Protein AF-A0AAD4Q9E5-F1 (afdb_monomer_lite)

Structure (mmCIF, N/CA/C/O backbone):
data_AF-A0AAD4Q9E5-F1
#
_entry.id   AF-A0AAD4Q9E5-F1
#
loop_
_atom_site.group_PDB
_atom_site.id
_atom_site.type_symbol
_atom_site.label_atom_id
_atom_site.label_alt_id
_atom_site.label_comp_id
_atom_site.label_asym_id
_atom_site.label_entity_id
_atom_site.label_seq_id
_atom_site.pdbx_PDB_ins_code
_atom_site.Cartn_x
_atom_site.Cartn_y
_atom_site.Cartn_z
_atom_site.occupancy
_atom_site.B_iso_or_equiv
_atom_site.auth_seq_id
_atom_site.auth_comp_id
_atom_site.auth_asym_id
_atom_site.auth_atom_id
_atom_site.pdbx_PDB_model_num
ATOM 1 N N . MET A 1 1 ? -11.889 -31.065 25.125 1.00 34.81 1 MET A N 1
ATOM 2 C CA . MET A 1 1 ? -12.933 -30.161 24.592 1.00 34.81 1 MET A CA 1
ATOM 3 C C . MET A 1 1 ? -14.306 -30.369 25.232 1.00 34.81 1 MET A C 1
ATOM 5 O O . MET A 1 1 ? -14.474 -29.741 26.264 1.00 34.81 1 MET A O 1
ATOM 9 N N . ARG A 1 2 ? -15.232 -31.228 24.738 1.00 28.88 2 ARG A N 1
ATOM 10 C CA . ARG A 1 2 ? -16.652 -31.301 25.209 1.00 28.88 2 ARG A CA 1
ATOM 11 C C . ARG A 1 2 ? -16.859 -31.029 26.708 1.00 28.88 2 ARG A C 1
ATOM 13 O O . ARG A 1 2 ? -17.520 -30.055 27.038 1.00 28.88 2 ARG A O 1
ATOM 20 N N . TYR A 1 3 ? -16.243 -31.822 27.588 1.00 33.19 3 TYR A N 1
ATOM 21 C CA . TYR A 1 3 ? -16.373 -31.670 29.046 1.00 33.19 3 TYR A CA 1
ATOM 22 C C . TYR A 1 3 ? -15.957 -30.295 29.598 1.00 33.19 3 TYR A C 1
ATOM 24 O O . TYR A 1 3 ? -16.627 -29.790 30.489 1.00 33.19 3 TYR A O 1
ATOM 32 N N . TYR A 1 4 ? -14.904 -29.663 29.074 1.00 39.38 4 TYR A N 1
ATOM 33 C CA . TYR A 1 4 ? -14.420 -28.370 29.579 1.00 39.38 4 TYR A CA 1
ATOM 34 C C . TYR A 1 4 ? -15.296 -27.203 29.122 1.00 39.38 4 TYR A C 1
ATOM 36 O O . TYR A 1 4 ? -15.596 -26.331 29.927 1.00 39.38 4 TYR A O 1
ATOM 44 N N . LEU A 1 5 ? -15.777 -27.215 27.873 1.00 39.16 5 LEU A N 1
ATOM 45 C CA . LEU A 1 5 ? -16.707 -26.190 27.380 1.00 39.16 5 LEU A CA 1
ATOM 46 C C . LEU A 1 5 ? -18.101 -26.337 28.013 1.00 39.16 5 LEU A C 1
ATOM 48 O O . LEU A 1 5 ? -18.690 -25.335 28.409 1.00 39.16 5 LEU A O 1
ATOM 52 N N . PHE A 1 6 ? -18.586 -27.569 28.227 1.00 37.06 6 PHE A N 1
ATOM 53 C CA . PHE A 1 6 ? -19.790 -27.798 29.037 1.00 37.06 6 PHE A CA 1
ATOM 54 C C . PHE A 1 6 ? -19.591 -27.370 30.495 1.00 37.06 6 PHE A C 1
ATOM 56 O O . PHE A 1 6 ? -20.513 -26.804 31.073 1.00 37.06 6 PHE A O 1
ATOM 63 N N . SER A 1 7 ? -18.409 -27.590 31.084 1.00 38.56 7 SER A N 1
ATOM 64 C CA . SER A 1 7 ? -18.092 -27.121 32.439 1.00 38.56 7 SER A CA 1
ATOM 65 C C . SER A 1 7 ? -18.051 -25.595 32.506 1.00 38.56 7 SER A C 1
ATOM 67 O O . SER A 1 7 ? -18.596 -25.034 33.446 1.00 38.56 7 SER A O 1
ATOM 69 N N . LEU A 1 8 ? -17.480 -24.916 31.504 1.00 42.03 8 LEU A N 1
ATOM 70 C CA . LEU A 1 8 ? -17.472 -23.454 31.414 1.00 42.03 8 LEU A CA 1
ATOM 71 C C . LEU A 1 8 ? -18.904 -22.899 31.370 1.00 42.03 8 LEU A C 1
ATOM 73 O O . LEU A 1 8 ? -19.254 -22.052 32.185 1.00 42.03 8 LEU A O 1
ATOM 77 N N . PHE A 1 9 ? -19.748 -23.426 30.476 1.00 42.97 9 PHE A N 1
ATOM 78 C CA . PHE A 1 9 ? -21.157 -23.029 30.374 1.00 42.97 9 PHE A CA 1
ATOM 79 C C . PHE A 1 9 ? -21.950 -23.359 31.647 1.00 42.97 9 PHE A C 1
ATOM 81 O O . PHE A 1 9 ? -22.696 -22.518 32.135 1.00 42.97 9 PHE A O 1
ATOM 88 N N . SER A 1 10 ? -21.764 -24.550 32.222 1.00 38.97 10 SER A N 1
ATOM 89 C CA . SER A 1 10 ? -22.454 -24.970 33.452 1.00 38.97 10 SER A CA 1
ATOM 90 C C . SER A 1 10 ? -22.037 -24.151 34.675 1.00 38.97 10 SER A C 1
ATOM 92 O O . SER A 1 10 ? -22.869 -23.907 35.542 1.00 38.97 10 SER A O 1
ATOM 94 N N . VAL A 1 11 ? -20.779 -23.702 34.750 1.00 44.00 11 VAL A N 1
ATOM 95 C CA . VAL A 1 11 ? -20.282 -22.854 35.845 1.00 44.00 11 VAL A CA 1
ATOM 96 C C . VAL A 1 11 ? -20.689 -21.394 35.647 1.00 44.00 11 VAL A C 1
ATOM 98 O O . VAL A 1 11 ? -21.151 -20.787 36.605 1.00 44.00 11 VAL A O 1
ATOM 101 N N . LEU A 1 12 ? -20.623 -20.839 34.430 1.00 42.62 12 LEU A N 1
ATOM 102 C CA . LEU A 1 12 ? -21.149 -19.494 34.146 1.00 42.62 12 LEU A CA 1
ATOM 103 C C . LEU A 1 12 ? -22.655 -19.413 34.430 1.00 42.62 12 LEU A C 1
ATOM 105 O O . LEU A 1 12 ? -23.090 -18.529 35.163 1.00 42.62 12 LEU A O 1
ATOM 109 N N . ILE A 1 13 ? -23.445 -20.372 33.934 1.00 41.72 13 ILE A N 1
ATOM 110 C CA . ILE A 1 13 ? -24.880 -20.447 34.238 1.00 41.72 13 ILE A CA 1
ATOM 111 C C . ILE A 1 13 ? -25.096 -20.689 35.738 1.00 41.72 13 ILE A C 1
ATOM 113 O O . ILE A 1 13 ? -25.902 -19.991 36.339 1.00 41.72 13 ILE A O 1
ATOM 117 N N . GLY A 1 14 ? -24.352 -21.600 36.373 1.00 38.06 14 GLY A N 1
ATOM 118 C CA . GLY A 1 14 ? -24.481 -21.904 37.804 1.00 38.06 14 GLY A CA 1
ATOM 119 C C . GLY A 1 14 ? -24.118 -20.749 38.748 1.00 38.06 14 GLY A C 1
ATOM 120 O O . GLY A 1 14 ? -24.691 -20.653 39.831 1.00 38.06 14 GLY A O 1
ATOM 121 N N . LEU A 1 15 ? -23.214 -19.852 38.337 1.00 40.66 15 LEU A N 1
ATOM 122 C CA . LEU A 1 15 ? -22.886 -18.615 39.057 1.00 40.66 15 LEU A CA 1
ATOM 123 C C . LEU A 1 15 ? -23.957 -17.529 38.864 1.00 40.66 15 LEU A C 1
ATOM 125 O O . LEU A 1 15 ? -24.220 -16.766 39.792 1.00 40.66 15 LEU A O 1
ATOM 129 N N . ILE A 1 16 ? -24.606 -17.484 37.696 1.00 39.22 16 ILE A N 1
ATOM 130 C CA . ILE A 1 16 ? -25.719 -16.566 37.403 1.00 39.22 16 ILE A CA 1
ATOM 131 C C . ILE A 1 16 ? -27.017 -17.033 38.091 1.00 39.22 16 ILE A C 1
ATOM 133 O O . ILE A 1 16 ? -27.741 -16.226 38.674 1.00 39.22 16 ILE A O 1
ATOM 137 N N . THR A 1 17 ? -27.318 -18.335 38.078 1.00 34.91 17 THR A N 1
ATOM 138 C CA . THR A 1 17 ? -28.524 -18.927 38.681 1.00 34.91 17 THR A CA 1
ATOM 139 C C . THR A 1 17 ? -28.207 -19.585 40.024 1.00 34.91 17 THR A C 1
ATOM 141 O O . THR A 1 17 ? -28.130 -20.812 40.130 1.00 34.91 17 THR A O 1
ATOM 144 N N . GLY A 1 18 ? -28.040 -18.764 41.064 1.00 34.47 18 GLY A N 1
ATOM 145 C CA . GLY A 1 18 ? -27.681 -19.213 42.413 1.00 34.47 18 GLY A CA 1
ATOM 146 C C . GLY A 1 18 ? -28.665 -20.220 43.024 1.00 34.47 18 GLY A C 1
ATOM 147 O O . GLY A 1 18 ? -29.641 -19.841 43.668 1.00 34.47 18 GLY A O 1
ATOM 148 N N . SER A 1 19 ? -28.380 -21.516 42.871 1.00 29.44 19 SER A N 1
ATOM 149 C CA . SER A 1 19 ? -29.095 -22.611 43.534 1.00 29.44 19 SER A CA 1
ATOM 150 C C . SER A 1 19 ? -28.146 -23.771 43.861 1.00 29.44 19 SER A C 1
ATOM 152 O O . SER A 1 19 ? -27.372 -24.230 43.026 1.00 29.44 19 SER A O 1
ATOM 154 N N . LEU A 1 20 ? -28.180 -24.231 45.114 1.00 37.22 20 LEU A N 1
ATOM 155 C CA . LEU A 1 20 ? -27.313 -25.300 45.617 1.00 37.22 20 LEU A CA 1
ATOM 156 C C . LEU A 1 20 ? -27.860 -26.678 45.209 1.00 37.22 20 LEU A C 1
ATOM 158 O O . LEU A 1 20 ? -28.851 -27.142 45.771 1.00 37.22 20 LEU A O 1
ATOM 162 N N . GLY A 1 21 ? -27.188 -27.347 44.268 1.00 29.75 21 GLY A N 1
ATOM 163 C CA . GLY A 1 21 ? -27.515 -28.704 43.819 1.00 29.75 21 GLY A CA 1
ATOM 164 C C . GLY A 1 21 ? -26.317 -29.652 43.910 1.00 29.75 21 GLY A C 1
ATOM 165 O O . GLY A 1 21 ? -25.466 -29.664 43.026 1.00 29.75 21 GLY A O 1
ATOM 166 N N . ASN A 1 22 ? -26.252 -30.473 44.963 1.00 35.31 22 ASN A N 1
ATOM 167 C CA . ASN A 1 22 ? -25.176 -31.455 45.140 1.00 35.31 22 ASN A CA 1
ATOM 168 C C . ASN A 1 22 ? -25.289 -32.614 44.132 1.00 35.31 22 ASN A C 1
ATOM 170 O O . ASN A 1 22 ? -26.131 -33.496 44.297 1.00 35.31 22 ASN A O 1
ATOM 174 N N . LEU A 1 23 ? -24.383 -32.664 43.153 1.00 29.73 23 LEU A N 1
ATOM 175 C CA . LEU A 1 23 ? -24.162 -33.819 42.278 1.00 29.73 23 LEU A CA 1
ATOM 176 C C . LEU A 1 23 ? -22.659 -34.101 42.163 1.00 29.73 23 LEU A C 1
ATOM 178 O O . LEU A 1 23 ? -21.908 -33.342 41.557 1.00 29.73 23 LEU A O 1
ATOM 182 N N . THR A 1 24 ? -22.207 -35.202 42.763 1.00 33.88 24 THR A N 1
ATOM 183 C CA . THR A 1 24 ? -20.787 -35.578 42.814 1.00 33.88 24 THR A CA 1
ATOM 184 C C . THR A 1 24 ? -20.339 -36.269 41.528 1.00 33.88 24 THR A C 1
ATOM 186 O O . THR A 1 24 ? -20.428 -37.492 41.402 1.00 33.88 24 THR A O 1
ATOM 189 N N . THR A 1 25 ? -19.827 -35.493 40.578 1.00 29.66 25 THR A N 1
ATOM 190 C CA . THR A 1 25 ? -19.024 -35.994 39.451 1.00 29.66 25 THR A CA 1
ATOM 191 C C . THR A 1 25 ? -17.561 -36.220 39.867 1.00 29.66 25 THR A C 1
ATOM 193 O O . THR A 1 25 ? -17.085 -35.547 40.783 1.00 29.66 25 THR A O 1
ATOM 196 N N . PRO A 1 26 ? -16.822 -37.146 39.221 1.00 32.12 26 PRO A N 1
ATOM 197 C CA . PRO A 1 26 ? -15.411 -37.387 39.532 1.00 32.12 26 PRO A CA 1
ATOM 198 C C . PRO A 1 26 ? -14.548 -36.145 39.272 1.00 32.12 26 PRO A C 1
ATOM 200 O O . PRO A 1 26 ? -14.878 -35.320 38.420 1.00 32.12 26 PRO A O 1
ATOM 203 N N . ALA A 1 27 ? -13.441 -36.027 40.010 1.00 35.38 27 ALA A N 1
ATOM 204 C CA . ALA A 1 27 ? -12.598 -34.835 40.020 1.00 35.38 27 ALA A CA 1
ATOM 205 C C . ALA A 1 27 ? -12.072 -34.465 38.620 1.00 35.38 27 ALA A C 1
ATOM 207 O O . ALA A 1 27 ? -11.271 -35.189 38.026 1.00 35.38 27 ALA A O 1
ATOM 208 N N . ALA A 1 28 ? -12.497 -33.302 38.124 1.00 38.78 28 ALA A N 1
ATOM 209 C CA . ALA A 1 28 ? -11.806 -32.603 37.048 1.00 38.78 28 ALA A CA 1
ATOM 210 C C . ALA A 1 28 ? -10.423 -32.124 37.544 1.00 38.78 28 ALA A C 1
ATOM 212 O O . ALA A 1 28 ? -10.265 -31.903 38.750 1.00 38.78 28 ALA A O 1
ATOM 213 N N . PRO A 1 29 ? -9.425 -31.933 36.658 1.00 36.84 29 PRO A N 1
ATOM 214 C CA . PRO A 1 29 ? -8.186 -31.261 37.045 1.00 36.84 29 PRO A CA 1
ATOM 215 C C . PRO A 1 29 ? -8.486 -29.857 37.589 1.00 36.84 29 PRO A C 1
ATOM 217 O O . PRO A 1 29 ? -9.476 -29.226 37.208 1.00 36.84 29 PRO A O 1
ATOM 220 N N . GLY A 1 30 ? -7.662 -29.412 38.537 1.00 39.16 30 GLY A N 1
ATOM 221 C CA . GLY A 1 30 ? -7.991 -28.306 39.430 1.00 39.16 30 GLY A CA 1
ATOM 222 C C . GLY A 1 30 ? -8.219 -26.973 38.718 1.00 39.16 30 GLY A C 1
ATOM 223 O O . GLY A 1 30 ? -7.335 -26.460 38.047 1.00 39.16 30 GLY A O 1
ATOM 224 N N . TRP A 1 31 ? -9.375 -26.356 38.968 1.00 49.66 31 TRP A N 1
ATOM 225 C CA . TRP A 1 31 ? -9.656 -24.957 38.607 1.00 49.66 31 TRP A CA 1
ATOM 226 C C . TRP A 1 31 ? -9.035 -23.953 39.609 1.00 49.66 31 TRP A C 1
ATOM 228 O O . TRP A 1 31 ? -9.401 -22.783 39.613 1.00 49.66 31 TRP A O 1
ATOM 238 N N . GLY A 1 32 ? -8.144 -24.418 40.495 1.00 51.06 32 GLY A N 1
ATOM 239 C CA . GLY A 1 32 ? -7.513 -23.607 41.544 1.00 51.06 32 GLY A CA 1
ATOM 240 C C . GLY A 1 32 ? -6.278 -22.827 41.084 1.00 51.06 32 GLY A C 1
ATOM 241 O O . GLY A 1 32 ? -5.960 -21.806 41.687 1.00 51.06 32 GLY A O 1
ATOM 242 N N . ASP A 1 33 ? -5.622 -23.270 40.009 1.00 66.19 33 ASP A N 1
ATOM 243 C CA . ASP A 1 33 ? -4.455 -22.594 39.437 1.00 66.19 33 ASP A CA 1
ATOM 244 C C . ASP A 1 33 ? -4.924 -21.420 38.562 1.00 66.19 33 ASP A C 1
ATOM 246 O O . ASP A 1 33 ? -5.122 -21.534 37.349 1.00 66.19 33 ASP A O 1
ATOM 250 N N . ILE A 1 34 ? -5.193 -20.290 39.221 1.00 76.81 34 ILE A N 1
ATOM 251 C CA . ILE A 1 34 ? -5.587 -19.019 38.605 1.00 76.81 34 ILE A CA 1
ATOM 252 C C . ILE A 1 34 ? -4.329 -18.188 38.343 1.00 76.81 34 ILE A C 1
ATOM 254 O O . ILE A 1 34 ? -3.620 -17.807 39.274 1.00 76.81 34 ILE A O 1
ATOM 258 N N . HIS A 1 35 ? -4.082 -17.867 37.074 1.00 81.25 35 HIS A N 1
ATOM 259 C CA . HIS A 1 35 ? -2.931 -17.083 36.630 1.00 81.25 35 HIS A CA 1
ATOM 260 C C . HIS A 1 35 ? -3.365 -15.748 36.019 1.00 81.25 35 HIS A C 1
ATOM 262 O O . HIS A 1 35 ? -4.366 -15.662 35.302 1.00 81.25 35 HIS A O 1
ATOM 268 N N . THR A 1 36 ? -2.595 -14.694 36.292 1.00 85.75 36 THR A N 1
ATOM 269 C CA . THR A 1 36 ? -2.795 -13.349 35.739 1.00 85.75 36 THR A CA 1
ATOM 270 C C . THR A 1 36 ? -2.730 -13.377 34.213 1.00 85.75 36 THR A C 1
ATOM 272 O O . THR A 1 36 ? -1.717 -13.765 33.639 1.00 85.75 36 THR A O 1
ATOM 275 N N . LYS A 1 37 ? -3.813 -12.955 33.557 1.00 79.81 37 LYS A N 1
ATOM 276 C CA . LYS A 1 37 ? -3.973 -12.921 32.097 1.00 79.81 37 LYS A CA 1
ATOM 277 C C . LYS A 1 37 ? -3.460 -11.607 31.507 1.00 79.81 37 LYS A C 1
ATOM 279 O O . LYS A 1 37 ? -2.809 -11.619 30.469 1.00 79.81 37 LYS A O 1
ATOM 284 N N . HIS A 1 38 ? -3.699 -10.492 32.197 1.00 80.88 38 HIS A N 1
ATOM 285 C CA . HIS A 1 38 ? -3.074 -9.199 31.918 1.00 80.88 38 HIS A CA 1
ATOM 286 C C . HIS A 1 38 ? -2.931 -8.394 33.214 1.00 80.88 38 HIS A C 1
ATOM 288 O O . HIS A 1 38 ? -3.798 -8.481 34.085 1.00 80.88 38 HIS A O 1
ATOM 294 N N . ALA A 1 39 ? -1.866 -7.597 33.341 1.00 81.56 39 ALA A N 1
ATOM 295 C CA . ALA A 1 39 ? -1.684 -6.665 34.453 1.00 81.56 39 ALA A CA 1
ATOM 296 C C . ALA A 1 39 ? -0.807 -5.465 34.073 1.00 81.56 39 ALA A C 1
ATOM 298 O O . ALA A 1 39 ? 0.308 -5.638 33.581 1.00 81.56 39 ALA A O 1
ATOM 299 N N . TRP A 1 40 ? -1.272 -4.259 34.392 1.00 69.69 40 TRP A N 1
ATOM 300 C CA . TRP A 1 40 ? -0.431 -3.067 34.455 1.00 69.69 40 TRP A CA 1
ATOM 301 C C . TRP A 1 40 ? 0.367 -3.041 35.764 1.00 69.69 40 TRP A C 1
ATOM 303 O O . TRP A 1 40 ? -0.138 -3.409 36.824 1.00 69.69 40 TRP A O 1
ATOM 313 N N . LYS A 1 41 ? 1.619 -2.572 35.702 1.00 71.12 41 LYS A N 1
ATOM 314 C CA . LYS A 1 41 ? 2.504 -2.442 36.880 1.00 71.12 41 LYS A CA 1
ATOM 315 C C . LYS A 1 41 ? 2.188 -1.214 37.745 1.00 71.12 41 LYS A C 1
ATOM 317 O O . LYS A 1 41 ? 2.564 -1.176 38.911 1.00 71.12 41 LYS A O 1
ATOM 322 N N . ALA A 1 42 ? 1.529 -0.218 37.162 1.00 73.19 42 ALA A N 1
ATOM 323 C CA . ALA A 1 42 ? 1.086 1.022 37.787 1.00 73.19 42 ALA A CA 1
ATOM 324 C C . ALA A 1 42 ? -0.168 1.529 37.053 1.00 73.19 42 ALA A C 1
ATOM 326 O O . ALA A 1 42 ? -0.511 1.011 35.991 1.00 73.19 42 ALA A O 1
ATOM 327 N N . VAL A 1 43 ? -0.834 2.551 37.591 1.00 75.31 43 VAL A N 1
ATOM 328 C CA . VAL A 1 43 ? -1.844 3.301 36.827 1.00 75.31 43 VAL A CA 1
ATOM 329 C C . VAL A 1 43 ? -1.130 4.023 35.666 1.00 75.31 43 VAL A C 1
ATOM 331 O O . VAL A 1 43 ? -0.078 4.620 35.918 1.00 75.31 43 VAL A O 1
ATOM 334 N N . PRO A 1 44 ? -1.626 3.964 34.413 1.00 68.50 44 PRO A N 1
ATOM 335 C CA . PRO A 1 44 ? -1.019 4.694 33.299 1.00 68.50 44 PRO A CA 1
ATOM 336 C C . PRO A 1 44 ? -0.998 6.214 33.526 1.00 68.50 44 PRO A C 1
ATOM 338 O O . PRO A 1 44 ? -1.789 6.752 34.300 1.00 68.50 44 PRO A O 1
ATOM 341 N N . MET A 1 45 ? -0.099 6.924 32.837 1.00 62.16 45 MET A N 1
ATOM 342 C CA . MET A 1 45 ? -0.037 8.389 32.923 1.00 62.16 45 MET A CA 1
ATOM 343 C C . MET A 1 45 ? -1.372 9.034 32.514 1.00 62.16 45 MET A C 1
ATOM 345 O O . MET A 1 45 ? -2.108 8.479 31.700 1.00 62.16 45 MET A O 1
ATOM 349 N N . LYS A 1 46 ? -1.658 10.216 33.079 1.00 72.00 46 LYS A N 1
ATOM 350 C CA . LYS A 1 46 ? -2.921 10.972 32.933 1.00 72.00 46 LYS A CA 1
ATOM 351 C C . LYS A 1 46 ? -4.178 10.302 33.517 1.00 72.00 46 LYS A C 1
ATOM 353 O O . LYS A 1 46 ? -5.266 10.849 33.363 1.00 72.00 46 LYS A O 1
ATOM 358 N N . TRP A 1 47 ? -4.046 9.195 34.253 1.00 76.88 47 TRP A N 1
ATOM 359 C CA . TRP A 1 47 ? -5.150 8.573 34.991 1.00 76.88 47 TRP A CA 1
ATOM 360 C C . TRP A 1 47 ? -4.954 8.636 36.510 1.00 76.88 47 TRP A C 1
ATOM 362 O O . TRP A 1 47 ? -3.891 8.297 37.028 1.00 76.88 47 TRP A O 1
ATOM 372 N N . GLU A 1 48 ? -6.014 8.998 37.230 1.00 86.12 48 GLU A N 1
ATOM 373 C CA . GLU A 1 48 ? -6.104 8.924 38.692 1.00 86.12 48 GLU A CA 1
ATOM 374 C C . GLU A 1 48 ? -7.145 7.872 39.110 1.00 86.12 48 GLU A C 1
ATOM 376 O O . GLU A 1 48 ? -8.153 7.680 38.433 1.00 86.12 48 GLU A O 1
ATOM 381 N N . ASN A 1 49 ? -6.907 7.157 40.213 1.00 89.00 49 ASN A N 1
ATOM 382 C CA . ASN A 1 49 ? -7.833 6.148 40.734 1.00 89.00 49 ASN A CA 1
ATOM 383 C C . ASN A 1 49 ? -8.765 6.775 41.784 1.00 89.00 49 ASN A C 1
ATOM 385 O O . ASN A 1 49 ? -8.313 7.106 42.880 1.00 89.00 49 ASN A O 1
ATOM 389 N N . LEU A 1 50 ? -10.058 6.891 41.472 1.00 89.50 50 LEU A N 1
ATOM 390 C CA . LEU A 1 50 ? -11.083 7.420 42.380 1.00 89.50 50 LEU A CA 1
ATOM 391 C C . LEU A 1 50 ? -11.577 6.390 43.412 1.00 89.50 50 LEU A C 1
ATOM 393 O O . LEU A 1 50 ? -12.293 6.752 44.346 1.00 89.50 50 LEU A O 1
ATOM 397 N N . GLY A 1 51 ? -11.208 5.115 43.261 1.00 88.62 51 GLY A N 1
ATOM 398 C CA . GLY A 1 51 ? -11.641 4.018 44.124 1.00 88.62 51 GLY A CA 1
ATOM 399 C C . GLY A 1 51 ? -12.840 3.229 43.573 1.00 88.62 51 GLY A C 1
ATOM 400 O O . GLY A 1 51 ? -13.127 3.274 42.374 1.00 88.62 51 GLY A O 1
ATOM 401 N N . PRO A 1 52 ? -13.531 2.444 44.420 1.00 89.75 52 PRO A N 1
ATOM 402 C CA . PRO A 1 52 ? -14.516 1.471 43.961 1.00 89.75 52 PRO A CA 1
ATOM 403 C C . PRO A 1 52 ? -15.806 2.136 43.447 1.00 89.75 52 PRO A C 1
ATOM 405 O O . PRO A 1 52 ? -16.228 3.164 43.984 1.00 89.75 52 PRO A O 1
ATOM 408 N N . PRO A 1 53 ? -16.478 1.541 42.443 1.00 90.56 53 PRO A N 1
ATOM 409 C CA . PRO A 1 53 ? -17.740 2.059 41.924 1.00 90.56 53 PRO A CA 1
ATOM 410 C C . PRO A 1 53 ? -18.895 1.941 42.939 1.00 90.56 53 PRO A C 1
ATOM 412 O O . PRO A 1 53 ? -18.828 1.137 43.875 1.00 90.56 53 PRO A O 1
ATOM 415 N N . PRO A 1 54 ? -19.992 2.700 42.745 1.00 91.31 54 PRO A N 1
ATOM 416 C CA . PRO A 1 54 ? -21.202 2.582 43.553 1.00 91.31 54 PRO A CA 1
ATOM 417 C C . PRO A 1 54 ? -21.743 1.147 43.661 1.00 91.31 54 PRO A C 1
ATOM 419 O O . PRO A 1 54 ? -21.719 0.356 42.718 1.00 91.31 54 PRO A O 1
ATOM 422 N N . VAL A 1 55 ? -22.295 0.811 44.829 1.00 85.44 55 VAL A N 1
ATOM 423 C CA . VAL A 1 55 ? -22.907 -0.506 45.060 1.00 85.44 55 VAL A CA 1
ATOM 424 C C . VAL A 1 55 ? -24.095 -0.695 44.114 1.00 85.44 55 VAL A C 1
ATOM 426 O O . VAL A 1 55 ? -25.037 0.093 44.129 1.00 85.44 55 VAL A O 1
ATOM 429 N N . GLY A 1 56 ? -24.055 -1.763 43.315 1.00 82.44 56 GLY A N 1
ATOM 430 C CA . GLY A 1 56 ? -25.063 -2.057 42.293 1.00 82.44 56 GLY A CA 1
ATOM 431 C C . GLY A 1 56 ? -24.683 -1.628 40.872 1.00 82.44 56 GLY A C 1
ATOM 432 O O . GLY A 1 56 ? -25.451 -1.906 39.956 1.00 82.44 56 GLY A O 1
ATOM 433 N N . THR A 1 57 ? -23.512 -1.014 40.653 1.00 89.00 57 THR A N 1
ATOM 434 C CA . THR A 1 57 ? -22.971 -0.811 39.299 1.00 89.00 57 THR A CA 1
ATOM 435 C C . THR A 1 57 ? -22.819 -2.148 38.561 1.00 89.00 57 THR A C 1
ATOM 437 O O . THR A 1 57 ? -22.403 -3.158 39.140 1.00 89.00 57 THR A O 1
ATOM 440 N N . THR A 1 58 ? -23.144 -2.137 37.269 1.00 87.94 58 THR A N 1
ATOM 441 C CA . THR A 1 58 ? -23.033 -3.270 36.340 1.00 87.94 58 THR A CA 1
ATOM 442 C C . THR A 1 58 ? -22.046 -2.971 35.210 1.00 87.94 58 THR A C 1
ATOM 444 O O . THR A 1 58 ? -21.758 -1.810 34.924 1.00 87.94 58 THR A O 1
ATOM 447 N N . ILE A 1 59 ? -21.544 -4.018 34.558 1.00 84.75 59 ILE A N 1
ATOM 448 C CA . ILE A 1 59 ? -20.585 -3.967 33.452 1.00 84.75 59 ILE A CA 1
ATOM 449 C C . ILE A 1 59 ? -20.956 -4.997 32.371 1.00 84.75 59 ILE A C 1
ATOM 451 O O . ILE A 1 59 ? -21.379 -6.111 32.685 1.00 84.75 59 ILE A O 1
ATOM 455 N N . ASP A 1 60 ? -20.782 -4.625 31.103 1.00 82.38 60 ASP A N 1
ATOM 456 C CA . ASP A 1 60 ? -21.053 -5.484 29.945 1.00 82.38 60 ASP A CA 1
ATOM 457 C C . ASP A 1 60 ? -19.742 -6.090 29.427 1.00 82.38 60 ASP A C 1
ATOM 459 O O . ASP A 1 60 ? -18.956 -5.418 28.761 1.00 82.38 60 ASP A O 1
ATOM 463 N N . LEU A 1 61 ? -19.487 -7.366 29.726 1.00 79.56 61 LEU A N 1
ATOM 464 C CA . LEU A 1 61 ? -18.252 -8.050 29.336 1.00 79.56 61 LEU A CA 1
ATOM 465 C C . LEU A 1 61 ? -18.411 -8.805 28.010 1.00 79.56 61 LEU A C 1
ATOM 467 O O . LEU A 1 61 ? -19.313 -9.625 27.836 1.00 79.56 61 LEU A O 1
ATOM 471 N N . ARG A 1 62 ? -17.465 -8.595 27.094 1.00 78.56 62 ARG A N 1
ATOM 472 C CA . ARG A 1 62 ? -17.298 -9.344 25.843 1.00 78.56 62 ARG A CA 1
ATOM 473 C C . ARG A 1 62 ? -16.049 -10.225 25.962 1.00 78.56 62 ARG A C 1
ATOM 475 O O . ARG A 1 62 ? -14.949 -9.712 26.160 1.00 78.56 62 ARG A O 1
ATOM 482 N N . ILE A 1 63 ? -16.210 -11.542 25.852 1.00 77.94 63 ILE A N 1
ATOM 483 C CA . ILE A 1 63 ? -15.135 -12.543 25.943 1.00 77.94 63 ILE A CA 1
ATOM 484 C C . ILE A 1 63 ? -14.803 -13.022 24.529 1.00 77.94 63 ILE A C 1
ATOM 486 O O . ILE A 1 63 ? -15.627 -13.687 23.901 1.00 77.94 63 ILE A O 1
ATOM 490 N N . ALA A 1 64 ? -13.602 -12.717 24.040 1.00 70.69 64 ALA A N 1
ATOM 491 C CA . ALA A 1 64 ? -13.106 -13.219 22.763 1.00 70.69 64 ALA A CA 1
ATOM 492 C C . ALA A 1 64 ? -12.537 -14.627 22.932 1.00 70.69 64 ALA A C 1
ATOM 494 O O . ALA A 1 64 ? -11.644 -14.847 23.759 1.00 70.69 64 ALA A O 1
ATOM 495 N N . LEU A 1 65 ? -12.990 -15.575 22.117 1.00 70.94 65 LEU A N 1
ATOM 496 C CA . LEU A 1 65 ? -12.392 -16.904 22.058 1.00 70.94 65 LEU A CA 1
ATOM 497 C C . LEU A 1 65 ? -11.161 -16.886 21.140 1.00 70.94 65 LEU A C 1
ATOM 499 O O . LEU A 1 65 ? -11.119 -16.187 20.125 1.00 70.94 65 LEU A O 1
ATOM 503 N N . LYS A 1 66 ? -10.128 -17.656 21.492 1.00 63.31 66 LYS A N 1
ATOM 504 C CA . LYS A 1 66 ? -8.997 -17.911 20.592 1.00 63.31 66 LYS A CA 1
ATOM 505 C C . LYS A 1 66 ? -9.482 -18.797 19.451 1.00 63.31 66 LYS A C 1
ATOM 507 O O . LYS A 1 66 ? -9.791 -19.965 19.678 1.00 63.31 66 LYS A O 1
ATOM 512 N N . SER A 1 67 ? -9.471 -18.268 18.224 1.00 57.53 67 SER A N 1
ATOM 513 C CA . SER A 1 67 ? -9.540 -19.124 17.036 1.00 57.53 67 SER A CA 1
ATOM 514 C C . SER A 1 67 ? -8.423 -20.163 17.121 1.00 57.53 67 SER A C 1
ATOM 516 O O . SER A 1 67 ? -7.251 -19.818 17.291 1.00 57.53 67 SER A O 1
ATOM 518 N N . HIS A 1 68 ? -8.800 -21.436 17.015 1.00 53.28 68 HIS A N 1
ATOM 519 C CA . HIS A 1 68 ? -7.874 -22.564 17.070 1.00 53.28 68 HIS A CA 1
ATOM 520 C C . HIS A 1 68 ? -7.025 -22.719 15.799 1.00 53.28 68 HIS A C 1
ATOM 522 O O . HIS A 1 68 ? -6.153 -23.582 15.765 1.00 53.28 68 HIS A O 1
ATOM 528 N N . ASN A 1 69 ? -7.268 -21.898 14.773 1.00 58.03 69 ASN A N 1
ATOM 529 C CA . ASN A 1 69 ? -6.535 -21.911 13.515 1.00 58.03 69 ASN A CA 1
ATOM 530 C C . ASN A 1 69 ? -6.446 -20.482 12.947 1.00 58.03 69 ASN A C 1
ATOM 532 O O . ASN A 1 69 ? -7.190 -20.109 12.040 1.00 58.03 69 ASN A O 1
ATOM 536 N N . LYS A 1 70 ? -5.578 -19.649 13.542 1.00 57.50 70 LYS A N 1
ATOM 537 C CA . LYS A 1 70 ? -5.289 -18.298 13.020 1.00 57.50 70 LYS A CA 1
ATOM 538 C C . LYS A 1 70 ? -4.653 -18.376 11.634 1.00 57.50 70 LYS A C 1
ATOM 540 O O . LYS A 1 70 ? -5.008 -17.595 10.758 1.00 57.50 70 LYS A O 1
ATOM 545 N N . ASP A 1 71 ? -3.773 -19.352 11.461 1.00 64.25 71 ASP A N 1
ATOM 546 C CA . ASP A 1 71 ? -2.960 -19.563 10.271 1.00 64.25 71 ASP A CA 1
ATOM 547 C C . ASP A 1 71 ? -3.857 -19.745 9.038 1.00 64.25 71 ASP A C 1
ATOM 549 O O . ASP A 1 71 ? -3.751 -18.963 8.104 1.00 64.25 71 ASP A O 1
ATOM 553 N N . ALA A 1 72 ? -4.869 -20.622 9.083 1.00 67.81 72 ALA A N 1
ATOM 554 C CA . ALA A 1 72 ? -5.797 -20.805 7.959 1.00 67.81 72 ALA A CA 1
ATOM 555 C C . ALA A 1 72 ? -6.653 -19.567 7.615 1.00 67.81 72 ALA A C 1
ATOM 557 O O . ALA A 1 72 ? -7.107 -19.439 6.476 1.00 67.81 72 ALA A O 1
ATOM 558 N N . LEU A 1 73 ? -6.891 -18.654 8.566 1.00 73.88 73 LEU A N 1
ATOM 559 C CA . LEU A 1 73 ? -7.586 -17.386 8.303 1.00 73.88 73 LEU A CA 1
ATOM 560 C C . LEU A 1 73 ? -6.654 -16.409 7.567 1.00 73.88 73 LEU A C 1
ATOM 562 O O . LEU A 1 73 ? -7.074 -15.760 6.608 1.00 73.88 73 LEU A O 1
ATOM 566 N N . ILE A 1 74 ? -5.382 -16.359 7.971 1.00 75.62 74 ILE A N 1
ATOM 567 C CA . ILE A 1 74 ? -4.328 -15.555 7.335 1.00 75.62 74 ILE A CA 1
ATOM 568 C C . ILE A 1 74 ? -3.990 -16.116 5.945 1.00 75.62 74 ILE A C 1
ATOM 570 O O . ILE A 1 74 ? -3.982 -15.363 4.975 1.00 75.62 74 ILE A O 1
ATOM 574 N N . ASP A 1 75 ? -3.834 -17.434 5.813 1.00 77.94 75 ASP A N 1
ATOM 575 C CA . ASP A 1 75 ? -3.673 -18.132 4.536 1.00 77.94 75 ASP A CA 1
ATOM 576 C C . ASP A 1 75 ? -4.838 -17.820 3.597 1.00 77.94 75 ASP A C 1
ATOM 578 O O . ASP A 1 75 ? -4.631 -17.509 2.426 1.00 77.94 75 ASP A O 1
ATOM 582 N N . ALA A 1 76 ? -6.085 -17.901 4.076 1.00 83.94 76 ALA A N 1
ATOM 583 C CA . ALA A 1 76 ? -7.250 -17.567 3.265 1.00 83.94 76 ALA A CA 1
ATOM 584 C C . ALA A 1 76 ? -7.200 -16.107 2.786 1.00 83.94 76 ALA A C 1
ATOM 586 O O . ALA A 1 76 ? -7.448 -15.861 1.605 1.00 83.94 76 ALA A O 1
ATOM 587 N N . LEU A 1 77 ? -6.814 -15.169 3.660 1.00 85.00 77 LEU A N 1
ATOM 588 C CA . LEU A 1 77 ? -6.665 -13.752 3.330 1.00 85.00 77 LEU A CA 1
ATOM 589 C C . LEU A 1 77 ? -5.577 -13.544 2.265 1.00 85.00 77 LEU A C 1
ATOM 591 O O . LEU A 1 77 ? -5.836 -12.944 1.225 1.00 85.00 77 LEU A O 1
ATOM 595 N N . TYR A 1 78 ? -4.389 -14.115 2.457 1.00 82.81 78 TYR A N 1
ATOM 596 C CA . TYR A 1 78 ? -3.284 -14.042 1.495 1.00 82.81 78 TYR A CA 1
ATOM 597 C C . TYR A 1 78 ? -3.682 -14.630 0.139 1.00 82.81 78 TYR A C 1
ATOM 599 O O . TYR A 1 78 ? -3.417 -14.038 -0.908 1.00 82.81 78 TYR A O 1
ATOM 607 N N . ASN A 1 79 ? -4.392 -15.758 0.154 1.00 85.75 79 ASN A N 1
ATOM 608 C CA . ASN A 1 79 ? -4.853 -16.438 -1.046 1.00 85.75 79 ASN A CA 1
ATOM 609 C C . ASN A 1 79 ? -5.897 -15.636 -1.849 1.00 85.75 79 ASN A C 1
ATOM 611 O O . ASN A 1 79 ? -5.948 -15.814 -3.068 1.00 85.75 79 ASN A O 1
ATOM 615 N N . VAL A 1 80 ? -6.713 -14.776 -1.223 1.00 90.69 80 VAL A N 1
ATOM 616 C CA . VAL A 1 80 ? -7.661 -13.898 -1.947 1.00 90.69 80 VAL A CA 1
ATOM 617 C C . VAL A 1 80 ? -7.086 -12.517 -2.281 1.00 90.69 80 VAL A C 1
ATOM 619 O O . VAL A 1 80 ? -7.553 -11.888 -3.231 1.00 90.69 80 VAL A O 1
ATOM 622 N N . SER A 1 81 ? -6.051 -12.061 -1.570 1.00 87.50 81 SER A N 1
ATOM 623 C CA . SER A 1 81 ? -5.440 -10.733 -1.754 1.00 87.50 81 SER A CA 1
ATOM 624 C C . SER A 1 81 ? -4.217 -10.706 -2.676 1.00 87.50 81 SER A C 1
ATOM 626 O O . SER A 1 81 ? -3.958 -9.679 -3.298 1.00 87.50 81 SER A O 1
ATOM 628 N N . ASN A 1 82 ? -3.465 -11.803 -2.800 1.00 84.31 82 ASN A N 1
ATOM 629 C CA . ASN A 1 82 ? -2.262 -11.877 -3.638 1.00 84.31 82 ASN A CA 1
ATOM 630 C C . ASN A 1 82 ? -2.614 -11.987 -5.140 1.00 84.31 82 ASN A C 1
ATOM 632 O O . ASN A 1 82 ? -3.130 -13.030 -5.546 1.00 84.31 82 ASN A O 1
ATOM 636 N N . PRO A 1 83 ? -2.277 -10.998 -6.000 1.00 82.38 83 PRO A N 1
ATOM 637 C CA . PRO A 1 83 ? -2.598 -11.036 -7.434 1.00 82.38 83 PRO A CA 1
ATOM 638 C C . PRO A 1 83 ? -1.958 -12.190 -8.218 1.00 82.38 83 PRO A C 1
ATOM 640 O O . PRO A 1 83 ? -2.415 -12.509 -9.313 1.00 82.38 83 PRO A O 1
ATOM 643 N N . GLY A 1 84 ? -0.896 -12.804 -7.685 1.00 77.62 84 GLY A N 1
ATOM 644 C CA . GLY A 1 84 ? -0.236 -13.972 -8.271 1.00 77.62 84 GLY A CA 1
ATOM 645 C C . GLY A 1 84 ? -0.860 -15.318 -7.884 1.00 77.62 84 GLY A C 1
ATOM 646 O O . GLY A 1 84 ? -0.391 -16.349 -8.362 1.00 77.62 84 GLY A O 1
ATOM 647 N N . HIS A 1 85 ? -1.880 -15.340 -7.019 1.00 81.88 85 HIS A N 1
ATOM 648 C CA . HIS A 1 85 ? -2.504 -16.571 -6.535 1.00 81.88 85 HIS A CA 1
ATOM 649 C C . HIS A 1 85 ? -3.850 -16.862 -7.245 1.00 81.88 85 HIS A C 1
ATOM 651 O O . HIS A 1 85 ? -4.660 -15.948 -7.398 1.00 81.88 85 HIS A O 1
ATOM 657 N N . PRO A 1 86 ? -4.172 -18.119 -7.633 1.00 81.62 86 PRO A N 1
ATOM 658 C CA . PRO A 1 86 ? -5.396 -18.434 -8.388 1.00 81.62 86 PRO A CA 1
ATOM 659 C C . PRO A 1 86 ? -6.736 -18.100 -7.713 1.00 81.62 86 PRO A C 1
ATOM 661 O O . PRO A 1 86 ? -7.753 -18.058 -8.398 1.00 81.62 86 PRO A O 1
ATOM 664 N N . LYS A 1 87 ? -6.764 -17.867 -6.392 1.00 84.75 87 LYS A N 1
ATOM 665 C CA . LYS A 1 87 ? -7.963 -17.397 -5.666 1.00 84.75 87 LYS A CA 1
ATOM 666 C C . LYS A 1 87 ? -8.053 -15.864 -5.556 1.00 84.75 87 LYS A C 1
ATOM 668 O O . LYS A 1 87 ? -8.939 -15.377 -4.860 1.00 84.75 87 LYS A O 1
ATOM 673 N N . TYR A 1 88 ? -7.187 -15.094 -6.221 1.00 90.00 88 TYR A N 1
ATOM 674 C CA . TYR A 1 88 ? -7.217 -13.629 -6.165 1.00 90.00 88 TYR A CA 1
ATOM 675 C C . TYR A 1 88 ? -8.610 -13.064 -6.482 1.00 90.00 88 TYR A C 1
ATOM 677 O O . TYR A 1 88 ? -9.222 -13.408 -7.495 1.00 90.00 88 TYR A O 1
ATOM 685 N N . GLY A 1 89 ? -9.130 -12.204 -5.605 1.00 90.00 89 GLY A N 1
ATOM 686 C CA . GLY A 1 89 ? -10.469 -11.630 -5.726 1.00 90.00 89 GLY A CA 1
ATOM 687 C C . GLY A 1 89 ? -11.629 -12.610 -5.496 1.00 90.00 89 GLY A C 1
ATOM 688 O O . GLY A 1 89 ? -12.783 -12.213 -5.636 1.00 90.00 89 GLY A O 1
ATOM 689 N N . SER A 1 90 ? -11.363 -13.872 -5.137 1.00 92.88 90 SER A N 1
ATOM 690 C CA . SER A 1 90 ? -12.384 -14.868 -4.763 1.00 92.88 90 SER A CA 1
ATOM 691 C C . SER A 1 90 ? -12.803 -14.691 -3.300 1.00 92.88 90 SER A C 1
ATOM 693 O O . SER A 1 90 ? -12.686 -15.608 -2.487 1.00 92.88 90 SER A O 1
ATOM 695 N N . HIS A 1 91 ? -13.227 -13.470 -2.973 1.00 93.75 91 HIS A N 1
ATOM 696 C CA . HIS A 1 91 ? -13.588 -13.026 -1.628 1.00 93.75 91 HIS A CA 1
ATOM 697 C C . HIS A 1 91 ? -14.765 -13.831 -1.055 1.00 93.75 91 HIS A C 1
ATOM 699 O O . HIS A 1 91 ? -15.629 -14.313 -1.790 1.00 93.75 91 HIS A O 1
ATOM 705 N N . LEU A 1 92 ? -14.790 -13.991 0.266 1.00 90.75 92 LEU A N 1
ATOM 706 C CA . LEU A 1 92 ? -15.746 -14.835 0.982 1.00 90.75 92 LEU A CA 1
ATOM 707 C C . LEU A 1 92 ? -17.003 -14.040 1.372 1.00 90.75 92 LEU A C 1
ATOM 709 O O . LEU A 1 92 ? -16.923 -12.884 1.772 1.00 90.75 92 LEU A O 1
ATOM 713 N N . SER A 1 93 ? -18.170 -14.680 1.352 1.00 90.19 93 SER A N 1
ATOM 714 C CA . SER A 1 93 ? -19.362 -14.170 2.052 1.00 90.19 93 SER A CA 1
ATOM 715 C C . SER A 1 93 ? -19.202 -14.256 3.580 1.00 90.19 93 SER A C 1
ATOM 717 O O . SER A 1 93 ? -18.383 -15.037 4.075 1.00 90.19 93 SER A O 1
ATOM 719 N N . ARG A 1 94 ? -20.019 -13.504 4.341 1.00 88.06 94 ARG A N 1
ATOM 720 C CA . ARG A 1 94 ? -20.083 -13.570 5.820 1.00 88.06 94 ARG A CA 1
ATOM 721 C C . ARG A 1 94 ? -20.111 -15.022 6.311 1.00 88.06 94 ARG A C 1
ATOM 723 O O . ARG A 1 94 ? -19.244 -15.442 7.074 1.00 88.06 94 ARG A O 1
ATOM 730 N N . ASP A 1 95 ? -21.057 -15.798 5.796 1.00 82.69 95 ASP A N 1
ATOM 731 C CA . ASP A 1 95 ? -21.308 -17.173 6.225 1.00 82.69 95 ASP A CA 1
ATOM 732 C C . ASP A 1 95 ? -20.149 -18.116 5.853 1.00 82.69 95 ASP A C 1
ATOM 734 O O . ASP A 1 95 ? -19.858 -19.054 6.595 1.00 82.69 95 ASP A O 1
ATOM 738 N N . GLN A 1 96 ? -19.425 -17.854 4.756 1.00 82.38 96 GLN A N 1
ATOM 739 C CA . GLN A 1 96 ? -18.195 -18.583 4.418 1.00 82.38 96 GLN A CA 1
ATOM 740 C C . GLN A 1 96 ? -17.038 -18.250 5.369 1.00 82.38 96 GLN A C 1
ATOM 742 O O . GLN A 1 96 ? -16.294 -19.160 5.728 1.00 82.38 96 GLN A O 1
ATOM 747 N N . VAL A 1 97 ? -16.899 -16.995 5.816 1.00 81.19 97 VAL A N 1
ATOM 748 C CA . VAL A 1 97 ? -15.907 -16.618 6.841 1.00 81.19 97 VAL A CA 1
ATOM 749 C C . VAL A 1 97 ? -16.232 -17.299 8.174 1.00 81.19 97 VAL A C 1
ATOM 751 O O . VAL A 1 97 ? -15.352 -17.918 8.766 1.00 81.19 97 VAL A O 1
ATOM 754 N N . SER A 1 98 ? -17.496 -17.290 8.611 1.00 73.69 98 SER A N 1
ATOM 755 C CA . SER A 1 98 ? -17.925 -18.037 9.805 1.00 73.69 98 SER A CA 1
ATOM 756 C C . SER A 1 98 ? -17.700 -19.548 9.657 1.00 73.69 98 SER A C 1
ATOM 758 O O . SER A 1 98 ? -17.244 -20.202 10.593 1.00 73.69 98 SER A O 1
ATOM 760 N N . THR A 1 99 ? -17.966 -20.111 8.473 1.00 67.44 99 THR A N 1
ATOM 761 C CA . THR A 1 99 ? -17.764 -21.542 8.182 1.00 67.44 99 THR A CA 1
ATOM 762 C C . THR A 1 99 ? -16.284 -21.934 8.201 1.00 67.44 99 THR A C 1
ATOM 764 O O . THR A 1 99 ? -15.957 -23.009 8.702 1.00 67.44 99 THR A O 1
ATOM 767 N N . LEU A 1 100 ? -15.381 -21.075 7.711 1.00 65.38 100 LEU A N 1
ATOM 768 C CA . LEU A 1 100 ? -13.929 -21.297 7.749 1.00 65.38 100 LEU A CA 1
ATOM 769 C C . LEU A 1 100 ? -13.420 -21.487 9.187 1.00 65.38 100 LEU A C 1
ATOM 771 O O . LEU A 1 100 ? -12.567 -22.340 9.431 1.00 65.38 100 LEU A O 1
ATOM 775 N N . GLU A 1 101 ? -13.979 -20.740 10.141 1.00 59.81 101 GLU A N 1
ATOM 776 C CA . GLU A 1 101 ? -13.690 -20.911 11.567 1.00 59.81 101 GLU A CA 1
ATOM 777 C C . GLU A 1 101 ? -14.366 -22.189 12.114 1.00 59.81 101 GLU A C 1
ATOM 779 O O . GLU A 1 101 ? -13.685 -23.089 12.615 1.00 59.81 101 GLU A O 1
ATOM 784 N N . LEU A 1 102 ? -15.688 -22.324 11.933 1.00 52.22 102 LEU A N 1
ATOM 785 C CA . LEU A 1 102 ? -16.528 -23.414 12.465 1.00 52.22 102 LEU A CA 1
ATOM 786 C C . LEU A 1 102 ? -16.120 -24.831 12.033 1.00 52.22 102 LEU A C 1
ATOM 788 O O . LEU A 1 102 ? -16.239 -25.771 12.822 1.00 52.22 102 LEU A O 1
ATOM 792 N N . VAL A 1 103 ? -15.647 -25.014 10.797 1.00 41.84 103 VAL A N 1
ATOM 793 C CA . VAL A 1 103 ? -15.237 -26.334 10.272 1.00 41.84 103 VAL A CA 1
ATOM 794 C C . VAL A 1 103 ? -14.028 -26.900 11.030 1.00 41.84 103 VAL A C 1
ATOM 796 O O . VAL A 1 103 ? -13.858 -28.119 11.086 1.00 41.84 103 VAL A O 1
ATOM 799 N N . HIS A 1 104 ? -13.239 -26.042 11.684 1.00 45.44 104 HIS A N 1
ATOM 800 C CA . HIS A 1 104 ? -12.115 -26.447 12.529 1.00 45.44 104 HIS A CA 1
ATOM 801 C C . HIS A 1 104 ? -12.375 -26.249 14.037 1.00 45.44 104 HIS A C 1
ATOM 803 O O . HIS A 1 104 ? -11.779 -26.964 14.845 1.00 45.44 104 HIS A O 1
ATOM 809 N N . SER A 1 105 ? -13.312 -25.382 14.444 1.00 44.50 105 SER A N 1
ATOM 810 C CA . SER A 1 105 ? -13.795 -25.253 15.830 1.00 44.50 105 SER A CA 1
ATOM 811 C C . SER A 1 105 ? -15.102 -26.025 16.088 1.00 44.50 105 SER A C 1
ATOM 813 O O . SER A 1 105 ? -16.132 -25.447 16.432 1.00 44.50 105 SER A O 1
ATOM 815 N N . TRP A 1 106 ? -15.073 -27.365 16.004 1.00 33.97 106 TRP A N 1
ATOM 816 C CA . TRP A 1 106 ? -16.248 -28.206 16.310 1.00 33.97 106 TRP A CA 1
ATOM 817 C C . TRP A 1 106 ? -16.633 -28.183 17.803 1.00 33.97 106 TRP A C 1
ATOM 819 O O . TRP A 1 106 ? -16.337 -29.138 18.527 1.00 33.97 106 TRP A O 1
ATOM 829 N N . LEU A 1 107 ? -17.279 -27.098 18.265 1.00 35.00 107 LEU A N 1
ATOM 830 C CA . LEU A 1 107 ? -18.106 -27.008 19.482 1.00 35.00 107 LEU A CA 1
ATOM 831 C C . LEU A 1 107 ? -18.809 -25.645 19.722 1.00 35.00 107 LEU A C 1
ATOM 833 O O . LEU A 1 107 ? -19.016 -25.273 20.877 1.00 35.00 107 LEU A O 1
ATOM 837 N N . GLU A 1 108 ? -19.256 -24.918 18.694 1.00 38.47 108 GLU A N 1
ATOM 838 C CA . GLU A 1 108 ? -20.238 -23.840 18.923 1.00 38.47 108 GLU A CA 1
ATOM 839 C C . GLU A 1 108 ? -21.662 -24.421 19.037 1.00 38.47 108 GLU A C 1
ATOM 841 O O . GLU A 1 108 ? -22.163 -25.090 18.133 1.00 38.47 108 GLU A O 1
ATOM 846 N N . TYR A 1 109 ? -22.323 -24.185 20.175 1.00 34.66 109 TYR A N 1
ATOM 847 C CA . TYR A 1 109 ? -23.739 -24.494 20.384 1.00 34.66 109 TYR A CA 1
ATOM 848 C C . TYR A 1 109 ? -24.397 -23.327 21.131 1.00 34.66 109 TYR A C 1
ATOM 850 O O . TYR A 1 109 ? -24.050 -23.059 22.276 1.00 34.66 109 TYR A O 1
ATOM 858 N N . GLN A 1 110 ? -25.366 -22.671 20.481 1.00 34.66 110 GLN A N 1
ATOM 859 C CA . GLN A 1 110 ? -26.149 -21.534 21.005 1.00 34.66 110 GLN A CA 1
ATOM 860 C C . GLN A 1 110 ? -25.372 -20.217 21.229 1.00 34.66 110 GLN A C 1
ATOM 862 O O . GLN A 1 110 ? -25.587 -19.519 22.217 1.00 34.66 110 GLN A O 1
ATOM 867 N N . GLY A 1 111 ? -24.520 -19.838 20.275 1.00 38.69 111 GLY A N 1
ATOM 868 C CA . GLY A 1 111 ? -23.982 -18.480 20.143 1.00 38.69 111 GLY A CA 1
ATOM 869 C C . GLY A 1 111 ? -23.596 -18.210 18.690 1.00 38.69 111 GLY A C 1
ATOM 870 O O . GLY A 1 111 ? -23.076 -19.105 18.032 1.00 38.69 111 GLY A O 1
ATOM 871 N N . SER A 1 112 ? -23.891 -17.019 18.166 1.00 37.62 112 SER A N 1
ATOM 872 C CA . SER A 1 112 ? -23.516 -16.629 16.803 1.00 37.62 112 SER A CA 1
ATOM 873 C C . SER A 1 112 ? -22.104 -16.032 16.791 1.00 37.62 112 SER A C 1
ATOM 875 O O . SER A 1 112 ? -21.939 -14.820 16.939 1.00 37.62 112 SER A O 1
ATOM 877 N N . GLY A 1 113 ? -21.101 -16.896 16.616 1.00 51.97 113 GLY A N 1
ATOM 878 C CA . GLY A 1 113 ? -19.702 -16.530 16.402 1.00 51.97 113 GLY A CA 1
ATOM 879 C C . GLY A 1 113 ? -18.805 -16.546 17.646 1.00 51.97 113 GLY A C 1
ATOM 880 O O . GLY A 1 113 ? -19.257 -16.639 18.786 1.00 51.97 113 GLY A O 1
ATOM 881 N N . ASN A 1 114 ? -17.504 -16.383 17.380 1.00 63.94 114 ASN A N 1
ATOM 882 C CA . ASN A 1 114 ? -16.344 -16.558 18.274 1.00 63.94 114 ASN A CA 1
ATOM 883 C C . ASN A 1 114 ? -16.253 -15.637 19.529 1.00 63.94 114 ASN A C 1
ATOM 885 O O . ASN A 1 114 ? -15.162 -15.436 20.071 1.00 63.94 114 ASN A O 1
ATOM 889 N N . TRP A 1 115 ? -17.351 -15.034 19.992 1.00 66.81 115 TRP A N 1
ATOM 890 C CA . TRP A 1 115 ? -17.387 -14.127 21.146 1.00 66.81 115 TRP A CA 1
ATOM 891 C C . TRP A 1 115 ? -18.621 -14.357 22.028 1.00 66.81 115 TRP A C 1
ATOM 893 O O . TRP A 1 115 ? -19.750 -14.388 21.543 1.00 66.81 115 TRP A O 1
ATOM 903 N N . LEU A 1 116 ? -18.420 -14.418 23.347 1.00 71.31 116 LEU A N 1
ATOM 904 C CA . LEU A 1 116 ? -19.504 -14.494 24.334 1.00 71.31 116 LEU A CA 1
ATOM 905 C C . LEU A 1 116 ? -19.781 -13.100 24.918 1.00 71.31 116 LEU A C 1
ATOM 907 O O . LEU A 1 116 ? -18.845 -12.379 25.262 1.00 71.31 116 LEU A O 1
ATOM 911 N N . LYS A 1 117 ? -21.058 -12.724 25.052 1.00 74.44 117 LYS A N 1
ATOM 912 C CA . LYS A 1 117 ? -21.502 -11.433 25.611 1.00 74.44 117 LYS A CA 1
ATOM 913 C C . LYS A 1 117 ? -22.209 -11.673 26.953 1.00 74.44 117 LYS A C 1
ATOM 915 O O . LYS A 1 117 ? -23.163 -12.446 27.006 1.00 74.44 117 LYS A O 1
ATOM 920 N N . LEU A 1 118 ? -21.749 -11.020 28.019 1.00 76.38 118 LEU A N 1
ATOM 921 C CA . LEU A 1 118 ? -22.341 -11.024 29.361 1.00 76.38 118 LEU A CA 1
ATOM 922 C C . LEU A 1 118 ? -22.815 -9.599 29.673 1.00 76.38 118 LEU A C 1
ATOM 924 O O . LEU A 1 118 ? -21.996 -8.728 29.945 1.00 76.38 118 LEU A O 1
ATOM 928 N N . ILE A 1 119 ? -24.123 -9.363 29.587 1.00 79.38 119 ILE A N 1
ATOM 929 C CA . ILE A 1 119 ? -24.736 -8.028 29.695 1.00 79.38 119 ILE A CA 1
ATOM 930 C C . ILE A 1 119 ? -25.311 -7.835 31.104 1.00 79.38 119 ILE A C 1
ATOM 932 O O . ILE A 1 119 ? -25.941 -8.746 31.644 1.00 79.38 119 ILE A O 1
ATOM 936 N N . GLY A 1 120 ? -25.116 -6.653 31.691 1.00 80.38 120 GLY A N 1
ATOM 937 C CA . GLY A 1 120 ? -25.659 -6.274 32.996 1.00 80.38 120 GLY A CA 1
ATOM 938 C C . GLY A 1 120 ? -25.023 -6.994 34.189 1.00 80.38 120 GLY A C 1
ATOM 939 O O . GLY A 1 120 ? -25.671 -7.123 35.228 1.00 80.38 120 GLY A O 1
ATOM 940 N N . LEU A 1 121 ? -23.783 -7.483 34.071 1.00 85.19 121 LEU A N 1
ATOM 941 C CA . LEU A 1 121 ? -23.120 -8.237 35.139 1.00 85.19 121 LEU A CA 1
ATOM 942 C C . LEU A 1 121 ? -22.766 -7.298 36.312 1.00 85.19 121 LEU A C 1
ATOM 944 O O . LEU A 1 121 ? -22.065 -6.313 36.088 1.00 85.19 121 LEU A O 1
ATOM 948 N N . PRO A 1 122 ? -23.191 -7.557 37.564 1.00 90.00 122 PRO A N 1
ATOM 949 C CA . PRO A 1 122 ? -22.776 -6.752 38.714 1.00 90.00 122 PRO A CA 1
ATOM 950 C C . PRO A 1 122 ? -21.254 -6.756 38.881 1.00 90.00 122 PRO A C 1
ATOM 952 O O . PRO A 1 122 ? -20.628 -7.813 38.791 1.00 90.00 122 PRO A O 1
ATOM 955 N N . VAL A 1 123 ? -20.647 -5.604 39.181 1.00 90.31 123 VAL A N 1
ATOM 956 C CA . VAL A 1 123 ? -19.175 -5.486 39.248 1.00 90.31 123 VAL A CA 1
ATOM 957 C C . VAL A 1 123 ? -18.549 -6.462 40.250 1.00 90.31 123 VAL A C 1
ATOM 959 O O . VAL A 1 123 ? -17.560 -7.108 39.927 1.00 90.31 123 VAL A O 1
ATOM 962 N N . SER A 1 124 ? -19.185 -6.695 41.400 1.00 86.12 124 SER A N 1
ATOM 963 C CA . SER A 1 124 ? -18.715 -7.682 42.386 1.00 86.12 124 SER A CA 1
ATOM 964 C C . SER A 1 124 ? -18.743 -9.137 41.891 1.00 86.12 124 SER A C 1
ATOM 966 O O . SER A 1 124 ? -18.017 -9.979 42.421 1.00 86.12 124 SER A O 1
ATOM 968 N N . GLN A 1 125 ? -19.553 -9.454 40.873 1.00 84.00 125 GLN A N 1
ATOM 969 C CA . GLN A 1 125 ? -19.497 -10.739 40.171 1.00 84.00 125 GLN A CA 1
ATOM 970 C C . GLN A 1 125 ? -18.403 -10.743 39.095 1.00 84.00 125 GLN A C 1
ATOM 972 O O . GLN A 1 125 ? -17.759 -11.771 38.910 1.00 84.00 125 GLN A O 1
ATOM 977 N N . ALA A 1 126 ? -18.144 -9.611 38.430 1.00 85.44 126 ALA A N 1
ATOM 978 C CA . ALA A 1 126 ? -17.028 -9.464 37.493 1.00 85.44 126 ALA A CA 1
ATOM 979 C C . ALA A 1 126 ? -15.661 -9.597 38.195 1.00 85.44 126 ALA A C 1
ATOM 981 O O . ALA A 1 126 ? -14.810 -10.347 37.719 1.00 85.44 126 ALA A O 1
ATOM 982 N N . ASP A 1 127 ? -15.481 -8.956 39.356 1.00 88.31 127 ASP A N 1
ATOM 983 C CA . ASP A 1 127 ? -14.298 -9.096 40.219 1.00 88.31 127 ASP A CA 1
ATOM 984 C C . ASP A 1 127 ? -14.045 -10.569 40.576 1.00 88.31 127 ASP A C 1
ATOM 986 O O . ASP A 1 127 ? -12.952 -11.094 40.360 1.00 88.31 127 ASP A O 1
ATOM 990 N N . GLY A 1 128 ? -15.081 -11.264 41.064 1.00 82.00 128 GLY A N 1
ATOM 991 C CA . GLY A 1 128 ? -14.999 -12.674 41.456 1.00 82.00 128 GLY A CA 1
ATOM 992 C C . GLY A 1 128 ? -14.786 -13.643 40.287 1.00 82.00 128 GLY A C 1
ATOM 993 O O . GLY A 1 128 ? -14.075 -14.634 40.443 1.00 82.00 128 GLY A O 1
ATOM 994 N N . LEU A 1 129 ? -15.364 -13.361 39.114 1.00 81.38 129 LEU A N 1
ATOM 995 C CA . LEU A 1 129 ? -15.209 -14.168 37.898 1.00 81.38 129 LEU A CA 1
ATOM 996 C C . LEU A 1 129 ? -13.802 -14.050 37.292 1.00 81.38 129 LEU A C 1
ATOM 998 O O . LEU A 1 129 ? -13.307 -15.011 36.705 1.00 81.38 129 LEU A O 1
ATOM 1002 N N . LEU A 1 130 ? -13.180 -12.874 37.413 1.00 86.75 130 LEU A N 1
ATOM 1003 C CA . LEU A 1 130 ? -11.931 -12.520 36.734 1.00 86.75 130 LEU A CA 1
ATOM 1004 C C . LEU A 1 130 ? -10.729 -12.357 37.679 1.00 86.75 130 LEU A C 1
ATOM 1006 O O . LEU A 1 130 ? -9.679 -11.890 37.241 1.00 86.75 130 LEU A O 1
ATOM 1010 N N . GLY A 1 131 ? -10.868 -12.673 38.972 1.00 84.75 131 GLY A N 1
ATOM 1011 C CA . GLY A 1 131 ? -9.824 -12.423 39.978 1.00 84.75 131 GLY A CA 1
ATOM 1012 C C . GLY A 1 131 ? -9.341 -10.965 39.984 1.00 84.75 131 GLY A C 1
ATOM 1013 O O . GLY A 1 131 ? -8.150 -10.710 40.158 1.00 84.75 131 GLY A O 1
ATOM 1014 N N . ALA A 1 132 ? -10.252 -10.038 39.691 1.00 90.00 132 ALA A N 1
ATOM 1015 C CA . ALA A 1 132 ? -9.968 -8.652 39.347 1.00 90.00 132 ALA A CA 1
ATOM 1016 C C . ALA A 1 132 ? -10.334 -7.692 40.490 1.00 90.00 132 ALA A C 1
ATOM 1018 O O . ALA A 1 132 ? -10.840 -8.094 41.538 1.00 90.00 132 ALA A O 1
ATOM 1019 N N . SER A 1 133 ? -10.051 -6.408 40.277 1.00 91.62 133 SER A N 1
ATOM 1020 C CA . SER A 1 133 ? -10.538 -5.323 41.129 1.00 91.62 133 SER A CA 1
ATOM 1021 C C . SER A 1 133 ? -10.894 -4.130 40.251 1.00 91.62 133 SER A C 1
ATOM 1023 O O . SER A 1 133 ? -10.019 -3.356 39.846 1.00 91.62 133 SER A O 1
ATOM 1025 N N . PHE A 1 134 ? -12.163 -4.022 39.873 1.00 93.12 134 PHE A N 1
ATOM 1026 C CA . PHE A 1 134 ? -12.681 -2.923 39.071 1.00 93.12 134 PHE A CA 1
ATOM 1027 C C . PHE A 1 134 ? -12.833 -1.658 39.921 1.00 93.12 134 PHE A C 1
ATOM 1029 O O . PHE A 1 134 ? -13.439 -1.665 40.991 1.00 93.12 134 PHE A O 1
ATOM 1036 N N . GLN A 1 135 ? -12.273 -0.557 39.431 1.00 92.56 135 GLN A N 1
ATOM 1037 C CA . GLN A 1 135 ? -12.269 0.753 40.076 1.00 92.56 135 GLN A CA 1
ATOM 1038 C C . GLN A 1 135 ? -12.697 1.822 39.061 1.00 92.56 135 GLN A C 1
ATOM 1040 O O . GLN A 1 135 ? -12.661 1.602 37.844 1.00 92.56 135 GLN A O 1
ATOM 1045 N N . LEU A 1 136 ? -13.106 2.982 39.564 1.00 89.81 136 LEU A N 1
ATOM 1046 C CA . LEU A 1 136 ? -13.328 4.175 38.760 1.00 89.81 136 LEU A CA 1
ATOM 1047 C C . LEU A 1 136 ? -12.001 4.913 38.563 1.00 89.81 136 LEU A C 1
ATOM 1049 O O . LEU A 1 136 ? -11.328 5.265 39.531 1.00 89.81 136 LEU A O 1
ATOM 1053 N N . TYR A 1 137 ? -11.650 5.173 37.310 1.00 86.56 137 TYR A N 1
ATOM 1054 C CA . TYR A 1 137 ? -10.475 5.947 36.925 1.00 86.56 137 TYR A CA 1
ATOM 1055 C C . TYR A 1 137 ? -10.909 7.264 36.287 1.00 86.56 137 TYR A C 1
ATOM 1057 O O . TYR A 1 137 ? -11.772 7.257 35.413 1.00 86.56 137 TYR A O 1
ATOM 1065 N N . LEU A 1 138 ? -10.310 8.372 36.720 1.00 83.88 138 LEU A N 1
ATOM 1066 C CA . LEU A 1 138 ? -10.508 9.720 36.186 1.00 83.88 138 LEU A CA 1
ATOM 1067 C C . LEU A 1 138 ? -9.388 10.052 35.200 1.00 83.88 138 LEU A C 1
ATOM 1069 O O . LEU A 1 138 ? -8.213 9.937 35.556 1.00 83.88 138 LEU A O 1
ATOM 1073 N N . HIS A 1 139 ? -9.734 10.488 33.992 1.00 76.81 139 HIS A N 1
ATOM 1074 C CA . HIS A 1 139 ? -8.757 11.014 33.044 1.00 76.81 139 HIS A CA 1
ATOM 1075 C C . HIS A 1 139 ? -8.509 12.494 33.348 1.00 76.81 139 HIS A C 1
ATOM 1077 O O . HIS A 1 139 ? -9.427 13.309 33.264 1.00 76.81 139 HIS A O 1
ATOM 1083 N N . ILE A 1 140 ? -7.277 12.844 33.714 1.00 74.12 140 ILE A N 1
ATOM 1084 C CA . ILE A 1 140 ? -6.933 14.165 34.266 1.00 74.12 140 ILE A CA 1
ATOM 1085 C C . ILE A 1 140 ? -7.197 15.285 33.247 1.00 74.12 140 ILE A C 1
ATOM 1087 O O . ILE A 1 140 ? -7.719 16.334 33.616 1.00 74.12 140 ILE A O 1
ATOM 1091 N N . ASP A 1 141 ? -6.905 15.048 31.965 1.00 65.00 141 ASP A N 1
ATOM 1092 C CA . ASP A 1 141 ? -7.038 16.059 30.910 1.00 65.00 141 ASP A CA 1
ATOM 1093 C C . ASP A 1 141 ? -8.497 16.323 30.494 1.00 65.00 141 ASP A C 1
ATOM 1095 O O . ASP A 1 141 ? -8.826 17.441 30.106 1.00 65.00 141 ASP A O 1
ATOM 1099 N N . THR A 1 142 ? -9.375 15.310 30.541 1.00 68.31 142 THR A N 1
ATOM 1100 C CA . THR A 1 142 ? -10.762 15.422 30.032 1.00 68.31 142 THR A CA 1
ATOM 1101 C C . THR A 1 142 ? -11.834 15.392 31.122 1.00 68.31 142 THR A C 1
ATOM 1103 O O . THR A 1 142 ? -12.995 15.664 30.837 1.00 68.31 142 THR A O 1
ATOM 1106 N N . SER A 1 143 ? -11.468 15.097 32.375 1.00 75.75 143 SER A N 1
ATOM 1107 C CA . SER A 1 143 ? -12.379 14.901 33.522 1.00 75.75 143 SER A CA 1
ATOM 1108 C C . SER A 1 143 ? -13.409 13.765 33.370 1.00 75.75 143 SER A C 1
ATOM 1110 O O . SER A 1 143 ? -14.278 13.590 34.226 1.00 75.75 143 SER A O 1
ATOM 1112 N N . ASP A 1 144 ? -13.301 12.953 32.319 1.00 73.31 144 ASP A N 1
ATOM 1113 C CA . ASP A 1 144 ? -14.121 11.760 32.105 1.00 73.31 144 ASP A CA 1
ATOM 1114 C C . ASP A 1 144 ? -13.745 10.643 33.093 1.00 73.31 144 ASP A C 1
ATOM 1116 O O . ASP A 1 144 ? -12.571 10.440 33.411 1.00 73.31 144 ASP A O 1
ATOM 1120 N N . THR A 1 145 ? -14.734 9.865 33.542 1.00 81.00 145 THR A N 1
ATOM 1121 C CA . THR A 1 145 ? -14.529 8.737 34.468 1.00 81.00 145 THR A CA 1
ATOM 1122 C C . THR A 1 145 ? -14.917 7.409 33.819 1.00 81.00 145 THR A C 1
ATOM 1124 O O . THR A 1 145 ? -16.030 7.277 33.312 1.00 81.00 145 THR A O 1
ATOM 1127 N N . ILE A 1 146 ? -14.042 6.398 33.882 1.00 85.00 146 ILE A N 1
ATOM 1128 C CA . ILE A 1 146 ? -14.296 5.051 33.339 1.00 85.00 146 ILE A CA 1
ATOM 1129 C C . ILE A 1 146 ? -14.169 3.954 34.394 1.00 85.00 146 ILE A C 1
ATOM 1131 O O . ILE A 1 146 ? -13.376 4.044 35.327 1.00 85.00 146 ILE A O 1
ATOM 1135 N N . LEU A 1 147 ? -14.929 2.875 34.205 1.00 88.12 147 LEU A N 1
ATOM 1136 C CA . LEU A 1 147 ? -14.844 1.655 35.004 1.00 88.12 147 LEU A CA 1
ATOM 1137 C C . LEU A 1 147 ? -13.902 0.653 34.322 1.00 88.12 147 LEU A C 1
ATOM 1139 O O . LEU A 1 147 ? -14.217 0.148 33.240 1.00 88.12 147 LEU A O 1
ATOM 1143 N N . ARG A 1 148 ? -12.749 0.376 34.940 1.00 90.62 148 ARG A N 1
ATOM 1144 C CA . ARG A 1 148 ? -11.697 -0.534 34.438 1.00 90.62 148 ARG A CA 1
ATOM 1145 C C . ARG A 1 148 ? -10.980 -1.214 35.615 1.00 90.62 148 ARG A C 1
ATOM 1147 O O . ARG A 1 148 ? -11.285 -0.940 36.771 1.00 90.62 148 ARG A O 1
ATOM 1154 N N . THR A 1 149 ? -10.033 -2.106 35.346 1.00 90.38 149 THR A N 1
ATOM 1155 C CA . THR A 1 149 ? -9.157 -2.719 36.361 1.00 90.38 149 THR A CA 1
ATOM 1156 C C . THR A 1 149 ? -7.698 -2.686 35.902 1.00 90.38 149 THR A C 1
ATOM 1158 O O . THR A 1 149 ? -7.437 -2.684 34.702 1.00 90.38 149 THR A O 1
ATOM 1161 N N . LEU A 1 150 ? -6.723 -2.673 36.820 1.00 87.38 150 LEU A N 1
ATOM 1162 C CA . LEU A 1 150 ? -5.307 -2.778 36.429 1.00 87.38 150 LEU A CA 1
ATOM 1163 C C . LEU A 1 150 ? -4.913 -4.201 36.026 1.00 87.38 150 LEU A C 1
ATOM 1165 O O . LEU A 1 150 ? -3.995 -4.359 35.222 1.00 87.38 150 LEU A O 1
ATOM 1169 N N . SER A 1 151 ? -5.589 -5.228 36.546 1.00 88.81 151 SER A N 1
ATOM 1170 C CA . SER A 1 151 ? -5.260 -6.626 36.273 1.00 88.81 151 SER A CA 1
ATOM 1171 C C . SER A 1 151 ? -6.478 -7.540 36.294 1.00 88.81 151 SER A C 1
ATOM 1173 O O . SER A 1 151 ? -7.408 -7.351 37.074 1.00 88.81 151 SER A O 1
ATOM 1175 N N . TYR A 1 152 ? -6.437 -8.579 35.461 1.00 90.06 152 TYR A N 1
ATOM 1176 C CA . TYR A 1 152 ? -7.371 -9.698 35.538 1.00 90.06 152 TYR A CA 1
ATOM 1177 C C . TYR A 1 152 ? -6.646 -11.031 35.356 1.00 90.06 152 TYR A C 1
ATOM 1179 O O . TYR A 1 152 ? -5.581 -11.116 34.736 1.00 90.06 152 TYR A O 1
ATOM 1187 N N . ALA A 1 153 ? -7.229 -12.079 35.920 1.00 85.44 153 ALA A N 1
ATOM 1188 C CA . ALA A 1 153 ? -6.709 -13.431 35.961 1.00 85.44 153 ALA A CA 1
ATOM 1189 C C . ALA A 1 153 ? -7.756 -14.433 35.461 1.00 85.44 153 ALA A C 1
ATOM 1191 O O . ALA A 1 153 ? -8.956 -14.168 35.449 1.00 85.44 153 ALA A O 1
ATOM 1192 N N . LEU A 1 154 ? -7.286 -15.599 35.030 1.00 81.62 154 LEU A N 1
ATOM 1193 C CA . LEU A 1 154 ? -8.119 -16.714 34.589 1.00 81.62 154 LEU A CA 1
ATOM 1194 C C . LEU A 1 154 ? -7.505 -18.032 35.091 1.00 81.62 154 LEU A C 1
ATOM 1196 O O . LEU A 1 154 ? -6.278 -18.115 35.195 1.00 81.62 154 LEU A O 1
ATOM 1200 N N . PRO A 1 155 ? -8.311 -19.078 35.357 1.00 79.38 155 PRO A N 1
ATOM 1201 C CA . PRO A 1 155 ? -7.808 -20.443 35.504 1.00 79.38 155 PRO A CA 1
ATOM 1202 C C . PRO A 1 155 ? -6.924 -20.825 34.309 1.00 79.38 155 PRO A C 1
ATOM 1204 O O . PRO A 1 155 ? -7.312 -20.561 33.169 1.00 79.38 155 PRO A O 1
ATOM 1207 N N . GLU A 1 156 ? -5.776 -21.462 34.548 1.00 74.00 156 GLU A N 1
ATOM 1208 C CA . GLU A 1 156 ? -4.730 -21.728 33.539 1.00 74.00 156 GLU A CA 1
ATOM 1209 C C . GLU A 1 156 ? -5.283 -22.338 32.241 1.00 74.00 156 GLU A C 1
ATOM 1211 O O . GLU A 1 156 ? -5.007 -21.872 31.137 1.00 74.00 156 GLU A O 1
ATOM 1216 N N . VAL A 1 157 ? -6.185 -23.317 32.373 1.00 67.69 157 VAL A N 1
ATOM 1217 C CA . VAL A 1 157 ? -6.868 -23.984 31.251 1.00 67.69 157 VAL A CA 1
ATOM 1218 C C . VAL A 1 157 ? -7.577 -23.016 30.287 1.00 67.69 157 VAL A C 1
ATOM 1220 O O . VAL A 1 157 ? -7.724 -23.326 29.105 1.00 67.69 157 VAL A O 1
ATOM 1223 N N . LEU A 1 158 ? -7.997 -21.833 30.745 1.00 72.00 158 LEU A N 1
ATOM 1224 C CA . LEU A 1 158 ? -8.662 -20.825 29.916 1.00 72.00 158 LEU A CA 1
ATOM 1225 C C . LEU A 1 158 ? -7.688 -19.895 29.185 1.00 72.00 158 LEU A C 1
ATOM 1227 O O . LEU A 1 158 ? -8.083 -19.320 28.173 1.00 72.00 158 LEU A O 1
ATOM 1231 N N . HIS A 1 159 ? -6.418 -19.787 29.589 1.00 72.62 159 HIS A N 1
ATOM 1232 C CA . HIS A 1 159 ? -5.416 -18.993 28.853 1.00 72.62 159 HIS A CA 1
ATOM 1233 C C . HIS A 1 159 ? -5.171 -19.539 27.442 1.00 72.62 159 HIS A C 1
ATOM 1235 O O . HIS A 1 159 ? -4.860 -18.778 26.523 1.00 72.62 159 HIS A O 1
ATOM 1241 N N . ALA A 1 160 ? -5.377 -20.842 27.236 1.00 67.44 160 ALA A N 1
ATOM 1242 C CA . ALA A 1 160 ? -5.333 -21.492 25.927 1.00 67.44 160 ALA A CA 1
ATOM 1243 C C . ALA A 1 160 ? -6.574 -21.224 25.046 1.00 67.44 160 ALA A C 1
ATOM 1245 O O . ALA A 1 160 ? -6.496 -21.399 23.831 1.00 67.44 160 ALA A O 1
ATOM 1246 N N . HIS A 1 161 ? -7.698 -20.783 25.627 1.00 67.12 161 HIS A N 1
ATOM 1247 C CA . HIS A 1 161 ? -9.001 -20.689 24.948 1.00 67.12 161 HIS A CA 1
ATOM 1248 C C . HIS A 1 161 ? -9.593 -19.273 24.882 1.00 67.12 161 HIS A C 1
ATOM 1250 O O . HIS A 1 161 ? -10.373 -18.991 23.976 1.00 67.12 161 HIS A O 1
ATOM 1256 N N . VAL A 1 162 ? -9.220 -18.369 25.788 1.00 71.56 162 VAL A N 1
ATOM 1257 C CA . VAL A 1 162 ? -9.645 -16.962 25.794 1.00 71.56 162 VAL A CA 1
ATOM 1258 C C . VAL A 1 162 ? -8.541 -16.101 25.186 1.00 71.56 162 VAL A C 1
ATOM 1260 O O . VAL A 1 162 ? -7.378 -16.174 25.596 1.00 71.56 162 VAL A O 1
ATOM 1263 N N . GLN A 1 163 ? -8.893 -15.282 24.194 1.00 74.12 163 GLN A N 1
ATOM 1264 C CA . GLN A 1 163 ? -7.982 -14.287 23.636 1.00 74.12 163 GLN A CA 1
ATOM 1265 C C . GLN A 1 163 ? -7.965 -13.079 24.569 1.00 74.12 163 GLN A C 1
ATOM 1267 O O . GLN A 1 163 ? -6.965 -12.882 25.246 1.00 74.12 163 GLN A O 1
ATOM 1272 N N . THR A 1 164 ? -9.080 -12.354 24.684 1.00 80.69 164 THR A N 1
ATOM 1273 C CA . THR A 1 164 ? -9.242 -11.194 25.576 1.00 80.69 164 THR A CA 1
ATOM 1274 C C . THR A 1 164 ? -10.601 -11.199 26.268 1.00 80.69 164 THR A C 1
ATOM 1276 O O . THR A 1 164 ? -11.524 -11.890 25.833 1.00 80.69 164 THR A O 1
ATOM 1279 N N . ILE A 1 165 ? -10.745 -10.380 27.309 1.00 83.94 165 ILE A N 1
ATOM 1280 C CA . ILE A 1 165 ? -12.037 -9.992 27.880 1.00 83.94 165 ILE A CA 1
ATOM 1281 C C . ILE A 1 165 ? -12.069 -8.466 27.940 1.00 83.94 165 ILE A C 1
ATOM 1283 O O . ILE A 1 165 ? -11.123 -7.859 28.438 1.00 83.94 165 ILE A O 1
ATOM 1287 N N . THR A 1 166 ? -13.117 -7.838 27.409 1.00 82.50 166 THR A N 1
ATOM 1288 C CA . THR A 1 166 ? -13.220 -6.374 27.310 1.00 82.50 166 THR A CA 1
ATOM 1289 C C . THR A 1 166 ? -14.625 -5.881 27.680 1.00 82.50 166 THR A C 1
ATOM 1291 O O . THR A 1 166 ? -15.597 -6.525 27.276 1.00 82.50 166 THR A O 1
ATOM 1294 N N . PRO A 1 167 ? -14.770 -4.762 28.411 1.00 84.25 167 PRO A N 1
ATOM 1295 C CA . PRO A 1 167 ? -13.705 -3.944 28.989 1.00 84.25 167 PRO A CA 1
ATOM 1296 C C . PRO A 1 167 ? -13.116 -4.550 30.274 1.00 84.25 167 PRO A C 1
ATOM 1298 O O . PRO A 1 167 ? -13.835 -4.998 31.162 1.00 84.25 167 PRO A O 1
ATOM 1301 N N . THR A 1 168 ? -11.784 -4.550 30.380 1.00 88.12 168 THR A N 1
ATOM 1302 C CA . THR A 1 168 ? -11.041 -4.958 31.591 1.00 88.12 168 THR A CA 1
ATOM 1303 C C . THR A 1 168 ? -9.895 -3.985 31.868 1.00 88.12 168 THR A C 1
ATOM 1305 O O . THR A 1 168 ? -10.080 -3.008 32.589 1.00 88.12 168 THR A O 1
ATOM 1308 N N . THR A 1 169 ? -8.730 -4.217 31.260 1.00 84.38 169 THR A N 1
ATOM 1309 C CA . THR A 1 169 ? -7.474 -3.488 31.485 1.00 84.38 169 THR A CA 1
ATOM 1310 C C . THR A 1 169 ? -7.162 -2.454 30.411 1.00 84.38 169 THR A C 1
ATOM 1312 O O . THR A 1 169 ? -6.056 -1.929 30.382 1.00 84.38 169 THR A O 1
ATOM 1315 N N . TYR A 1 170 ? -8.087 -2.155 29.500 1.00 76.62 170 TYR A N 1
ATOM 1316 C CA . TYR A 1 170 ? -7.893 -1.053 28.562 1.00 76.62 170 TYR A CA 1
ATOM 1317 C C . TYR A 1 170 ? -8.070 0.284 29.297 1.00 76.62 170 TYR A C 1
ATOM 1319 O O . TYR A 1 170 ? -9.157 0.573 29.788 1.00 76.62 170 TYR A O 1
ATOM 1327 N N . LEU A 1 171 ? -7.004 1.083 29.364 1.00 71.62 171 LEU A N 1
ATOM 1328 C CA . LEU A 1 171 ? -6.958 2.419 29.980 1.00 71.62 171 LEU A CA 1
ATOM 1329 C C . LEU A 1 171 ? -6.407 3.451 28.972 1.00 71.62 171 LEU A C 1
ATOM 1331 O O . LEU A 1 171 ? -5.654 4.360 29.317 1.00 71.62 171 LEU A O 1
ATOM 1335 N N . GLY A 1 172 ? -6.754 3.291 27.692 1.00 62.50 172 GLY A N 1
ATOM 1336 C CA . GLY A 1 172 ? -6.638 4.368 26.708 1.00 62.50 172 GLY A CA 1
ATOM 1337 C C . GLY A 1 172 ? -7.723 5.433 26.920 1.00 62.50 172 GLY A C 1
ATOM 1338 O O . GLY A 1 172 ? -8.675 5.194 27.668 1.00 62.50 172 GLY A O 1
ATOM 1339 N N . PRO A 1 173 ? -7.571 6.618 26.309 1.00 55.44 173 PRO A N 1
ATOM 1340 C CA . PRO A 1 173 ? -8.368 7.792 26.646 1.00 55.44 173 PRO A CA 1
ATOM 1341 C C . PRO A 1 173 ? -9.873 7.586 26.356 1.00 55.44 173 PRO A C 1
ATOM 1343 O O . PRO A 1 173 ? -10.239 6.915 25.387 1.00 55.44 173 PRO A O 1
ATOM 1346 N N . PRO A 1 174 ? -10.759 8.146 27.202 1.00 49.72 174 PRO A N 1
ATOM 1347 C CA . PRO A 1 174 ? -12.199 7.856 27.199 1.00 49.72 174 PRO A CA 1
ATOM 1348 C C . PRO A 1 174 ? -12.953 8.528 26.048 1.00 49.72 174 PRO A C 1
ATOM 1350 O O . PRO A 1 174 ? -14.030 8.092 25.665 1.00 49.72 174 PRO A O 1
ATOM 1353 N N . ARG A 1 175 ? -12.349 9.545 25.445 1.00 52.44 175 ARG A N 1
ATOM 1354 C CA . ARG A 1 175 ? -12.606 9.967 24.073 1.00 52.44 175 ARG A CA 1
ATOM 1355 C C . ARG A 1 175 ? -11.296 9.779 23.322 1.00 52.44 175 ARG A C 1
ATOM 1357 O O . ARG A 1 175 ? -10.230 10.010 23.894 1.00 52.44 175 ARG A O 1
ATOM 1364 N N . THR A 1 176 ? -11.355 9.381 22.056 1.00 44.44 176 THR A N 1
ATOM 1365 C CA . THR A 1 176 ? -10.203 9.535 21.158 1.00 44.44 176 THR A CA 1
ATOM 1366 C C . THR A 1 176 ? -9.737 10.984 21.261 1.00 44.44 176 THR A C 1
ATOM 1368 O O . THR A 1 176 ? -10.593 11.873 21.150 1.00 44.44 176 THR A O 1
ATOM 1371 N N . PRO A 1 177 ? -8.432 11.268 21.426 1.00 41.44 177 PRO A N 1
ATOM 1372 C CA . PRO A 1 177 ? -7.933 12.580 21.064 1.00 41.44 177 PRO A CA 1
ATOM 1373 C C . PRO A 1 177 ? -8.381 12.790 19.620 1.00 41.44 177 PRO A C 1
ATOM 1375 O O . PRO A 1 177 ? -8.093 11.947 18.766 1.00 41.44 177 PRO A O 1
ATOM 1378 N N . ARG A 1 178 ? -9.124 13.864 19.331 1.00 45.03 178 ARG A N 1
ATOM 1379 C CA . ARG A 1 178 ? -9.163 14.306 17.940 1.00 45.03 178 ARG A CA 1
ATOM 1380 C C . ARG A 1 178 ? -7.705 14.608 17.614 1.00 45.03 178 ARG A C 1
ATOM 1382 O O . ARG A 1 178 ? -7.111 15.470 18.262 1.00 45.03 178 ARG A O 1
ATOM 1389 N N . ARG A 1 179 ? -7.142 13.893 16.640 1.00 48.69 179 ARG A N 1
ATOM 1390 C CA . ARG A 1 179 ? -5.984 14.369 15.885 1.00 48.69 179 ARG A CA 1
ATOM 1391 C C . ARG A 1 179 ? -6.487 15.562 15.089 1.00 48.69 179 ARG A C 1
ATOM 1393 O O . ARG A 1 179 ? -6.802 15.423 13.920 1.00 48.69 179 ARG A O 1
ATOM 1400 N N . THR A 1 180 ? -6.741 16.675 15.782 1.00 43.25 180 THR A N 1
ATOM 1401 C CA . THR A 1 180 ? -7.314 17.879 15.186 1.00 43.25 180 THR A CA 1
ATOM 1402 C C . THR A 1 180 ? -6.345 18.305 14.101 1.00 43.25 180 THR A C 1
ATOM 1404 O O . THR A 1 180 ? -5.220 18.682 14.454 1.00 43.25 180 THR A O 1
ATOM 1407 N N . PRO A 1 181 ? -6.734 18.221 12.820 1.00 52.03 181 PRO A N 1
ATOM 1408 C CA . PRO A 1 181 ? -5.847 18.627 11.752 1.00 52.03 181 PRO A CA 1
ATOM 1409 C C . PRO A 1 181 ? -5.519 20.105 11.964 1.00 52.03 181 PRO A C 1
ATOM 1411 O O . PRO A 1 181 ? -6.346 20.853 12.495 1.00 52.03 181 PRO A O 1
ATOM 1414 N N . ARG A 1 182 ? -4.291 20.521 11.661 1.00 61.22 182 ARG A N 1
ATOM 1415 C CA . ARG A 1 182 ? -3.797 21.844 12.060 1.00 61.22 182 ARG A CA 1
ATOM 1416 C C . ARG A 1 182 ? -4.590 22.896 11.294 1.00 61.22 182 ARG A C 1
ATOM 1418 O O . ARG A 1 182 ? -4.540 22.932 10.072 1.00 61.22 182 ARG A O 1
ATOM 1425 N N . THR A 1 183 ? -5.386 23.673 12.024 1.00 52.44 183 THR A N 1
ATOM 1426 C CA . THR A 1 183 ? -6.355 24.613 11.456 1.00 52.44 183 THR A CA 1
ATOM 1427 C C . THR A 1 183 ? -5.718 25.983 11.270 1.00 52.44 183 THR A C 1
ATOM 1429 O O . THR A 1 183 ? -5.352 26.612 12.269 1.00 52.44 183 THR A O 1
ATOM 1432 N N . HIS A 1 184 ? -5.667 26.481 10.038 1.00 59.47 184 HIS A N 1
ATOM 1433 C CA . HIS A 1 184 ? -5.176 27.830 9.737 1.00 59.47 184 HIS A CA 1
ATOM 1434 C C . HIS A 1 184 ? -6.366 28.768 9.469 1.00 59.47 184 HIS A C 1
ATOM 1436 O O . HIS A 1 184 ? -7.110 28.529 8.516 1.00 59.47 184 HIS A O 1
ATOM 1442 N N . PRO A 1 185 ? -6.607 29.804 10.304 1.00 46.56 185 PRO A N 1
ATOM 1443 C CA . PRO A 1 185 ? -7.732 30.734 10.122 1.00 46.56 185 PRO A CA 1
ATOM 1444 C C . PRO A 1 185 ? -7.498 31.826 9.065 1.00 46.56 185 PRO A C 1
ATOM 1446 O O . PRO A 1 185 ? -8.392 32.636 8.816 1.00 46.56 185 PRO A O 1
ATOM 1449 N N . ASP A 1 186 ? -6.294 31.906 8.502 1.00 39.66 186 ASP A N 1
ATOM 1450 C CA . ASP A 1 186 ? -5.893 32.957 7.571 1.00 39.66 186 ASP A CA 1
ATOM 1451 C C . ASP A 1 186 ? -6.302 32.609 6.126 1.00 39.66 186 ASP A C 1
ATOM 1453 O O . ASP A 1 186 ? -6.100 31.487 5.669 1.00 39.66 186 ASP A O 1
ATOM 1457 N N . GLY A 1 187 ? -6.870 33.577 5.388 1.00 39.28 187 GLY A N 1
ATOM 1458 C CA . GLY A 1 187 ? -6.991 33.481 3.921 1.00 39.28 187 GLY A CA 1
ATOM 1459 C C . GLY A 1 187 ? -8.231 34.103 3.264 1.00 39.28 187 GLY A C 1
ATOM 1460 O O . GLY A 1 187 ? -8.100 34.735 2.216 1.00 39.28 187 GLY A O 1
ATOM 1461 N N . VAL A 1 188 ? -9.435 33.982 3.846 1.00 35.62 188 VAL A N 1
ATOM 1462 C CA . VAL A 1 188 ? -10.717 34.198 3.120 1.00 35.62 188 VAL A CA 1
ATOM 1463 C C . VAL A 1 188 ? -11.032 35.678 2.802 1.00 35.62 188 VAL A C 1
ATOM 1465 O O . VAL A 1 188 ? -11.921 36.303 3.379 1.00 35.62 188 VAL A O 1
ATOM 1468 N N . THR A 1 189 ? -10.318 36.260 1.832 1.00 33.59 189 THR A N 1
ATOM 1469 C CA . THR A 1 189 ? -10.604 37.585 1.235 1.00 33.59 189 THR A CA 1
ATOM 1470 C C . THR A 1 189 ? -10.485 37.635 -0.300 1.00 33.59 189 THR A C 1
ATOM 1472 O O . THR A 1 189 ? -10.563 38.712 -0.894 1.00 33.59 189 THR A O 1
ATOM 1475 N N . ALA A 1 190 ? -10.413 36.479 -0.969 1.00 32.47 190 ALA A N 1
ATOM 1476 C CA . ALA A 1 190 ? -10.558 36.320 -2.419 1.00 32.47 190 ALA A CA 1
ATOM 1477 C C . ALA A 1 190 ? -11.290 34.989 -2.724 1.00 32.47 190 ALA A C 1
ATOM 1479 O O . ALA A 1 190 ? -11.095 34.029 -1.998 1.00 32.47 190 ALA A O 1
ATOM 1480 N N . ALA A 1 191 ? -12.158 34.859 -3.735 1.00 30.98 191 ALA A N 1
ATOM 1481 C CA . ALA A 1 191 ? -12.776 35.894 -4.569 1.00 30.98 191 ALA A CA 1
ATOM 1482 C C . ALA A 1 191 ? -14.218 35.507 -4.960 1.00 30.98 191 ALA A C 1
ATOM 1484 O O . ALA A 1 191 ? -14.443 34.582 -5.732 1.00 30.98 191 ALA A O 1
ATOM 1485 N N . ARG A 1 192 ? -15.219 36.278 -4.508 1.00 30.48 192 ARG A N 1
ATOM 1486 C CA . ARG A 1 192 ? -16.643 36.043 -4.824 1.00 30.48 192 ARG A CA 1
ATOM 1487 C C . ARG A 1 192 ? -17.011 36.490 -6.252 1.00 30.48 192 ARG A C 1
ATOM 1489 O O . ARG A 1 192 ? -17.771 37.444 -6.433 1.00 30.48 192 ARG A O 1
ATOM 1496 N N . ALA A 1 193 ? -16.466 35.819 -7.265 1.00 28.22 193 ALA A N 1
ATOM 1497 C CA . ALA A 1 193 ? -16.628 36.146 -8.682 1.00 28.22 193 ALA A CA 1
ATOM 1498 C C . ALA A 1 193 ? -17.119 34.931 -9.492 1.00 28.22 193 ALA A C 1
ATOM 1500 O O . ALA A 1 193 ? -16.378 33.984 -9.723 1.00 28.22 193 ALA A O 1
ATOM 1501 N N . LYS A 1 194 ? -18.376 34.974 -9.959 1.00 27.86 194 LYS A N 1
ATOM 1502 C CA . LYS A 1 194 ? -18.971 33.892 -10.764 1.00 27.86 194 LYS A CA 1
ATOM 1503 C C . LYS A 1 194 ? -18.207 33.668 -12.084 1.00 27.86 194 LYS A C 1
ATOM 1505 O O . LYS A 1 194 ? -18.040 34.638 -12.828 1.00 27.86 194 LYS A O 1
ATOM 1510 N N . PRO A 1 195 ? -17.862 32.421 -12.454 1.00 31.70 195 PRO A N 1
ATOM 1511 C CA . PRO A 1 195 ? -17.262 32.125 -13.752 1.00 31.70 195 PRO A CA 1
ATOM 1512 C C . PRO A 1 195 ? -18.315 32.082 -14.876 1.00 31.70 195 PRO A C 1
ATOM 1514 O O . PRO A 1 195 ? -18.897 31.041 -15.177 1.00 31.70 195 PRO A O 1
ATOM 1517 N N . GLU A 1 196 ? -18.533 33.203 -15.571 1.00 29.28 196 GLU A N 1
ATOM 1518 C CA . GLU A 1 196 ? -19.162 33.180 -16.903 1.00 29.28 196 GLU A CA 1
ATOM 1519 C C . GLU A 1 196 ? -18.145 32.767 -17.983 1.00 29.28 196 GLU A C 1
ATOM 1521 O O . GLU A 1 196 ? -17.590 33.601 -18.695 1.00 29.28 196 GLU A O 1
ATOM 1526 N N . SER A 1 197 ? -17.900 31.465 -18.143 1.00 27.38 197 SER A N 1
ATOM 1527 C CA . SER A 1 197 ? -17.482 30.871 -19.429 1.00 27.38 197 SER A CA 1
ATOM 1528 C C . SER A 1 197 ? -17.575 29.342 -19.399 1.00 27.38 197 SER A C 1
ATOM 1530 O O . SER A 1 197 ? -17.673 28.728 -18.341 1.00 27.38 197 SER A O 1
ATOM 1532 N N . LYS A 1 198 ? -17.610 28.720 -20.584 1.00 36.03 198 LYS A N 1
ATOM 1533 C CA . LYS A 1 198 ? -17.620 27.260 -20.758 1.00 36.03 198 LYS A CA 1
ATOM 1534 C C . LYS A 1 198 ? -16.330 26.802 -21.437 1.00 36.03 198 LYS A C 1
ATOM 1536 O O . LYS A 1 198 ? -15.768 27.548 -22.232 1.00 36.03 198 LYS A O 1
ATOM 1541 N N . GLU A 1 199 ? -15.996 25.537 -21.185 1.00 24.95 199 GLU A N 1
ATOM 1542 C CA . GLU A 1 199 ? -14.819 24.771 -21.633 1.00 24.95 199 GLU A CA 1
ATOM 1543 C C . GLU A 1 199 ? -13.530 24.948 -20.795 1.00 24.95 199 GLU A C 1
ATOM 1545 O O . GLU A 1 199 ? -13.160 26.065 -20.431 1.00 24.95 199 GLU A O 1
ATOM 1550 N N . PRO A 1 200 ? -12.828 23.838 -20.470 1.00 29.80 200 PRO A N 1
ATOM 1551 C CA . PRO A 1 200 ? -11.647 23.860 -19.614 1.00 29.80 200 PRO A CA 1
ATOM 1552 C C . PRO A 1 200 ? -10.416 24.333 -20.393 1.00 29.80 200 PRO A C 1
ATOM 1554 O O . PRO A 1 200 ? -9.829 23.599 -21.194 1.00 29.80 200 PRO A O 1
ATOM 1557 N N . THR A 1 201 ? -9.986 25.565 -20.130 1.00 24.62 201 THR A N 1
ATOM 1558 C CA . THR A 1 201 ? -8.703 26.060 -20.643 1.00 24.62 201 THR A CA 1
ATOM 1559 C C . THR A 1 201 ? -7.566 25.311 -19.944 1.00 24.62 201 THR A C 1
ATOM 1561 O O . THR A 1 201 ? -7.577 25.165 -18.725 1.00 24.62 201 THR A O 1
ATOM 1564 N N . ARG A 1 202 ? -6.568 24.832 -20.702 1.00 26.42 202 ARG A N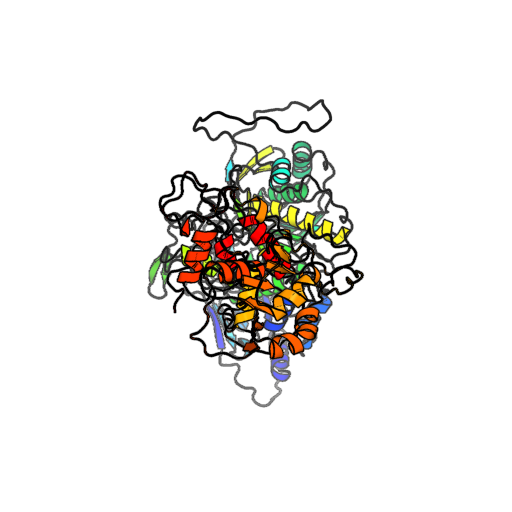 1
ATOM 1565 C CA . ARG A 1 202 ? -5.352 24.238 -20.120 1.00 26.42 202 ARG A CA 1
ATOM 1566 C C . ARG A 1 202 ? -4.706 25.227 -19.148 1.00 26.42 202 ARG A C 1
ATOM 1568 O O . ARG A 1 202 ? -4.429 26.355 -19.550 1.00 26.42 202 ARG A O 1
ATOM 1575 N N . VAL A 1 203 ? -4.381 24.781 -17.935 1.00 29.23 203 VAL A N 1
ATOM 1576 C CA . VAL A 1 203 ? -3.547 25.551 -17.002 1.00 29.23 203 VAL A CA 1
ATOM 1577 C C . VAL A 1 203 ? -2.158 25.708 -17.626 1.00 29.23 203 VAL A C 1
ATOM 1579 O O . VAL A 1 203 ? -1.380 24.760 -17.704 1.00 29.23 203 VAL A O 1
ATOM 1582 N N . SER A 1 204 ? -1.878 26.897 -18.161 1.00 27.64 204 SER A N 1
ATOM 1583 C CA . SER A 1 204 ? -0.635 27.217 -18.867 1.00 27.64 204 SER A CA 1
ATOM 1584 C C . SER A 1 204 ? -0.011 28.498 -18.317 1.00 27.64 204 SER A C 1
ATOM 1586 O O . SER A 1 204 ? 0.093 29.509 -19.012 1.00 27.64 204 SER A O 1
ATOM 1588 N N . SER A 1 205 ? 0.403 28.442 -17.054 1.00 28.14 205 SER A N 1
ATOM 1589 C CA . SER A 1 205 ? 1.108 29.517 -16.353 1.00 28.14 205 SER A CA 1
ATOM 1590 C C . SER A 1 205 ? 2.272 28.942 -15.550 1.00 28.14 205 SER A C 1
ATOM 1592 O O . SER A 1 205 ? 2.187 28.772 -14.340 1.00 28.14 205 SER A O 1
ATOM 1594 N N . ILE A 1 206 ? 3.378 28.652 -16.241 1.00 33.12 206 ILE A N 1
ATOM 1595 C CA . ILE A 1 206 ? 4.669 28.394 -15.592 1.00 33.12 206 ILE A CA 1
ATOM 1596 C C . ILE A 1 206 ? 5.079 29.692 -14.877 1.00 33.12 206 ILE A C 1
ATOM 1598 O O . ILE A 1 206 ? 5.500 30.645 -15.539 1.00 33.12 206 ILE A O 1
ATOM 1602 N N . ARG A 1 207 ? 4.943 29.754 -13.546 1.00 27.52 207 ARG A N 1
ATOM 1603 C CA . ARG A 1 207 ? 5.548 30.823 -12.737 1.00 27.52 207 ARG A CA 1
ATOM 1604 C C . ARG A 1 207 ? 7.061 30.602 -12.734 1.00 27.52 207 ARG A C 1
ATOM 1606 O O . ARG A 1 207 ? 7.546 29.565 -12.303 1.00 27.52 207 ARG A O 1
ATOM 1613 N N . ASN A 1 208 ? 7.797 31.562 -13.288 1.00 28.83 208 ASN A N 1
ATOM 1614 C CA . ASN A 1 208 ? 9.243 31.478 -13.477 1.00 28.83 208 ASN A CA 1
ATOM 1615 C C . ASN A 1 208 ? 9.906 32.688 -12.805 1.00 28.83 208 ASN A C 1
ATOM 1617 O O . ASN A 1 208 ? 10.264 33.666 -13.464 1.00 28.83 208 ASN A O 1
ATOM 1621 N N . SER A 1 209 ? 9.988 32.645 -11.476 1.00 28.55 209 SER A N 1
ATOM 1622 C CA . SER A 1 209 ? 10.544 33.702 -10.626 1.00 28.55 209 SER A CA 1
ATOM 1623 C C . SER A 1 209 ? 11.036 33.102 -9.313 1.00 28.55 209 SER A C 1
ATOM 1625 O O . SER A 1 209 ? 10.246 32.500 -8.595 1.00 28.55 209 SER A O 1
ATOM 1627 N N . GLY A 1 210 ? 12.324 33.266 -9.007 1.00 28.95 210 GLY A N 1
ATOM 1628 C CA . GLY A 1 210 ? 12.876 32.900 -7.703 1.00 28.95 210 GLY A CA 1
ATOM 1629 C C . GLY A 1 210 ? 12.691 34.035 -6.699 1.00 28.95 210 GLY A C 1
ATOM 1630 O O . GLY A 1 210 ? 13.264 35.111 -6.883 1.00 28.95 210 GLY A O 1
ATOM 1631 N N . SER A 1 211 ? 11.910 33.770 -5.660 1.00 26.77 211 SER A N 1
ATOM 1632 C CA . SER A 1 211 ? 11.734 34.573 -4.448 1.00 26.77 211 SER A CA 1
ATOM 1633 C C . SER A 1 211 ? 11.351 33.607 -3.330 1.00 26.77 211 SER A C 1
ATOM 1635 O O . SER A 1 211 ? 10.483 32.768 -3.550 1.00 26.77 211 SER A O 1
ATOM 1637 N N . ASP A 1 212 ? 12.017 33.697 -2.180 1.00 31.11 212 ASP A N 1
ATOM 1638 C CA . ASP A 1 212 ? 11.857 32.765 -1.054 1.00 31.11 212 ASP A CA 1
ATOM 1639 C C . ASP A 1 212 ? 10.611 33.105 -0.201 1.00 31.11 212 ASP A C 1
ATOM 1641 O O . ASP A 1 212 ? 10.712 33.318 1.006 1.00 31.11 212 ASP A O 1
ATOM 1645 N N . ASP A 1 213 ? 9.451 33.203 -0.856 1.00 32.72 213 ASP A N 1
ATOM 1646 C CA . ASP A 1 213 ? 8.129 33.371 -0.248 1.00 32.72 213 ASP A CA 1
ATOM 1647 C C . ASP A 1 213 ? 7.281 32.130 -0.598 1.00 32.72 213 ASP A C 1
ATOM 1649 O O . ASP A 1 213 ? 7.037 31.860 -1.779 1.00 32.72 213 ASP A O 1
ATOM 1653 N N . ASP A 1 214 ? 6.847 31.373 0.415 1.00 37.12 214 ASP A N 1
ATOM 1654 C CA . ASP A 1 214 ? 5.969 30.201 0.270 1.00 37.12 214 ASP A CA 1
ATOM 1655 C C . ASP A 1 214 ? 4.520 30.651 -0.049 1.00 37.12 214 ASP A C 1
ATOM 1657 O O . ASP A 1 214 ? 3.664 30.725 0.827 1.00 37.12 214 ASP A O 1
ATOM 1661 N N . ASP A 1 215 ? 4.267 31.021 -1.311 1.00 40.31 215 ASP A N 1
ATOM 1662 C CA . ASP A 1 215 ? 2.941 31.385 -1.851 1.00 40.31 215 ASP A CA 1
ATOM 1663 C C . ASP A 1 215 ? 2.047 30.120 -1.946 1.00 40.31 215 ASP A C 1
ATOM 1665 O O . ASP A 1 215 ? 2.326 29.225 -2.748 1.00 40.31 215 ASP A O 1
ATOM 1669 N N . ASP A 1 216 ? 0.973 30.048 -1.152 1.00 47.72 216 ASP A N 1
ATOM 1670 C CA . ASP A 1 216 ? 0.068 28.888 -1.071 1.00 47.72 216 ASP A CA 1
ATOM 1671 C C . ASP A 1 216 ? -0.687 28.571 -2.384 1.00 47.72 216 ASP A C 1
ATOM 1673 O O . ASP A 1 216 ? -1.387 29.420 -2.941 1.00 47.72 216 ASP A O 1
ATOM 1677 N N . ASP A 1 217 ? -0.618 27.308 -2.829 1.00 54.34 217 ASP A N 1
ATOM 1678 C CA . ASP A 1 217 ? -1.521 26.705 -3.826 1.00 54.34 217 ASP A CA 1
ATOM 1679 C C . ASP A 1 217 ? -2.543 25.800 -3.085 1.00 54.34 217 ASP A C 1
ATOM 1681 O O . ASP A 1 217 ? -2.186 24.711 -2.627 1.00 54.34 217 ASP A O 1
ATOM 1685 N N . ASP A 1 218 ? -3.811 26.229 -2.965 1.00 64.44 218 ASP A N 1
ATOM 1686 C CA . ASP A 1 218 ? -4.878 25.507 -2.234 1.00 64.44 218 ASP A CA 1
ATOM 1687 C C . ASP A 1 218 ? -5.028 24.034 -2.686 1.00 64.44 218 ASP A C 1
ATOM 1689 O O . ASP A 1 218 ? -5.340 23.741 -3.852 1.00 64.44 218 ASP A O 1
ATOM 1693 N N . VAL A 1 219 ? -4.929 23.081 -1.748 1.00 75.50 219 VAL A N 1
ATOM 1694 C CA . VAL A 1 219 ? -4.988 21.630 -2.026 1.00 75.50 219 VAL A CA 1
ATOM 1695 C C . VAL A 1 219 ? -6.442 21.156 -2.171 1.00 75.50 219 VAL A C 1
ATOM 1697 O O . VAL A 1 219 ? -6.963 20.328 -1.429 1.00 75.50 219 VAL A O 1
ATOM 1700 N N . SER A 1 220 ? -7.138 21.700 -3.168 1.00 84.62 220 SER A N 1
ATOM 1701 C CA . SER A 1 220 ? -8.532 21.364 -3.474 1.00 84.62 220 SER A CA 1
ATOM 1702 C C . SER A 1 220 ? -8.702 19.927 -4.007 1.00 84.62 220 SER A C 1
ATOM 1704 O O . SER A 1 220 ? -7.800 19.378 -4.650 1.00 84.62 220 SER A O 1
ATOM 1706 N N . PRO A 1 221 ? -9.895 19.314 -3.887 1.00 87.88 221 PRO A N 1
ATOM 1707 C CA . PRO A 1 221 ? -10.196 18.035 -4.534 1.00 87.88 221 PRO A CA 1
ATOM 1708 C C . PRO A 1 221 ? -9.978 18.016 -6.053 1.00 87.88 221 PRO A C 1
ATOM 1710 O O . PRO A 1 221 ? -9.619 16.981 -6.612 1.00 87.88 221 PRO A O 1
ATOM 1713 N N . SER A 1 222 ? -10.185 19.137 -6.748 1.00 84.81 222 SER A N 1
ATOM 1714 C CA . SER A 1 222 ? -9.924 19.216 -8.192 1.00 84.81 222 SER A CA 1
ATOM 1715 C C . SER A 1 222 ? -8.421 19.169 -8.503 1.00 84.81 222 SER A C 1
ATOM 1717 O O . SER A 1 222 ? -8.015 18.472 -9.436 1.00 84.81 222 SER A O 1
ATOM 1719 N N . TYR A 1 223 ? -7.591 19.798 -7.666 1.00 86.38 223 TYR A N 1
ATOM 1720 C CA . TYR A 1 223 ? -6.134 19.652 -7.692 1.00 86.38 223 TYR A CA 1
ATOM 1721 C C . TYR A 1 223 ? -5.692 18.214 -7.344 1.00 86.38 223 TYR A C 1
ATOM 1723 O O . TYR A 1 223 ? -4.953 17.602 -8.116 1.00 86.38 223 TYR A O 1
ATOM 1731 N N . MET A 1 224 ? -6.235 17.606 -6.281 1.00 88.50 224 MET A N 1
ATOM 1732 C CA . MET A 1 224 ? -5.974 16.204 -5.903 1.00 88.50 224 MET A CA 1
ATOM 1733 C C . MET A 1 224 ? -6.286 15.218 -7.045 1.00 88.50 224 MET A C 1
ATOM 1735 O O . MET A 1 224 ? -5.526 14.279 -7.301 1.00 88.50 224 MET A O 1
ATOM 1739 N N . ARG A 1 225 ? -7.389 15.427 -7.780 1.00 87.12 225 ARG A N 1
ATOM 1740 C CA . ARG A 1 225 ? -7.751 14.602 -8.951 1.00 87.12 225 ARG A CA 1
ATOM 1741 C C . ARG A 1 225 ? -6.839 14.815 -10.155 1.00 87.12 225 ARG A C 1
ATOM 1743 O O . ARG A 1 225 ? -6.741 13.911 -10.991 1.00 87.12 225 ARG A O 1
ATOM 1750 N N . TRP A 1 226 ? -6.217 15.984 -10.286 1.00 86.19 226 TRP A N 1
ATOM 1751 C CA . TRP A 1 226 ? -5.199 16.244 -11.302 1.00 86.19 226 TRP A CA 1
ATOM 1752 C C . TRP A 1 226 ? -3.886 15.544 -10.936 1.00 86.19 226 TRP A C 1
ATOM 1754 O O . TRP A 1 226 ? -3.423 14.710 -11.716 1.00 86.19 226 TRP A O 1
ATOM 1764 N N . LEU A 1 227 ? -3.364 15.799 -9.732 1.00 85.06 227 LEU A N 1
ATOM 1765 C CA . LEU A 1 227 ? -2.111 15.245 -9.209 1.00 85.06 227 LEU A CA 1
ATOM 1766 C C . LEU A 1 227 ? -2.110 13.707 -9.265 1.00 85.06 227 LEU A C 1
ATOM 1768 O O . LEU A 1 227 ? -1.226 13.092 -9.863 1.00 85.06 227 LEU A O 1
ATOM 1772 N N . TYR A 1 228 ? -3.176 13.079 -8.763 1.00 89.19 228 TYR A N 1
ATOM 1773 C CA . TYR A 1 228 ? -3.339 11.621 -8.766 1.00 89.19 228 TYR A CA 1
ATOM 1774 C C . TYR A 1 228 ? -4.087 11.074 -9.995 1.00 89.19 228 TYR A C 1
ATOM 1776 O O . TYR A 1 228 ? -4.579 9.947 -9.985 1.00 89.19 228 TYR A O 1
ATOM 1784 N N . ASN A 1 229 ? -4.141 11.847 -11.088 1.00 87.25 229 ASN A N 1
ATOM 1785 C CA . ASN A 1 229 ? -4.569 11.414 -12.427 1.00 87.25 229 ASN A CA 1
ATOM 1786 C C . ASN A 1 229 ? -5.992 10.802 -12.533 1.00 87.25 229 ASN A C 1
ATOM 1788 O O . ASN A 1 229 ? -6.302 10.087 -13.490 1.00 87.25 229 ASN A O 1
ATOM 1792 N N . THR A 1 230 ? -6.905 11.113 -11.605 1.00 86.38 230 THR A N 1
ATOM 1793 C CA . THR A 1 230 ? -8.290 10.594 -11.590 1.00 86.38 230 THR A CA 1
ATOM 1794 C C . THR A 1 230 ? -9.325 11.494 -12.279 1.00 86.38 230 THR A C 1
ATOM 1796 O O . THR A 1 230 ? -10.477 11.079 -12.438 1.00 86.38 230 THR A O 1
ATOM 1799 N N . MET A 1 231 ? -8.958 12.692 -12.760 1.00 82.00 231 MET A N 1
ATOM 1800 C CA . MET A 1 231 ? -9.876 13.553 -13.540 1.00 82.00 231 MET A CA 1
ATOM 1801 C C . MET A 1 231 ? -10.465 12.857 -14.779 1.00 82.00 231 MET A C 1
ATOM 1803 O O . MET A 1 231 ? -11.611 13.105 -15.142 1.00 82.00 231 MET A O 1
ATOM 1807 N N . GLY A 1 232 ? -9.700 11.971 -15.427 1.00 78.75 232 GLY A N 1
ATOM 1808 C CA . GLY A 1 232 ? -10.099 11.300 -16.671 1.00 78.75 232 GLY A CA 1
ATOM 1809 C C . GLY A 1 232 ? -11.141 10.182 -16.522 1.00 78.75 232 GLY A C 1
ATOM 1810 O O . GLY A 1 232 ? -11.508 9.568 -17.527 1.00 78.75 232 GLY A O 1
ATOM 1811 N N . TYR A 1 233 ? -11.605 9.884 -15.304 1.00 87.12 233 TYR A N 1
ATOM 1812 C CA . TYR A 1 233 ? -12.590 8.837 -15.043 1.00 87.12 233 TYR A CA 1
ATOM 1813 C C . TYR A 1 233 ? -13.818 9.361 -14.293 1.00 87.12 233 TYR A C 1
ATOM 1815 O O . TYR A 1 233 ? -13.714 10.201 -13.403 1.00 87.12 233 TYR A O 1
ATOM 1823 N N . VAL A 1 234 ? -14.976 8.805 -14.654 1.00 88.38 234 VAL A N 1
ATOM 1824 C CA . VAL A 1 234 ? -16.259 8.972 -13.962 1.00 88.38 234 VAL A CA 1
ATOM 1825 C C . VAL A 1 234 ? -16.774 7.563 -13.626 1.00 88.38 234 VAL A C 1
ATOM 1827 O O . VAL A 1 234 ? -16.826 6.745 -14.557 1.00 88.38 234 VAL A O 1
ATOM 1830 N N . PRO A 1 235 ? -17.118 7.274 -12.354 1.00 93.19 235 PRO A N 1
ATOM 1831 C CA . PRO A 1 235 ? -17.698 6.009 -11.889 1.00 93.19 235 PRO A CA 1
ATOM 1832 C C . PRO A 1 235 ? -18.919 5.505 -12.677 1.00 93.19 235 PRO A C 1
ATOM 1834 O O . PRO A 1 235 ? -19.680 6.280 -13.259 1.00 93.19 235 PRO A O 1
ATOM 1837 N N . LYS A 1 236 ? -19.078 4.175 -12.739 1.00 93.88 236 LYS A N 1
ATOM 1838 C CA . LYS A 1 236 ? -20.037 3.442 -13.602 1.00 93.88 236 LYS A CA 1
ATOM 1839 C C . LYS A 1 236 ? -20.665 2.212 -12.941 1.00 93.88 236 LYS A C 1
ATOM 1841 O O . LYS A 1 236 ? -21.467 1.525 -13.573 1.00 93.88 236 LYS A O 1
ATOM 1846 N N . ALA A 1 237 ? -20.269 1.910 -11.714 1.00 94.56 237 ALA A N 1
ATOM 1847 C CA . ALA A 1 237 ? -20.721 0.808 -10.879 1.00 94.56 237 ALA A CA 1
ATOM 1848 C C . ALA A 1 237 ? -21.195 1.302 -9.495 1.00 94.56 237 ALA A C 1
ATOM 1850 O O . ALA A 1 237 ? -21.214 0.533 -8.536 1.00 94.56 237 ALA A O 1
ATOM 1851 N N . ALA A 1 238 ? -21.629 2.565 -9.405 1.00 90.12 238 ALA A N 1
ATOM 1852 C CA . ALA A 1 238 ? -22.300 3.171 -8.248 1.00 90.12 238 ALA A CA 1
ATOM 1853 C C . ALA A 1 238 ? -23.559 2.404 -7.773 1.00 90.12 238 ALA A C 1
ATOM 1855 O O . ALA A 1 238 ? -24.051 2.635 -6.676 1.00 90.12 238 ALA A O 1
ATOM 1856 N N . ASP A 1 239 ? -24.065 1.461 -8.576 1.00 91.12 239 ASP A N 1
ATOM 1857 C CA . ASP A 1 239 ? -25.120 0.511 -8.209 1.00 91.12 239 ASP A CA 1
ATOM 1858 C C . ASP A 1 239 ? -24.644 -0.632 -7.286 1.00 91.12 239 ASP A C 1
ATOM 1860 O O . ASP A 1 239 ? -25.468 -1.357 -6.731 1.00 91.12 239 ASP A O 1
ATOM 1864 N N . ARG A 1 240 ? -23.323 -0.833 -7.165 1.00 91.81 240 ARG A N 1
ATOM 1865 C CA . ARG A 1 240 ? -22.670 -1.977 -6.492 1.00 91.81 240 ARG A CA 1
ATOM 1866 C C . ARG A 1 240 ? -21.408 -1.619 -5.696 1.00 91.81 240 ARG A C 1
ATOM 1868 O O . ARG A 1 240 ? -20.896 -2.475 -4.980 1.00 91.81 240 ARG A O 1
ATOM 1875 N N . ASN A 1 241 ? -20.874 -0.413 -5.864 1.00 96.19 241 ASN A N 1
ATOM 1876 C CA . ASN A 1 241 ? -19.671 0.086 -5.205 1.00 96.19 241 ASN A CA 1
ATOM 1877 C C . ASN A 1 241 ? -20.070 1.115 -4.143 1.00 96.19 241 ASN A C 1
ATOM 1879 O O . ASN A 1 241 ? -20.738 2.088 -4.474 1.00 96.19 241 ASN A O 1
ATOM 1883 N N . VAL A 1 242 ? -19.656 0.916 -2.895 1.00 97.12 242 VAL A N 1
ATOM 1884 C CA . VAL A 1 242 ? -19.936 1.804 -1.759 1.00 97.12 242 VAL A CA 1
ATOM 1885 C C . VAL A 1 242 ? -18.635 2.082 -1.011 1.00 97.12 242 VAL A C 1
ATOM 1887 O O . VAL A 1 242 ? -17.846 1.166 -0.752 1.00 97.12 242 VAL A O 1
ATOM 1890 N N . LEU A 1 243 ? -18.432 3.345 -0.637 1.00 97.69 243 LEU A N 1
ATOM 1891 C CA . LEU A 1 243 ? -17.322 3.807 0.193 1.00 97.69 243 LEU A CA 1
ATOM 1892 C C . LEU A 1 243 ? -17.853 4.161 1.594 1.00 97.69 243 LEU A C 1
ATOM 1894 O O . LEU A 1 243 ? -18.777 4.955 1.756 1.00 97.69 243 LEU A O 1
ATOM 1898 N N . GLY A 1 244 ? -17.301 3.517 2.620 1.00 96.50 244 GLY A N 1
ATOM 1899 C CA . GLY A 1 244 ? -17.645 3.769 4.016 1.00 96.50 244 GLY A CA 1
ATOM 1900 C C . GLY A 1 244 ? -16.627 4.674 4.704 1.00 96.50 244 GLY A C 1
ATOM 1901 O O . GLY A 1 244 ? -15.425 4.438 4.609 1.00 96.50 244 GLY A O 1
ATOM 1902 N N . ILE A 1 245 ? -17.108 5.678 5.428 1.00 94.06 245 ILE A N 1
ATOM 1903 C CA . ILE A 1 245 ? -16.316 6.598 6.252 1.00 94.06 245 ILE A CA 1
ATOM 1904 C C . ILE A 1 245 ? -16.697 6.334 7.713 1.00 94.06 245 ILE A C 1
ATOM 1906 O O . ILE A 1 245 ? -17.879 6.151 7.996 1.00 94.06 245 ILE A O 1
ATOM 1910 N N . VAL A 1 246 ? -15.743 6.294 8.645 1.00 88.81 246 VAL A N 1
ATOM 1911 C CA . VAL A 1 246 ? -16.023 6.019 10.068 1.00 88.81 246 VAL A CA 1
ATOM 1912 C C . VAL A 1 246 ? -15.584 7.189 10.944 1.00 88.81 246 VAL A C 1
ATOM 1914 O O . VAL A 1 246 ? -14.405 7.537 10.974 1.00 88.81 246 VAL A O 1
ATOM 1917 N N . GLY A 1 247 ? -16.537 7.767 11.676 1.00 82.75 247 GLY A N 1
ATOM 1918 C CA . GLY A 1 247 ? -16.308 8.759 12.722 1.00 82.75 247 GLY A CA 1
ATOM 1919 C C . GLY A 1 247 ? -16.369 8.127 14.105 1.00 82.75 247 GLY A C 1
ATOM 1920 O O . GLY A 1 247 ? -17.319 7.407 14.413 1.00 82.75 247 GLY A O 1
ATOM 1921 N N . PHE A 1 248 ? -15.388 8.413 14.957 1.00 77.94 248 PHE A N 1
ATOM 1922 C CA . PHE A 1 248 ? -15.407 8.026 16.372 1.00 77.94 248 PHE A CA 1
ATOM 1923 C C . PHE A 1 248 ? -15.681 9.242 17.268 1.00 77.94 248 PHE A C 1
ATOM 1925 O O . PHE A 1 248 ? -15.967 10.325 16.769 1.00 77.94 248 PHE A O 1
ATOM 1932 N N . ASN A 1 249 ? -15.708 9.056 18.595 1.00 68.50 249 ASN A N 1
ATOM 1933 C CA . ASN A 1 249 ? -16.303 9.999 19.566 1.00 68.50 249 ASN A CA 1
ATOM 1934 C C . ASN A 1 249 ? -17.805 10.283 19.339 1.00 68.50 249 ASN A C 1
ATOM 1936 O O . ASN A 1 249 ? -18.393 11.094 20.051 1.00 68.50 249 ASN A O 1
ATOM 1940 N N . GLY A 1 250 ? -18.437 9.589 18.388 1.00 60.50 250 GLY A N 1
ATOM 1941 C CA . GLY A 1 250 ? -19.758 9.910 17.864 1.00 60.50 250 GLY A CA 1
ATOM 1942 C C . GLY A 1 250 ? -19.784 11.175 16.999 1.00 60.50 250 GLY A C 1
ATOM 1943 O O . GLY A 1 250 ? -20.856 11.758 16.874 1.00 60.50 250 GLY A O 1
ATOM 1944 N N . ASP A 1 251 ? -18.639 11.594 16.443 1.00 69.31 251 ASP A N 1
ATOM 1945 C CA . ASP A 1 251 ? -18.537 12.730 15.521 1.00 69.31 251 ASP A CA 1
ATOM 1946 C C . ASP A 1 251 ? -19.448 12.529 14.289 1.00 69.31 251 ASP A C 1
ATOM 1948 O O . ASP A 1 251 ? -19.493 11.444 13.702 1.00 69.31 251 ASP A O 1
ATOM 1952 N N . TYR A 1 252 ? -20.150 13.590 13.888 1.00 72.50 252 TYR A N 1
ATOM 1953 C CA . TYR A 1 252 ? -21.156 13.598 12.820 1.00 72.50 252 TYR A CA 1
ATOM 1954 C C . TYR A 1 252 ? -20.911 14.750 11.820 1.00 72.50 252 TYR A C 1
ATOM 1956 O O . TYR A 1 252 ? -20.776 15.892 12.268 1.00 72.50 252 TYR A O 1
ATOM 1964 N N . PRO A 1 253 ? -20.914 14.502 10.491 1.00 84.25 253 PRO A N 1
ATOM 1965 C CA . PRO A 1 253 ? -20.686 15.538 9.483 1.00 84.25 253 PRO A CA 1
ATOM 1966 C C . PRO A 1 253 ? -21.974 16.239 9.031 1.00 84.25 253 PRO A C 1
ATOM 1968 O O . PRO A 1 253 ? -23.030 15.621 8.885 1.00 84.25 253 PRO A O 1
ATOM 1971 N N . SER A 1 254 ? -21.871 17.531 8.730 1.00 87.19 254 SER A N 1
ATOM 1972 C CA . SER A 1 254 ? -22.972 18.357 8.220 1.00 87.19 254 SER A CA 1
ATOM 1973 C C . SER A 1 254 ? -23.255 18.057 6.736 1.00 87.19 254 SER A C 1
ATOM 1975 O O . SER A 1 254 ? -22.350 18.179 5.906 1.00 87.19 254 SER A O 1
ATOM 1977 N N . PRO A 1 255 ? -24.498 17.696 6.351 1.00 90.12 255 PRO A N 1
ATOM 1978 C CA . PRO A 1 255 ? -24.881 17.600 4.943 1.00 90.12 255 PRO A CA 1
ATOM 1979 C C . PRO A 1 255 ? -24.807 18.949 4.216 1.00 90.12 255 PRO A C 1
ATOM 1981 O O . PRO A 1 255 ? -24.474 18.979 3.038 1.00 90.12 255 PRO A O 1
ATOM 1984 N N . GLN A 1 256 ? -25.074 20.053 4.922 1.00 90.38 256 GLN A N 1
ATOM 1985 C CA . GLN A 1 256 ? -25.007 21.415 4.382 1.00 90.38 256 GLN A CA 1
ATOM 1986 C C . GLN A 1 256 ? -23.561 21.833 4.082 1.00 90.38 256 GLN A C 1
ATOM 1988 O O . GLN A 1 256 ? -23.304 22.479 3.071 1.00 90.38 256 GLN A O 1
ATOM 1993 N N . ASP A 1 257 ? -22.604 21.417 4.917 1.00 92.06 257 ASP A N 1
ATOM 1994 C CA . ASP A 1 257 ? -21.184 21.694 4.677 1.00 92.06 257 ASP A CA 1
ATOM 1995 C C . ASP A 1 257 ? -20.683 20.900 3.462 1.00 92.06 257 ASP A C 1
ATOM 1997 O O . ASP A 1 257 ? -19.832 21.385 2.725 1.00 92.06 257 ASP A O 1
ATOM 2001 N N . LEU A 1 258 ? -21.207 19.687 3.222 1.00 93.94 258 LEU A N 1
ATOM 2002 C CA . LEU A 1 258 ? -20.900 18.934 2.002 1.00 93.94 258 LEU A CA 1
ATOM 2003 C C . LEU A 1 258 ? -21.516 19.581 0.753 1.00 93.94 258 LEU A C 1
ATOM 2005 O O . LEU A 1 258 ? -20.838 19.650 -0.265 1.00 93.94 258 LEU A O 1
ATOM 2009 N N . GLU A 1 259 ? -22.762 20.057 0.828 1.00 93.88 259 GLU A N 1
ATOM 2010 C CA . GLU A 1 259 ? -23.444 20.777 -0.260 1.00 93.88 259 GLU A CA 1
ATOM 2011 C C . GLU A 1 259 ? -22.605 21.993 -0.700 1.00 93.88 259 GLU A C 1
ATOM 2013 O O . GLU A 1 259 ? -22.169 22.057 -1.849 1.00 93.88 259 GLU A O 1
ATOM 2018 N N . LEU A 1 260 ? -22.234 22.868 0.244 1.00 93.19 260 LEU A N 1
ATOM 2019 C CA . LEU A 1 260 ? -21.367 24.035 0.006 1.00 93.19 260 LEU A CA 1
ATOM 2020 C C . LEU A 1 260 ? -19.963 23.664 -0.507 1.00 93.19 260 LEU A C 1
ATOM 2022 O O . LEU A 1 260 ? -19.424 24.320 -1.398 1.00 93.19 260 LEU A O 1
ATOM 2026 N N . PHE A 1 261 ? -19.358 22.605 0.038 1.00 93.50 261 PHE A N 1
ATOM 2027 C CA . PHE A 1 261 ? -18.043 22.126 -0.393 1.00 93.50 261 PHE A CA 1
ATOM 2028 C C . PHE A 1 261 ? -18.054 21.600 -1.836 1.00 93.50 261 PHE A C 1
ATOM 2030 O O . PHE A 1 261 ? -17.096 21.807 -2.585 1.00 93.50 261 PHE A O 1
ATOM 2037 N N . MET A 1 262 ? -19.127 20.916 -2.238 1.00 93.88 262 MET A N 1
ATOM 2038 C CA . MET A 1 262 ? -19.279 20.399 -3.596 1.00 93.88 262 MET A CA 1
ATOM 2039 C C . MET A 1 262 ? -19.651 21.513 -4.584 1.00 93.88 262 MET A C 1
ATOM 2041 O O . MET A 1 262 ? -19.102 21.507 -5.684 1.00 93.88 262 MET A O 1
ATOM 2045 N N . GLU A 1 263 ? -20.472 22.501 -4.194 1.00 91.25 263 GLU A N 1
ATOM 2046 C CA . GLU A 1 263 ? -20.723 23.715 -4.997 1.00 91.25 263 GLU A CA 1
ATOM 2047 C C . GLU A 1 263 ? -19.420 24.445 -5.373 1.00 91.25 263 GLU A C 1
ATOM 2049 O O . GLU A 1 263 ? -19.264 24.849 -6.524 1.00 91.25 263 GLU A O 1
ATOM 2054 N N . GLU A 1 264 ? -18.464 24.589 -4.447 1.00 87.50 264 GLU A N 1
ATOM 2055 C CA . GLU A 1 264 ? -17.188 25.263 -4.736 1.00 87.50 264 GLU A CA 1
ATOM 2056 C C . GLU A 1 264 ? -16.205 24.342 -5.484 1.00 87.50 264 GLU A C 1
ATOM 2058 O O . GLU A 1 264 ? -15.745 24.652 -6.585 1.00 87.50 264 GLU A O 1
ATOM 2063 N N . PHE A 1 265 ? -15.878 23.175 -4.918 1.00 87.94 265 PHE A N 1
ATOM 2064 C CA . PHE A 1 265 ? -14.735 22.386 -5.391 1.00 87.94 265 PHE A CA 1
ATOM 2065 C C . PHE A 1 265 ? -15.069 21.327 -6.449 1.00 87.94 265 PHE A C 1
ATOM 2067 O O . PHE A 1 265 ? -14.144 20.826 -7.106 1.00 87.94 265 PHE A O 1
ATOM 2074 N N . ARG A 1 266 ? -16.348 20.948 -6.611 1.00 88.06 266 ARG A N 1
ATOM 2075 C CA . ARG A 1 266 ? -16.819 19.847 -7.478 1.00 88.06 266 ARG A CA 1
ATOM 2076 C C . ARG A 1 266 ? -18.229 20.084 -8.043 1.00 88.06 266 ARG A C 1
ATOM 2078 O O . ARG A 1 266 ? -19.121 19.251 -7.900 1.00 88.06 266 ARG A O 1
ATOM 2085 N N . THR A 1 267 ? -18.375 21.174 -8.795 1.00 83.75 267 THR A N 1
ATOM 2086 C CA . THR A 1 267 ? -19.588 21.559 -9.556 1.00 83.75 267 THR A CA 1
ATOM 2087 C C . THR A 1 267 ? -20.153 20.490 -10.513 1.00 83.75 267 THR A C 1
ATOM 2089 O O . THR A 1 267 ? -21.281 20.610 -10.984 1.00 83.75 267 THR A O 1
ATOM 2092 N N . ASP A 1 268 ? -19.416 19.417 -10.822 1.00 86.25 268 ASP A N 1
ATOM 2093 C CA . ASP A 1 268 ? -19.933 18.247 -11.548 1.00 86.25 268 ASP A CA 1
ATOM 2094 C C . ASP A 1 268 ? -20.643 17.214 -10.645 1.00 86.25 268 ASP A C 1
ATOM 2096 O O . ASP A 1 268 ? -21.036 16.159 -11.142 1.00 86.25 268 ASP A O 1
ATOM 2100 N N . GLY A 1 269 ? -20.808 17.511 -9.350 1.00 86.19 269 GLY A N 1
ATOM 2101 C CA . GLY A 1 269 ? -21.447 16.658 -8.346 1.00 86.19 269 GLY A CA 1
ATOM 2102 C C . GLY A 1 269 ? -22.094 17.414 -7.181 1.00 86.19 269 GLY A C 1
ATOM 2103 O O . GLY A 1 269 ? -22.023 16.957 -6.043 1.00 86.19 269 GLY A O 1
ATOM 2104 N N . GLU A 1 270 ? -22.739 18.549 -7.465 1.00 87.56 270 GLU A N 1
ATOM 2105 C CA . GLU A 1 270 ? -23.531 19.351 -6.507 1.00 87.56 270 GLU A CA 1
ATOM 2106 C C . GLU A 1 270 ? -24.643 18.533 -5.805 1.00 87.56 270 GLU A C 1
ATOM 2108 O O . GLU A 1 270 ? -25.059 18.867 -4.701 1.00 87.56 270 GLU A O 1
ATOM 2113 N N . ASP A 1 271 ? -25.108 17.429 -6.407 1.00 89.06 271 ASP A N 1
ATOM 2114 C CA . ASP A 1 271 ? -26.130 16.524 -5.853 1.00 89.06 271 ASP A CA 1
ATOM 2115 C C . ASP A 1 271 ? -25.568 15.396 -4.956 1.00 89.06 271 ASP A C 1
ATOM 2117 O O . ASP A 1 271 ? -26.283 14.446 -4.609 1.00 89.06 271 ASP A O 1
ATOM 2121 N N . ALA A 1 272 ? -24.290 15.473 -4.570 1.00 92.62 272 ALA A N 1
ATOM 2122 C CA . ALA A 1 272 ? -23.644 14.472 -3.728 1.00 92.62 272 ALA A CA 1
ATOM 2123 C C . ALA A 1 272 ? -24.286 14.366 -2.336 1.00 92.62 272 ALA A C 1
ATOM 2125 O O . ALA A 1 272 ? -24.452 15.339 -1.606 1.00 92.62 272 ALA A O 1
ATOM 2126 N N . THR A 1 273 ? -24.597 13.134 -1.932 1.00 93.50 273 THR A N 1
ATOM 2127 C CA . THR A 1 273 ? -25.227 12.821 -0.643 1.00 93.50 273 THR A CA 1
ATOM 2128 C C . THR A 1 273 ? -24.609 11.573 -0.014 1.00 93.50 273 THR A C 1
ATOM 2130 O O . THR A 1 273 ? -23.962 10.764 -0.683 1.00 93.50 273 THR A O 1
ATOM 2133 N N . PHE A 1 274 ? -24.810 11.404 1.293 1.00 93.94 274 PHE A N 1
ATOM 2134 C CA . PHE A 1 274 ? -24.343 10.249 2.057 1.00 93.94 274 PHE A CA 1
ATOM 2135 C C . PHE A 1 274 ? -25.433 9.722 2.993 1.00 93.94 274 PHE A C 1
ATOM 2137 O O . PHE A 1 274 ? -26.296 10.462 3.463 1.00 93.94 274 PHE A O 1
ATOM 2144 N N . THR A 1 275 ? -25.381 8.425 3.285 1.00 92.94 275 THR A N 1
ATOM 2145 C CA . THR A 1 275 ? -26.215 7.793 4.319 1.00 92.94 275 THR A CA 1
ATOM 2146 C C . THR A 1 275 ? -25.476 7.821 5.651 1.00 92.94 275 THR A C 1
ATOM 2148 O O . THR A 1 275 ? -24.297 7.484 5.680 1.00 92.94 275 THR A O 1
ATOM 2151 N N . VAL A 1 276 ? -26.143 8.157 6.761 1.00 88.19 276 VAL A N 1
ATOM 2152 C CA . VAL A 1 276 ? -25.550 8.035 8.107 1.00 88.19 276 VAL A CA 1
ATOM 2153 C C . VAL A 1 276 ? -26.120 6.829 8.847 1.00 88.19 276 VAL A C 1
ATOM 2155 O O . VAL A 1 276 ? -27.335 6.647 8.917 1.00 88.19 276 VAL A O 1
ATOM 2158 N N . LEU A 1 277 ? -25.238 6.038 9.454 1.00 87.38 277 LEU A N 1
ATOM 2159 C CA . LEU A 1 277 ? -25.565 4.951 10.371 1.00 87.38 277 LEU A CA 1
ATOM 2160 C C . LEU A 1 277 ? -24.951 5.257 11.743 1.00 87.38 277 LEU A C 1
ATOM 2162 O O . LEU A 1 277 ? -23.732 5.340 11.886 1.00 87.38 277 LEU A O 1
ATOM 2166 N N . GLN A 1 278 ? -25.799 5.450 12.756 1.00 79.94 278 GLN A N 1
ATOM 2167 C CA . GLN A 1 278 ? -25.369 5.745 14.126 1.00 79.94 278 GLN A CA 1
ATOM 2168 C C . GLN A 1 278 ? -25.195 4.456 14.940 1.00 79.94 278 GLN A C 1
ATOM 2170 O O . GLN A 1 278 ? -26.114 3.643 15.046 1.00 79.94 278 GLN A O 1
ATOM 2175 N N . ILE A 1 279 ? -24.022 4.294 15.550 1.00 71.25 279 ILE A N 1
ATOM 2176 C CA . ILE A 1 279 ? -23.621 3.155 16.382 1.00 71.25 279 ILE A CA 1
ATOM 2177 C C . ILE A 1 279 ? -23.250 3.734 17.753 1.00 71.25 279 ILE A C 1
ATOM 2179 O O . ILE A 1 279 ? -22.085 3.981 18.053 1.00 71.25 279 ILE A O 1
ATOM 2183 N N . ASN A 1 280 ? -24.286 3.998 18.557 1.00 63.50 280 ASN A N 1
ATOM 2184 C CA . ASN A 1 280 ? -24.294 4.955 19.676 1.00 63.50 280 ASN A CA 1
ATOM 2185 C C . ASN A 1 280 ? -24.115 6.409 19.177 1.00 63.50 280 ASN A C 1
ATOM 2187 O O . ASN A 1 280 ? -23.173 6.716 18.454 1.00 63.50 280 ASN A O 1
ATOM 2191 N N . ALA A 1 281 ? -25.037 7.307 19.534 1.00 52.94 281 ALA A N 1
ATOM 2192 C CA . ALA A 1 281 ? -25.058 8.682 19.017 1.00 52.94 281 ALA A CA 1
ATOM 2193 C C . ALA A 1 281 ? -24.010 9.609 19.676 1.00 52.94 281 ALA A C 1
ATOM 2195 O O . ALA A 1 281 ? -23.539 9.329 20.780 1.00 52.94 281 ALA A O 1
ATOM 2196 N N . GLY A 1 282 ? -23.696 10.727 19.008 1.00 55.31 282 GLY A N 1
ATOM 2197 C CA . GLY A 1 282 ? -22.787 11.778 19.482 1.00 55.31 282 GLY A CA 1
ATOM 2198 C C . GLY A 1 282 ? -23.067 13.154 18.859 1.00 55.31 282 GLY A C 1
ATOM 2199 O O . GLY A 1 282 ? -24.226 13.492 18.615 1.00 55.31 282 GLY A O 1
ATOM 2200 N N . GLU A 1 283 ? -22.016 13.953 18.663 1.00 54.78 283 GLU A N 1
ATOM 2201 C CA . GLU A 1 283 ? -22.055 15.402 18.386 1.00 54.78 283 GLU A CA 1
ATOM 2202 C C . GLU A 1 283 ? -21.298 15.767 17.082 1.00 54.78 283 GLU A C 1
ATOM 2204 O O . GLU A 1 283 ? -20.783 14.901 16.385 1.00 54.78 283 GLU A O 1
ATOM 2209 N N . PHE A 1 284 ? -21.250 17.045 16.696 1.00 54.16 284 PHE A N 1
ATOM 2210 C CA . PHE A 1 284 ? -20.631 17.496 15.435 1.00 54.16 284 PHE A CA 1
ATOM 2211 C C . PHE A 1 284 ? -19.086 17.530 15.482 1.00 54.16 284 PHE A C 1
ATOM 2213 O O . PHE A 1 284 ? -18.493 17.789 16.537 1.00 54.16 284 PHE A O 1
ATOM 2220 N N . GLY A 1 285 ? -18.404 17.318 14.343 1.00 68.06 285 GLY A N 1
ATOM 2221 C CA . GLY A 1 285 ? -16.936 17.360 14.300 1.00 68.06 285 GLY A CA 1
ATOM 2222 C C . GLY A 1 285 ? -16.269 17.615 12.944 1.00 68.06 285 GLY A C 1
ATOM 2223 O O . GLY A 1 285 ? -16.476 16.867 11.994 1.00 68.06 285 GLY A O 1
ATOM 2224 N N . ILE A 1 286 ? -15.347 18.589 12.931 1.00 70.06 286 ILE A N 1
ATOM 2225 C CA . ILE A 1 286 ? -14.423 18.957 11.832 1.00 70.06 286 ILE A CA 1
ATOM 2226 C C . ILE A 1 286 ? -13.864 17.732 11.089 1.00 70.06 286 ILE A C 1
ATOM 2228 O O . ILE A 1 286 ? -13.927 17.651 9.866 1.00 70.06 286 ILE A O 1
ATOM 2232 N N . GLU A 1 287 ? -13.358 16.757 11.847 1.00 76.38 287 GLU A N 1
ATOM 2233 C CA . GLU A 1 287 ? -12.708 15.546 11.335 1.00 76.38 287 GLU A CA 1
ATOM 2234 C C . GLU A 1 287 ? -13.639 14.690 10.459 1.00 76.38 287 GLU A C 1
ATOM 2236 O O . GLU A 1 287 ? -13.225 14.109 9.452 1.00 76.38 287 GLU A O 1
ATOM 2241 N N . SER A 1 288 ? -14.929 14.665 10.806 1.00 84.12 288 SER A N 1
ATOM 2242 C CA . SER A 1 288 ? -15.953 13.988 10.015 1.00 84.12 288 SER A CA 1
ATOM 2243 C C . SER A 1 288 ? -16.325 14.769 8.751 1.00 84.12 288 SER A C 1
ATOM 2245 O O . SER A 1 288 ? -16.514 14.137 7.710 1.00 84.12 288 SER A O 1
ATOM 2247 N N . SER A 1 289 ? -16.362 16.110 8.807 1.00 87.62 289 SER A N 1
ATOM 2248 C CA . SER A 1 289 ? -16.582 16.971 7.633 1.00 87.62 289 SER A CA 1
ATOM 2249 C C . SER A 1 289 ? -15.450 16.811 6.614 1.00 87.62 289 SER A C 1
ATOM 2251 O O . SER A 1 289 ? -15.728 16.444 5.475 1.00 87.62 289 SER A O 1
ATOM 2253 N N . LEU A 1 290 ? -14.182 16.938 7.031 1.00 89.25 290 LEU A N 1
ATOM 2254 C CA . LEU A 1 290 ? -12.998 16.655 6.200 1.00 89.25 290 LEU A CA 1
ATOM 2255 C C . LEU A 1 290 ? -13.092 15.275 5.533 1.00 89.25 290 LEU A C 1
ATOM 2257 O O . LEU A 1 290 ? -12.964 15.144 4.312 1.00 89.25 290 LEU A O 1
ATOM 2261 N N . SER A 1 291 ? -13.356 14.246 6.344 1.00 91.00 291 SER A N 1
ATOM 2262 C CA . SER A 1 291 ? -13.400 12.860 5.883 1.00 91.00 291 SER A CA 1
ATOM 2263 C C . SER A 1 291 ? -14.501 12.616 4.852 1.00 91.00 291 SER A C 1
ATOM 2265 O O . SER A 1 291 ? -14.242 11.950 3.849 1.00 91.00 291 SER A O 1
ATOM 2267 N N . ILE A 1 292 ? -15.718 13.145 5.053 1.00 93.62 292 ILE A N 1
ATOM 2268 C CA . ILE A 1 292 ? -16.807 12.965 4.081 1.00 93.62 292 ILE A CA 1
ATOM 2269 C C . ILE A 1 292 ? -16.610 13.830 2.834 1.00 93.62 292 ILE A C 1
ATOM 2271 O O . ILE A 1 292 ? -16.935 13.373 1.741 1.00 93.62 292 ILE A O 1
ATOM 2275 N N . GLN A 1 293 ? -16.052 15.034 2.963 1.00 94.88 293 GLN A N 1
ATOM 2276 C CA . GLN A 1 293 ? -15.853 15.975 1.860 1.00 94.88 293 GLN A CA 1
ATOM 2277 C C . GLN A 1 293 ? -14.835 15.444 0.842 1.00 94.88 293 GLN A C 1
ATOM 2279 O O . GLN A 1 293 ? -15.183 15.260 -0.328 1.00 94.88 293 GLN A O 1
ATOM 2284 N N . TYR A 1 294 ? -13.628 15.063 1.277 1.00 95.00 294 TYR A N 1
ATOM 2285 C CA . TYR A 1 294 ? -12.617 14.506 0.365 1.00 95.00 294 TYR A CA 1
ATOM 2286 C C . TYR A 1 294 ? -13.007 13.121 -0.166 1.00 95.00 294 TYR A C 1
ATOM 2288 O O . TYR A 1 294 ? -12.818 12.856 -1.354 1.00 95.00 294 TYR A O 1
ATOM 2296 N N . ALA A 1 295 ? -13.627 12.261 0.652 1.00 95.62 295 ALA A N 1
ATOM 2297 C CA . ALA A 1 295 ? -14.122 10.962 0.189 1.00 95.62 295 ALA A CA 1
ATOM 2298 C C . ALA A 1 295 ? -15.224 11.106 -0.879 1.00 95.62 295 ALA A C 1
ATOM 2300 O O . ALA A 1 295 ? -15.188 10.413 -1.895 1.00 95.62 295 ALA A O 1
ATOM 2301 N N . SER A 1 296 ? -16.190 12.011 -0.676 1.00 95.50 296 SER A N 1
ATOM 2302 C CA . SER A 1 296 ? -17.284 12.260 -1.629 1.00 95.50 296 SER A CA 1
ATOM 2303 C C . SER A 1 296 ? -16.761 12.869 -2.915 1.00 95.50 296 SER A C 1
ATOM 2305 O O . SER A 1 296 ? -17.033 12.333 -3.986 1.00 95.50 296 SER A O 1
ATOM 2307 N N . ALA A 1 297 ? -15.939 13.917 -2.829 1.00 95.06 297 ALA A N 1
ATOM 2308 C CA . ALA A 1 297 ? -15.345 14.520 -4.009 1.00 95.06 297 ALA A CA 1
ATOM 2309 C C . ALA A 1 297 ? -14.512 13.499 -4.797 1.00 95.06 297 ALA A C 1
ATOM 2311 O O . ALA A 1 297 ? -14.797 13.255 -5.969 1.00 95.06 297 ALA A O 1
ATOM 2312 N N . MET A 1 298 ? -13.525 12.841 -4.186 1.00 95.19 298 MET A N 1
ATOM 2313 C CA . MET A 1 298 ? -12.629 11.937 -4.919 1.00 95.19 298 MET A CA 1
ATOM 2314 C C . MET A 1 298 ? -13.344 10.717 -5.527 1.00 95.19 298 MET A C 1
ATOM 2316 O O . MET A 1 298 ? -12.867 10.197 -6.537 1.00 95.19 298 MET A O 1
ATOM 2320 N N . ALA A 1 299 ? -14.483 10.283 -4.967 1.00 95.19 299 ALA A N 1
ATOM 2321 C CA . ALA A 1 299 ? -15.219 9.098 -5.419 1.00 95.19 299 ALA A CA 1
ATOM 2322 C C . ALA A 1 299 ? -16.523 9.364 -6.203 1.00 95.19 299 ALA A C 1
ATOM 2324 O O . ALA A 1 299 ? -17.099 8.401 -6.714 1.00 95.19 299 ALA A O 1
ATOM 2325 N N . TYR A 1 300 ? -17.022 10.603 -6.300 1.00 94.75 300 TYR A N 1
ATOM 2326 C CA . TYR A 1 300 ? -18.333 10.922 -6.896 1.00 94.75 300 TYR A CA 1
ATOM 2327 C C . TYR A 1 300 ? -18.517 10.350 -8.324 1.00 94.75 300 TYR A C 1
ATOM 2329 O O . TYR A 1 300 ? -17.606 10.507 -9.147 1.00 94.75 300 TYR A O 1
ATOM 2337 N N . PRO A 1 301 ? -19.681 9.751 -8.677 1.00 94.81 301 PRO A N 1
ATOM 2338 C CA . PRO A 1 301 ? -20.900 9.562 -7.870 1.00 94.81 301 PRO A CA 1
ATOM 2339 C C . PRO A 1 301 ? -20.980 8.204 -7.132 1.00 94.81 301 PRO A C 1
ATOM 2341 O O . PRO A 1 301 ? -22.040 7.583 -7.084 1.00 94.81 301 PRO A O 1
ATOM 2344 N N . THR A 1 302 ? -19.879 7.690 -6.572 1.00 96.00 302 THR A N 1
ATOM 2345 C CA . THR A 1 302 ? -19.933 6.506 -5.686 1.00 96.00 302 THR A CA 1
ATOM 2346 C C . THR A 1 302 ? -20.723 6.839 -4.407 1.00 96.00 302 THR A C 1
ATOM 2348 O O . THR A 1 302 ? -20.376 7.818 -3.747 1.00 96.00 302 THR A O 1
ATOM 2351 N N . PRO A 1 303 ? -21.743 6.050 -4.014 1.00 96.06 303 PRO A N 1
ATOM 2352 C CA . PRO A 1 303 ? -22.474 6.268 -2.769 1.00 96.06 303 PRO A CA 1
ATOM 2353 C C . PRO A 1 303 ? -21.595 6.135 -1.522 1.00 96.06 303 PRO A C 1
ATOM 2355 O O . PRO A 1 303 ? -20.862 5.153 -1.360 1.00 96.06 303 PRO A O 1
ATOM 2358 N N . ASN A 1 304 ? -21.750 7.092 -0.605 1.00 95.88 304 ASN A N 1
ATOM 2359 C CA . ASN A 1 304 ? -21.023 7.132 0.658 1.00 95.88 304 ASN A CA 1
ATOM 2360 C C . ASN A 1 304 ? -21.906 6.759 1.857 1.00 95.88 304 ASN A C 1
ATOM 2362 O O . ASN A 1 304 ? -23.061 7.180 1.965 1.00 95.88 304 ASN A O 1
ATOM 2366 N N . THR A 1 305 ? -21.343 5.986 2.788 1.00 95.12 305 THR A N 1
ATOM 2367 C CA . THR A 1 305 ? -21.973 5.638 4.073 1.00 95.12 305 THR A CA 1
ATOM 2368 C C . THR A 1 305 ? -21.090 6.093 5.228 1.00 95.12 305 THR A C 1
ATOM 2370 O O . THR A 1 305 ? -19.977 5.601 5.388 1.00 95.12 305 THR A O 1
ATOM 2373 N N . PHE A 1 306 ? -21.583 7.014 6.050 1.00 92.75 306 PHE A N 1
ATOM 2374 C CA . PHE A 1 306 ? -20.898 7.481 7.248 1.00 92.75 306 PHE A CA 1
ATOM 2375 C C . PHE A 1 306 ? -21.352 6.686 8.481 1.00 92.75 306 PHE A C 1
ATOM 2377 O O . PHE A 1 306 ? -22.530 6.694 8.842 1.00 92.75 306 PHE A O 1
ATOM 2384 N N . TYR A 1 307 ? -20.418 6.021 9.152 1.00 90.25 307 TYR A N 1
ATOM 2385 C CA . TYR A 1 307 ? -20.631 5.309 10.408 1.00 90.25 307 TYR A CA 1
ATOM 2386 C C . TYR A 1 307 ? -20.220 6.215 11.573 1.00 90.25 307 TYR A C 1
ATOM 2388 O O . TYR A 1 307 ? -19.032 6.403 11.816 1.00 90.25 307 TYR A O 1
ATOM 2396 N N . SER A 1 308 ? -21.191 6.772 12.294 1.00 86.88 308 SER A N 1
ATOM 2397 C CA . SER A 1 308 ? -20.957 7.613 13.477 1.00 86.88 308 SER A CA 1
ATOM 2398 C C . SER A 1 308 ? -20.956 6.734 14.727 1.00 86.88 308 SER A C 1
ATOM 2400 O O . SER A 1 308 ? -22.003 6.196 15.086 1.00 86.88 308 SER A O 1
ATOM 2402 N N . VAL A 1 309 ? -19.806 6.575 15.388 1.00 81.75 309 VAL A N 1
ATOM 2403 C CA . VAL A 1 309 ? -19.586 5.581 16.453 1.00 81.75 309 VAL A CA 1
ATOM 2404 C C . VAL A 1 309 ? -19.272 6.251 17.795 1.00 81.75 309 VAL A C 1
ATOM 2406 O O . VAL A 1 309 ? -18.168 6.753 18.018 1.00 81.75 309 VAL A O 1
ATOM 2409 N N . GLY A 1 310 ? -20.249 6.256 18.703 1.00 75.06 310 GLY A N 1
ATOM 2410 C CA . GLY A 1 310 ? -20.157 6.875 20.029 1.00 75.06 310 GLY A CA 1
ATOM 2411 C C . GLY A 1 310 ? -19.689 5.938 21.152 1.00 75.06 310 GLY A C 1
ATOM 2412 O O . GLY A 1 310 ? -19.823 4.712 21.081 1.00 75.06 310 GLY A O 1
ATOM 2413 N N . GLY A 1 311 ? -19.200 6.548 22.236 1.00 69.06 311 GLY A N 1
ATOM 2414 C CA . GLY A 1 311 ? -18.670 5.876 23.429 1.00 69.06 311 GLY A CA 1
ATOM 2415 C C . GLY A 1 311 ? -17.138 5.881 23.506 1.00 69.06 311 GLY A C 1
ATOM 2416 O O . GLY A 1 311 ? -16.466 6.452 22.648 1.00 69.06 311 GLY A O 1
ATOM 2417 N N . ASN A 1 312 ? -16.592 5.243 24.547 1.00 66.88 312 ASN A N 1
ATOM 2418 C CA . ASN A 1 312 ? -15.143 5.116 24.747 1.00 66.88 312 ASN A CA 1
ATOM 2419 C C . ASN A 1 312 ? -14.485 4.391 23.573 1.00 66.88 312 ASN A C 1
ATOM 2421 O O . ASN A 1 312 ? -15.063 3.433 23.068 1.00 66.88 312 ASN A O 1
ATOM 2425 N N . TRP A 1 313 ? -13.266 4.781 23.186 1.00 67.19 313 TRP A N 1
ATOM 2426 C CA . TRP A 1 313 ? -12.603 4.248 21.988 1.00 67.19 313 TRP A CA 1
ATOM 2427 C C . TRP A 1 313 ? -12.590 2.712 21.898 1.00 67.19 313 TRP A C 1
ATOM 2429 O O . TRP A 1 313 ? -12.872 2.148 20.841 1.00 67.19 313 TRP A O 1
ATOM 2439 N N . ASP A 1 314 ? -12.269 2.019 22.992 1.00 64.25 314 ASP A N 1
ATOM 2440 C CA . ASP A 1 314 ? -12.169 0.558 23.018 1.00 64.25 314 ASP A CA 1
ATOM 2441 C C . ASP A 1 314 ? -13.525 -0.143 22.889 1.00 64.25 314 ASP A C 1
ATOM 2443 O O . ASP A 1 314 ? -13.675 -1.128 22.163 1.00 64.25 314 ASP A O 1
ATOM 2447 N N . ASP A 1 315 ? -14.538 0.391 23.565 1.00 70.00 315 ASP A N 1
ATOM 2448 C CA . ASP A 1 315 ? -15.910 -0.083 23.444 1.00 70.00 315 ASP A CA 1
ATOM 2449 C C . ASP A 1 315 ? -16.515 0.280 22.072 1.00 70.00 315 ASP A C 1
ATOM 2451 O O . ASP A 1 315 ? -17.243 -0.534 21.498 1.00 70.00 315 ASP A O 1
ATOM 2455 N N . ALA A 1 316 ? -16.177 1.443 21.510 1.00 76.56 316 ALA A N 1
ATOM 2456 C CA . ALA A 1 316 ? -16.644 1.951 20.221 1.00 76.56 316 ALA A CA 1
ATOM 2457 C C . ALA A 1 316 ? -16.054 1.161 19.042 1.00 76.56 316 ALA A C 1
ATOM 2459 O O . ALA A 1 316 ? -16.808 0.594 18.250 1.00 76.56 316 ALA A O 1
ATOM 2460 N N . LEU A 1 317 ? -14.724 1.043 18.952 1.00 79.00 317 LEU A N 1
ATOM 2461 C CA . LEU A 1 317 ? -14.046 0.328 17.866 1.00 79.00 317 LEU A CA 1
ATOM 2462 C C . LEU A 1 317 ? -14.432 -1.154 17.832 1.00 79.00 317 LEU A C 1
ATOM 2464 O O . LEU A 1 317 ? -14.729 -1.674 16.757 1.00 79.00 317 LEU A O 1
ATOM 2468 N N . MET A 1 318 ? -14.491 -1.835 18.984 1.00 78.69 318 MET A N 1
ATOM 2469 C CA . MET A 1 318 ? -14.979 -3.219 19.025 1.00 78.69 318 MET A CA 1
ATOM 2470 C C . MET A 1 318 ? -16.452 -3.317 18.624 1.00 78.69 318 MET A C 1
ATOM 2472 O O . MET A 1 318 ? -16.814 -4.247 17.907 1.00 78.69 318 MET A O 1
ATOM 2476 N N . SER A 1 319 ? -17.310 -2.382 19.046 1.00 79.81 319 SER A N 1
ATOM 2477 C CA . SER A 1 319 ? -18.736 -2.418 18.688 1.00 79.81 319 SER A CA 1
ATOM 2478 C C . SER A 1 319 ? -18.965 -2.168 17.194 1.00 79.81 319 SER A C 1
ATOM 2480 O O . SER A 1 319 ? -19.766 -2.881 16.591 1.00 79.81 319 SER A O 1
ATOM 2482 N N . TRP A 1 320 ? -18.222 -1.245 16.575 1.00 85.94 320 TRP A N 1
ATOM 2483 C CA . TRP A 1 320 ? -18.234 -1.035 15.125 1.00 85.94 320 TRP A CA 1
ATOM 2484 C C . TRP A 1 320 ? -17.678 -2.245 14.364 1.00 85.94 320 TRP A C 1
ATOM 2486 O O . TRP A 1 320 ? -18.353 -2.756 13.474 1.00 85.94 320 TRP A O 1
ATOM 2496 N N . LEU A 1 321 ? -16.510 -2.777 14.747 1.00 86.19 321 LEU A N 1
ATOM 2497 C CA . LEU A 1 321 ? -15.939 -3.970 14.109 1.00 86.19 321 LEU A CA 1
ATOM 2498 C C . LEU A 1 321 ? -16.886 -5.175 14.187 1.00 86.19 321 LEU A C 1
ATOM 2500 O O . LEU A 1 321 ? -17.043 -5.889 13.199 1.00 86.19 321 LEU A O 1
ATOM 2504 N N . HIS A 1 322 ? -17.545 -5.382 15.332 1.00 82.81 322 HIS A N 1
ATOM 2505 C CA . HIS A 1 322 ? -18.581 -6.404 15.486 1.00 82.81 322 HIS A CA 1
ATOM 2506 C C . HIS A 1 322 ? -19.779 -6.158 14.570 1.00 82.81 322 HIS A C 1
ATOM 2508 O O . HIS A 1 322 ? -20.160 -7.056 13.824 1.00 82.81 322 HIS A O 1
ATOM 2514 N N . TYR A 1 323 ? -20.333 -4.944 14.583 1.00 88.06 323 TYR A N 1
ATOM 2515 C CA . TYR A 1 323 ? -21.433 -4.567 13.702 1.00 88.06 323 TYR A CA 1
ATOM 2516 C C . TYR A 1 323 ? -21.093 -4.856 12.230 1.00 88.06 323 TYR A C 1
ATOM 2518 O O . TYR A 1 323 ? -21.879 -5.510 11.545 1.00 88.06 323 TYR A O 1
ATOM 2526 N N . MET A 1 324 ? -19.903 -4.461 11.764 1.00 90.56 324 MET A N 1
ATOM 2527 C CA . MET A 1 324 ? -19.472 -4.639 10.374 1.00 90.56 324 MET A CA 1
ATOM 2528 C C . MET A 1 324 ? -19.268 -6.107 9.976 1.00 90.56 324 MET A C 1
ATOM 2530 O O . MET A 1 324 ? -19.632 -6.477 8.861 1.00 90.56 324 MET A O 1
ATOM 2534 N N . VAL A 1 325 ? -18.716 -6.970 10.845 1.00 87.06 325 VAL A N 1
ATOM 2535 C CA . VAL A 1 325 ? -18.587 -8.403 10.501 1.00 87.06 325 VAL A CA 1
ATOM 2536 C C . VAL A 1 325 ? -19.935 -9.128 10.498 1.00 87.06 325 VAL A C 1
ATOM 2538 O O . VAL A 1 325 ? -20.089 -10.069 9.721 1.00 87.06 325 VAL A O 1
ATOM 2541 N N . ASP A 1 326 ? -20.903 -8.674 11.300 1.00 85.38 326 ASP A N 1
ATOM 2542 C CA . ASP A 1 326 ? -22.242 -9.269 11.399 1.00 85.38 326 ASP A CA 1
ATOM 2543 C C . ASP A 1 326 ? -23.154 -8.891 10.200 1.00 85.38 326 ASP A C 1
ATOM 2545 O O . ASP A 1 326 ? -24.054 -9.663 9.847 1.00 85.38 326 ASP A O 1
ATOM 2549 N N . GLN A 1 327 ? -22.917 -7.750 9.526 1.00 88.62 327 GLN A N 1
ATOM 2550 C CA . GLN A 1 327 ? -23.710 -7.328 8.353 1.00 88.62 327 GLN A CA 1
ATOM 2551 C C . GLN A 1 327 ? -23.582 -8.309 7.177 1.00 88.62 327 GLN A C 1
ATOM 2553 O O . GLN A 1 327 ? -22.535 -8.926 6.981 1.00 88.62 327 GLN A O 1
ATOM 2558 N N . GLU A 1 328 ? -24.628 -8.432 6.355 1.00 88.50 328 GLU A N 1
ATOM 2559 C CA . GLU A 1 328 ? -24.625 -9.271 5.144 1.00 88.50 328 GLU A CA 1
ATOM 2560 C C . GLU A 1 328 ? -23.920 -8.582 3.965 1.00 88.50 328 GLU A C 1
ATOM 2562 O O . GLU A 1 328 ? -22.993 -9.148 3.381 1.00 88.50 328 GLU A O 1
ATOM 2567 N N . ASP A 1 329 ? -24.267 -7.319 3.723 1.00 90.00 329 ASP A N 1
ATOM 2568 C CA . ASP A 1 329 ? -23.578 -6.411 2.807 1.00 90.00 329 ASP A CA 1
ATOM 2569 C C . ASP A 1 329 ? -22.585 -5.518 3.568 1.00 90.00 329 ASP A C 1
ATOM 2571 O O . ASP A 1 329 ? -22.824 -5.134 4.713 1.00 90.00 329 ASP A O 1
ATOM 2575 N N . VAL A 1 330 ? -21.461 -5.178 2.933 1.00 94.19 330 VAL A N 1
ATOM 2576 C CA . VAL A 1 330 ? -20.435 -4.264 3.469 1.00 94.19 330 VAL A CA 1
ATOM 2577 C C . VAL A 1 330 ? -19.874 -3.379 2.347 1.00 94.19 330 VAL A C 1
ATOM 2579 O O . VAL A 1 330 ? -19.823 -3.840 1.203 1.00 94.19 330 VAL A O 1
ATOM 2582 N N . PRO A 1 331 ? -19.429 -2.139 2.637 1.00 96.19 331 PRO A N 1
ATOM 2583 C CA . PRO A 1 331 ? -18.740 -1.291 1.665 1.00 96.19 331 PRO A CA 1
ATOM 2584 C C . PRO A 1 331 ? -17.467 -1.948 1.130 1.00 96.19 331 PRO A C 1
ATOM 2586 O O . PRO A 1 331 ? -16.762 -2.647 1.856 1.00 96.19 331 PRO A O 1
ATOM 2589 N N . GLN A 1 332 ? -17.147 -1.699 -0.136 1.00 96.94 332 GLN A N 1
ATOM 2590 C CA . GLN A 1 332 ? -15.978 -2.274 -0.810 1.00 96.94 332 GLN A CA 1
ATOM 2591 C C . GLN A 1 332 ? -14.688 -1.537 -0.426 1.00 96.94 332 GLN A C 1
ATOM 2593 O O . GLN A 1 332 ? -13.607 -2.126 -0.452 1.00 96.94 332 GLN A O 1
ATOM 2598 N N . THR A 1 333 ? -14.813 -0.278 -0.005 1.00 97.88 333 THR A N 1
ATOM 2599 C CA . THR A 1 333 ? -13.739 0.519 0.592 1.00 97.88 333 THR A CA 1
ATOM 2600 C C . THR A 1 333 ? -14.216 1.086 1.931 1.00 97.88 333 THR A C 1
ATOM 2602 O O . THR A 1 333 ? -15.347 1.557 2.029 1.00 97.88 333 THR A O 1
ATOM 2605 N N . LEU A 1 334 ? -13.364 1.068 2.956 1.00 95.50 334 LEU A N 1
ATOM 2606 C CA . LEU A 1 334 ? -13.572 1.706 4.258 1.00 95.50 334 LEU A CA 1
ATOM 2607 C C . LEU A 1 334 ? -12.408 2.654 4.564 1.00 95.50 334 LEU A C 1
ATOM 2609 O O . LEU A 1 334 ? -11.258 2.311 4.294 1.00 95.50 334 LEU A O 1
ATOM 2613 N N . THR A 1 335 ? -12.694 3.804 5.170 1.00 93.00 335 THR A N 1
ATOM 2614 C CA . THR A 1 335 ? -11.686 4.766 5.636 1.00 93.00 335 THR A CA 1
ATOM 2615 C C . THR A 1 335 ? -11.999 5.295 7.034 1.00 93.00 335 THR A C 1
ATOM 2617 O O . THR A 1 335 ? -13.162 5.495 7.397 1.00 93.00 335 THR A O 1
ATOM 2620 N N . THR A 1 336 ? -10.951 5.507 7.825 1.00 86.06 336 THR A N 1
ATOM 2621 C CA . THR A 1 336 ? -10.997 6.135 9.149 1.00 86.06 336 THR A CA 1
ATOM 2622 C C . THR A 1 336 ? -9.697 6.886 9.403 1.00 86.06 336 THR A C 1
ATOM 2624 O O . THR A 1 336 ? -8.609 6.401 9.093 1.00 86.06 336 THR A O 1
ATOM 2627 N N . THR A 1 337 ? -9.814 8.066 9.998 1.00 77.31 337 THR A N 1
ATOM 2628 C CA . THR A 1 337 ? -8.691 8.953 10.325 1.00 77.31 337 THR A CA 1
ATOM 2629 C C . THR A 1 337 ? -8.391 9.001 11.831 1.00 77.31 337 THR A C 1
ATOM 2631 O O . THR A 1 337 ? -7.362 9.520 12.261 1.00 77.31 337 THR A O 1
ATOM 2634 N N . TYR A 1 338 ? -9.267 8.410 12.651 1.00 69.31 338 TYR A N 1
ATOM 2635 C CA . TYR A 1 338 ? -9.174 8.442 14.108 1.00 69.31 338 TYR A CA 1
ATOM 2636 C C . TYR A 1 338 ? -8.136 7.454 14.627 1.00 69.31 338 TYR A C 1
ATOM 2638 O O . TYR A 1 338 ? -8.269 6.239 14.444 1.00 69.31 338 TYR A O 1
ATOM 2646 N N . GLY A 1 339 ? -7.146 7.969 15.351 1.00 62.94 339 GLY A N 1
ATOM 2647 C CA . GLY A 1 339 ? -6.095 7.166 15.951 1.00 62.94 339 GLY A CA 1
ATOM 2648 C C . GLY A 1 339 ? -5.678 7.617 17.344 1.00 62.94 339 GLY A C 1
ATOM 2649 O O . GLY A 1 339 ? -5.950 8.719 17.805 1.00 62.94 339 GLY A O 1
ATOM 2650 N N . ILE A 1 340 ? -4.977 6.704 17.992 1.00 57.94 340 ILE A N 1
ATOM 2651 C CA . ILE A 1 340 ? -4.364 6.734 19.325 1.00 57.94 340 ILE A CA 1
ATOM 2652 C C . ILE A 1 340 ? -3.022 6.009 19.100 1.00 57.94 340 ILE A C 1
ATOM 2654 O O . ILE A 1 340 ? -3.177 4.973 18.517 1.00 57.94 340 ILE A O 1
ATOM 2658 N N . ASP A 1 341 ? -1.824 6.498 19.509 1.00 53.75 341 ASP A N 1
ATOM 2659 C CA . ASP A 1 341 ? -0.300 6.438 19.225 1.00 53.75 341 ASP A CA 1
ATOM 2660 C C . ASP A 1 341 ? 0.984 5.502 19.792 1.00 53.75 341 ASP A C 1
ATOM 2662 O O . ASP A 1 341 ? 1.916 6.182 20.161 1.00 53.75 341 ASP A O 1
ATOM 2666 N N . GLU A 1 342 ? 1.440 4.211 20.104 1.00 56.56 342 GLU A N 1
ATOM 2667 C CA . GLU A 1 342 ? 1.375 2.665 20.043 1.00 56.56 342 GLU A CA 1
ATOM 2668 C C . GLU A 1 342 ? 0.728 1.759 21.152 1.00 56.56 342 GLU A C 1
ATOM 2670 O O . GLU A 1 342 ? 0.201 0.717 20.805 1.00 56.56 342 GLU A O 1
ATOM 2675 N N . VAL A 1 343 ? 0.724 2.020 22.460 1.00 56.31 343 VAL A N 1
ATOM 2676 C CA . VAL A 1 343 ? 0.601 0.975 23.513 1.00 56.31 343 VAL A CA 1
ATOM 2677 C C . VAL A 1 343 ? -0.567 0.901 24.518 1.00 56.31 343 VAL A C 1
ATOM 2679 O O . VAL A 1 343 ? -0.682 -0.103 25.205 1.00 56.31 343 VAL A O 1
ATOM 2682 N N . LYS A 1 344 ? -1.360 1.949 24.769 1.00 59.09 344 LYS A N 1
ATOM 2683 C CA . LYS A 1 344 ? -2.395 2.011 25.836 1.00 59.09 344 LYS A CA 1
ATOM 2684 C C . LYS A 1 344 ? -3.547 1.027 25.513 1.00 59.09 344 LYS A C 1
ATOM 2686 O O . LYS A 1 344 ? -4.432 0.793 26.333 1.00 59.09 344 LYS A O 1
ATOM 2691 N N . VAL A 1 345 ? -3.500 0.436 24.314 1.00 66.50 345 VAL A N 1
ATOM 2692 C CA . VAL A 1 345 ? -4.187 -0.771 23.846 1.00 66.50 345 VAL A CA 1
ATOM 2693 C C . VAL A 1 345 ? -3.450 -2.024 24.372 1.00 66.50 345 VAL A C 1
ATOM 2695 O O . VAL A 1 345 ? -2.260 -2.134 24.143 1.00 66.50 345 VAL A O 1
ATOM 2698 N N . PRO A 1 346 ? -4.100 -3.008 25.029 1.00 71.12 346 PRO A N 1
ATOM 2699 C CA . PRO A 1 346 ? -3.441 -4.264 25.441 1.00 71.12 346 PRO A CA 1
ATOM 2700 C C . PRO A 1 346 ? -3.246 -5.311 24.313 1.00 71.12 346 PRO A C 1
ATOM 2702 O O . PRO A 1 346 ? -4.068 -5.367 23.392 1.00 71.12 346 PRO A O 1
ATOM 2705 N N . PRO A 1 347 ? -2.270 -6.250 24.408 1.00 69.00 347 PRO A N 1
ATOM 2706 C CA . PRO A 1 347 ? -1.920 -7.177 23.313 1.00 69.00 347 PRO A CA 1
ATOM 2707 C C . PRO A 1 347 ? -3.053 -8.100 22.866 1.00 69.00 347 PRO A C 1
ATOM 2709 O O . PRO A 1 347 ? -3.248 -8.370 21.681 1.00 69.00 347 PRO A O 1
ATOM 2712 N N . ASP A 1 348 ? -3.824 -8.586 23.832 1.00 69.62 348 ASP A N 1
ATOM 2713 C CA . ASP A 1 348 ? -4.946 -9.477 23.574 1.00 69.62 348 ASP A CA 1
ATOM 2714 C C . ASP A 1 348 ? -6.132 -8.745 22.925 1.00 69.62 348 ASP A C 1
ATOM 2716 O O . ASP A 1 348 ? -6.858 -9.338 22.123 1.00 69.62 348 ASP A O 1
ATOM 2720 N N . TYR A 1 349 ? -6.316 -7.453 23.220 1.00 75.94 349 TYR A N 1
ATOM 2721 C CA . TYR A 1 349 ? -7.300 -6.602 22.549 1.00 75.94 349 TYR A CA 1
ATOM 2722 C C . TYR A 1 349 ? -6.854 -6.310 21.108 1.00 75.94 349 TYR A C 1
ATOM 2724 O O . TYR A 1 349 ? -7.625 -6.537 20.175 1.00 75.94 349 TYR A O 1
ATOM 2732 N N . ALA A 1 350 ? -5.594 -5.899 20.922 1.00 73.56 350 ALA A N 1
ATOM 2733 C CA . ALA A 1 350 ? -4.969 -5.651 19.624 1.00 73.56 350 ALA A CA 1
ATOM 2734 C C . ALA A 1 350 ? -5.166 -6.823 18.650 1.00 73.56 350 ALA A C 1
ATOM 2736 O O . ALA A 1 350 ? -5.764 -6.669 17.582 1.00 73.56 350 ALA A O 1
ATOM 2737 N N . ALA A 1 351 ? -4.753 -8.027 19.057 1.00 73.75 351 ALA A N 1
ATOM 2738 C CA . ALA A 1 351 ? -4.904 -9.243 18.260 1.00 73.75 351 ALA A CA 1
ATOM 2739 C C . ALA A 1 351 ? -6.376 -9.593 17.955 1.00 73.75 351 ALA A C 1
ATOM 2741 O O . ALA A 1 351 ? -6.663 -10.188 16.915 1.00 73.75 351 ALA A O 1
ATOM 2742 N N . SER A 1 352 ? -7.308 -9.218 18.837 1.00 75.88 352 SER A N 1
ATOM 2743 C CA . SER A 1 352 ? -8.746 -9.444 18.644 1.00 75.88 352 SER A CA 1
ATOM 2744 C C . SER A 1 352 ? -9.340 -8.494 17.598 1.00 75.88 352 SER A C 1
ATOM 2746 O O . SER A 1 352 ? -10.044 -8.953 16.701 1.00 75.88 352 SER A O 1
ATOM 2748 N N . ALA A 1 353 ? -9.003 -7.200 17.645 1.00 79.12 353 ALA A N 1
ATOM 2749 C CA . ALA A 1 353 ? -9.427 -6.223 16.637 1.00 79.12 353 ALA A CA 1
ATOM 2750 C C . ALA A 1 353 ? -8.833 -6.545 15.254 1.00 79.12 353 ALA A C 1
ATOM 2752 O O . ALA A 1 353 ? -9.548 -6.542 14.254 1.00 79.12 353 ALA A O 1
ATOM 2753 N N . CYS A 1 354 ? -7.556 -6.940 15.201 1.00 78.69 354 CYS A N 1
ATOM 2754 C CA . CYS A 1 354 ? -6.912 -7.382 13.961 1.00 78.69 354 CYS A CA 1
ATOM 2755 C C . CYS A 1 354 ? -7.603 -8.610 13.348 1.00 78.69 354 CYS A C 1
ATOM 2757 O O . CYS A 1 354 ? -7.739 -8.685 12.132 1.00 78.69 354 CYS A O 1
ATOM 2759 N N . SER A 1 355 ? -8.097 -9.550 14.163 1.00 77.62 355 SER A N 1
ATOM 2760 C CA . SER A 1 355 ? -8.897 -10.682 13.672 1.00 77.62 355 SER A CA 1
ATOM 2761 C C . SER A 1 355 ? -10.192 -10.220 12.985 1.00 77.62 355 SER A C 1
ATOM 2763 O O . SER A 1 355 ? -10.551 -10.727 11.925 1.00 77.62 355 SER A O 1
ATOM 2765 N N . LEU A 1 356 ? -10.874 -9.210 13.537 1.00 82.81 356 LEU A N 1
ATOM 2766 C CA . LEU A 1 356 ? -12.089 -8.648 12.935 1.00 82.81 356 LEU A CA 1
ATOM 2767 C C . LEU A 1 356 ? -11.783 -7.906 11.620 1.00 82.81 356 LEU A C 1
ATOM 2769 O O . LEU A 1 356 ? -12.480 -8.132 10.632 1.00 82.81 356 LEU A O 1
ATOM 2773 N N . PHE A 1 357 ? -10.698 -7.126 11.555 1.00 87.25 357 PHE A N 1
ATOM 2774 C CA . PHE A 1 357 ? -10.228 -6.539 10.292 1.00 87.25 357 PHE A CA 1
ATOM 2775 C C . PHE A 1 357 ? -9.876 -7.608 9.244 1.00 87.25 357 PHE A C 1
ATOM 2777 O O . PHE A 1 357 ? -10.274 -7.470 8.093 1.00 87.25 357 PHE A O 1
ATOM 2784 N N . ALA A 1 358 ? -9.230 -8.716 9.628 1.00 83.75 358 ALA A N 1
ATOM 2785 C CA . ALA A 1 358 ? -8.950 -9.829 8.714 1.00 83.75 358 ALA A CA 1
ATOM 2786 C C . ALA A 1 358 ? -10.234 -10.442 8.126 1.00 83.75 358 ALA A C 1
ATOM 2788 O O . ALA A 1 358 ? -10.285 -10.752 6.936 1.00 83.75 358 ALA A O 1
ATOM 2789 N N . ARG A 1 359 ? -11.291 -10.581 8.941 1.00 85.88 359 ARG A N 1
ATOM 2790 C CA . ARG A 1 359 ? -12.613 -11.064 8.501 1.00 85.88 359 ARG A CA 1
ATOM 2791 C C . ARG A 1 359 ? -13.300 -10.100 7.530 1.00 85.88 359 ARG A C 1
ATOM 2793 O O . ARG A 1 359 ? -13.950 -10.572 6.604 1.00 85.88 359 ARG A O 1
ATOM 2800 N N . LEU A 1 360 ? -13.153 -8.784 7.704 1.00 90.31 360 LEU A N 1
ATOM 2801 C CA . LEU A 1 360 ? -13.636 -7.789 6.734 1.00 90.31 360 LEU A CA 1
ATOM 2802 C C . LEU A 1 360 ? -12.829 -7.855 5.430 1.00 90.31 360 LEU A C 1
ATOM 2804 O O . LEU A 1 360 ? -13.403 -7.956 4.348 1.00 90.31 360 LEU A O 1
ATOM 2808 N N . SER A 1 361 ? -11.503 -7.909 5.527 1.00 90.19 361 SER A N 1
ATOM 2809 C CA . SER A 1 361 ? -10.598 -8.029 4.381 1.00 90.19 361 SER A CA 1
ATOM 2810 C C . SER A 1 361 ? -10.841 -9.299 3.551 1.00 90.19 361 SER A C 1
ATOM 2812 O O . SER A 1 361 ? -10.844 -9.239 2.322 1.00 90.19 361 SER A O 1
ATOM 2814 N N . LEU A 1 362 ? -11.142 -10.431 4.203 1.00 90.94 362 LEU A N 1
ATOM 2815 C CA . LEU A 1 362 ? -11.568 -11.689 3.565 1.00 90.94 362 LEU A CA 1
ATOM 2816 C C . LEU A 1 362 ? -12.855 -11.558 2.738 1.00 90.94 362 LEU A C 1
ATOM 2818 O O . LEU A 1 362 ? -13.053 -12.330 1.800 1.00 90.94 362 LEU A O 1
ATOM 2822 N N . ARG A 1 363 ? -13.720 -10.593 3.072 1.00 94.31 363 ARG A N 1
ATOM 2823 C CA . ARG A 1 363 ? -14.961 -10.275 2.347 1.00 94.31 363 ARG A CA 1
ATOM 2824 C C . ARG A 1 363 ? -14.751 -9.290 1.193 1.00 94.31 363 ARG A C 1
ATOM 2826 O O . ARG A 1 363 ? -15.718 -8.855 0.576 1.00 94.31 363 ARG A O 1
ATOM 2833 N N . GLY A 1 364 ? -13.500 -8.956 0.871 1.00 94.19 364 GLY A N 1
ATOM 2834 C CA . GLY A 1 364 ? -13.160 -8.071 -0.243 1.00 94.19 364 GLY A CA 1
ATOM 2835 C C . GLY A 1 364 ? -13.189 -6.586 0.097 1.00 94.19 364 GLY A C 1
ATOM 2836 O O . GLY A 1 364 ? -13.185 -5.766 -0.818 1.00 94.19 364 GLY A O 1
ATOM 2837 N N . VAL A 1 365 ? -13.180 -6.237 1.384 1.00 95.88 365 VAL A N 1
ATOM 2838 C CA . VAL A 1 365 ? -13.132 -4.848 1.847 1.00 95.88 365 VAL A CA 1
ATOM 2839 C C . VAL A 1 365 ? -11.691 -4.326 1.833 1.00 95.88 365 VAL A C 1
ATOM 2841 O O . VAL A 1 365 ? -10.791 -4.943 2.403 1.00 95.88 365 VAL A O 1
ATOM 2844 N N . SER A 1 366 ? -11.464 -3.176 1.203 1.00 96.44 366 SER A N 1
ATOM 2845 C CA . SER A 1 366 ? -10.223 -2.403 1.318 1.00 96.44 366 SER A CA 1
ATOM 2846 C C . SER A 1 366 ? -10.322 -1.459 2.520 1.00 96.44 366 SER A C 1
ATOM 2848 O O . SER A 1 366 ? -11.123 -0.532 2.478 1.00 96.44 366 SER A O 1
ATOM 2850 N N . VAL A 1 367 ? -9.544 -1.673 3.588 1.00 93.44 367 VAL A N 1
ATOM 2851 C CA . VAL A 1 367 ? -9.585 -0.829 4.802 1.00 93.44 367 VAL A CA 1
ATOM 2852 C C . VAL A 1 367 ? -8.364 0.090 4.861 1.00 93.44 367 VAL A C 1
ATOM 2854 O O . VAL A 1 367 ? -7.233 -0.393 4.964 1.00 93.44 367 VAL A O 1
ATOM 2857 N N . LEU A 1 368 ? -8.608 1.400 4.812 1.00 93.19 368 LEU A N 1
ATOM 2858 C CA . LEU A 1 368 ? -7.596 2.452 4.862 1.00 93.19 368 LEU A CA 1
ATOM 2859 C C . LEU A 1 368 ? -7.605 3.183 6.209 1.00 93.19 368 LEU A C 1
ATOM 2861 O O . LEU A 1 368 ? -8.660 3.371 6.818 1.00 93.19 368 LEU A O 1
ATOM 2865 N N . TYR A 1 369 ? -6.416 3.586 6.652 1.00 88.25 369 TYR A N 1
ATOM 2866 C CA . TYR A 1 369 ? -6.176 4.183 7.963 1.00 88.25 369 TYR A CA 1
ATOM 2867 C C . TYR A 1 369 ? -5.135 5.308 7.868 1.00 88.25 369 TYR A C 1
ATOM 2869 O O . TYR A 1 369 ? -4.134 5.132 7.175 1.00 88.25 369 TYR A O 1
ATOM 2877 N N . SER A 1 370 ? -5.324 6.424 8.573 1.00 86.75 370 SER A N 1
ATOM 2878 C CA . SER A 1 370 ? -4.289 7.463 8.715 1.00 86.75 370 SER A CA 1
ATOM 2879 C C . SER A 1 370 ? -3.070 6.955 9.492 1.00 86.75 370 SER A C 1
ATOM 2881 O O . SER A 1 370 ? -3.190 6.104 10.379 1.00 86.75 370 SER A O 1
ATOM 2883 N N . SER A 1 371 ? -1.878 7.460 9.165 1.00 85.88 371 SER A N 1
ATOM 2884 C CA . SER A 1 371 ? -0.648 7.096 9.877 1.00 85.88 371 SER A CA 1
ATOM 2885 C C . SER A 1 371 ? -0.392 7.940 11.132 1.00 85.88 371 SER A C 1
ATOM 2887 O O . SER A 1 371 ? 0.211 7.429 12.077 1.00 85.88 371 SER A O 1
ATOM 2889 N N . GLY A 1 372 ? -0.876 9.188 11.168 1.00 80.62 372 GLY A N 1
ATOM 2890 C CA . GLY A 1 372 ? -0.664 10.163 12.243 1.00 80.62 372 GLY A CA 1
ATOM 2891 C C . GLY A 1 372 ? 0.197 11.360 11.820 1.00 80.62 372 GLY A C 1
ATOM 2892 O O . GLY A 1 372 ? 0.747 11.396 10.722 1.00 80.62 372 GLY A O 1
ATOM 2893 N N . ASP A 1 373 ? 0.294 12.347 12.710 1.00 83.62 373 ASP A N 1
ATOM 2894 C CA . ASP A 1 373 ? 0.647 13.742 12.382 1.00 83.62 373 ASP A CA 1
ATOM 2895 C C . ASP A 1 373 ? 1.757 14.311 13.302 1.00 83.62 373 ASP A C 1
ATOM 2897 O O . ASP A 1 373 ? 1.967 15.527 13.386 1.00 83.62 373 ASP A O 1
ATOM 2901 N N . ASP A 1 374 ? 2.455 13.408 14.004 1.00 81.75 374 ASP A N 1
ATOM 2902 C CA . ASP A 1 374 ? 3.466 13.685 15.040 1.00 81.75 374 ASP A CA 1
ATOM 2903 C C . ASP A 1 374 ? 4.858 13.140 14.662 1.00 81.75 374 ASP A C 1
ATOM 2905 O O . ASP A 1 374 ? 5.730 12.965 15.517 1.00 81.75 374 ASP A O 1
ATOM 2909 N N . GLY A 1 375 ? 5.048 12.785 13.388 1.00 87.06 375 GLY A N 1
ATOM 2910 C CA . GLY A 1 375 ? 6.251 12.130 12.886 1.00 87.06 375 GLY A CA 1
ATOM 2911 C C . GLY A 1 375 ? 6.599 10.848 13.654 1.00 87.06 375 GLY A C 1
ATOM 2912 O O . GLY A 1 375 ? 5.713 10.031 13.924 1.00 87.06 375 GLY A O 1
ATOM 2913 N N . VAL A 1 376 ? 7.871 10.663 14.027 1.00 86.88 376 VAL A N 1
ATOM 2914 C CA . VAL A 1 376 ? 8.315 9.534 14.879 1.00 86.88 376 VAL A CA 1
ATOM 2915 C C . VAL A 1 376 ? 7.902 9.640 16.360 1.00 86.88 376 VAL A C 1
ATOM 2917 O O . VAL A 1 376 ? 8.241 8.747 17.141 1.00 86.88 376 VAL A O 1
ATOM 2920 N N . GLY A 1 377 ? 7.207 10.709 16.773 1.00 77.94 377 GLY A N 1
ATOM 2921 C CA . GLY A 1 377 ? 6.653 10.860 18.121 1.00 77.94 377 GLY A CA 1
ATOM 2922 C C . GLY A 1 377 ? 6.732 12.273 18.706 1.00 77.94 377 GLY A C 1
ATOM 2923 O O . GLY A 1 377 ? 7.726 12.982 18.543 1.00 77.94 377 GLY A O 1
ATOM 2924 N N . GLU A 1 378 ? 5.710 12.653 19.477 1.00 71.31 378 GLU A N 1
ATOM 2925 C CA . GLU A 1 378 ? 5.676 13.922 20.213 1.00 71.31 378 GLU A CA 1
ATOM 2926 C C . GLU A 1 378 ? 6.647 13.925 21.419 1.00 71.31 378 GLU A C 1
ATOM 2928 O O . GLU A 1 378 ? 6.743 12.960 22.183 1.00 71.31 378 GLU A O 1
ATOM 2933 N N . GLY A 1 379 ? 7.326 15.054 21.649 1.00 70.19 379 GLY A N 1
ATOM 2934 C CA . GLY A 1 379 ? 8.039 15.331 22.901 1.00 70.19 379 GLY A CA 1
ATOM 2935 C C . GLY A 1 379 ? 9.416 14.667 23.030 1.00 70.19 379 GLY A C 1
ATOM 2936 O O . GLY A 1 379 ? 10.233 14.722 22.112 1.00 70.19 379 GLY A O 1
ATOM 2937 N N . ASP A 1 380 ? 9.716 14.116 24.214 1.00 70.38 380 ASP A N 1
ATOM 2938 C CA . ASP A 1 380 ? 11.011 13.485 24.536 1.00 70.38 380 ASP A CA 1
ATOM 2939 C C . ASP A 1 380 ? 11.050 11.963 24.323 1.00 70.38 380 ASP A C 1
ATOM 2941 O O . ASP A 1 380 ? 12.125 11.362 24.378 1.00 70.38 380 ASP A O 1
ATOM 2945 N N . CYS A 1 381 ? 9.888 11.355 24.068 1.00 76.19 381 CYS A N 1
ATOM 2946 C CA . CYS A 1 381 ? 9.692 9.923 23.854 1.00 76.19 381 CYS A CA 1
ATOM 2947 C C . CYS A 1 381 ? 10.403 9.013 24.883 1.00 76.19 381 CYS A C 1
ATOM 2949 O O . CYS A 1 381 ? 10.897 7.932 24.546 1.00 76.19 381 CYS A O 1
ATOM 2951 N N . LEU A 1 382 ? 10.481 9.441 26.153 1.00 75.19 382 LEU A N 1
ATOM 2952 C CA . LEU A 1 382 ? 11.170 8.690 27.204 1.00 75.19 382 LEU A CA 1
ATOM 2953 C C . LEU A 1 382 ? 10.322 7.551 27.790 1.00 75.19 382 LEU A C 1
ATOM 2955 O O . LEU A 1 382 ? 9.378 7.761 28.556 1.00 75.19 382 LEU A O 1
ATOM 2959 N N . VAL A 1 383 ? 10.748 6.317 27.528 1.00 68.56 383 VAL A N 1
ATOM 2960 C CA . VAL A 1 383 ? 10.111 5.072 27.974 1.00 68.56 383 VAL A CA 1
ATOM 2961 C C . VAL A 1 383 ? 10.828 4.485 29.189 1.00 68.56 383 VAL A C 1
ATOM 2963 O O . VAL A 1 383 ? 12.056 4.396 29.231 1.00 68.56 383 VAL A O 1
ATOM 2966 N N . GLY A 1 384 ? 10.057 4.070 30.197 1.00 60.91 384 GLY A N 1
ATOM 2967 C CA . GLY A 1 384 ? 10.570 3.412 31.402 1.00 60.91 384 GLY A CA 1
ATOM 2968 C C . GLY A 1 384 ? 10.790 1.907 31.212 1.00 60.91 384 GLY A C 1
ATOM 2969 O O . GLY A 1 384 ? 9.876 1.200 30.789 1.00 60.91 384 GLY A O 1
ATOM 2970 N N . ASP A 1 385 ? 11.972 1.400 31.567 1.00 59.97 385 ASP A N 1
ATOM 2971 C CA . ASP A 1 385 ? 12.244 -0.040 31.642 1.00 59.97 385 ASP A CA 1
ATOM 2972 C C . ASP A 1 385 ? 11.676 -0.672 32.936 1.00 59.97 385 ASP A C 1
ATOM 2974 O O . ASP A 1 385 ? 11.144 -0.003 33.825 1.00 59.97 385 ASP A O 1
ATOM 2978 N N . SER A 1 386 ? 11.806 -1.995 33.082 1.00 48.41 386 SER A N 1
ATOM 2979 C CA . SER A 1 386 ? 11.392 -2.715 34.299 1.00 48.41 386 SER A CA 1
ATOM 2980 C C . SER A 1 386 ? 12.223 -2.414 35.556 1.00 48.41 386 SER A C 1
ATOM 2982 O O . SER A 1 386 ? 11.895 -2.933 36.622 1.00 48.41 386 SER A O 1
ATOM 2984 N N . SER A 1 387 ? 13.285 -1.623 35.429 1.00 57.16 387 SER A N 1
ATOM 2985 C CA . SER A 1 387 ? 14.260 -1.276 36.467 1.00 57.16 387 SER A CA 1
ATOM 2986 C C . SER A 1 387 ? 14.112 0.178 36.947 1.00 57.16 387 SER A C 1
ATOM 2988 O O . SER A 1 387 ? 14.728 0.553 37.942 1.00 57.16 387 SER A O 1
ATOM 2990 N N . GLY A 1 388 ? 13.307 0.995 36.255 1.00 57.12 388 GLY A N 1
ATOM 2991 C CA . GLY A 1 388 ? 13.137 2.431 36.496 1.00 57.12 388 GLY A CA 1
ATOM 2992 C C . GLY A 1 388 ? 14.058 3.342 35.669 1.00 57.12 388 GLY A C 1
ATOM 2993 O O . GLY A 1 388 ? 14.017 4.559 35.845 1.00 57.12 388 GLY A O 1
ATOM 2994 N N . ASN A 1 389 ? 14.869 2.793 34.761 1.00 67.31 389 ASN A N 1
ATOM 2995 C CA . ASN A 1 389 ? 15.654 3.575 33.805 1.00 67.31 389 ASN A CA 1
ATOM 2996 C C . ASN A 1 389 ? 14.735 4.146 32.719 1.00 67.31 389 ASN A C 1
ATOM 2998 O O . ASN A 1 389 ? 13.815 3.464 32.270 1.00 67.31 389 ASN A O 1
ATOM 3002 N N . ARG A 1 390 ? 15.017 5.362 32.237 1.00 72.88 390 ARG A N 1
ATOM 3003 C CA . ARG A 1 390 ? 14.360 5.919 31.045 1.00 72.88 390 ARG A CA 1
ATOM 3004 C C . ARG A 1 390 ? 15.297 5.866 29.841 1.00 72.88 390 ARG A C 1
ATOM 3006 O O . ARG A 1 390 ? 16.471 6.200 29.975 1.00 72.88 390 ARG A O 1
ATOM 3013 N N . HIS A 1 391 ? 14.765 5.472 28.691 1.00 73.88 391 HIS A N 1
ATOM 3014 C CA . HIS A 1 391 ? 15.448 5.453 27.396 1.00 73.88 391 HIS A CA 1
ATOM 3015 C C . HIS A 1 391 ? 14.555 6.110 26.341 1.00 73.88 391 HIS A C 1
ATOM 3017 O O . HIS A 1 391 ? 13.337 6.105 26.494 1.00 73.88 391 HIS A O 1
ATOM 3023 N N . VAL A 1 392 ? 15.146 6.688 25.294 1.00 80.88 392 VAL A N 1
ATOM 3024 C CA . VAL A 1 392 ? 14.371 7.163 24.140 1.00 80.88 392 VAL A CA 1
ATOM 3025 C C . VAL A 1 392 ? 13.943 5.943 23.331 1.00 80.88 392 VAL A C 1
ATOM 3027 O O . VAL A 1 392 ? 14.774 5.092 23.011 1.00 80.88 392 VAL A O 1
ATOM 3030 N N . GLN A 1 393 ? 12.659 5.865 23.005 1.00 82.69 393 GLN A N 1
ATOM 3031 C CA . GLN A 1 393 ? 12.114 4.920 22.038 1.00 82.69 393 GLN A CA 1
ATOM 3032 C C . GLN A 1 393 ? 11.231 5.728 21.092 1.00 82.69 393 GLN A C 1
ATOM 3034 O O . GLN A 1 393 ? 10.358 6.450 21.563 1.00 82.69 393 GLN A O 1
ATOM 3039 N N . PHE A 1 394 ? 11.444 5.623 19.782 1.00 85.44 394 PHE A N 1
ATOM 3040 C CA . PHE A 1 394 ? 10.512 6.186 18.813 1.00 85.44 394 PHE A CA 1
ATOM 3041 C C . PHE A 1 394 ? 9.114 5.643 19.081 1.00 85.44 394 PHE A C 1
ATOM 3043 O O . PHE A 1 394 ? 8.930 4.479 19.450 1.00 85.44 394 PHE A O 1
ATOM 3050 N N . ILE A 1 395 ? 8.139 6.522 18.909 1.00 70.00 395 ILE A N 1
ATOM 3051 C CA . ILE A 1 395 ? 6.735 6.262 19.146 1.00 70.00 395 ILE A CA 1
ATOM 3052 C C . ILE A 1 395 ? 6.113 5.995 17.772 1.00 70.00 395 ILE A C 1
ATOM 3054 O O . ILE A 1 395 ? 5.640 6.925 17.119 1.00 70.00 395 ILE A O 1
ATOM 3058 N N . PRO A 1 396 ? 6.107 4.735 17.285 1.00 57.41 396 PRO A N 1
ATOM 3059 C CA . PRO A 1 396 ? 5.213 4.404 16.195 1.00 57.41 396 PRO A CA 1
ATOM 3060 C C . PRO A 1 396 ? 3.793 4.684 16.690 1.00 57.41 396 PRO A C 1
ATOM 3062 O O . PRO A 1 396 ? 3.423 4.284 17.793 1.00 57.41 396 PRO A O 1
ATOM 3065 N N . VAL A 1 397 ? 2.982 5.376 15.905 1.00 50.59 397 VAL A N 1
ATOM 3066 C CA . VAL A 1 397 ? 1.584 5.638 16.252 1.00 50.59 397 VAL A CA 1
ATOM 3067 C C . VAL A 1 397 ? 0.861 4.283 16.215 1.00 50.59 397 VAL A C 1
ATOM 3069 O O . VAL A 1 397 ? 0.838 3.639 15.171 1.00 50.59 397 VAL A O 1
ATOM 3072 N N . PHE A 1 398 ? 0.426 3.699 17.347 1.00 46.81 398 PHE A N 1
ATOM 3073 C CA . PHE A 1 398 ? -0.973 3.736 17.844 1.00 46.81 398 PHE A CA 1
ATOM 3074 C C . PHE A 1 398 ? -1.384 3.166 19.340 1.00 46.81 398 PHE A C 1
ATOM 3076 O O . PHE A 1 398 ? -1.722 1.982 19.235 1.00 46.81 398 PHE A O 1
ATOM 3083 N N . PRO A 1 399 ? -1.481 3.673 20.682 1.00 29.17 399 PRO A N 1
ATOM 3084 C CA . PRO A 1 399 ? -1.031 4.777 21.708 1.00 29.17 399 PRO A CA 1
ATOM 3085 C C . PRO A 1 399 ? 0.089 4.679 22.828 1.00 29.17 399 PRO A C 1
ATOM 3087 O O . PRO A 1 399 ? -0.150 4.096 23.864 1.00 29.17 399 PRO A O 1
ATOM 3090 N N . ALA A 1 400 ? 1.280 5.308 22.797 1.00 28.92 400 ALA A N 1
ATOM 3091 C CA . ALA A 1 400 ? 2.518 4.947 23.558 1.00 28.92 400 ALA A CA 1
ATOM 3092 C C . ALA A 1 400 ? 2.682 5.424 25.040 1.00 28.92 400 ALA A C 1
ATOM 3094 O O . ALA A 1 400 ? 1.940 6.313 25.458 1.00 28.92 400 ALA A O 1
ATOM 3095 N N . PRO A 1 401 ? 3.639 4.891 25.869 1.00 30.25 401 PRO A N 1
ATOM 3096 C CA . PRO A 1 401 ? 4.633 3.802 25.658 1.00 30.25 401 PRO A CA 1
ATOM 3097 C C . PRO A 1 401 ? 4.543 2.563 26.617 1.00 30.25 401 PRO A C 1
ATOM 3099 O O . PRO A 1 401 ? 4.033 2.677 27.730 1.00 30.25 401 PRO A O 1
ATOM 3102 N N . SER A 1 402 ? 5.070 1.385 26.201 1.00 24.86 402 SER A N 1
ATOM 3103 C CA . SER A 1 402 ? 4.912 -0.022 26.723 1.00 24.86 402 SER A CA 1
ATOM 3104 C C . SER A 1 402 ? 3.774 -0.989 26.219 1.00 24.86 402 SER A C 1
ATOM 3106 O O . SER A 1 402 ? 2.975 -1.459 27.016 1.00 24.86 402 SER A O 1
ATOM 3108 N N . HIS A 1 403 ? 3.789 -1.387 24.923 1.00 28.44 403 HIS A N 1
ATOM 3109 C CA . HIS A 1 403 ? 3.074 -2.518 24.239 1.00 28.44 403 HIS A CA 1
ATOM 3110 C C . HIS A 1 403 ? 1.505 -2.704 24.341 1.00 28.44 403 HIS A C 1
ATOM 3112 O O . HIS A 1 403 ? 1.038 -2.944 25.453 1.00 28.44 403 HIS A O 1
ATOM 3118 N N . PRO A 1 404 ? 0.699 -2.902 23.245 1.00 31.11 404 PRO A N 1
ATOM 3119 C CA . PRO A 1 404 ? 0.899 -2.632 21.805 1.00 31.11 404 PRO A CA 1
ATOM 3120 C C . PRO A 1 404 ? -0.326 -2.187 20.926 1.00 31.11 404 PRO A C 1
ATOM 3122 O O . PRO A 1 404 ? -1.488 -2.293 21.305 1.00 31.11 404 PRO A O 1
ATOM 3125 N N . THR A 1 405 ? -0.050 -1.850 19.658 1.00 32.47 405 THR A N 1
ATOM 3126 C CA . THR A 1 405 ? -0.949 -1.234 18.650 1.00 32.47 405 THR A CA 1
ATOM 3127 C C . THR A 1 405 ? -2.153 -2.038 18.148 1.00 32.47 405 THR A C 1
ATOM 3129 O O . THR A 1 405 ? -2.223 -3.253 18.275 1.00 32.47 405 THR A O 1
ATOM 3132 N N . ILE A 1 406 ? -3.054 -1.366 17.411 1.00 36.88 406 ILE A N 1
ATOM 3133 C CA . ILE A 1 406 ? -3.951 -1.993 16.409 1.00 36.88 406 ILE A CA 1
ATOM 3134 C C . ILE A 1 406 ? -3.418 -1.766 14.976 1.00 36.88 406 ILE A C 1
ATOM 3136 O O . ILE A 1 406 ? -4.181 -1.624 14.025 1.00 36.88 406 ILE A O 1
ATOM 3140 N N . MET A 1 407 ? -2.092 -1.763 14.798 1.00 49.25 407 MET A N 1
ATOM 3141 C CA . MET A 1 407 ? -1.414 -1.718 13.493 1.00 49.25 407 MET A CA 1
ATOM 3142 C C . MET A 1 407 ? -1.456 -3.097 12.827 1.00 49.25 407 MET A C 1
ATOM 3144 O O . MET A 1 407 ? -0.437 -3.684 12.462 1.00 49.25 407 MET A O 1
ATOM 3148 N N . GLY A 1 408 ? -2.668 -3.641 12.702 1.00 54.31 408 GLY A N 1
ATOM 3149 C CA . GLY A 1 408 ? -2.896 -4.956 12.133 1.00 54.31 408 GLY A CA 1
ATOM 3150 C C . GLY A 1 408 ? -2.314 -5.032 10.720 1.00 54.31 408 GLY A C 1
ATOM 3151 O O . GLY A 1 408 ? -2.593 -4.146 9.909 1.00 54.31 408 GLY A O 1
ATOM 3152 N N . PRO A 1 409 ? -1.567 -6.094 10.371 1.00 58.38 409 PRO A N 1
ATOM 3153 C CA . PRO A 1 409 ? -0.975 -6.252 9.039 1.00 58.38 409 PRO A CA 1
ATOM 3154 C C . PRO A 1 409 ? -2.012 -6.471 7.917 1.00 58.38 409 PRO A C 1
ATOM 3156 O O . PRO A 1 409 ? -1.639 -6.819 6.807 1.00 58.38 409 PRO A O 1
ATOM 3159 N N . TRP A 1 410 ? -3.306 -6.269 8.195 1.00 77.38 410 TRP A N 1
ATOM 3160 C CA . TRP A 1 410 ? -4.445 -6.394 7.275 1.00 77.38 410 TRP A CA 1
ATOM 3161 C C . TRP A 1 410 ? -5.077 -5.031 6.928 1.00 77.38 410 TRP A C 1
ATOM 3163 O O . TRP A 1 410 ? -6.177 -4.989 6.376 1.00 77.38 410 TRP A O 1
ATOM 3173 N N . LEU A 1 411 ? -4.398 -3.935 7.288 1.00 86.00 411 LEU A N 1
ATOM 3174 C CA . LEU A 1 411 ? -4.781 -2.541 7.053 1.00 86.00 411 LEU A CA 1
ATOM 3175 C C . LEU A 1 411 ? -3.810 -1.869 6.077 1.00 86.00 411 LEU A C 1
ATOM 3177 O O . LEU A 1 411 ? -2.606 -2.136 6.122 1.00 86.00 411 LEU A O 1
ATOM 3181 N N . THR A 1 412 ? -4.315 -0.952 5.255 1.00 92.00 412 THR A N 1
ATOM 3182 C CA . THR A 1 412 ? -3.495 -0.072 4.414 1.00 92.00 412 THR A CA 1
ATOM 3183 C C . THR A 1 412 ? -3.353 1.287 5.093 1.00 92.00 412 THR A C 1
ATOM 3185 O O . THR A 1 412 ? -4.331 2.015 5.242 1.00 92.00 412 THR A O 1
ATOM 3188 N N . VAL A 1 413 ? -2.144 1.618 5.531 1.00 91.38 413 VAL A N 1
ATOM 3189 C CA . VAL A 1 413 ? -1.851 2.837 6.294 1.00 91.38 413 VAL A CA 1
ATOM 3190 C C . VAL A 1 413 ? -1.344 3.927 5.352 1.00 91.38 413 VAL A C 1
ATOM 3192 O O . VAL A 1 413 ? -0.426 3.681 4.567 1.00 91.38 413 VAL A O 1
ATOM 3195 N N . VAL A 1 414 ? -1.946 5.113 5.434 1.00 93.88 414 VAL A N 1
ATOM 3196 C CA . VAL A 1 414 ? -1.722 6.257 4.544 1.00 93.88 414 VAL A CA 1
ATOM 3197 C C . VAL A 1 414 ? -1.000 7.378 5.298 1.00 93.88 414 VAL A C 1
ATOM 3199 O O . VAL A 1 414 ? -1.524 7.904 6.280 1.00 93.88 414 VAL A O 1
ATOM 3202 N N . GLY A 1 415 ? 0.203 7.719 4.838 1.00 92.94 415 GLY A N 1
ATOM 3203 C CA . GLY A 1 415 ? 0.989 8.864 5.302 1.00 92.94 415 GLY A CA 1
ATOM 3204 C C . GLY A 1 415 ? 0.736 10.142 4.503 1.00 92.94 415 GLY A C 1
ATOM 3205 O O . GLY A 1 415 ? -0.128 10.191 3.626 1.00 92.94 415 GLY A O 1
ATOM 3206 N N . GLY A 1 416 ? 1.514 11.178 4.808 1.00 91.88 416 GLY A N 1
ATOM 3207 C CA . GLY A 1 416 ? 1.411 12.506 4.207 1.00 91.88 416 GLY A CA 1
ATOM 3208 C C . GLY A 1 416 ? 2.548 12.865 3.245 1.00 91.88 416 GLY A C 1
ATOM 3209 O O . GLY A 1 416 ? 3.720 12.596 3.520 1.00 91.88 416 GLY A O 1
ATOM 3210 N N . THR A 1 417 ? 2.204 13.565 2.167 1.00 93.06 417 THR A N 1
ATOM 3211 C CA . THR A 1 417 ? 3.118 14.358 1.329 1.00 93.06 417 THR A CA 1
ATOM 3212 C C . THR A 1 417 ? 2.775 15.853 1.406 1.00 93.06 417 THR A C 1
ATOM 3214 O O . THR A 1 417 ? 1.734 16.247 1.938 1.00 93.06 417 THR A O 1
ATOM 3217 N N . THR A 1 418 ? 3.691 16.695 0.936 1.00 88.81 418 THR A N 1
ATOM 3218 C CA . THR A 1 418 ? 3.517 18.142 0.718 1.00 88.81 418 THR A CA 1
ATOM 3219 C C . THR A 1 418 ? 4.338 18.565 -0.509 1.00 88.81 418 THR A C 1
ATOM 3221 O O . THR A 1 418 ? 5.122 17.754 -1.007 1.00 88.81 418 THR A O 1
ATOM 3224 N N . SER A 1 419 ? 4.190 19.794 -1.016 1.00 81.44 419 SER A N 1
ATOM 3225 C CA . SER A 1 419 ? 4.735 20.243 -2.318 1.00 81.44 419 SER A CA 1
ATOM 3226 C C . SER A 1 419 ? 4.241 19.395 -3.510 1.00 81.44 419 SER A C 1
ATOM 3228 O O . SER A 1 419 ? 3.551 18.394 -3.332 1.00 81.44 419 SER A O 1
ATOM 3230 N N . TYR A 1 420 ? 4.563 19.786 -4.748 1.00 71.94 420 TYR A N 1
ATOM 3231 C CA . TYR A 1 420 ? 4.067 19.111 -5.963 1.00 71.94 420 TYR A CA 1
ATOM 3232 C C . TYR A 1 420 ? 5.051 18.983 -7.128 1.00 71.94 420 TYR A C 1
ATOM 3234 O O . TYR A 1 420 ? 4.793 18.238 -8.075 1.00 71.94 420 TYR A O 1
ATOM 3242 N N . ALA A 1 421 ? 6.183 19.686 -7.088 1.00 66.81 421 ALA A N 1
ATOM 3243 C CA . ALA A 1 421 ? 7.177 19.677 -8.160 1.00 66.81 421 ALA A CA 1
ATOM 3244 C C . ALA A 1 421 ? 8.621 19.714 -7.613 1.00 66.81 421 ALA A C 1
ATOM 3246 O O . ALA A 1 421 ? 9.360 20.657 -7.909 1.00 66.81 421 ALA A O 1
ATOM 3247 N N . PRO A 1 422 ? 9.060 18.699 -6.839 1.00 78.62 422 PRO A N 1
ATOM 3248 C CA . PRO A 1 422 ? 8.403 17.406 -6.589 1.00 78.62 422 PRO A CA 1
ATOM 3249 C C . PRO A 1 422 ? 7.448 17.409 -5.380 1.00 78.62 422 PRO A C 1
ATOM 3251 O O . PRO A 1 422 ? 7.531 18.296 -4.532 1.00 78.62 422 PRO A O 1
ATOM 3254 N N . GLU A 1 423 ? 6.585 16.390 -5.277 1.00 85.88 423 GLU A N 1
ATOM 3255 C CA . GLU A 1 423 ? 6.017 15.994 -3.978 1.00 85.88 423 GLU A CA 1
ATOM 3256 C C . GLU A 1 423 ? 7.158 15.536 -3.049 1.00 85.88 423 GLU A C 1
ATOM 3258 O O . GLU A 1 423 ? 8.061 14.807 -3.468 1.00 85.88 423 GLU A O 1
ATOM 3263 N N . ILE A 1 424 ? 7.115 15.945 -1.783 1.00 89.62 424 ILE A N 1
ATOM 3264 C CA . ILE A 1 424 ? 8.075 15.569 -0.739 1.00 89.62 424 ILE A CA 1
ATOM 3265 C C . ILE A 1 424 ? 7.345 14.965 0.463 1.00 89.62 424 ILE A C 1
ATOM 3267 O O . ILE A 1 424 ? 6.146 15.177 0.655 1.00 89.62 424 ILE A O 1
ATOM 3271 N N . ALA A 1 425 ? 8.060 14.207 1.288 1.00 92.44 425 ALA A N 1
ATOM 3272 C CA . ALA A 1 425 ? 7.486 13.595 2.475 1.00 92.44 425 ALA A CA 1
ATOM 3273 C C . ALA A 1 425 ? 7.119 14.666 3.515 1.00 92.44 425 ALA A C 1
ATOM 3275 O O . ALA A 1 425 ? 7.932 15.532 3.849 1.00 92.44 425 ALA A O 1
ATOM 3276 N N . ALA A 1 426 ? 5.890 14.609 4.029 1.00 90.50 426 ALA A N 1
ATOM 3277 C CA . ALA A 1 426 ? 5.397 15.574 5.002 1.00 90.50 426 ALA A CA 1
ATOM 3278 C C . ALA A 1 426 ? 6.078 15.380 6.365 1.00 90.50 426 ALA A C 1
ATOM 3280 O O . ALA A 1 426 ? 6.080 14.274 6.904 1.00 90.50 426 ALA A O 1
ATOM 3281 N N . SER A 1 427 ? 6.559 16.467 6.974 1.00 90.00 427 SER A N 1
ATOM 3282 C CA . SER A 1 427 ? 7.218 16.434 8.293 1.00 90.00 427 SER A CA 1
ATOM 3283 C C . SER A 1 427 ? 6.324 15.921 9.423 1.00 90.00 427 SER A C 1
ATOM 3285 O O . SER A 1 427 ? 6.817 15.365 10.401 1.00 90.00 427 SER A O 1
ATOM 3287 N N . ILE A 1 428 ? 5.006 16.059 9.264 1.00 84.88 428 ILE A N 1
ATOM 3288 C CA . ILE A 1 428 ? 4.002 15.507 10.176 1.00 84.88 428 ILE A CA 1
ATOM 3289 C C . ILE A 1 428 ? 3.800 13.994 10.006 1.00 84.88 428 ILE A C 1
ATOM 3291 O O . ILE A 1 428 ? 3.355 13.355 10.951 1.00 84.88 428 ILE A O 1
ATOM 3295 N N . SER A 1 429 ? 4.124 13.408 8.845 1.00 90.00 429 SER A N 1
ATOM 3296 C CA . SER A 1 429 ? 3.732 12.040 8.475 1.00 90.00 429 SER A CA 1
ATOM 3297 C C . SER A 1 429 ? 4.292 10.999 9.441 1.00 90.00 429 SER A C 1
ATOM 3299 O O . SER A 1 429 ? 5.465 10.617 9.371 1.00 90.00 429 SER A O 1
ATOM 3301 N N . SER A 1 430 ? 3.458 10.508 10.355 1.00 88.31 430 SER A N 1
ATOM 3302 C CA . SER A 1 430 ? 3.892 9.498 11.309 1.00 88.31 430 SER A CA 1
ATOM 3303 C C . SER A 1 430 ? 4.200 8.186 10.605 1.00 88.31 430 SER A C 1
ATOM 3305 O O . SER A 1 430 ? 3.445 7.707 9.760 1.00 88.31 430 SER A O 1
ATOM 3307 N N . GLY A 1 431 ? 5.318 7.584 10.987 1.00 89.25 431 GLY A N 1
ATOM 3308 C CA . GLY A 1 431 ? 5.856 6.394 10.351 1.00 89.25 431 GLY A CA 1
ATOM 3309 C C . GLY A 1 431 ? 6.943 5.760 11.212 1.00 89.25 431 GLY A C 1
ATOM 3310 O O . GLY A 1 431 ? 7.448 6.364 12.159 1.00 89.25 431 GLY A O 1
ATOM 3311 N N . GLY A 1 432 ? 7.259 4.502 10.932 1.00 90.31 432 GLY A N 1
ATOM 3312 C CA . GLY A 1 432 ? 8.231 3.732 11.700 1.00 90.31 432 GLY A CA 1
ATOM 3313 C C . GLY A 1 432 ? 7.973 2.238 11.616 1.00 90.31 432 GLY A C 1
ATOM 3314 O O . GLY A 1 432 ? 7.537 1.724 10.587 1.00 90.31 432 GLY A O 1
ATOM 3315 N N . PHE A 1 433 ? 8.227 1.537 12.720 1.00 89.25 433 PHE A N 1
ATOM 3316 C CA . PHE A 1 433 ? 8.095 0.084 12.828 1.00 89.25 433 PHE A CA 1
ATOM 3317 C C . PHE A 1 433 ? 7.350 -0.274 14.114 1.00 89.25 433 PHE A C 1
ATOM 3319 O O . PHE A 1 433 ? 7.740 0.178 15.190 1.00 89.25 433 PHE A O 1
ATOM 3326 N N . SER A 1 434 ? 6.295 -1.090 14.024 1.00 81.06 434 SER A N 1
ATOM 3327 C CA . SER A 1 434 ? 5.594 -1.576 15.222 1.00 81.06 434 SER A CA 1
ATOM 3328 C C . SER A 1 434 ? 6.498 -2.502 16.033 1.00 81.06 434 SER A C 1
ATOM 3330 O O . SER A 1 434 ? 7.060 -3.457 15.503 1.00 81.06 434 SER A O 1
ATOM 3332 N N . ASN A 1 435 ? 6.572 -2.301 17.345 1.00 72.62 435 ASN A N 1
ATOM 3333 C CA . ASN A 1 435 ? 7.373 -3.128 18.252 1.00 72.62 435 ASN A CA 1
ATOM 3334 C C . ASN A 1 435 ? 6.717 -4.499 18.562 1.00 72.62 435 ASN A C 1
ATOM 3336 O O . ASN A 1 435 ? 7.008 -5.105 19.592 1.00 72.62 435 ASN A O 1
ATOM 3340 N N . VAL A 1 436 ? 5.758 -4.943 17.734 1.00 69.12 436 VAL A N 1
ATOM 3341 C CA . VAL A 1 436 ? 4.686 -5.868 18.140 1.00 69.12 436 VAL A CA 1
ATOM 3342 C C . VAL A 1 436 ? 4.268 -6.799 17.008 1.00 69.12 436 VAL A C 1
ATOM 3344 O O . VAL A 1 436 ? 4.410 -8.019 17.114 1.00 69.12 436 VAL A O 1
ATOM 3347 N N . PHE A 1 437 ? 3.705 -6.240 15.935 1.00 74.19 437 PHE A N 1
ATOM 3348 C CA . PHE A 1 437 ? 3.348 -7.018 14.762 1.00 74.19 437 PHE A CA 1
ATOM 3349 C C . PHE A 1 437 ? 4.633 -7.281 14.001 1.00 74.19 437 PHE A C 1
ATOM 3351 O O . PHE A 1 437 ? 5.251 -6.350 13.487 1.00 74.19 437 PHE A O 1
ATOM 3358 N N . GLN A 1 438 ? 5.033 -8.551 13.952 1.00 80.12 438 GLN A N 1
ATOM 3359 C CA . GLN A 1 438 ? 6.144 -8.991 13.118 1.00 80.12 438 GLN A CA 1
ATOM 3360 C C . GLN A 1 438 ? 5.918 -8.541 11.673 1.00 80.12 438 GLN A C 1
ATOM 3362 O O . GLN A 1 438 ? 4.782 -8.519 11.188 1.00 80.12 438 GLN A O 1
ATOM 3367 N N . ARG A 1 439 ? 7.008 -8.183 10.997 1.00 84.44 439 ARG A N 1
ATOM 3368 C CA . ARG A 1 439 ? 7.005 -7.779 9.593 1.00 84.44 439 ARG A CA 1
ATOM 3369 C C . ARG A 1 439 ? 6.268 -8.817 8.725 1.00 84.44 439 ARG A C 1
ATOM 3371 O O . ARG A 1 439 ? 6.714 -9.963 8.665 1.00 84.44 439 ARG A O 1
ATOM 3378 N N . PRO A 1 440 ? 5.166 -8.447 8.048 1.00 82.25 440 PRO A N 1
ATOM 3379 C CA . PRO A 1 440 ? 4.420 -9.368 7.197 1.00 82.25 440 PRO A CA 1
ATOM 3380 C C . PRO A 1 440 ? 5.179 -9.660 5.897 1.00 82.25 440 PRO A C 1
ATOM 3382 O O . PRO A 1 440 ? 5.991 -8.855 5.439 1.00 82.25 440 PRO A O 1
ATOM 3385 N N . ASP A 1 441 ? 4.884 -10.793 5.258 1.00 80.12 441 ASP A N 1
ATOM 3386 C CA . ASP A 1 441 ? 5.704 -11.324 4.158 1.00 80.12 441 ASP A CA 1
ATOM 3387 C C . ASP A 1 441 ? 5.827 -10.390 2.951 1.00 80.12 441 ASP A C 1
ATOM 3389 O O . ASP A 1 441 ? 6.891 -10.299 2.337 1.00 80.12 441 ASP A O 1
ATOM 3393 N N . TYR A 1 442 ? 4.778 -9.616 2.661 1.00 80.75 442 TYR A N 1
ATOM 3394 C CA . TYR A 1 442 ? 4.796 -8.613 1.594 1.00 80.75 442 TYR A CA 1
ATOM 3395 C C . TYR A 1 442 ? 5.819 -7.478 1.840 1.00 80.75 442 TYR A C 1
ATOM 3397 O O . TYR A 1 442 ? 6.272 -6.847 0.887 1.00 80.75 442 TYR A O 1
ATOM 3405 N N . GLN A 1 443 ? 6.256 -7.259 3.088 1.00 84.44 443 GLN A N 1
ATOM 3406 C CA . GLN A 1 443 ? 7.293 -6.289 3.465 1.00 84.44 443 GLN A CA 1
ATOM 3407 C C . GLN A 1 443 ? 8.712 -6.870 3.567 1.00 84.44 443 GLN A C 1
ATOM 3409 O O . GLN A 1 443 ? 9.662 -6.087 3.634 1.00 84.44 443 GLN A O 1
ATOM 3414 N N . ASN A 1 444 ? 8.906 -8.196 3.516 1.00 83.06 444 ASN A N 1
ATOM 3415 C CA . ASN A 1 444 ? 10.222 -8.849 3.690 1.00 83.06 444 ASN A CA 1
ATOM 3416 C C . ASN A 1 444 ? 11.266 -8.507 2.601 1.00 83.06 444 ASN A C 1
ATOM 3418 O O . ASN A 1 444 ? 12.428 -8.897 2.699 1.00 83.06 444 ASN A O 1
ATOM 3422 N N . ILE A 1 445 ? 10.883 -7.744 1.575 1.00 80.06 445 ILE A N 1
ATOM 3423 C CA . ILE A 1 445 ? 11.780 -7.220 0.537 1.00 80.06 445 ILE A CA 1
ATOM 3424 C C . ILE A 1 445 ? 12.060 -5.721 0.737 1.00 80.06 445 ILE A C 1
ATOM 3426 O O . ILE A 1 445 ? 13.193 -5.271 0.539 1.00 80.06 445 ILE A O 1
ATOM 3430 N N . ALA A 1 446 ? 11.027 -4.968 1.118 1.00 85.94 446 ALA A N 1
ATOM 3431 C CA . ALA A 1 446 ? 11.028 -3.516 1.242 1.00 85.94 446 ALA A CA 1
ATOM 3432 C C . ALA A 1 446 ? 11.743 -3.051 2.521 1.00 85.94 446 ALA A C 1
ATOM 3434 O O . ALA A 1 446 ? 12.779 -2.393 2.449 1.00 85.94 446 ALA A O 1
ATOM 3435 N N . VAL A 1 447 ? 11.257 -3.484 3.688 1.00 87.81 447 VAL A N 1
ATOM 3436 C CA . VAL A 1 447 ? 11.787 -3.062 4.995 1.00 87.81 447 VAL A CA 1
ATOM 3437 C C . VAL A 1 447 ? 13.273 -3.428 5.167 1.00 87.81 447 VAL A C 1
ATOM 3439 O O . VAL A 1 447 ? 14.049 -2.535 5.498 1.00 87.81 447 VAL A O 1
ATOM 3442 N N . PRO A 1 448 ? 13.751 -4.658 4.866 1.00 87.44 448 PRO A N 1
ATOM 3443 C CA . PRO A 1 448 ? 15.179 -4.974 5.006 1.00 87.44 448 PRO A CA 1
ATOM 3444 C C . PRO A 1 448 ? 16.100 -4.220 4.035 1.00 87.44 448 PRO A C 1
ATOM 3446 O O . PRO A 1 448 ? 17.309 -4.190 4.249 1.00 87.44 448 PRO A O 1
ATOM 3449 N N . PHE A 1 449 ? 15.562 -3.623 2.965 1.00 84.19 449 PHE A N 1
ATOM 3450 C CA . PHE A 1 449 ? 16.331 -2.733 2.093 1.00 84.19 449 PHE A CA 1
ATOM 3451 C C . PHE A 1 449 ? 16.457 -1.330 2.699 1.00 84.19 449 PHE A C 1
ATOM 3453 O O . PHE A 1 449 ? 17.568 -0.811 2.767 1.00 84.19 449 PHE A O 1
ATOM 3460 N N . TYR A 1 450 ? 15.361 -0.775 3.225 1.00 89.94 450 TYR A N 1
ATOM 3461 C CA . TYR A 1 450 ? 15.392 0.483 3.973 1.00 89.94 450 TYR A CA 1
ATOM 3462 C C . TYR A 1 450 ? 16.358 0.417 5.166 1.00 89.94 450 TYR A C 1
ATOM 3464 O O . TYR A 1 450 ? 17.248 1.253 5.300 1.00 89.94 450 TYR A O 1
ATOM 3472 N N . LEU A 1 451 ? 16.254 -0.634 5.988 1.00 90.88 451 LEU A N 1
ATOM 3473 C CA . LEU A 1 451 ? 17.119 -0.837 7.158 1.00 90.88 451 LEU A CA 1
ATOM 3474 C C . LEU A 1 451 ? 18.608 -0.955 6.785 1.00 90.88 451 LEU A C 1
ATOM 3476 O O . LEU A 1 451 ? 19.470 -0.524 7.544 1.00 90.88 451 LEU A O 1
ATOM 3480 N N . HIS A 1 452 ? 18.925 -1.489 5.600 1.00 86.38 452 HIS A N 1
ATOM 3481 C CA . HIS A 1 452 ? 20.301 -1.541 5.101 1.00 86.38 452 HIS A CA 1
ATOM 3482 C C . HIS A 1 452 ? 20.861 -0.154 4.733 1.00 86.38 452 HIS A C 1
ATOM 3484 O O . HIS A 1 452 ? 22.067 0.055 4.855 1.00 86.38 452 HIS A O 1
ATOM 3490 N N . ILE A 1 453 ? 20.006 0.784 4.310 1.00 85.19 453 ILE A N 1
ATOM 3491 C CA . ILE A 1 453 ? 20.380 2.176 4.014 1.00 85.19 453 ILE A CA 1
ATOM 3492 C C . ILE A 1 453 ? 20.454 3.015 5.296 1.00 85.19 453 ILE A C 1
ATOM 3494 O O . ILE A 1 453 ? 21.392 3.793 5.453 1.00 85.19 453 ILE A O 1
ATOM 3498 N N . LEU A 1 454 ? 19.513 2.825 6.227 1.00 91.06 454 LEU A N 1
ATOM 3499 C CA . LEU A 1 454 ? 19.502 3.498 7.530 1.00 91.06 454 LEU A CA 1
ATOM 3500 C C . LEU A 1 454 ? 20.728 3.124 8.389 1.00 91.06 454 LEU A C 1
ATOM 3502 O O . LEU A 1 454 ? 21.284 3.968 9.095 1.00 91.06 454 LEU A O 1
ATOM 3506 N N . GLY A 1 455 ? 21.168 1.863 8.316 1.00 92.00 455 GLY A N 1
ATOM 3507 C CA . GLY A 1 455 ? 22.313 1.362 9.073 1.00 92.00 455 GLY A CA 1
ATOM 3508 C C . GLY A 1 455 ? 22.088 1.455 10.584 1.00 92.00 455 GLY A C 1
ATOM 3509 O O . GLY A 1 455 ? 21.020 1.114 11.082 1.00 92.00 455 GLY A O 1
ATOM 3510 N N . ASP A 1 456 ? 23.096 1.934 11.317 1.00 89.81 456 ASP A N 1
ATOM 3511 C CA . ASP A 1 456 ? 23.054 2.033 12.783 1.00 89.81 456 ASP A CA 1
ATOM 3512 C C . ASP A 1 456 ? 22.284 3.262 13.324 1.00 89.81 456 ASP A C 1
ATOM 3514 O O . ASP A 1 456 ? 22.273 3.500 14.538 1.00 89.81 456 ASP A O 1
ATOM 3518 N N . GLN A 1 457 ? 21.656 4.074 12.462 1.00 90.50 457 GLN A N 1
ATOM 3519 C CA . GLN A 1 457 ? 20.888 5.241 12.909 1.00 90.50 457 GLN A CA 1
ATOM 3520 C C . GLN A 1 457 ? 19.673 4.815 13.746 1.00 90.50 457 GLN A C 1
ATOM 3522 O O . GLN A 1 457 ? 18.953 3.877 13.407 1.00 90.50 457 GLN A O 1
ATOM 3527 N N . TYR A 1 458 ? 19.459 5.519 14.862 1.00 90.38 458 TYR A N 1
ATOM 3528 C CA . TYR A 1 458 ? 18.374 5.271 15.823 1.00 90.38 458 TYR A CA 1
ATOM 3529 C C . TYR A 1 458 ? 18.327 3.829 16.377 1.00 90.38 458 TYR A C 1
ATOM 3531 O O . TYR A 1 458 ? 17.282 3.358 16.830 1.00 90.38 458 TYR A O 1
ATOM 3539 N N . ASN A 1 459 ? 19.465 3.122 16.378 1.00 88.00 459 ASN A N 1
ATOM 3540 C CA . ASN A 1 459 ? 19.597 1.781 16.950 1.00 88.00 459 ASN A CA 1
ATOM 3541 C C . ASN A 1 459 ? 19.073 1.724 18.396 1.00 88.00 459 ASN A C 1
ATOM 3543 O O . ASN A 1 459 ? 19.533 2.454 19.27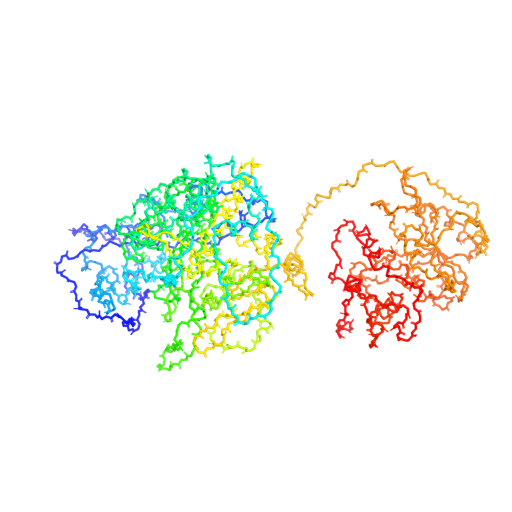4 1.00 88.00 459 ASN A O 1
ATOM 3547 N N . GLY A 1 460 ? 18.125 0.819 18.645 1.00 83.44 460 GLY A N 1
ATOM 3548 C CA . GLY A 1 460 ? 17.462 0.662 19.943 1.00 83.44 460 GLY A CA 1
ATOM 3549 C C . GLY A 1 460 ? 16.277 1.603 20.188 1.00 83.44 460 GLY A C 1
ATOM 3550 O O . GLY A 1 460 ? 15.583 1.412 21.182 1.00 83.44 460 GLY A O 1
ATOM 3551 N N . PHE A 1 461 ? 16.000 2.567 19.301 1.00 86.19 461 PHE A N 1
ATOM 3552 C CA . PHE A 1 461 ? 14.807 3.416 19.405 1.00 86.19 461 PHE A CA 1
ATOM 3553 C C . PHE A 1 461 ? 13.576 2.771 18.740 1.00 86.19 461 PHE A C 1
ATOM 3555 O O . PHE A 1 461 ? 12.459 3.137 19.083 1.00 86.19 461 PHE A O 1
ATOM 3562 N N . TYR A 1 462 ? 13.738 1.819 17.814 1.00 87.38 462 TYR A N 1
ATOM 3563 C CA . TYR A 1 462 ? 12.631 1.197 17.070 1.00 87.38 462 TYR A CA 1
ATOM 3564 C C . TYR A 1 462 ? 12.792 -0.328 16.919 1.00 87.38 462 TYR A C 1
ATOM 3566 O O . TYR A 1 462 ? 13.901 -0.867 16.938 1.00 87.38 462 TYR A O 1
ATOM 3574 N N . GLY A 1 463 ? 11.674 -1.037 16.737 1.00 84.88 463 GLY A N 1
ATOM 3575 C CA . GLY A 1 463 ? 11.647 -2.487 16.525 1.00 84.88 463 GLY A CA 1
ATOM 3576 C C . GLY A 1 463 ? 11.880 -2.885 15.064 1.00 84.88 463 GLY A C 1
ATOM 3577 O O . GLY A 1 463 ? 10.921 -3.062 14.321 1.00 84.88 463 GLY A O 1
ATOM 3578 N N . ALA A 1 464 ? 13.136 -3.083 14.654 1.00 87.62 464 ALA A N 1
ATOM 3579 C CA . ALA A 1 464 ? 13.518 -3.378 13.260 1.00 87.62 464 ALA A CA 1
ATOM 3580 C C . ALA A 1 464 ? 12.857 -4.630 12.623 1.00 87.62 464 ALA A C 1
ATOM 3582 O O . ALA A 1 464 ? 12.725 -4.712 11.401 1.00 87.62 464 ALA A O 1
ATOM 3583 N N . GLU A 1 465 ? 12.402 -5.599 13.426 1.00 85.38 465 GLU A N 1
ATOM 3584 C CA . GLU A 1 465 ? 11.666 -6.785 12.940 1.00 85.38 465 GLU A CA 1
ATOM 3585 C C . GLU A 1 465 ? 10.141 -6.582 12.829 1.00 85.38 465 GLU A C 1
ATOM 3587 O O . GLU A 1 465 ? 9.391 -7.521 12.545 1.00 85.38 465 GLU A O 1
ATOM 3592 N N . GLY A 1 466 ? 9.677 -5.354 13.051 1.00 83.06 466 GLY A N 1
ATOM 3593 C CA . GLY A 1 466 ? 8.278 -4.958 12.999 1.00 83.06 466 GLY A CA 1
ATOM 3594 C C . GLY A 1 466 ? 7.719 -4.724 11.596 1.00 83.06 466 GLY A C 1
ATOM 3595 O O . GLY A 1 466 ? 8.444 -4.490 10.626 1.00 83.06 466 GLY A O 1
ATOM 3596 N N . ARG A 1 467 ? 6.386 -4.707 11.511 1.00 87.94 467 ARG A N 1
ATOM 3597 C CA . ARG A 1 467 ? 5.620 -4.121 10.403 1.00 87.94 467 ARG A CA 1
ATOM 3598 C C . ARG A 1 467 ? 6.014 -2.651 10.263 1.00 87.94 467 ARG A C 1
ATOM 3600 O O . ARG A 1 467 ? 5.734 -1.854 11.159 1.00 87.94 467 ARG A O 1
ATOM 3607 N N . GLY A 1 468 ? 6.659 -2.317 9.148 1.00 90.62 468 GLY A N 1
ATOM 3608 C CA . GLY A 1 468 ? 6.984 -0.941 8.780 1.00 90.62 468 GLY A CA 1
ATOM 3609 C C . GLY A 1 468 ? 5.732 -0.212 8.296 1.00 90.62 468 GLY A C 1
ATOM 3610 O O . GLY A 1 468 ? 4.860 -0.844 7.700 1.00 90.62 468 GLY A O 1
ATOM 3611 N N . TYR A 1 469 ? 5.593 1.083 8.552 1.00 91.06 469 TYR A N 1
ATOM 3612 C CA . TYR A 1 469 ? 4.467 1.893 8.070 1.00 91.06 469 TYR A CA 1
ATOM 3613 C C . TYR A 1 469 ? 4.917 3.352 7.826 1.00 91.06 469 TYR A C 1
ATOM 3615 O O . TYR A 1 469 ? 5.901 3.765 8.445 1.00 91.06 469 TYR A O 1
ATOM 3623 N N . PRO A 1 470 ? 4.229 4.137 6.971 1.00 92.31 470 PRO A N 1
ATOM 3624 C CA . PRO A 1 470 ? 3.011 3.806 6.215 1.00 92.31 470 PRO A CA 1
ATOM 3625 C C . PRO A 1 470 ? 3.236 2.814 5.053 1.00 92.31 470 PRO A C 1
ATOM 3627 O O . PRO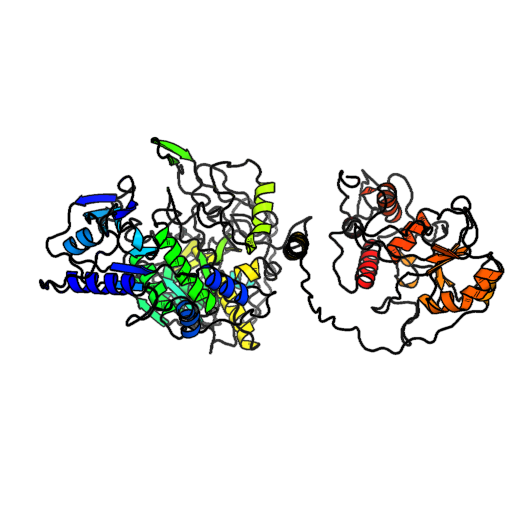 A 1 470 ? 4.352 2.367 4.781 1.00 92.31 470 PRO A O 1
ATOM 3630 N N . ASP A 1 471 ? 2.149 2.413 4.390 1.00 93.69 471 ASP A N 1
ATOM 3631 C CA . ASP A 1 471 ? 2.203 1.597 3.170 1.00 93.69 471 ASP A CA 1
ATOM 3632 C C . ASP A 1 471 ? 2.260 2.462 1.902 1.00 93.69 471 ASP A C 1
ATOM 3634 O O . ASP A 1 471 ? 2.868 2.039 0.927 1.00 93.69 471 ASP A O 1
ATOM 3638 N N . ILE A 1 472 ? 1.636 3.645 1.912 1.00 94.62 472 ILE A N 1
ATOM 3639 C CA . ILE A 1 472 ? 1.543 4.647 0.828 1.00 94.62 472 ILE A CA 1
ATOM 3640 C C . ILE A 1 472 ? 1.283 6.037 1.444 1.00 94.62 472 ILE A C 1
ATOM 3642 O O . ILE A 1 472 ? 0.951 6.111 2.626 1.00 94.62 472 ILE A O 1
ATOM 3646 N N . ALA A 1 473 ? 1.357 7.123 0.671 1.00 94.25 473 ALA A N 1
ATOM 3647 C CA . ALA A 1 473 ? 1.037 8.481 1.127 1.00 94.25 473 ALA A CA 1
ATOM 3648 C C . ALA A 1 473 ? 0.326 9.322 0.049 1.00 94.25 473 ALA A C 1
ATOM 3650 O O . ALA A 1 473 ? 0.275 8.927 -1.117 1.00 94.25 473 ALA A O 1
ATOM 3651 N N . ALA A 1 474 ? -0.239 10.460 0.461 1.00 94.06 474 ALA A N 1
ATOM 3652 C CA . ALA A 1 474 ? -0.804 11.504 -0.403 1.00 94.06 474 ALA A CA 1
ATOM 3653 C C . ALA A 1 474 ? -0.778 12.872 0.310 1.00 94.06 474 ALA A C 1
ATOM 3655 O O . ALA A 1 474 ? -0.469 12.927 1.502 1.00 94.06 474 ALA A O 1
ATOM 3656 N N . GLN A 1 475 ? -1.115 13.964 -0.389 1.00 92.62 475 GLN A N 1
ATOM 3657 C CA . GLN A 1 475 ? -1.034 15.328 0.154 1.00 92.62 475 GLN A CA 1
ATOM 3658 C C . GLN A 1 475 ? -1.783 15.481 1.488 1.00 92.62 475 GLN A C 1
ATOM 3660 O O . GLN A 1 475 ? -2.902 14.990 1.660 1.00 92.62 475 GLN A O 1
ATOM 3665 N N . ALA A 1 476 ? -1.136 16.167 2.429 1.00 90.12 476 ALA A N 1
ATOM 3666 C CA . ALA A 1 476 ? -1.556 16.281 3.824 1.00 90.12 476 ALA A CA 1
ATOM 3667 C C . ALA A 1 476 ? -1.433 17.709 4.391 1.00 90.12 476 ALA A C 1
ATOM 3669 O O . ALA A 1 476 ? -1.433 17.872 5.608 1.00 90.12 476 ALA A O 1
ATOM 3670 N N . PHE A 1 477 ? -1.316 18.726 3.537 1.00 87.19 477 PHE A N 1
ATOM 3671 C CA . PHE A 1 477 ? -1.225 20.143 3.909 1.00 87.19 477 PHE A CA 1
ATOM 3672 C C . PHE A 1 477 ? -2.240 20.975 3.123 1.00 87.19 477 PHE A C 1
ATOM 3674 O O . PHE A 1 477 ? -2.613 20.587 2.017 1.00 87.19 477 PHE A O 1
ATOM 3681 N N . HIS A 1 478 ? -2.668 22.100 3.700 1.00 84.38 478 HIS A N 1
ATOM 3682 C CA . HIS A 1 478 ? -3.50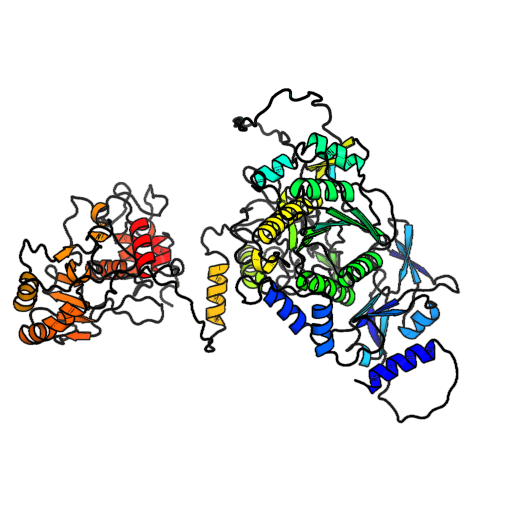5 23.136 3.072 1.00 84.38 478 HIS A CA 1
ATOM 3683 C C . HIS A 1 478 ? -4.750 22.591 2.349 1.00 84.38 478 HIS A C 1
ATOM 3685 O O . HIS A 1 478 ? -5.203 23.114 1.330 1.00 84.38 478 HIS A O 1
ATOM 3691 N N . CYS A 1 479 ? -5.344 21.535 2.910 1.00 87.00 479 CYS A N 1
ATOM 3692 C CA . CYS A 1 479 ? -6.580 20.956 2.412 1.00 87.00 479 CYS A CA 1
ATOM 3693 C C . CYS A 1 479 ? -7.757 21.847 2.814 1.00 87.00 479 CYS A C 1
ATOM 3695 O O . CYS A 1 479 ? -8.152 21.879 3.982 1.00 87.00 479 CYS A O 1
ATOM 3697 N N . GLY A 1 480 ? -8.314 22.580 1.849 1.00 88.12 480 GLY A N 1
ATOM 3698 C CA . GLY A 1 480 ? -9.498 23.413 2.064 1.00 88.12 480 GLY A CA 1
ATOM 3699 C C . GLY A 1 480 ? -10.716 22.551 2.379 1.00 88.12 480 GLY A C 1
ATOM 3700 O O . GLY A 1 480 ? -10.914 21.524 1.727 1.00 88.12 480 GLY A O 1
ATOM 3701 N N . ILE A 1 481 ? -11.512 22.948 3.373 1.00 88.31 481 ILE A N 1
ATOM 3702 C CA . ILE A 1 481 ? -12.785 22.321 3.768 1.00 88.31 481 ILE A CA 1
ATOM 3703 C C . ILE A 1 481 ? -13.841 23.369 4.139 1.00 88.31 481 ILE A C 1
ATOM 3705 O O . ILE A 1 481 ? -13.523 24.544 4.328 1.00 88.31 481 ILE A O 1
ATOM 3709 N N . VAL A 1 482 ? -15.090 22.919 4.300 1.00 88.69 482 VAL A N 1
ATOM 3710 C CA . VAL A 1 482 ? -16.183 23.705 4.900 1.00 88.69 482 VAL A CA 1
ATOM 3711 C C . VAL A 1 482 ? -16.570 23.108 6.257 1.00 88.69 482 VAL A C 1
ATOM 3713 O O . VAL A 1 482 ? -16.738 21.890 6.365 1.00 88.69 482 VAL A O 1
ATOM 3716 N N . VAL A 1 483 ? -16.737 23.952 7.280 1.00 84.31 483 VAL A N 1
ATOM 3717 C CA . VAL A 1 483 ? -17.216 23.582 8.627 1.00 84.31 483 VAL A CA 1
ATOM 3718 C C . VAL A 1 483 ? -18.185 24.648 9.133 1.00 84.31 483 VAL A C 1
ATOM 3720 O O . VAL A 1 483 ? -17.845 25.827 9.131 1.00 84.31 483 VAL A O 1
ATOM 3723 N N . ASP A 1 484 ? -19.380 24.247 9.579 1.00 84.94 484 ASP A N 1
ATOM 3724 C CA . ASP A 1 484 ? -20.428 25.159 10.078 1.00 84.94 484 ASP A CA 1
ATOM 3725 C C . ASP A 1 484 ? -20.775 26.289 9.070 1.00 84.94 484 ASP A C 1
ATOM 3727 O O . ASP A 1 484 ? -21.201 27.385 9.441 1.00 84.94 484 ASP A O 1
ATOM 3731 N N . GLY A 1 485 ? -20.599 26.013 7.771 1.00 84.88 485 GLY A N 1
ATOM 3732 C CA . GLY A 1 485 ? -20.774 26.959 6.662 1.00 84.88 485 GLY A CA 1
ATOM 3733 C C . GLY A 1 485 ? -19.597 27.902 6.360 1.00 84.88 485 GLY A C 1
ATOM 3734 O O . GLY A 1 485 ? -19.690 28.659 5.394 1.00 84.88 485 GLY A O 1
ATOM 3735 N N . GLU A 1 486 ? -18.501 27.863 7.124 1.00 84.69 486 GLU A N 1
ATOM 3736 C CA . GLU A 1 486 ? -17.290 28.670 6.894 1.00 84.69 486 GLU A CA 1
ATOM 3737 C C . GLU A 1 486 ? -16.181 27.848 6.210 1.00 84.69 486 GLU A C 1
ATOM 3739 O O . GLU A 1 486 ? -16.041 26.647 6.450 1.00 84.69 486 GLU A O 1
ATOM 3744 N N . PHE A 1 487 ? -15.373 28.496 5.363 1.00 84.44 487 PHE A N 1
ATOM 3745 C CA . PHE A 1 487 ? -14.231 27.871 4.679 1.00 84.44 487 PHE A CA 1
ATOM 3746 C C . PHE A 1 487 ? -12.952 27.982 5.520 1.00 84.44 487 PHE A C 1
ATOM 3748 O O . PHE A 1 487 ? -12.662 29.045 6.070 1.00 84.44 487 PHE A O 1
ATOM 3755 N N . MET A 1 488 ? -12.164 26.905 5.595 1.00 82.62 488 MET A N 1
ATOM 3756 C CA . MET A 1 488 ? -10.913 26.863 6.366 1.00 82.62 488 MET A CA 1
ATOM 3757 C C . MET A 1 488 ? -9.893 25.864 5.802 1.00 82.62 488 MET A C 1
ATOM 3759 O O . MET A 1 488 ? -10.271 24.890 5.149 1.00 82.62 488 MET A O 1
ATOM 3763 N N . HIS A 1 489 ? -8.609 26.077 6.109 1.00 83.31 489 HIS A N 1
ATOM 3764 C CA . HIS A 1 489 ? -7.509 25.190 5.716 1.00 83.31 489 HIS A CA 1
ATOM 3765 C C . HIS A 1 489 ? -7.055 24.260 6.843 1.00 83.31 489 HIS A C 1
ATOM 3767 O O . HIS A 1 489 ? -7.095 24.618 8.026 1.00 83.31 489 HIS A O 1
ATOM 3773 N N . ILE A 1 490 ? -6.635 23.053 6.450 1.00 81.38 490 ILE A N 1
ATOM 3774 C CA . ILE A 1 490 ? -6.300 21.949 7.349 1.00 81.38 490 ILE A CA 1
ATOM 3775 C C . ILE A 1 490 ? -5.055 21.174 6.888 1.00 81.38 490 ILE A C 1
ATOM 3777 O O . ILE A 1 490 ? -4.975 20.752 5.732 1.00 81.38 490 ILE A O 1
ATOM 3781 N N . ASP A 1 491 ? -4.151 20.890 7.834 1.00 82.75 491 ASP A N 1
ATOM 3782 C CA . ASP A 1 491 ? -3.040 19.941 7.652 1.00 82.75 491 ASP A CA 1
ATOM 3783 C C . ASP A 1 491 ? -3.253 18.658 8.465 1.00 82.75 491 ASP A C 1
ATOM 3785 O O . ASP A 1 491 ? -3.518 18.705 9.669 1.00 82.75 491 ASP A O 1
ATOM 3789 N N . GLY A 1 492 ? -3.060 17.500 7.843 1.00 82.62 492 GLY A N 1
ATOM 3790 C CA . GLY A 1 492 ? -3.095 16.200 8.504 1.00 82.62 492 GLY A CA 1
ATOM 3791 C C . GLY A 1 492 ? -3.126 15.030 7.524 1.00 82.62 492 GLY A C 1
ATOM 3792 O O . GLY A 1 492 ? -3.676 15.115 6.422 1.00 82.62 492 GLY A O 1
ATOM 3793 N N . THR A 1 493 ? -2.624 13.876 7.961 1.00 85.25 493 THR A N 1
ATOM 3794 C CA . THR A 1 493 ? -2.819 12.587 7.265 1.00 85.25 493 THR A CA 1
ATOM 3795 C C . THR A 1 493 ? -4.304 12.204 7.165 1.00 85.25 493 THR A C 1
ATOM 3797 O O . THR A 1 493 ? -4.703 11.422 6.294 1.00 85.25 493 THR A O 1
ATOM 3800 N N . SER A 1 494 ? -5.153 12.844 7.976 1.00 86.38 494 SER A N 1
ATOM 3801 C CA . SER A 1 494 ? -6.611 12.879 7.848 1.00 86.38 494 SER A CA 1
ATOM 3802 C C . SER A 1 494 ? -7.139 13.455 6.526 1.00 86.38 494 SER A C 1
ATOM 3804 O O . SER A 1 494 ? -8.267 13.139 6.166 1.00 86.38 494 SER A O 1
ATOM 3806 N N . CYS A 1 495 ? -6.362 14.238 5.766 1.00 88.75 495 CYS A N 1
ATOM 3807 C CA . CYS A 1 495 ? -6.715 14.643 4.396 1.00 88.75 495 CYS A CA 1
ATOM 3808 C C . CYS A 1 495 ? -6.260 13.604 3.351 1.00 88.75 495 CYS A C 1
ATOM 3810 O O . CYS A 1 495 ? -7.025 13.205 2.463 1.00 88.75 495 CYS A O 1
ATOM 3812 N N . ALA A 1 496 ? -5.036 13.089 3.500 1.00 92.56 496 ALA A N 1
ATOM 3813 C CA . ALA A 1 496 ? -4.459 12.075 2.618 1.00 92.56 496 ALA A CA 1
ATOM 3814 C C . ALA A 1 496 ? -5.300 10.782 2.581 1.00 92.56 496 ALA A C 1
ATOM 3816 O O . ALA A 1 496 ? -5.592 10.233 1.517 1.00 92.56 496 ALA A O 1
ATOM 3817 N N . THR A 1 497 ? -5.749 10.307 3.744 1.00 93.88 497 THR A N 1
ATOM 3818 C CA . THR A 1 497 ? -6.452 9.020 3.893 1.00 93.88 497 THR A CA 1
ATOM 3819 C C . THR A 1 497 ? -7.799 8.941 3.149 1.00 93.88 497 THR A C 1
ATOM 3821 O O . THR A 1 497 ? -7.966 8.013 2.351 1.00 93.88 497 THR A O 1
ATOM 3824 N N . PRO A 1 498 ? -8.775 9.862 3.329 1.00 95.06 498 PRO A N 1
ATOM 3825 C CA . PRO A 1 498 ? -10.022 9.857 2.556 1.00 95.06 498 PRO A CA 1
ATOM 3826 C C . PRO A 1 498 ? -9.782 10.122 1.064 1.00 95.06 498 PRO A C 1
ATOM 3828 O O . PRO A 1 498 ? -10.489 9.553 0.231 1.00 95.06 498 PRO A O 1
ATOM 3831 N N . THR A 1 499 ? -8.749 10.896 0.714 1.00 95.56 499 THR A N 1
ATOM 3832 C CA . THR A 1 499 ? -8.346 11.128 -0.681 1.00 95.56 499 THR A CA 1
ATOM 3833 C C . THR A 1 499 ? -7.939 9.822 -1.365 1.00 95.56 499 THR A C 1
ATOM 3835 O O . THR A 1 499 ? -8.503 9.454 -2.399 1.00 95.56 499 THR A O 1
ATOM 3838 N N . VAL A 1 500 ? -7.032 9.057 -0.749 1.00 96.94 500 VAL A N 1
ATOM 3839 C CA . VAL A 1 500 ? -6.618 7.733 -1.242 1.00 96.94 500 VAL A CA 1
ATOM 3840 C C . VAL A 1 500 ? -7.780 6.737 -1.204 1.00 96.94 500 VAL A C 1
ATOM 3842 O O . VAL A 1 500 ? -7.945 5.960 -2.144 1.00 96.94 500 VAL A O 1
ATOM 3845 N N . ALA A 1 501 ? -8.646 6.778 -0.188 1.00 97.69 501 ALA A N 1
ATOM 3846 C CA . ALA A 1 501 ? -9.833 5.923 -0.135 1.00 97.69 501 ALA A CA 1
ATOM 3847 C C . ALA A 1 501 ? -10.796 6.182 -1.308 1.00 97.69 501 ALA A C 1
ATOM 3849 O O . ALA A 1 501 ? -11.332 5.229 -1.877 1.00 97.69 501 ALA A O 1
ATOM 3850 N N . GLY A 1 502 ? -10.954 7.439 -1.735 1.00 97.00 502 GLY A N 1
ATOM 3851 C CA . GLY A 1 502 ? -11.697 7.787 -2.946 1.00 97.00 502 GLY A CA 1
ATOM 3852 C C . GLY A 1 502 ? -11.054 7.233 -4.223 1.00 97.00 502 GLY A C 1
ATOM 3853 O O . GLY A 1 502 ? -11.749 6.655 -5.058 1.00 97.00 502 GLY A O 1
ATOM 3854 N N . ILE A 1 503 ? -9.722 7.291 -4.341 1.00 96.81 503 ILE A N 1
ATOM 3855 C CA . ILE A 1 503 ? -8.976 6.670 -5.454 1.00 96.81 503 ILE A CA 1
ATOM 3856 C C . ILE A 1 503 ? -9.195 5.144 -5.476 1.00 96.81 503 ILE A C 1
ATOM 3858 O O . ILE A 1 503 ? -9.480 4.569 -6.529 1.00 96.81 503 ILE A O 1
ATOM 3862 N N . ILE A 1 504 ? -9.136 4.472 -4.322 1.00 97.56 504 ILE A N 1
ATOM 3863 C CA . ILE A 1 504 ? -9.406 3.028 -4.210 1.00 97.56 504 ILE A CA 1
ATOM 3864 C C . ILE A 1 504 ? -10.870 2.701 -4.541 1.00 97.56 504 ILE A C 1
ATOM 3866 O O . ILE A 1 504 ? -11.126 1.717 -5.237 1.00 97.56 504 ILE A O 1
ATOM 3870 N N . ALA A 1 505 ? -11.832 3.528 -4.123 1.00 97.50 505 ALA A N 1
ATOM 3871 C CA . ALA A 1 505 ? -13.235 3.385 -4.509 1.00 97.50 505 ALA A CA 1
ATOM 3872 C C . ALA A 1 505 ? -13.429 3.515 -6.032 1.00 97.50 505 ALA A C 1
ATOM 3874 O O . ALA A 1 505 ? -14.123 2.687 -6.619 1.00 97.50 505 ALA A O 1
ATOM 3875 N N . VAL A 1 506 ? -12.750 4.460 -6.690 1.00 96.19 506 VAL A N 1
ATOM 3876 C CA . VAL A 1 506 ? -12.730 4.614 -8.158 1.00 96.19 506 VAL A CA 1
ATOM 3877 C C . VAL A 1 506 ? -12.106 3.400 -8.864 1.00 96.19 506 VAL A C 1
ATOM 3879 O O . VAL A 1 506 ? -12.611 2.948 -9.895 1.00 96.19 506 VAL A O 1
ATOM 3882 N N . LEU A 1 507 ? -11.041 2.811 -8.312 1.00 95.94 507 LEU A N 1
ATOM 3883 C CA . LEU A 1 507 ? -10.442 1.585 -8.854 1.00 95.94 507 LEU A CA 1
ATOM 3884 C C . LEU A 1 507 ? -11.345 0.353 -8.660 1.00 95.94 507 LEU A C 1
ATOM 3886 O O . LEU A 1 507 ? -11.415 -0.503 -9.550 1.00 95.94 507 LEU A O 1
ATOM 3890 N N . ASN A 1 508 ? -12.056 0.266 -7.534 1.00 97.06 508 ASN A N 1
ATOM 3891 C CA . ASN A 1 508 ? -13.061 -0.766 -7.276 1.00 97.06 508 ASN A CA 1
ATOM 3892 C C . ASN A 1 508 ? -14.262 -0.628 -8.227 1.00 97.06 508 ASN A C 1
ATOM 3894 O O . ASN A 1 508 ? -14.653 -1.623 -8.841 1.00 97.06 508 ASN A O 1
ATOM 3898 N N . ASP A 1 509 ? -14.755 0.592 -8.462 1.00 97.31 509 ASP A N 1
ATOM 3899 C CA . ASP A 1 509 ? -15.780 0.896 -9.468 1.00 97.31 509 ASP A CA 1
ATOM 3900 C C . ASP A 1 509 ? -15.355 0.438 -10.871 1.00 97.31 509 ASP A C 1
ATOM 3902 O O . ASP A 1 509 ? -16.055 -0.354 -11.508 1.00 97.31 509 ASP A O 1
ATOM 3906 N N . TYR A 1 510 ? -14.160 0.835 -11.325 1.00 95.69 510 TYR A N 1
ATOM 3907 C CA . TYR A 1 510 ? -13.645 0.441 -12.636 1.00 95.69 510 TYR A CA 1
ATOM 3908 C C . TYR A 1 510 ? -13.570 -1.083 -12.790 1.00 95.69 510 TYR A C 1
ATOM 3910 O O . TYR A 1 510 ? -13.900 -1.625 -13.850 1.00 95.69 510 TYR A O 1
ATOM 3918 N N . ARG A 1 511 ? -13.177 -1.804 -11.732 1.00 95.62 511 ARG A N 1
ATOM 3919 C CA . ARG A 1 511 ? -13.150 -3.273 -11.719 1.00 95.62 511 ARG A CA 1
ATOM 3920 C C . ARG A 1 511 ? -14.560 -3.861 -11.791 1.00 95.62 511 ARG A C 1
ATOM 3922 O O . ARG A 1 511 ? -14.793 -4.708 -12.654 1.00 95.62 511 ARG A O 1
ATOM 3929 N N . LEU A 1 512 ? -15.505 -3.364 -10.994 1.00 96.25 512 LEU A N 1
ATOM 3930 C CA . LEU A 1 512 ? -16.910 -3.787 -10.998 1.00 96.25 512 LEU A CA 1
ATOM 3931 C C . LEU A 1 512 ? -17.626 -3.469 -12.322 1.00 96.25 512 LEU A C 1
ATOM 3933 O O . LEU A 1 512 ? -18.458 -4.260 -12.774 1.00 96.25 512 LEU A O 1
ATOM 3937 N N . TRP A 1 513 ? -17.279 -2.370 -12.996 1.00 94.62 513 TRP A N 1
ATOM 3938 C CA . TRP A 1 513 ? -17.728 -2.049 -14.357 1.00 94.62 513 TRP A CA 1
ATOM 3939 C C . TRP A 1 513 ? -17.152 -3.015 -15.404 1.00 94.62 513 TRP A C 1
ATOM 3941 O O . TRP A 1 513 ? -17.827 -3.370 -16.370 1.00 94.62 513 TRP A O 1
ATOM 3951 N N . LYS A 1 514 ? -15.919 -3.495 -15.206 1.00 95.31 514 LYS A N 1
ATOM 3952 C CA . LYS A 1 514 ? -15.294 -4.547 -16.028 1.00 95.31 514 LYS A CA 1
ATOM 3953 C C . LYS A 1 514 ? -15.684 -5.978 -15.625 1.00 95.31 514 LYS A C 1
ATOM 3955 O O . LYS A 1 514 ? -15.101 -6.916 -16.166 1.00 95.31 514 LYS A O 1
ATOM 3960 N N . GLY A 1 515 ? -16.631 -6.165 -14.702 1.00 93.31 515 GLY A N 1
ATOM 3961 C CA . GLY A 1 515 ? -17.046 -7.490 -14.224 1.00 93.31 515 GLY A CA 1
ATOM 3962 C C . GLY A 1 515 ? -15.958 -8.246 -13.449 1.00 93.31 515 GLY A C 1
ATOM 3963 O O . GLY A 1 515 ? -15.998 -9.471 -13.373 1.00 93.31 515 GLY A O 1
ATOM 3964 N N . LYS A 1 516 ? -14.966 -7.533 -12.903 1.00 93.62 516 LYS A N 1
ATOM 3965 C CA . LYS A 1 516 ? -13.915 -8.078 -12.034 1.00 93.62 516 LYS A CA 1
ATOM 3966 C C . LYS A 1 516 ? -14.289 -7.881 -10.558 1.00 93.62 516 LYS A C 1
ATOM 3968 O O . LYS A 1 516 ? -14.923 -6.876 -10.236 1.00 93.62 516 LYS A O 1
ATOM 3973 N N . PRO A 1 517 ? -13.853 -8.774 -9.650 1.00 94.12 517 PRO A N 1
ATOM 3974 C CA . PRO A 1 517 ? -13.991 -8.553 -8.213 1.00 94.12 517 PRO A CA 1
ATOM 3975 C C . PRO A 1 517 ? -13.191 -7.326 -7.763 1.00 94.12 517 PRO A C 1
ATOM 3977 O O . PRO A 1 517 ? -12.186 -6.967 -8.387 1.00 94.12 517 PRO A O 1
ATOM 3980 N N . VAL A 1 518 ? -13.602 -6.713 -6.656 1.00 95.81 518 VAL A N 1
ATOM 3981 C CA . VAL A 1 518 ? -12.895 -5.597 -6.003 1.00 95.81 518 VAL A CA 1
ATOM 3982 C C . VAL A 1 518 ? -11.508 -5.991 -5.484 1.00 95.81 518 VAL A C 1
ATOM 3984 O O . VAL A 1 518 ? -11.148 -7.171 -5.456 1.00 95.81 518 VAL A O 1
ATOM 3987 N N . LEU A 1 519 ? -10.696 -4.994 -5.135 1.00 94.88 519 LEU A N 1
ATOM 3988 C CA . LEU A 1 519 ? -9.305 -5.169 -4.717 1.00 94.88 519 LEU A CA 1
ATOM 3989 C C . LEU A 1 519 ? -9.175 -5.951 -3.399 1.00 94.88 519 LEU A C 1
ATOM 3991 O O . LEU A 1 519 ? -8.323 -6.833 -3.317 1.00 94.88 519 LEU A O 1
ATOM 3995 N N . GLY A 1 520 ? -10.032 -5.678 -2.408 1.00 94.62 520 GLY A N 1
ATOM 3996 C CA . GLY A 1 520 ? -9.893 -6.224 -1.054 1.00 94.62 520 GLY A CA 1
ATOM 3997 C C . GLY A 1 520 ? -8.692 -5.639 -0.315 1.00 94.62 520 GLY A C 1
ATOM 3998 O O . GLY A 1 520 ? -8.328 -4.483 -0.537 1.00 94.62 520 GLY A O 1
ATOM 3999 N N . PHE A 1 521 ? -8.067 -6.423 0.561 1.00 94.12 521 PHE A N 1
ATOM 4000 C CA . PHE A 1 521 ? -6.856 -5.995 1.265 1.00 94.12 521 PHE A CA 1
ATOM 4001 C C . PHE A 1 521 ? -5.715 -5.671 0.286 1.00 94.12 521 PHE A C 1
ATOM 4003 O O . PHE A 1 521 ? -5.271 -6.523 -0.487 1.00 94.12 521 PHE A O 1
ATOM 4010 N N . LEU A 1 522 ? -5.267 -4.411 0.309 1.00 93.81 522 LEU A N 1
ATOM 4011 C CA . LEU A 1 522 ? -4.491 -3.818 -0.779 1.00 93.81 522 LEU A CA 1
ATOM 4012 C C . LEU A 1 522 ? -3.009 -4.183 -0.742 1.00 93.81 522 LEU A C 1
ATOM 4014 O O . LEU A 1 522 ? -2.388 -4.234 -1.799 1.00 93.81 522 LEU A O 1
ATOM 4018 N N . ASN A 1 523 ? -2.416 -4.415 0.433 1.00 90.56 523 ASN A N 1
ATOM 4019 C CA . ASN A 1 523 ? -0.958 -4.337 0.580 1.00 90.56 523 ASN A CA 1
ATOM 4020 C C . ASN A 1 523 ? -0.238 -5.425 -0.239 1.00 90.56 523 ASN A C 1
ATOM 4022 O O . ASN A 1 523 ? 0.772 -5.138 -0.872 1.00 90.56 523 ASN A O 1
ATOM 4026 N N . TYR A 1 524 ? -0.801 -6.633 -0.356 1.00 86.31 524 TYR A N 1
ATOM 4027 C CA . TYR A 1 524 ? -0.272 -7.676 -1.254 1.00 86.31 524 TYR A CA 1
ATOM 4028 C C . TYR A 1 524 ? -0.261 -7.276 -2.737 1.00 86.31 524 TYR A C 1
ATOM 4030 O O . TYR A 1 524 ? 0.600 -7.719 -3.498 1.00 86.31 524 TYR A O 1
ATOM 4038 N N . TRP A 1 525 ? -1.217 -6.450 -3.164 1.00 88.62 525 TRP A N 1
ATOM 4039 C CA . TRP A 1 525 ? -1.231 -5.875 -4.503 1.00 88.62 525 TRP A CA 1
ATOM 4040 C C . TRP A 1 525 ? -0.269 -4.687 -4.601 1.00 88.62 525 TRP A C 1
ATOM 4042 O O . TRP A 1 525 ? 0.530 -4.673 -5.532 1.00 88.62 525 TRP A O 1
ATOM 4052 N N . LEU A 1 526 ? -0.279 -3.755 -3.641 1.00 90.38 526 LEU A N 1
ATOM 4053 C CA . LEU A 1 526 ? 0.574 -2.556 -3.615 1.00 90.38 526 LEU A CA 1
ATOM 4054 C C . LEU A 1 526 ? 2.071 -2.903 -3.597 1.00 90.38 526 LEU A C 1
ATOM 4056 O O . LEU A 1 526 ? 2.786 -2.493 -4.504 1.00 90.38 526 LEU A O 1
ATOM 4060 N N . TYR A 1 527 ? 2.529 -3.738 -2.657 1.00 87.25 527 TYR A N 1
ATOM 4061 C CA . TYR A 1 527 ? 3.912 -4.243 -2.621 1.00 87.25 527 TYR A CA 1
ATOM 4062 C C . TYR A 1 527 ? 4.228 -5.167 -3.822 1.00 87.25 527 TYR A C 1
ATOM 4064 O O . TYR A 1 527 ? 5.387 -5.430 -4.125 1.00 87.25 527 TYR A O 1
ATOM 4072 N N . GLY A 1 528 ? 3.207 -5.668 -4.525 1.00 83.75 528 GLY A N 1
ATOM 4073 C CA . GLY A 1 528 ? 3.339 -6.488 -5.728 1.00 83.75 528 GLY A CA 1
ATOM 4074 C C . GLY A 1 528 ? 3.276 -5.675 -7.026 1.00 83.75 528 GLY A C 1
ATOM 4075 O O . GLY A 1 528 ? 4.173 -4.910 -7.366 1.00 83.75 528 GLY A O 1
ATOM 4076 N N . SER A 1 529 ? 2.217 -5.900 -7.809 1.00 80.75 529 SER A N 1
ATOM 4077 C CA . SER A 1 529 ? 2.005 -5.285 -9.130 1.00 80.75 529 SER A CA 1
ATOM 4078 C C . SER A 1 529 ? 1.407 -3.872 -9.100 1.00 80.75 529 SER A C 1
ATOM 4080 O O . SER A 1 529 ? 1.310 -3.239 -10.145 1.00 80.75 529 SER A O 1
ATOM 4082 N N . GLY A 1 530 ? 0.915 -3.414 -7.948 1.00 81.88 530 GLY A N 1
ATOM 4083 C CA . GLY A 1 530 ? 0.340 -2.080 -7.759 1.00 81.88 530 GLY A CA 1
ATOM 4084 C C . GLY A 1 530 ? 1.402 -0.986 -7.673 1.00 81.88 530 GLY A C 1
ATOM 4085 O O . GLY A 1 530 ? 1.132 0.138 -8.079 1.00 81.88 530 GLY A O 1
ATOM 4086 N N . LEU A 1 531 ? 2.616 -1.344 -7.238 1.00 84.81 531 LEU A N 1
ATOM 4087 C CA . LEU A 1 531 ? 3.760 -0.454 -7.034 1.00 84.81 531 LEU A CA 1
ATOM 4088 C C . LEU A 1 531 ? 3.990 0.522 -8.197 1.00 84.81 531 LEU A C 1
ATOM 4090 O O . LEU A 1 531 ? 4.162 1.714 -7.988 1.00 84.81 531 LEU A O 1
ATOM 4094 N N . THR A 1 532 ? 3.912 0.025 -9.436 1.00 81.06 532 THR A N 1
ATOM 4095 C CA . THR A 1 532 ? 4.108 0.792 -10.681 1.00 81.06 532 THR A CA 1
ATOM 4096 C C . THR A 1 532 ? 3.031 1.847 -10.979 1.00 81.06 532 THR A C 1
ATOM 4098 O O . THR A 1 532 ? 3.079 2.462 -12.040 1.00 81.06 532 THR A O 1
ATOM 4101 N N . GLY A 1 533 ? 2.033 2.012 -10.107 1.00 80.81 533 GLY A N 1
ATOM 4102 C CA . GLY A 1 533 ? 1.006 3.057 -10.179 1.00 80.81 533 GLY A CA 1
ATOM 4103 C C . GLY A 1 533 ? 1.143 4.149 -9.111 1.00 80.81 533 GLY A C 1
ATOM 4104 O O . GLY A 1 533 ? 0.187 4.892 -8.914 1.00 80.81 533 GLY A O 1
ATOM 4105 N N . LEU A 1 534 ? 2.276 4.207 -8.405 1.00 88.56 534 LEU A N 1
ATOM 4106 C CA . LEU A 1 534 ? 2.601 5.208 -7.381 1.00 88.56 534 LEU A CA 1
ATOM 4107 C C . LEU A 1 534 ? 3.674 6.194 -7.903 1.00 88.56 534 LEU A C 1
ATOM 4109 O O . LEU A 1 534 ? 4.256 5.964 -8.962 1.00 88.56 534 LEU A O 1
ATOM 4113 N N . ASN A 1 535 ? 3.946 7.266 -7.155 1.00 84.56 535 ASN A N 1
ATOM 4114 C CA . ASN A 1 535 ? 5.072 8.189 -7.382 1.00 84.56 5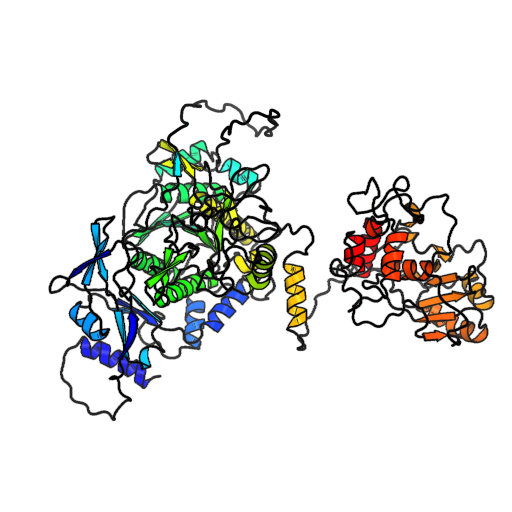35 ASN A CA 1
ATOM 4115 C C . ASN A 1 535 ? 6.228 7.866 -6.410 1.00 84.56 535 ASN A C 1
ATOM 4117 O O . ASN A 1 535 ? 6.000 7.172 -5.420 1.00 84.56 535 ASN A O 1
ATOM 4121 N N . ASP A 1 536 ? 7.446 8.360 -6.671 1.00 79.75 536 ASP A N 1
ATOM 4122 C CA . ASP A 1 536 ? 8.572 8.275 -5.720 1.00 79.75 536 ASP A CA 1
ATOM 4123 C C . ASP A 1 536 ? 8.734 9.568 -4.911 1.00 79.75 536 ASP A C 1
ATOM 4125 O O . ASP A 1 536 ? 8.669 10.663 -5.469 1.00 79.75 536 ASP A O 1
ATOM 4129 N N . ILE A 1 537 ? 8.942 9.433 -3.599 1.00 88.94 537 ILE A N 1
ATOM 4130 C CA . ILE A 1 537 ? 8.974 10.528 -2.620 1.00 88.94 537 ILE A CA 1
ATOM 4131 C C . ILE A 1 537 ? 10.333 10.494 -1.907 1.00 88.94 537 ILE A C 1
ATOM 4133 O O . ILE A 1 537 ? 10.473 10.053 -0.774 1.00 88.94 537 ILE A O 1
ATOM 4137 N N . ILE A 1 538 ? 11.372 10.940 -2.610 1.00 88.31 538 ILE A N 1
ATOM 4138 C CA . ILE A 1 538 ? 12.781 10.683 -2.250 1.00 88.31 538 ILE A CA 1
ATOM 4139 C C . ILE A 1 538 ? 13.418 11.707 -1.301 1.00 88.31 538 ILE A C 1
ATOM 4141 O O . ILE A 1 538 ? 14.632 11.687 -1.094 1.00 88.31 538 ILE A O 1
ATOM 4145 N N . THR A 1 539 ? 12.632 12.649 -0.782 1.00 88.44 539 THR A N 1
ATOM 4146 C CA . THR A 1 539 ? 13.110 13.783 0.023 1.00 88.44 539 THR A CA 1
ATOM 4147 C C . THR A 1 539 ? 12.113 14.162 1.107 1.00 88.44 539 THR A C 1
ATOM 4149 O O . THR A 1 539 ? 10.905 14.111 0.886 1.00 88.44 539 THR A O 1
ATOM 4152 N N . GLY A 1 540 ? 12.638 14.609 2.248 1.00 91.50 540 GLY A N 1
ATOM 4153 C CA . GLY A 1 540 ? 11.889 14.896 3.472 1.00 91.50 540 GLY A CA 1
ATOM 4154 C C . GLY A 1 540 ? 12.246 13.909 4.589 1.00 91.50 540 GLY A C 1
ATOM 4155 O O . GLY A 1 540 ? 13.030 12.979 4.391 1.00 91.50 540 GLY A O 1
ATOM 4156 N N . SER A 1 541 ? 11.693 14.130 5.776 1.00 94.06 541 SER A N 1
ATOM 4157 C CA . SER A 1 541 ? 11.785 13.233 6.933 1.00 94.06 541 SER A CA 1
ATOM 4158 C C . SER A 1 541 ? 10.608 13.491 7.874 1.00 94.06 541 SER A C 1
ATOM 4160 O O . SER A 1 541 ? 9.908 14.488 7.699 1.00 94.06 541 SER A O 1
ATOM 4162 N N . ASN A 1 542 ? 10.385 12.631 8.871 1.00 92.19 542 ASN A N 1
ATOM 4163 C CA . ASN A 1 542 ? 9.334 12.811 9.884 1.00 92.19 542 ASN A CA 1
ATOM 4164 C C . ASN A 1 542 ? 9.875 13.102 11.299 1.00 92.19 542 ASN A C 1
ATOM 4166 O O . ASN A 1 542 ? 9.821 12.229 12.173 1.00 92.19 542 ASN A O 1
ATOM 4170 N N . PRO A 1 543 ? 10.402 14.317 11.550 1.00 91.69 543 PRO A N 1
ATOM 4171 C CA . PRO A 1 543 ? 11.025 14.677 12.820 1.00 91.69 543 PRO A CA 1
ATOM 4172 C C . PRO A 1 543 ? 10.089 14.518 14.023 1.00 91.69 543 PRO A C 1
ATOM 4174 O O . PRO A 1 543 ? 8.882 14.729 13.949 1.00 91.69 543 PRO A O 1
ATOM 4177 N N . GLY A 1 544 ? 10.685 14.156 15.155 1.00 86.94 544 GLY A N 1
ATOM 4178 C CA . GLY A 1 544 ? 9.997 13.808 16.397 1.00 86.94 544 GLY A CA 1
ATOM 4179 C C . GLY A 1 544 ? 10.991 13.287 17.436 1.00 86.94 544 GLY A C 1
ATOM 4180 O O . GLY A 1 544 ? 12.160 13.054 17.124 1.00 86.94 544 GLY A O 1
ATOM 4181 N N . CYS A 1 545 ? 10.569 13.123 18.689 1.00 86.19 545 CYS A N 1
ATOM 4182 C CA . CYS A 1 545 ? 11.411 12.619 19.786 1.00 86.19 545 CYS A CA 1
ATOM 4183 C C . CYS A 1 545 ? 12.735 13.391 20.023 1.00 86.19 545 CYS A C 1
ATOM 4185 O O . CYS A 1 545 ? 13.709 12.820 20.512 1.00 86.19 545 CYS A O 1
ATOM 4187 N N . ASN A 1 546 ? 12.795 14.685 19.673 1.00 84.38 546 ASN A N 1
ATOM 4188 C CA . ASN A 1 546 ? 14.029 15.493 19.562 1.00 84.38 546 ASN A CA 1
ATOM 4189 C C . ASN A 1 546 ? 15.073 14.930 18.568 1.00 84.38 546 ASN A C 1
ATOM 4191 O O . ASN A 1 546 ? 16.280 15.021 18.798 1.00 84.38 546 ASN A O 1
ATOM 4195 N N . THR A 1 547 ? 14.610 14.355 17.459 1.00 89.25 547 THR A N 1
ATOM 4196 C CA . THR A 1 547 ? 15.425 13.847 16.346 1.00 89.25 547 THR A CA 1
ATOM 4197 C C . THR A 1 547 ? 14.855 14.293 14.999 1.00 89.25 547 THR A C 1
ATOM 4199 O O . THR A 1 547 ? 13.675 14.632 14.902 1.00 89.25 547 THR A O 1
ATOM 4202 N N . ASP A 1 548 ? 15.672 14.214 13.948 1.00 90.88 548 ASP A N 1
ATOM 4203 C CA . ASP A 1 548 ? 15.273 14.509 12.563 1.00 90.88 548 ASP A CA 1
ATOM 4204 C C . ASP A 1 548 ? 14.285 13.483 11.963 1.00 90.88 548 ASP A C 1
ATOM 4206 O O . ASP A 1 548 ? 13.782 13.683 10.855 1.00 90.88 548 ASP A O 1
ATOM 4210 N N . GLY A 1 549 ? 13.972 12.410 12.703 1.00 91.75 549 GLY A N 1
ATOM 4211 C CA . GLY A 1 549 ? 13.079 11.334 12.280 1.00 91.75 549 GLY A CA 1
ATOM 4212 C C . GLY A 1 549 ? 13.734 10.357 11.309 1.00 91.75 549 GLY A C 1
ATOM 4213 O O . GLY A 1 549 ? 14.955 10.295 11.177 1.00 91.75 549 GLY A O 1
ATOM 4214 N N . PHE A 1 550 ? 12.915 9.579 10.608 1.00 95.44 550 PHE A N 1
ATOM 4215 C CA . PHE A 1 550 ? 13.391 8.766 9.497 1.00 95.44 550 PHE A CA 1
ATOM 4216 C C . PHE A 1 550 ? 13.463 9.615 8.219 1.00 95.44 550 PHE A C 1
ATOM 4218 O O . PHE A 1 550 ? 12.511 10.343 7.934 1.00 95.44 550 PHE A O 1
ATOM 4225 N N . PRO A 1 551 ? 14.541 9.532 7.417 1.00 94.62 551 PRO A N 1
ATOM 4226 C CA . PRO A 1 551 ? 14.570 10.140 6.091 1.00 94.62 551 PRO A CA 1
ATOM 4227 C C . PRO A 1 551 ? 13.693 9.352 5.113 1.00 94.62 551 PRO A C 1
ATOM 4229 O O . PRO A 1 551 ? 13.697 8.114 5.129 1.00 94.62 551 PRO A O 1
ATOM 4232 N N . ALA A 1 552 ? 13.004 10.079 4.236 1.00 92.25 552 ALA A N 1
ATOM 4233 C CA . ALA A 1 552 ? 12.371 9.518 3.052 1.00 92.25 552 ALA A CA 1
ATOM 4234 C C . ALA A 1 552 ? 13.441 9.149 2.010 1.00 92.25 552 ALA A C 1
ATOM 4236 O O . ALA A 1 552 ? 14.448 9.855 1.885 1.00 92.25 552 ALA A O 1
ATOM 4237 N N . ILE A 1 553 ? 13.273 8.029 1.302 1.00 87.25 553 ILE A N 1
ATOM 4238 C CA . ILE A 1 553 ? 14.275 7.510 0.359 1.00 87.25 553 ILE A CA 1
ATOM 4239 C C . ILE A 1 553 ? 13.646 6.810 -0.849 1.00 87.25 553 ILE A C 1
ATOM 4241 O O . ILE A 1 553 ? 12.558 6.254 -0.786 1.00 87.25 553 ILE A O 1
ATOM 4245 N N . VAL A 1 554 ? 14.444 6.722 -1.912 1.00 84.31 554 VAL A N 1
ATOM 4246 C CA . VAL A 1 554 ? 14.230 5.871 -3.092 1.00 84.31 554 VAL A CA 1
ATOM 4247 C C . VAL A 1 554 ? 13.775 4.446 -2.697 1.00 84.31 554 VAL A C 1
ATOM 4249 O O . VAL A 1 554 ? 14.592 3.633 -2.243 1.00 84.31 554 VAL A O 1
ATOM 4252 N N . GLY A 1 555 ? 12.496 4.113 -2.914 1.00 85.75 555 GLY A N 1
ATOM 4253 C CA . GLY A 1 555 ? 11.939 2.759 -2.769 1.00 85.75 555 GLY A CA 1
ATOM 4254 C C . GLY A 1 555 ? 10.786 2.609 -1.766 1.00 85.75 555 GLY A C 1
ATOM 4255 O O . GLY A 1 555 ? 9.639 2.871 -2.096 1.00 85.75 555 GLY A O 1
ATOM 4256 N N . TRP A 1 556 ? 11.042 2.049 -0.578 1.00 93.62 556 TRP A N 1
ATOM 4257 C CA . TRP A 1 556 ? 10.073 2.095 0.530 1.00 93.62 556 TRP A CA 1
ATOM 4258 C C . TRP A 1 556 ? 10.744 2.724 1.734 1.00 93.62 556 TRP A C 1
ATOM 4260 O O . TRP A 1 556 ? 11.863 2.328 2.071 1.00 93.62 556 TRP A O 1
ATOM 4270 N N . ASP A 1 557 ? 10.031 3.616 2.409 1.00 94.31 557 ASP A N 1
ATOM 4271 C CA . ASP A 1 557 ? 10.470 4.239 3.648 1.00 94.31 557 ASP A CA 1
ATOM 4272 C C . ASP A 1 557 ? 9.338 4.325 4.696 1.00 94.31 557 ASP A C 1
ATOM 4274 O O . ASP A 1 557 ? 8.151 4.214 4.369 1.00 94.31 557 ASP A O 1
ATOM 4278 N N . PRO A 1 558 ? 9.687 4.516 5.980 1.00 93.81 558 PRO A N 1
ATOM 4279 C CA . PRO A 1 558 ? 8.740 4.748 7.060 1.00 93.81 558 PRO A CA 1
ATOM 4280 C C . PRO A 1 558 ? 8.341 6.235 7.176 1.00 93.81 558 PRO A C 1
ATOM 4282 O O . PRO A 1 558 ? 8.304 6.776 8.282 1.00 93.81 558 PRO A O 1
ATOM 4285 N N . VAL A 1 559 ? 8.065 6.913 6.055 1.00 93.50 559 VAL A N 1
ATOM 4286 C CA . VAL A 1 559 ? 7.592 8.311 6.010 1.00 93.50 559 VAL A CA 1
ATOM 4287 C C . VAL A 1 559 ? 6.463 8.494 4.989 1.00 93.50 559 VAL A C 1
ATOM 4289 O O . VAL A 1 559 ? 5.367 8.919 5.352 1.00 93.50 559 VAL A O 1
ATOM 4292 N N . ALA A 1 560 ? 6.715 8.141 3.729 1.00 92.19 560 ALA A N 1
ATOM 4293 C CA . ALA A 1 560 ? 5.794 8.195 2.598 1.00 92.19 560 ALA A CA 1
ATOM 4294 C C . ALA A 1 560 ? 5.337 6.794 2.137 1.00 92.19 560 ALA A C 1
ATOM 4296 O O . ALA A 1 560 ? 4.322 6.661 1.453 1.00 92.19 560 ALA A O 1
ATOM 4297 N N . GLY A 1 561 ? 6.021 5.727 2.559 1.00 91.94 561 GLY A N 1
ATOM 4298 C CA . GLY A 1 561 ? 5.611 4.354 2.277 1.00 91.94 561 GLY A CA 1
ATOM 4299 C C . GLY A 1 561 ? 6.179 3.838 0.957 1.00 91.94 561 GLY A C 1
ATOM 4300 O O . GLY A 1 561 ? 7.380 3.919 0.733 1.00 91.94 561 GLY A O 1
ATOM 4301 N N . LEU A 1 562 ? 5.355 3.192 0.127 1.00 86.94 562 LEU A N 1
ATOM 4302 C CA . LEU A 1 562 ? 5.782 2.538 -1.116 1.00 86.94 562 LEU A CA 1
ATOM 4303 C C . LEU A 1 562 ? 5.972 3.491 -2.295 1.00 86.94 562 LEU A C 1
ATOM 4305 O O . LEU A 1 562 ? 5.113 4.322 -2.578 1.00 86.94 562 LEU A O 1
ATOM 4309 N N . SER A 1 563 ? 6.994 3.192 -3.094 1.00 72.44 563 SER A N 1
ATOM 4310 C CA . SER A 1 563 ? 7.298 3.855 -4.355 1.00 72.44 563 SER A CA 1
ATOM 4311 C C . SER A 1 563 ? 7.872 2.884 -5.416 1.00 72.44 563 SER A C 1
ATOM 4313 O O . SER A 1 563 ? 8.442 1.839 -5.071 1.00 72.44 563 SER A O 1
ATOM 4315 N N . PRO A 1 564 ? 7.723 3.179 -6.728 1.00 59.78 564 PRO A N 1
ATOM 4316 C CA . PRO A 1 564 ? 8.231 2.332 -7.804 1.00 59.78 564 PRO A CA 1
ATOM 4317 C C . PRO A 1 564 ? 9.654 2.636 -8.264 1.00 59.78 564 PRO A C 1
ATOM 4319 O O . PRO A 1 564 ? 10.243 1.766 -8.919 1.00 59.78 564 PRO A O 1
ATOM 4322 N N . GLU A 1 565 ? 10.205 3.824 -8.004 1.00 47.84 565 GLU A N 1
ATOM 4323 C CA . GLU A 1 565 ? 11.575 4.099 -8.424 1.00 47.84 565 GLU A CA 1
ATOM 4324 C C . GLU A 1 565 ? 12.537 3.449 -7.429 1.00 47.84 565 GLU A C 1
AT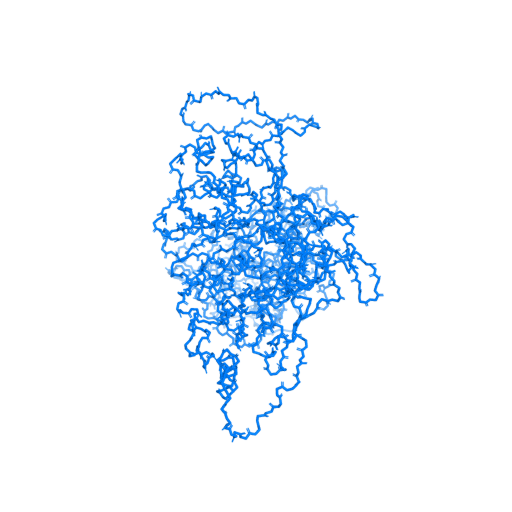OM 4326 O O . GLU A 1 565 ? 12.570 3.748 -6.241 1.00 47.84 565 GLU A O 1
ATOM 4331 N N . ILE A 1 566 ? 13.355 2.520 -7.929 1.00 42.94 566 ILE A N 1
ATOM 4332 C CA . ILE A 1 566 ? 14.620 2.215 -7.270 1.00 42.94 566 ILE A CA 1
ATOM 4333 C C . ILE A 1 566 ? 15.735 2.379 -8.286 1.00 42.94 566 ILE A C 1
ATOM 4335 O O . ILE A 1 566 ? 16.058 1.463 -9.049 1.00 42.94 566 ILE A O 1
ATOM 4339 N N . ASN A 1 567 ? 16.340 3.567 -8.288 1.00 29.36 567 ASN A N 1
ATOM 4340 C CA . ASN A 1 567 ? 17.498 3.889 -9.115 1.00 29.36 567 ASN A CA 1
ATOM 4341 C C . ASN A 1 567 ? 18.674 2.951 -8.792 1.00 29.36 567 ASN A C 1
ATOM 4343 O O . ASN A 1 567 ? 19.472 3.186 -7.891 1.00 29.36 567 ASN A O 1
ATOM 4347 N N . GLY A 1 568 ? 18.758 1.846 -9.539 1.00 35.09 568 GLY A N 1
ATOM 4348 C CA . GLY A 1 568 ? 19.783 0.810 -9.394 1.00 35.09 568 GLY A CA 1
ATOM 4349 C C . GLY A 1 568 ? 19.279 -0.589 -9.015 1.00 35.09 568 GLY A C 1
ATOM 4350 O O . GLY A 1 568 ? 20.036 -1.547 -9.199 1.00 35.09 568 GLY A O 1
ATOM 4351 N N . ILE A 1 569 ? 18.024 -0.768 -8.581 1.00 36.25 569 ILE A N 1
ATOM 4352 C CA . ILE A 1 569 ? 17.488 -2.075 -8.139 1.00 36.25 569 ILE A CA 1
ATOM 4353 C C . ILE A 1 569 ? 16.210 -2.430 -8.919 1.00 36.25 569 ILE A C 1
ATOM 4355 O O . ILE A 1 569 ? 15.398 -1.554 -9.197 1.00 36.25 569 ILE A O 1
ATOM 4359 N N . PRO A 1 570 ? 16.002 -3.702 -9.304 1.00 35.59 570 PRO A N 1
ATOM 4360 C CA . PRO A 1 570 ? 14.743 -4.124 -9.906 1.00 35.59 570 PRO A CA 1
ATOM 4361 C C . PRO A 1 570 ? 13.532 -3.931 -8.981 1.00 35.59 570 PRO A C 1
ATOM 4363 O O . PRO A 1 570 ? 13.644 -4.104 -7.765 1.00 35.59 570 PRO A O 1
ATOM 4366 N N . SER A 1 571 ? 12.366 -3.676 -9.586 1.00 38.91 571 SER A N 1
ATOM 4367 C CA . SER A 1 571 ? 11.056 -3.657 -8.909 1.00 38.91 571 SER A CA 1
ATOM 4368 C C . SER A 1 571 ? 10.843 -4.872 -7.990 1.00 38.91 571 SER A C 1
ATOM 4370 O O . SER A 1 571 ? 11.398 -5.948 -8.244 1.00 38.91 571 SER A O 1
ATOM 4372 N N . LEU A 1 572 ? 9.999 -4.734 -6.955 1.00 40.34 572 LEU A N 1
ATOM 4373 C CA . LEU A 1 572 ? 9.800 -5.767 -5.921 1.00 40.34 572 LEU A CA 1
ATOM 4374 C C . LEU A 1 572 ? 9.504 -7.162 -6.506 1.00 40.34 572 LEU A C 1
ATOM 4376 O O . LEU A 1 572 ? 9.969 -8.166 -5.968 1.00 40.34 572 LEU A O 1
ATOM 4380 N N . ARG A 1 573 ? 8.839 -7.214 -7.667 1.00 41.41 573 ARG A N 1
ATOM 4381 C CA . ARG A 1 573 ? 8.624 -8.409 -8.493 1.00 41.41 573 ARG A CA 1
ATOM 4382 C C . ARG A 1 573 ? 9.892 -9.234 -8.762 1.00 41.41 573 ARG A C 1
ATOM 4384 O O . ARG A 1 573 ? 9.878 -10.436 -8.523 1.00 41.41 573 ARG A O 1
ATOM 4391 N N . GLU A 1 574 ? 10.988 -8.630 -9.221 1.00 43.44 574 GLU A N 1
ATOM 4392 C CA . GLU A 1 574 ? 12.234 -9.369 -9.520 1.00 43.44 574 GLU A CA 1
ATOM 4393 C C . GLU A 1 574 ? 12.912 -9.893 -8.236 1.00 43.44 574 GLU A C 1
ATOM 4395 O O . GLU A 1 574 ? 13.684 -10.853 -8.275 1.00 43.44 574 GLU A O 1
ATOM 4400 N N . ARG A 1 575 ? 12.607 -9.300 -7.072 1.00 42.94 575 ARG A N 1
ATOM 4401 C CA . ARG A 1 575 ? 13.052 -9.800 -5.760 1.00 42.94 575 ARG A CA 1
ATOM 4402 C C . ARG A 1 575 ? 12.110 -10.881 -5.199 1.00 42.94 575 ARG A C 1
ATOM 4404 O O . ARG A 1 575 ? 12.615 -11.818 -4.591 1.00 42.94 575 ARG A O 1
ATOM 4411 N N . LEU A 1 576 ? 10.801 -10.824 -5.471 1.00 43.00 576 LEU A N 1
ATOM 4412 C CA . LEU A 1 576 ? 9.846 -11.916 -5.204 1.00 43.00 576 LEU A CA 1
ATOM 4413 C C . LEU A 1 576 ? 10.205 -13.171 -6.012 1.00 43.00 576 LEU A C 1
ATOM 4415 O O . LEU A 1 576 ? 10.259 -14.269 -5.461 1.00 43.00 576 LEU A O 1
ATOM 4419 N N . GLU A 1 577 ? 10.512 -13.005 -7.302 1.00 43.41 577 GLU A N 1
ATOM 4420 C CA . GLU A 1 577 ? 10.949 -14.096 -8.181 1.00 43.41 577 GLU A CA 1
ATOM 4421 C C . GLU A 1 577 ? 12.262 -14.729 -7.652 1.00 43.41 577 GLU A C 1
ATOM 4423 O O . GLU A 1 577 ? 12.318 -15.947 -7.475 1.00 43.41 577 GLU A O 1
ATOM 4428 N N . ARG A 1 578 ? 13.256 -13.923 -7.237 1.00 35.81 578 ARG A N 1
ATOM 4429 C CA . ARG A 1 578 ? 14.508 -14.400 -6.597 1.00 35.81 578 ARG A CA 1
ATOM 4430 C C . ARG A 1 578 ? 14.352 -15.073 -5.227 1.00 35.81 578 ARG A C 1
ATOM 4432 O O . ARG A 1 578 ? 15.199 -15.889 -4.870 1.00 35.81 578 ARG A O 1
ATOM 4439 N N . LEU A 1 579 ? 13.351 -14.707 -4.423 1.00 37.81 579 LEU A N 1
ATOM 4440 C CA . LEU A 1 579 ? 13.106 -15.369 -3.133 1.00 37.81 579 LEU A CA 1
ATOM 4441 C C . LEU A 1 579 ? 12.418 -16.725 -3.330 1.00 37.81 579 LEU A C 1
ATOM 4443 O O . LEU A 1 579 ? 12.821 -17.701 -2.699 1.00 37.81 579 LEU A O 1
ATOM 4447 N N . GLY A 1 580 ? 11.495 -16.828 -4.293 1.00 36.69 580 GLY A N 1
ATOM 4448 C CA . GLY A 1 580 ? 10.957 -18.119 -4.735 1.00 36.69 580 GLY A CA 1
ATOM 4449 C C . GLY A 1 580 ? 12.055 -19.089 -5.196 1.00 36.69 580 GLY A C 1
ATOM 4450 O O . GLY A 1 580 ? 12.027 -20.260 -4.829 1.00 36.69 580 GLY A O 1
ATOM 4451 N N . GLU A 1 581 ? 13.072 -18.592 -5.909 1.00 36.31 581 GLU A N 1
ATOM 4452 C CA . GLU A 1 581 ? 14.258 -19.371 -6.313 1.00 36.31 581 GLU A CA 1
ATOM 4453 C C . GLU A 1 581 ? 15.188 -19.787 -5.151 1.00 36.31 581 GLU A C 1
ATOM 4455 O O . GLU A 1 581 ? 16.058 -20.634 -5.354 1.00 36.31 581 GLU A O 1
ATOM 4460 N N . ARG A 1 582 ? 15.042 -19.220 -3.942 1.00 39.12 582 ARG A N 1
ATOM 4461 C CA . ARG A 1 582 ? 15.881 -19.563 -2.776 1.00 39.12 582 ARG A CA 1
ATOM 4462 C C . ARG A 1 582 ? 15.269 -20.592 -1.831 1.00 39.12 582 ARG A C 1
ATOM 4464 O O . ARG A 1 582 ? 16.031 -21.344 -1.228 1.00 39.12 582 ARG A O 1
ATOM 4471 N N . GLU A 1 583 ? 13.946 -20.646 -1.707 1.00 35.75 583 GLU A N 1
ATOM 4472 C CA . GLU A 1 583 ? 13.277 -21.583 -0.787 1.00 35.75 583 GLU A CA 1
ATOM 4473 C C . GLU A 1 583 ? 12.616 -22.774 -1.497 1.00 35.75 583 GLU A C 1
ATOM 4475 O O . GLU A 1 583 ? 12.499 -23.855 -0.915 1.00 35.75 583 GLU A O 1
ATOM 4480 N N . VAL A 1 584 ? 12.249 -22.644 -2.778 1.00 34.78 584 VAL A N 1
ATOM 4481 C CA . VAL A 1 584 ? 11.562 -23.710 -3.525 1.00 34.78 584 VAL A CA 1
ATOM 4482 C C . VAL A 1 584 ? 12.557 -24.567 -4.309 1.00 34.78 584 VAL A C 1
ATOM 4484 O O . VAL A 1 584 ? 12.592 -24.571 -5.535 1.00 34.78 584 VAL A O 1
ATOM 4487 N N . ASN A 1 585 ? 13.332 -25.368 -3.573 1.00 32.09 585 ASN A N 1
ATOM 4488 C CA . ASN A 1 585 ? 14.038 -26.536 -4.120 1.00 32.09 585 ASN A CA 1
ATOM 4489 C C . ASN A 1 585 ? 13.207 -27.828 -3.921 1.00 32.09 585 ASN A C 1
ATOM 4491 O O . ASN A 1 585 ? 13.734 -28.897 -3.620 1.00 32.09 585 ASN A O 1
ATOM 4495 N N . HIS A 1 586 ? 11.883 -27.688 -4.043 1.00 31.55 586 HIS A N 1
ATOM 4496 C CA . HIS A 1 586 ? 10.900 -28.765 -4.165 1.00 31.55 586 HIS A CA 1
ATOM 4497 C C . HIS A 1 586 ? 10.210 -28.628 -5.525 1.00 31.55 586 HIS A C 1
ATOM 4499 O O . HIS A 1 586 ? 9.926 -27.517 -5.972 1.00 31.55 586 HIS A O 1
ATOM 4505 N N . GLU A 1 587 ? 9.942 -29.753 -6.183 1.00 34.97 587 GLU A N 1
ATOM 4506 C CA . GLU A 1 587 ? 9.450 -29.808 -7.563 1.00 34.97 587 GLU A CA 1
ATOM 4507 C C . GLU A 1 587 ? 7.982 -29.352 -7.665 1.00 34.97 587 GLU A C 1
ATOM 4509 O O . GLU A 1 587 ? 7.050 -30.154 -7.647 1.00 34.97 587 GLU A O 1
ATOM 4514 N N . VAL A 1 588 ? 7.767 -28.038 -7.773 1.00 35.44 588 VAL A N 1
ATOM 4515 C CA . VAL A 1 588 ? 6.468 -27.446 -8.120 1.00 35.44 588 VAL A CA 1
ATOM 4516 C C . VAL A 1 588 ? 6.426 -27.213 -9.628 1.00 35.44 588 VAL A C 1
ATOM 4518 O O . VAL A 1 588 ? 6.923 -26.200 -10.128 1.00 35.44 588 VAL A O 1
ATOM 4521 N N . GLU A 1 589 ? 5.817 -28.146 -10.360 1.00 33.91 589 GLU A N 1
ATOM 4522 C CA . GLU A 1 589 ? 5.566 -28.015 -11.799 1.00 33.91 589 GLU A CA 1
ATOM 4523 C C . GLU A 1 589 ? 4.576 -26.869 -12.077 1.00 33.91 589 GLU A C 1
ATOM 4525 O O . GLU A 1 589 ? 3.359 -27.041 -12.131 1.00 33.91 589 GLU A O 1
ATOM 4530 N N . ARG A 1 590 ? 5.106 -25.653 -12.254 1.00 41.50 590 ARG A N 1
ATOM 4531 C CA . ARG A 1 590 ? 4.344 -24.514 -12.779 1.00 41.50 590 ARG A CA 1
ATOM 4532 C C . ARG A 1 590 ? 4.057 -24.743 -14.264 1.00 41.50 590 ARG A C 1
ATOM 4534 O O . ARG A 1 590 ? 4.933 -24.499 -15.095 1.00 41.50 590 ARG A O 1
ATOM 4541 N N . GLU A 1 591 ? 2.826 -25.121 -14.608 1.00 30.30 591 GLU A N 1
ATOM 4542 C CA . GLU A 1 591 ? 2.343 -25.073 -15.994 1.00 30.30 591 GLU A CA 1
ATOM 4543 C C . GLU A 1 591 ? 2.297 -23.619 -16.491 1.00 30.30 591 GLU A C 1
ATOM 4545 O O . GLU A 1 591 ? 1.315 -22.887 -16.349 1.00 30.30 591 GLU A O 1
ATOM 4550 N N . CYS A 1 592 ? 3.411 -23.172 -17.068 1.00 39.53 592 CYS A N 1
ATOM 4551 C CA . CYS A 1 592 ? 3.503 -21.878 -17.718 1.00 39.53 592 CYS A CA 1
ATOM 4552 C C . CYS A 1 592 ? 2.703 -21.921 -19.026 1.00 39.53 592 CYS A C 1
ATOM 4554 O O . CYS A 1 592 ? 3.153 -22.500 -20.017 1.00 39.53 592 CYS A O 1
ATOM 4556 N N . HIS A 1 593 ? 1.533 -21.279 -19.041 1.00 35.03 593 HIS A N 1
ATOM 4557 C CA . HIS A 1 593 ? 0.786 -21.000 -20.266 1.00 35.03 593 HIS A CA 1
ATOM 4558 C C . HIS A 1 593 ? 1.550 -19.984 -21.131 1.00 35.03 593 HIS A C 1
ATOM 4560 O O . HIS A 1 593 ? 1.255 -18.791 -21.145 1.00 35.03 593 HIS A O 1
ATOM 4566 N N . VAL A 1 594 ? 2.557 -20.477 -21.853 1.00 44.22 594 VAL A N 1
ATOM 4567 C CA . VAL A 1 594 ? 3.259 -19.731 -22.898 1.00 44.22 594 VAL A CA 1
ATOM 4568 C C . VAL A 1 594 ? 2.262 -19.442 -24.014 1.00 44.22 594 VAL A C 1
ATOM 4570 O O . VAL A 1 594 ? 1.858 -20.357 -24.731 1.00 44.22 594 VAL A O 1
ATOM 4573 N N . GLU A 1 595 ? 1.882 -18.176 -24.183 1.00 46.19 595 GLU A N 1
ATOM 4574 C CA . GLU A 1 595 ? 1.165 -17.736 -25.379 1.00 46.19 595 GLU A CA 1
ATOM 4575 C C . GLU A 1 595 ? 2.094 -17.939 -26.593 1.00 46.19 595 GLU A C 1
ATOM 4577 O O . GLU A 1 595 ? 3.175 -17.342 -26.651 1.00 46.19 595 GLU A O 1
ATOM 4582 N N . PRO A 1 596 ? 1.763 -18.846 -27.532 1.00 56.34 596 PRO A N 1
ATOM 4583 C CA . PRO A 1 596 ? 2.669 -19.171 -28.620 1.00 56.34 596 PRO A CA 1
ATOM 4584 C C . PRO A 1 596 ? 2.662 -18.032 -29.650 1.00 56.34 596 PRO A C 1
ATOM 4586 O O . PRO A 1 596 ? 1.585 -17.554 -30.016 1.00 56.34 596 PRO A O 1
ATOM 4589 N N . PRO A 1 597 ? 3.829 -17.621 -30.183 1.00 62.44 597 PRO A N 1
ATOM 4590 C CA . PRO A 1 597 ? 3.865 -16.608 -31.230 1.00 62.44 597 PRO A CA 1
ATOM 4591 C C . PRO A 1 597 ? 3.085 -17.106 -32.471 1.00 62.44 597 PRO A C 1
ATOM 4593 O O . PRO A 1 597 ? 3.081 -18.316 -32.734 1.00 62.44 597 PRO A O 1
ATOM 4596 N N . PRO A 1 598 ? 2.390 -16.215 -33.213 1.00 72.69 598 PRO A N 1
ATOM 4597 C CA . PRO A 1 598 ? 1.378 -16.592 -34.204 1.00 72.69 598 PRO A CA 1
ATOM 4598 C C . PRO A 1 598 ? 1.806 -17.673 -35.207 1.00 72.69 598 PRO A C 1
ATOM 4600 O O . PRO A 1 598 ? 2.922 -17.676 -35.716 1.00 72.69 598 PRO A O 1
ATOM 4603 N N . SER A 1 599 ? 0.898 -18.590 -35.558 1.00 74.12 599 SER A N 1
ATOM 4604 C CA . SER A 1 599 ? 1.243 -19.695 -36.464 1.00 74.12 599 SER A CA 1
ATOM 4605 C C . SER A 1 599 ? 1.647 -19.190 -37.859 1.00 74.12 599 SER A C 1
ATOM 4607 O O . SER A 1 599 ? 0.837 -18.636 -38.603 1.00 74.12 599 SER A O 1
ATOM 4609 N N . VAL A 1 600 ? 2.916 -19.400 -38.216 1.00 81.56 600 VAL A N 1
ATOM 4610 C CA . VAL A 1 600 ? 3.546 -18.923 -39.456 1.00 81.56 600 VAL A CA 1
ATOM 4611 C C . VAL A 1 600 ? 4.110 -20.077 -40.278 1.00 81.56 600 VAL A C 1
ATOM 4613 O O . VAL A 1 600 ? 4.575 -21.090 -39.757 1.00 81.56 600 VAL A O 1
ATOM 4616 N N . HIS A 1 601 ? 4.102 -19.917 -41.602 1.00 84.44 601 HIS A N 1
ATOM 4617 C CA . HIS A 1 601 ? 4.623 -20.934 -42.509 1.00 84.44 601 HIS A CA 1
ATOM 4618 C C . HIS A 1 601 ? 6.163 -20.970 -42.466 1.00 84.44 601 HIS A C 1
ATOM 4620 O O . HIS A 1 601 ? 6.786 -19.934 -42.723 1.00 84.44 601 HIS A O 1
ATOM 4626 N N . PRO A 1 602 ? 6.797 -22.135 -42.230 1.00 84.94 602 PRO A N 1
ATOM 4627 C CA . PRO A 1 602 ? 8.251 -22.241 -42.191 1.00 84.94 602 PRO A CA 1
ATOM 4628 C C . PRO A 1 602 ? 8.875 -22.001 -43.570 1.00 84.94 602 PRO A C 1
ATOM 4630 O O . PRO A 1 602 ? 8.305 -22.355 -44.618 1.00 84.94 602 PRO A O 1
ATOM 4633 N N . ALA A 1 603 ? 10.069 -21.408 -43.556 1.00 86.38 603 ALA A N 1
ATOM 4634 C CA . ALA A 1 603 ? 10.920 -21.283 -44.731 1.00 86.38 603 ALA A CA 1
ATOM 4635 C C . ALA A 1 603 ? 11.293 -22.669 -45.294 1.00 86.38 603 ALA A C 1
ATOM 4637 O O . ALA A 1 603 ? 11.300 -23.673 -44.580 1.00 86.38 603 ALA A O 1
ATOM 4638 N N . LYS A 1 604 ? 11.598 -22.740 -46.595 1.00 88.19 604 LYS A N 1
ATOM 4639 C CA . LYS A 1 604 ? 12.191 -23.948 -47.186 1.00 88.19 604 LYS A CA 1
ATOM 4640 C C . LYS A 1 604 ? 13.697 -23.907 -46.974 1.00 88.19 604 LYS A C 1
ATOM 4642 O O . LYS A 1 604 ? 14.307 -22.893 -47.300 1.00 88.19 604 LYS A O 1
ATOM 4647 N N . HIS A 1 605 ? 14.271 -25.011 -46.505 1.00 90.19 605 HIS A N 1
ATOM 4648 C CA . HIS A 1 605 ? 15.716 -25.108 -46.371 1.00 90.19 605 HIS A CA 1
ATOM 4649 C C . HIS A 1 605 ? 16.436 -25.107 -47.727 1.00 90.19 605 HIS A C 1
ATOM 4651 O O . HIS A 1 605 ? 15.926 -25.647 -48.715 1.00 90.19 605 HIS A O 1
ATOM 4657 N N . ILE A 1 606 ? 17.619 -24.496 -47.764 1.00 87.94 606 ILE A N 1
ATOM 4658 C CA . ILE A 1 606 ? 18.493 -24.351 -48.934 1.00 87.94 606 ILE A CA 1
ATOM 4659 C C . ILE A 1 606 ? 19.944 -24.525 -48.471 1.00 87.94 606 ILE A C 1
ATOM 4661 O O . ILE A 1 606 ? 20.327 -24.018 -47.426 1.00 87.94 606 ILE A O 1
ATOM 4665 N N . ILE A 1 607 ? 20.782 -25.183 -49.278 1.00 89.00 607 ILE A N 1
ATOM 4666 C CA . ILE A 1 607 ? 22.239 -25.196 -49.081 1.00 89.00 607 ILE A CA 1
ATOM 4667 C C . ILE A 1 607 ? 22.897 -24.711 -50.372 1.00 89.00 607 ILE A C 1
ATOM 4669 O O . ILE A 1 607 ? 22.737 -25.318 -51.431 1.00 89.00 607 ILE A O 1
ATOM 4673 N N . HIS A 1 608 ? 23.609 -23.584 -50.310 1.00 90.06 608 HIS A N 1
ATOM 4674 C CA . HIS A 1 608 ? 24.194 -22.968 -51.502 1.00 90.06 608 HIS A CA 1
ATOM 4675 C C . HIS A 1 608 ? 25.494 -23.659 -51.944 1.00 90.06 608 HIS A C 1
ATOM 4677 O O . HIS A 1 608 ? 26.272 -24.159 -51.123 1.00 90.06 608 HIS A O 1
ATOM 4683 N N . SER A 1 609 ? 25.782 -23.628 -53.250 1.00 88.19 609 SER A N 1
ATOM 4684 C CA . SER A 1 609 ? 27.016 -24.179 -53.835 1.00 88.19 609 SER A CA 1
ATOM 4685 C C . SER A 1 609 ? 28.279 -23.610 -53.192 1.00 88.19 609 SER A C 1
ATOM 4687 O O . SER A 1 609 ? 29.244 -24.337 -52.960 1.00 88.19 609 SER A O 1
ATOM 4689 N N . ASP A 1 610 ? 28.252 -22.324 -52.849 1.00 85.25 610 ASP A N 1
ATOM 4690 C CA . ASP A 1 610 ? 29.375 -21.617 -52.229 1.00 85.25 610 ASP A CA 1
ATOM 4691 C C . ASP A 1 610 ? 29.693 -22.165 -50.835 1.00 85.25 610 ASP A C 1
ATOM 4693 O O . ASP A 1 610 ? 30.860 -22.244 -50.452 1.00 85.25 610 ASP A O 1
ATOM 4697 N N . PHE A 1 611 ? 28.673 -22.628 -50.106 1.00 90.00 611 PHE A N 1
ATOM 4698 C CA . PHE A 1 611 ? 28.849 -23.202 -48.778 1.00 90.00 611 PHE A CA 1
ATOM 4699 C C . PHE A 1 611 ? 29.322 -24.662 -48.835 1.00 90.00 611 PHE A C 1
ATOM 4701 O O . PHE A 1 611 ? 30.224 -25.053 -48.091 1.00 90.00 611 PHE A O 1
ATOM 4708 N N . HIS A 1 612 ? 28.849 -25.444 -49.815 1.00 89.25 612 HIS A N 1
ATOM 4709 C CA . HIS A 1 612 ? 29.476 -26.729 -50.154 1.00 89.25 612 HIS A CA 1
ATOM 4710 C C . HIS A 1 612 ? 30.954 -26.570 -50.549 1.00 89.25 612 HIS A C 1
ATOM 4712 O O . HIS A 1 612 ? 31.774 -27.427 -50.212 1.00 89.25 612 HIS A O 1
ATOM 4718 N N . ASN A 1 613 ? 31.310 -25.493 -51.256 1.00 87.50 613 ASN A N 1
ATOM 4719 C CA . ASN A 1 613 ? 32.694 -25.202 -51.620 1.00 87.50 613 ASN A CA 1
ATOM 4720 C C . ASN A 1 613 ? 33.526 -24.816 -50.390 1.00 87.50 613 ASN A C 1
ATOM 4722 O O . ASN A 1 613 ? 34.584 -25.410 -50.196 1.00 87.50 613 ASN A O 1
ATOM 4726 N N . PHE A 1 614 ? 33.021 -23.942 -49.512 1.00 89.25 614 PHE A N 1
ATOM 4727 C CA . PHE A 1 614 ? 33.662 -23.607 -48.234 1.00 89.25 614 PHE A CA 1
ATOM 4728 C C . PHE A 1 614 ? 33.981 -24.852 -47.395 1.00 89.25 614 PHE A C 1
ATOM 4730 O O . PHE A 1 614 ? 35.122 -25.029 -46.976 1.00 89.25 614 PHE A O 1
ATOM 4737 N N . VAL A 1 615 ? 33.025 -25.772 -47.223 1.00 89.88 615 VAL A N 1
ATOM 4738 C CA . VAL A 1 615 ? 33.239 -27.025 -46.471 1.00 89.88 615 VAL A CA 1
ATOM 4739 C C . VAL A 1 615 ? 34.297 -27.935 -47.116 1.00 89.88 615 VAL A C 1
ATOM 4741 O O . VAL A 1 615 ? 34.962 -28.703 -46.416 1.00 89.88 615 VAL A O 1
ATOM 4744 N N . ARG A 1 616 ? 34.496 -27.859 -48.438 1.00 89.00 616 ARG A N 1
ATOM 4745 C CA . ARG A 1 616 ? 35.514 -28.642 -49.165 1.00 89.00 616 ARG A CA 1
ATOM 4746 C C . ARG A 1 616 ? 36.906 -28.009 -49.134 1.00 89.00 616 ARG A C 1
ATOM 4748 O O . ARG A 1 616 ? 37.881 -28.750 -49.047 1.00 89.00 616 ARG A O 1
ATOM 4755 N N . THR A 1 617 ? 37.011 -26.684 -49.232 1.00 86.12 617 THR A N 1
ATOM 4756 C CA . THR A 1 617 ? 38.292 -25.964 -49.395 1.00 86.12 617 THR A CA 1
ATOM 4757 C C . THR A 1 617 ? 38.808 -25.329 -48.105 1.00 86.12 617 THR A C 1
ATOM 4759 O O . THR A 1 617 ? 40.019 -25.220 -47.930 1.00 86.12 617 THR A O 1
ATOM 4762 N N . GLY A 1 618 ? 37.909 -24.925 -47.205 1.00 82.25 618 GLY A N 1
ATOM 4763 C CA . GLY A 1 618 ? 38.188 -24.037 -46.076 1.00 82.25 618 GLY A CA 1
ATOM 4764 C C . GLY A 1 618 ? 38.174 -22.543 -46.435 1.00 82.25 618 GLY A C 1
ATOM 4765 O O . GLY A 1 618 ? 38.500 -21.718 -45.584 1.00 82.25 618 GLY A O 1
ATOM 4766 N N . SER A 1 619 ? 37.815 -22.158 -47.664 1.00 83.31 619 SER A N 1
ATOM 4767 C CA . SER A 1 619 ? 37.893 -20.769 -48.148 1.00 83.31 619 SER A CA 1
ATOM 4768 C C . SER A 1 619 ? 36.555 -20.273 -48.696 1.00 83.31 619 SER A C 1
ATOM 4770 O O . SER A 1 619 ? 35.889 -20.982 -49.450 1.00 83.31 619 SER A O 1
ATOM 4772 N N . LEU A 1 620 ? 36.169 -19.049 -48.326 1.00 79.25 620 LEU A N 1
ATOM 4773 C CA . LEU A 1 620 ? 34.954 -18.396 -48.819 1.00 79.25 620 LEU A CA 1
ATOM 4774 C C . LEU A 1 620 ? 35.174 -17.750 -50.200 1.00 79.25 620 LEU A C 1
ATOM 4776 O O . LEU A 1 620 ? 36.205 -17.106 -50.404 1.00 79.25 620 LEU A O 1
ATOM 4780 N N . PRO A 1 621 ? 34.210 -17.847 -51.136 1.00 75.88 621 PRO A N 1
ATOM 4781 C CA . PRO A 1 621 ? 34.197 -17.013 -52.337 1.00 75.88 621 PRO A CA 1
ATOM 4782 C C . PRO A 1 621 ? 33.989 -15.533 -51.982 1.00 75.88 621 PRO A C 1
ATOM 4784 O O . PRO A 1 621 ? 33.077 -15.209 -51.222 1.00 75.88 621 PRO A O 1
ATOM 4787 N N . MET A 1 622 ? 34.778 -14.632 -52.583 1.00 63.75 622 MET A N 1
ATOM 4788 C CA . MET A 1 622 ? 34.792 -13.184 -52.276 1.00 63.75 622 MET A CA 1
ATOM 4789 C C . MET A 1 622 ? 33.432 -12.467 -52.364 1.00 63.75 622 MET A C 1
ATOM 4791 O O . MET A 1 622 ? 33.274 -11.403 -51.773 1.00 63.75 622 MET A O 1
ATOM 4795 N N . HIS A 1 623 ? 32.462 -13.016 -53.101 1.00 69.19 623 HIS A N 1
ATOM 4796 C CA . HIS A 1 623 ? 31.151 -12.397 -53.342 1.00 69.19 623 HIS A CA 1
ATOM 4797 C C . HIS A 1 623 ? 29.978 -13.366 -53.085 1.00 69.19 623 HIS A C 1
ATOM 4799 O O . HIS A 1 623 ? 28.952 -13.310 -53.765 1.00 69.19 623 HIS A O 1
ATOM 4805 N N . SER A 1 624 ? 30.126 -14.281 -52.119 1.00 77.62 624 SER A N 1
ATOM 4806 C CA . SER A 1 624 ? 29.047 -15.188 -51.699 1.00 77.62 624 SER A CA 1
ATOM 4807 C C . SER A 1 624 ? 27.858 -14.407 -51.123 1.00 77.62 624 SER A C 1
ATOM 4809 O O . SER A 1 624 ? 27.866 -14.026 -49.957 1.00 77.62 624 SER A O 1
ATOM 4811 N N . ARG A 1 625 ? 26.782 -14.254 -51.904 1.00 79.69 625 ARG A N 1
ATOM 4812 C CA . ARG A 1 625 ? 25.515 -13.641 -51.445 1.00 79.69 625 ARG A CA 1
ATOM 4813 C C . ARG A 1 625 ? 24.729 -14.499 -50.443 1.00 79.69 625 ARG A C 1
ATOM 4815 O O . ARG A 1 625 ? 23.684 -14.071 -49.979 1.00 79.69 625 ARG A O 1
ATOM 4822 N N . TYR A 1 626 ? 25.198 -15.710 -50.144 1.00 84.88 626 TYR A N 1
ATOM 4823 C CA . TYR A 1 626 ? 24.545 -16.655 -49.231 1.00 84.88 626 TYR A CA 1
ATOM 4824 C C . TYR A 1 626 ? 24.990 -16.514 -47.762 1.00 84.88 626 TYR A C 1
ATOM 4826 O O . TYR A 1 626 ? 24.392 -17.112 -46.868 1.00 84.88 626 TYR A O 1
ATOM 4834 N N . ILE A 1 627 ? 26.061 -15.759 -47.511 1.00 86.81 627 ILE A N 1
ATOM 4835 C CA . ILE A 1 627 ? 26.704 -15.646 -46.199 1.00 86.81 627 ILE A CA 1
ATOM 4836 C C . ILE A 1 627 ? 26.801 -14.159 -45.879 1.00 86.81 627 ILE A C 1
ATOM 4838 O O . ILE A 1 627 ? 27.357 -13.400 -46.670 1.00 86.81 627 ILE A O 1
ATOM 4842 N N . ILE A 1 628 ? 26.228 -13.753 -44.750 1.00 85.25 628 ILE A N 1
ATOM 4843 C CA . ILE A 1 628 ? 26.024 -12.348 -44.381 1.00 85.25 628 ILE A CA 1
ATOM 4844 C C . ILE A 1 628 ? 26.691 -12.024 -43.033 1.00 85.25 628 ILE A C 1
ATOM 4846 O O . ILE A 1 628 ? 26.865 -12.934 -42.216 1.00 85.25 628 ILE A O 1
ATOM 4850 N N . PRO A 1 629 ? 27.073 -10.757 -42.772 1.00 85.25 629 PRO A N 1
ATOM 4851 C CA . PRO A 1 629 ? 27.581 -10.337 -41.466 1.00 85.25 629 PRO A CA 1
ATOM 4852 C C . PRO A 1 629 ? 26.544 -10.586 -40.370 1.00 85.25 629 PRO A C 1
ATOM 4854 O O . PRO A 1 629 ? 25.360 -10.306 -40.572 1.00 85.25 629 PRO A O 1
ATOM 4857 N N . LEU A 1 630 ? 26.977 -11.070 -39.205 1.00 84.00 630 LEU A N 1
ATOM 4858 C CA . LEU A 1 630 ? 26.079 -11.521 -38.136 1.00 84.00 630 LEU A CA 1
ATOM 4859 C C . LEU A 1 630 ? 25.027 -10.478 -37.714 1.00 84.00 630 LEU A C 1
ATOM 4861 O O . LEU A 1 630 ? 23.864 -10.811 -37.497 1.00 84.00 630 LEU A O 1
ATOM 4865 N N . PHE A 1 631 ? 25.435 -9.212 -37.638 1.00 82.00 631 PHE A N 1
ATOM 4866 C CA . PHE A 1 631 ? 24.605 -8.099 -37.176 1.00 82.00 631 PHE A CA 1
ATOM 4867 C C . PHE A 1 631 ? 23.816 -7.376 -38.282 1.00 82.00 631 PHE A C 1
ATOM 4869 O O . PHE A 1 631 ? 23.032 -6.482 -37.980 1.00 82.00 631 PHE A O 1
ATOM 4876 N N . SER A 1 632 ? 23.932 -7.798 -39.548 1.00 77.94 632 SER A N 1
ATOM 4877 C CA . SER A 1 632 ? 23.216 -7.176 -40.685 1.00 77.94 632 SER A CA 1
ATOM 4878 C C . SER A 1 632 ? 21.681 -7.237 -40.597 1.00 77.94 632 SER A C 1
ATOM 4880 O O . SER A 1 632 ? 20.980 -6.540 -41.326 1.00 77.94 632 SER A O 1
ATOM 4882 N N . GLN A 1 633 ? 21.147 -8.063 -39.692 1.00 71.00 633 GLN A N 1
ATOM 4883 C CA . GLN A 1 633 ? 19.710 -8.200 -39.435 1.00 71.00 633 GLN A CA 1
ATOM 4884 C C . GLN A 1 633 ? 19.214 -7.415 -38.217 1.00 71.00 633 GLN A C 1
ATOM 4886 O O . GLN A 1 633 ? 18.009 -7.313 -37.996 1.00 71.00 633 GLN A O 1
ATOM 4891 N N . THR A 1 634 ? 20.130 -6.934 -37.375 1.00 72.19 634 THR A N 1
ATOM 4892 C CA . THR A 1 634 ? 19.809 -6.314 -36.081 1.00 72.19 634 THR A CA 1
ATOM 4893 C C . THR A 1 634 ? 19.851 -4.787 -36.150 1.00 72.19 634 THR A C 1
ATOM 4895 O O . THR A 1 634 ? 19.405 -4.129 -35.216 1.00 72.19 634 THR A O 1
ATOM 4898 N N . GLY A 1 635 ? 20.406 -4.220 -37.229 1.00 72.19 635 GLY A N 1
ATOM 4899 C CA . GLY A 1 635 ? 20.670 -2.787 -37.376 1.00 72.19 635 GLY A CA 1
ATOM 4900 C C . GLY A 1 635 ? 21.924 -2.298 -36.642 1.00 72.19 635 GLY A C 1
ATOM 4901 O O . GLY A 1 635 ? 22.304 -1.144 -36.820 1.00 72.19 635 GLY A O 1
ATOM 4902 N N . ILE A 1 636 ? 22.586 -3.164 -35.862 1.00 80.31 636 ILE A N 1
ATOM 4903 C CA . ILE A 1 636 ? 23.829 -2.860 -35.126 1.00 80.31 636 ILE A CA 1
ATOM 4904 C C . ILE A 1 636 ? 24.983 -2.578 -36.099 1.00 80.31 636 ILE A C 1
ATOM 4906 O O . ILE A 1 636 ? 25.879 -1.798 -35.792 1.00 80.31 636 ILE A O 1
ATOM 4910 N N . ASP A 1 637 ? 24.927 -3.143 -37.305 1.00 74.25 637 ASP A N 1
ATOM 4911 C CA . ASP A 1 637 ? 25.833 -2.833 -38.411 1.00 74.25 637 ASP A CA 1
ATOM 4912 C C . ASP A 1 637 ? 25.805 -1.350 -38.827 1.00 74.25 637 ASP A C 1
ATOM 4914 O O . ASP A 1 637 ? 26.829 -0.816 -39.244 1.00 74.25 637 ASP A O 1
ATOM 4918 N N . LYS A 1 638 ? 24.674 -0.656 -38.647 1.00 77.25 638 LYS A N 1
ATOM 4919 C CA . LYS A 1 638 ? 24.525 0.785 -38.932 1.00 77.25 638 LYS A CA 1
ATOM 4920 C C . LYS A 1 638 ? 25.127 1.691 -37.855 1.00 77.25 638 LYS A C 1
ATOM 4922 O O . LYS A 1 638 ? 25.240 2.891 -38.084 1.00 77.25 638 LYS A O 1
ATOM 4927 N N . ALA A 1 639 ? 25.473 1.139 -36.690 1.00 77.62 639 ALA A N 1
ATOM 4928 C CA . ALA A 1 639 ? 26.128 1.868 -35.605 1.00 77.62 639 ALA A CA 1
ATOM 4929 C C . ALA A 1 639 ? 27.668 1.828 -35.697 1.00 77.62 639 ALA A C 1
ATOM 4931 O O . ALA A 1 639 ? 28.344 2.496 -34.912 1.00 77.62 639 ALA A O 1
ATOM 4932 N N . LEU A 1 640 ? 28.221 1.038 -36.625 1.00 76.81 640 LEU A N 1
ATOM 4933 C CA . LEU A 1 640 ? 29.659 0.907 -36.865 1.00 76.81 640 LEU A CA 1
ATOM 4934 C C . LEU A 1 640 ? 30.212 2.101 -37.660 1.00 76.81 640 LEU A C 1
ATOM 4936 O O . LEU A 1 640 ? 29.570 2.599 -38.586 1.00 76.81 640 LEU A O 1
ATOM 4940 N N . ASP A 1 641 ? 31.440 2.513 -37.348 1.00 70.50 641 ASP A N 1
ATOM 4941 C CA . ASP A 1 641 ? 32.164 3.511 -38.133 1.00 70.50 641 ASP A CA 1
ATOM 4942 C C . ASP A 1 641 ? 32.557 2.940 -39.509 1.00 70.50 641 ASP A C 1
ATOM 4944 O O . ASP A 1 641 ? 33.231 1.914 -39.611 1.00 70.50 641 ASP A O 1
ATOM 4948 N N . SER A 1 642 ? 32.192 3.651 -40.579 1.00 56.97 642 SER A N 1
ATOM 4949 C CA . SER A 1 642 ? 32.552 3.332 -41.971 1.00 56.97 642 SER A CA 1
ATOM 4950 C C . SER A 1 642 ? 34.062 3.208 -42.251 1.00 56.97 642 SER A C 1
ATOM 4952 O O . SER A 1 642 ? 34.451 2.657 -43.281 1.00 56.97 642 SER A O 1
ATOM 4954 N N . THR A 1 643 ? 34.905 3.733 -41.358 1.00 51.28 643 THR A N 1
ATOM 4955 C CA . THR A 1 643 ? 36.372 3.725 -41.432 1.00 51.28 643 THR A CA 1
ATOM 4956 C C . THR A 1 643 ? 37.030 2.686 -40.522 1.00 51.28 643 THR A C 1
ATOM 4958 O O . THR A 1 643 ? 38.243 2.486 -40.616 1.00 51.28 643 THR A O 1
ATOM 4961 N N . ALA A 1 644 ? 36.266 1.990 -39.672 1.00 54.62 644 ALA A N 1
ATOM 4962 C CA . ALA A 1 644 ? 36.802 0.903 -38.864 1.00 54.62 644 ALA A CA 1
ATOM 4963 C C . ALA A 1 644 ? 37.298 -0.230 -39.778 1.00 54.62 644 ALA A C 1
ATOM 4965 O O . ALA A 1 644 ? 36.526 -0.803 -40.550 1.00 54.62 644 ALA A O 1
ATOM 4966 N N . GLU A 1 645 ? 38.586 -0.584 -39.684 1.00 45.41 645 GLU A N 1
ATOM 4967 C CA . GLU A 1 645 ? 39.091 -1.794 -40.338 1.00 45.41 645 GLU A CA 1
ATOM 4968 C C . GLU A 1 645 ? 38.243 -2.985 -39.882 1.00 45.41 645 GLU A C 1
ATOM 4970 O O . GLU A 1 645 ? 38.149 -3.260 -38.682 1.00 45.41 645 GLU A O 1
ATOM 4975 N N . SER A 1 646 ? 37.632 -3.699 -40.835 1.00 46.06 646 SER A N 1
ATOM 4976 C CA . SER A 1 646 ? 36.814 -4.873 -40.535 1.00 46.06 646 SER A CA 1
ATOM 4977 C C . SER A 1 646 ? 37.676 -5.958 -39.894 1.00 46.06 646 SER A C 1
ATOM 4979 O O . SER A 1 646 ? 38.238 -6.828 -40.564 1.00 46.06 646 SER A O 1
ATOM 4981 N N . SER A 1 647 ? 37.716 -5.948 -38.563 1.00 51.19 647 SER A N 1
ATOM 4982 C CA . SER A 1 647 ? 37.965 -7.150 -37.780 1.00 51.19 647 SER A CA 1
ATOM 4983 C C . SER A 1 647 ? 37.018 -8.260 -38.250 1.00 51.19 647 SER A C 1
ATOM 4985 O O . SER A 1 647 ? 35.960 -8.001 -38.834 1.00 51.19 647 SER A O 1
ATOM 4987 N N . ALA A 1 648 ? 37.446 -9.512 -38.096 1.00 60.09 648 ALA A N 1
ATOM 4988 C CA . ALA A 1 648 ? 36.718 -10.653 -38.629 1.00 60.09 648 ALA A CA 1
ATOM 4989 C C . ALA A 1 648 ? 35.509 -10.964 -37.737 1.00 60.09 648 ALA A C 1
ATOM 4991 O O . ALA A 1 648 ? 35.538 -11.922 -36.969 1.00 60.09 648 ALA A O 1
ATOM 4992 N N . SER A 1 649 ? 34.460 -10.143 -37.825 1.00 70.44 649 SER A N 1
ATOM 4993 C CA . SER A 1 649 ? 33.163 -10.412 -37.205 1.00 70.44 649 SER A CA 1
ATOM 4994 C C . SER A 1 649 ? 32.621 -11.772 -37.653 1.00 70.44 649 SER A C 1
ATOM 4996 O O . SER A 1 649 ? 32.891 -12.205 -38.783 1.00 70.44 649 SER A O 1
ATOM 4998 N N . PRO A 1 650 ? 31.836 -12.471 -36.814 1.00 81.00 650 PRO A N 1
ATOM 4999 C CA . PRO A 1 650 ? 31.237 -13.722 -37.231 1.00 81.00 650 PRO A CA 1
ATOM 5000 C C . PRO A 1 650 ? 30.231 -13.491 -38.367 1.00 81.00 650 PRO A C 1
ATOM 5002 O O . PRO A 1 650 ? 29.703 -12.395 -38.578 1.00 81.00 650 PRO A O 1
ATOM 5005 N N . LEU A 1 651 ? 29.949 -14.561 -39.100 1.00 88.62 651 LEU A N 1
ATOM 5006 C CA . LEU A 1 651 ? 29.022 -14.571 -40.226 1.00 88.62 651 LEU A CA 1
ATOM 5007 C C . LEU A 1 651 ? 27.837 -15.499 -39.927 1.00 88.62 651 LEU A C 1
ATOM 5009 O O . LEU A 1 651 ? 27.903 -16.339 -39.029 1.00 88.62 651 LEU A O 1
ATOM 5013 N N . ALA A 1 652 ? 26.771 -15.396 -40.712 1.00 90.25 652 ALA A N 1
ATOM 5014 C CA . ALA A 1 652 ? 25.638 -16.317 -40.683 1.00 90.25 652 ALA A CA 1
ATOM 5015 C C . ALA A 1 652 ? 25.245 -16.749 -42.103 1.00 90.25 652 ALA A C 1
ATOM 5017 O O . ALA A 1 652 ? 25.430 -15.998 -43.065 1.00 90.25 652 ALA A O 1
ATOM 5018 N N . THR A 1 653 ? 24.700 -17.958 -42.248 1.00 92.44 653 THR A N 1
ATOM 5019 C CA . THR A 1 653 ? 24.105 -18.424 -43.511 1.00 92.44 653 THR A CA 1
ATOM 5020 C C . THR A 1 653 ? 22.687 -17.876 -43.677 1.00 92.44 653 THR A C 1
ATOM 5022 O O . THR A 1 653 ? 21.964 -17.700 -42.695 1.00 92.44 653 THR A O 1
ATOM 5025 N N . ILE A 1 654 ? 22.250 -17.638 -44.920 1.00 88.69 654 ILE A N 1
ATOM 5026 C CA . ILE A 1 654 ? 20.865 -17.214 -45.194 1.00 88.69 654 ILE A CA 1
ATOM 5027 C C . ILE A 1 654 ? 19.838 -18.268 -44.743 1.00 88.69 654 ILE A C 1
ATOM 5029 O O . ILE A 1 654 ? 18.742 -17.904 -44.321 1.00 88.69 654 ILE A O 1
ATOM 5033 N N . ASP A 1 655 ? 20.177 -19.564 -44.763 1.00 89.62 655 ASP A N 1
ATOM 5034 C CA . ASP A 1 655 ? 19.293 -20.580 -44.182 1.00 89.62 655 ASP A CA 1
ATOM 5035 C C . ASP A 1 655 ? 19.183 -20.432 -42.661 1.00 89.62 655 ASP A C 1
ATOM 5037 O O . ASP A 1 655 ? 18.074 -20.486 -42.144 1.00 89.62 655 ASP A O 1
ATOM 5041 N N . PHE A 1 656 ? 20.276 -20.187 -41.923 1.00 90.81 656 PHE A N 1
ATOM 5042 C CA . PHE A 1 656 ? 20.183 -19.936 -40.479 1.00 90.81 656 PHE A CA 1
ATOM 5043 C C . PHE A 1 656 ? 19.249 -18.759 -40.154 1.00 90.81 656 PHE A C 1
ATOM 5045 O O . PHE A 1 656 ? 18.474 -18.844 -39.198 1.00 90.81 656 PHE A O 1
ATOM 5052 N N . THR A 1 657 ? 19.312 -17.684 -40.940 1.00 85.69 657 THR A N 1
ATOM 5053 C CA . THR A 1 657 ? 18.616 -16.430 -40.638 1.00 85.69 657 THR A CA 1
ATOM 5054 C C . THR A 1 657 ? 17.165 -16.370 -41.106 1.00 85.69 657 THR A C 1
ATOM 5056 O O . THR A 1 657 ? 16.339 -15.799 -40.397 1.00 85.69 657 THR A O 1
ATOM 5059 N N . ILE A 1 658 ? 16.809 -16.964 -42.250 1.00 84.69 658 ILE A N 1
ATOM 5060 C CA . ILE A 1 658 ? 15.419 -16.975 -42.734 1.00 84.69 658 ILE A CA 1
ATOM 5061 C C . ILE A 1 658 ? 14.675 -18.177 -42.146 1.00 84.69 658 ILE A C 1
ATOM 5063 O O . ILE A 1 658 ? 14.962 -19.339 -42.442 1.00 84.69 658 ILE A O 1
ATOM 5067 N N . THR A 1 659 ? 13.684 -17.913 -41.297 1.00 83.88 659 THR A N 1
ATOM 5068 C CA . THR A 1 659 ? 12.999 -18.958 -40.513 1.00 83.88 659 THR A CA 1
ATOM 5069 C C . THR A 1 659 ? 11.538 -19.159 -40.932 1.00 83.88 659 THR A C 1
ATOM 5071 O O . THR A 1 659 ? 11.038 -20.286 -40.910 1.00 83.88 659 THR A O 1
ATOM 5074 N N . THR A 1 660 ? 10.884 -18.112 -41.441 1.00 82.62 660 THR A N 1
ATOM 5075 C CA . THR A 1 660 ? 9.499 -18.129 -41.945 1.00 82.62 660 THR A CA 1
ATOM 5076 C C . THR A 1 660 ? 9.441 -17.658 -43.403 1.00 82.62 660 THR A C 1
ATOM 5078 O O . THR A 1 660 ? 10.354 -16.992 -43.888 1.00 82.62 660 THR A O 1
ATOM 5081 N N . ARG A 1 661 ? 8.359 -17.972 -44.129 1.00 73.88 661 ARG A N 1
ATOM 5082 C CA . ARG A 1 661 ? 8.188 -17.568 -45.545 1.00 73.88 661 ARG A CA 1
ATOM 5083 C C . ARG A 1 661 ? 7.989 -16.069 -45.777 1.00 73.88 661 ARG A C 1
ATOM 5085 O O . ARG A 1 661 ? 8.054 -15.646 -46.926 1.00 73.88 661 ARG A O 1
ATOM 5092 N N . CYS A 1 662 ? 7.707 -15.306 -44.726 1.00 60.53 662 CYS A N 1
ATOM 5093 C CA . CYS A 1 662 ? 7.477 -13.861 -44.786 1.00 60.53 662 CYS A CA 1
ATOM 5094 C C . CYS A 1 662 ? 8.553 -13.078 -44.017 1.00 60.53 662 CYS A C 1
ATOM 5096 O O . CYS A 1 662 ? 8.385 -11.889 -43.776 1.00 60.53 662 CYS A O 1
ATOM 5098 N N . SER A 1 663 ? 9.639 -13.744 -43.608 1.00 57.59 663 SER A N 1
ATOM 5099 C CA . SER A 1 663 ? 10.794 -13.094 -42.997 1.00 57.59 663 SER A CA 1
ATOM 5100 C C . SER A 1 663 ? 11.757 -12.636 -44.087 1.00 57.59 663 SER A C 1
ATOM 5102 O O . SER A 1 663 ? 12.527 -13.440 -44.614 1.00 57.59 663 SER A O 1
ATOM 5104 N N . ASP A 1 664 ? 11.755 -11.340 -44.385 1.00 57.94 664 ASP A N 1
ATOM 5105 C CA . ASP A 1 664 ? 12.893 -10.714 -45.056 1.00 57.94 664 ASP A CA 1
ATOM 5106 C C . ASP A 1 664 ? 14.131 -10.756 -44.147 1.00 57.94 664 ASP A C 1
ATOM 5108 O O . ASP A 1 664 ? 14.032 -10.894 -42.925 1.00 57.94 664 ASP A O 1
ATOM 5112 N N . THR A 1 665 ? 15.325 -10.594 -44.719 1.00 55.00 665 THR A N 1
ATOM 5113 C CA . THR A 1 665 ? 16.585 -10.615 -43.953 1.00 55.00 665 THR A CA 1
ATOM 5114 C C . THR A 1 665 ? 16.814 -9.365 -43.092 1.00 55.00 665 THR A C 1
ATOM 5116 O O . THR A 1 665 ? 17.859 -9.270 -42.456 1.00 55.00 665 THR A O 1
ATOM 5119 N N . VAL A 1 666 ? 15.879 -8.410 -43.091 1.00 53.50 666 VAL A N 1
ATOM 5120 C CA . VAL A 1 666 ? 16.062 -7.018 -42.633 1.00 53.50 666 VAL A CA 1
ATOM 5121 C C . VAL A 1 666 ? 15.479 -6.755 -41.234 1.00 53.50 666 VAL A C 1
ATOM 5123 O O . VAL A 1 666 ? 15.801 -5.739 -40.622 1.00 53.50 666 VAL A O 1
ATOM 5126 N N . HIS A 1 667 ? 14.648 -7.661 -40.709 1.00 57.56 667 HIS A N 1
ATOM 5127 C CA . HIS A 1 667 ? 13.983 -7.496 -39.414 1.00 57.56 667 HIS A CA 1
ATOM 5128 C C . HIS A 1 667 ? 14.095 -8.753 -38.546 1.00 57.56 667 HIS A C 1
ATOM 5130 O O . HIS A 1 667 ? 13.855 -9.869 -39.007 1.00 57.56 667 HIS A O 1
ATOM 5136 N N . LEU A 1 668 ? 14.418 -8.557 -37.266 1.00 65.50 668 LEU A N 1
ATOM 5137 C CA . LEU A 1 668 ? 14.304 -9.598 -36.246 1.00 65.50 668 LEU A CA 1
ATOM 5138 C C . LEU A 1 668 ? 12.825 -9.928 -35.986 1.00 65.50 668 LEU A C 1
ATOM 5140 O O . LEU A 1 668 ? 11.964 -9.053 -36.038 1.00 65.50 668 LEU A O 1
ATOM 5144 N N . THR A 1 669 ? 12.543 -11.193 -35.678 1.00 70.44 669 THR A N 1
ATOM 5145 C CA . THR A 1 669 ? 11.205 -11.707 -35.340 1.00 70.44 669 THR A CA 1
ATOM 5146 C C . THR A 1 669 ? 11.316 -12.707 -34.188 1.00 70.44 669 THR A C 1
ATOM 5148 O O . THR A 1 669 ? 12.406 -13.214 -33.928 1.00 70.44 669 THR A O 1
ATOM 5151 N N . ASP A 1 670 ? 10.211 -13.074 -33.537 1.00 74.19 670 ASP A N 1
ATOM 5152 C CA . ASP A 1 670 ? 10.194 -14.047 -32.423 1.00 74.19 670 ASP A CA 1
ATOM 5153 C C . ASP A 1 670 ? 10.669 -15.464 -32.809 1.00 74.19 670 ASP A C 1
ATOM 5155 O O . ASP A 1 670 ? 10.911 -16.325 -31.958 1.00 74.19 670 ASP A O 1
ATOM 5159 N N . TYR A 1 671 ? 10.840 -15.713 -34.109 1.00 82.00 671 TYR A N 1
ATOM 5160 C CA . TYR A 1 671 ? 11.228 -16.993 -34.697 1.00 82.00 671 TYR A CA 1
ATOM 5161 C C . TYR A 1 671 ? 12.748 -17.139 -34.878 1.00 82.00 671 TYR A C 1
ATOM 5163 O O . TYR A 1 671 ? 13.178 -17.886 -35.760 1.00 82.00 671 TYR A O 1
ATOM 5171 N N . LEU A 1 672 ? 13.577 -16.443 -34.085 1.00 86.06 672 LEU A N 1
ATOM 5172 C CA . LEU A 1 672 ? 15.041 -16.569 -34.150 1.00 86.06 672 LEU A CA 1
ATOM 5173 C C . LEU A 1 672 ? 15.480 -18.019 -33.872 1.00 86.06 672 LEU A C 1
ATOM 5175 O O . LEU A 1 672 ? 15.209 -18.568 -32.802 1.00 86.06 672 LEU A O 1
ATOM 5179 N N . ARG A 1 673 ? 16.234 -18.635 -34.793 1.00 87.75 673 ARG A N 1
ATOM 5180 C CA . ARG A 1 673 ? 16.825 -19.963 -34.546 1.00 87.75 673 ARG A CA 1
ATOM 5181 C C . ARG A 1 673 ? 17.883 -19.881 -33.437 1.00 87.75 673 ARG A C 1
ATOM 5183 O O . ARG A 1 673 ? 18.665 -18.924 -33.429 1.00 87.75 673 ARG A O 1
ATOM 5190 N N . PRO A 1 674 ? 17.943 -20.857 -32.514 1.00 90.56 674 PRO A N 1
ATOM 5191 C CA . PRO A 1 674 ? 18.958 -20.880 -31.469 1.00 90.56 674 PRO A CA 1
ATOM 5192 C C . PRO A 1 674 ? 20.348 -21.110 -32.076 1.00 90.56 674 PRO A C 1
ATOM 5194 O O . PRO A 1 674 ? 20.514 -21.883 -33.024 1.00 90.56 674 PRO A O 1
ATOM 5197 N N . VAL A 1 675 ? 21.348 -20.413 -31.538 1.00 93.00 675 VAL A N 1
ATOM 5198 C CA . VAL A 1 675 ? 22.744 -20.548 -31.966 1.00 93.00 675 VAL A CA 1
ATOM 5199 C C . VAL A 1 675 ? 23.312 -21.810 -31.321 1.00 93.00 675 VAL A C 1
ATOM 5201 O O . VAL A 1 675 ? 23.754 -21.767 -30.179 1.00 93.00 675 VAL A O 1
ATOM 5204 N N . ASN A 1 676 ? 23.273 -22.930 -32.049 1.00 94.44 676 ASN A N 1
ATOM 5205 C CA . ASN A 1 676 ? 23.747 -24.235 -31.559 1.00 94.44 676 ASN A CA 1
ATOM 5206 C C . ASN A 1 676 ? 24.950 -24.786 -32.348 1.00 94.44 676 ASN A C 1
ATOM 5208 O O . ASN A 1 676 ? 25.677 -25.653 -31.860 1.00 94.44 676 ASN A O 1
ATOM 5212 N N . TRP A 1 677 ? 25.145 -24.305 -33.580 1.00 94.44 677 TRP A N 1
ATOM 5213 C CA . TRP A 1 677 ? 26.082 -24.867 -34.551 1.00 94.44 677 TRP A CA 1
ATOM 5214 C C . TRP A 1 677 ? 26.920 -23.757 -35.183 1.00 94.44 677 TRP A C 1
ATOM 5216 O O . TRP A 1 677 ? 26.384 -22.853 -35.828 1.00 94.44 677 TRP A O 1
ATOM 5226 N N . VAL A 1 678 ? 28.240 -23.846 -35.023 1.00 92.81 678 VAL A N 1
ATOM 5227 C CA . VAL A 1 678 ? 29.196 -22.894 -35.604 1.00 92.81 678 VAL A CA 1
ATOM 5228 C C . VAL A 1 678 ? 30.207 -23.661 -36.449 1.00 92.81 678 VAL A C 1
ATOM 5230 O O . VAL A 1 678 ? 30.799 -24.636 -35.990 1.00 92.81 678 VAL A O 1
ATOM 5233 N N . PHE A 1 679 ? 30.409 -23.239 -37.693 1.00 91.81 679 PHE A N 1
ATOM 5234 C CA . PHE A 1 679 ? 31.475 -23.736 -38.561 1.00 91.81 679 PHE A CA 1
ATOM 5235 C C . PHE A 1 679 ? 32.674 -22.793 -38.458 1.00 91.81 679 PHE A C 1
ATOM 5237 O O . PHE A 1 679 ? 32.502 -21.581 -38.582 1.00 91.81 679 PHE A O 1
ATOM 5244 N N . THR A 1 680 ? 33.888 -23.322 -38.291 1.00 88.44 680 THR A N 1
ATOM 5245 C CA . THR A 1 680 ? 35.117 -22.515 -38.344 1.00 88.44 680 THR A CA 1
ATOM 5246 C C . THR A 1 680 ? 36.110 -23.012 -39.384 1.00 88.44 680 THR A C 1
ATOM 5248 O O . THR A 1 680 ? 36.202 -24.208 -39.673 1.00 88.44 680 THR A O 1
ATOM 5251 N N . SER A 1 681 ? 36.872 -22.076 -39.945 1.00 85.44 681 SER A N 1
ATOM 5252 C CA . SER A 1 681 ? 37.995 -22.350 -40.842 1.00 85.44 681 SER A CA 1
ATOM 5253 C C . SER A 1 681 ? 39.191 -21.456 -40.514 1.00 85.44 681 SER A C 1
ATOM 5255 O O . SER A 1 681 ? 39.044 -20.420 -39.863 1.00 85.44 681 SER A O 1
ATOM 5257 N N . GLY A 1 682 ? 40.373 -21.861 -40.978 1.00 75.06 682 GLY A N 1
ATOM 5258 C CA . GLY A 1 682 ? 41.628 -21.139 -40.786 1.00 75.06 682 GLY A CA 1
ATOM 5259 C C . GLY A 1 682 ? 42.153 -21.159 -39.346 1.00 75.06 682 GLY A C 1
ATOM 5260 O O . GLY A 1 682 ? 41.693 -21.913 -38.484 1.00 75.06 682 GLY A O 1
ATOM 5261 N N . SER A 1 683 ? 43.158 -20.322 -39.100 1.00 63.56 683 SER A N 1
ATOM 5262 C CA . SER A 1 683 ? 43.785 -20.100 -37.795 1.00 63.56 683 SER A CA 1
ATOM 5263 C C . SER A 1 683 ? 44.393 -18.692 -37.733 1.00 63.56 683 SER A C 1
ATOM 5265 O O . SER A 1 683 ? 44.706 -18.084 -38.761 1.00 63.56 683 SER A O 1
ATOM 5267 N N . GLY A 1 684 ? 44.536 -18.141 -36.524 1.00 63.25 684 GLY A N 1
ATOM 5268 C CA . GLY A 1 684 ? 45.056 -16.784 -36.327 1.00 63.25 684 GLY A CA 1
ATOM 5269 C C . GLY A 1 684 ? 44.163 -15.705 -36.954 1.00 63.25 684 GLY A C 1
ATOM 5270 O O . GLY A 1 684 ? 42.937 -15.797 -36.889 1.00 63.25 684 GLY A O 1
ATOM 5271 N N . LYS A 1 685 ? 44.775 -14.682 -37.568 1.00 60.09 685 LYS A N 1
ATOM 5272 C CA . LYS A 1 685 ? 44.067 -13.527 -38.160 1.00 60.09 685 LYS A CA 1
ATOM 5273 C C . LYS A 1 685 ? 43.110 -13.884 -39.307 1.00 60.09 685 LYS A C 1
ATOM 5275 O O . LYS A 1 685 ? 42.183 -13.128 -39.555 1.00 60.09 685 LYS A O 1
ATOM 5280 N N . ASN A 1 686 ? 43.298 -15.033 -39.959 1.00 67.56 686 ASN A N 1
ATOM 5281 C CA . ASN A 1 686 ? 42.449 -15.498 -41.061 1.00 67.56 686 ASN A CA 1
ATOM 5282 C C . ASN A 1 686 ? 41.421 -16.542 -40.581 1.00 67.56 686 ASN A C 1
ATOM 5284 O O . ASN A 1 686 ? 41.026 -17.422 -41.348 1.00 67.56 686 ASN A O 1
ATOM 5288 N N . SER A 1 687 ? 41.047 -16.509 -39.298 1.00 75.38 687 SER A N 1
ATOM 5289 C CA . SER A 1 687 ? 39.998 -17.378 -38.767 1.00 75.38 687 SER A CA 1
ATOM 5290 C C . SER A 1 687 ? 38.615 -16.834 -39.124 1.00 75.38 687 SER A C 1
ATOM 5292 O O . SER A 1 687 ? 38.341 -15.646 -38.991 1.00 75.38 687 SER A O 1
ATOM 5294 N N . ILE A 1 688 ? 37.751 -17.725 -39.603 1.00 81.62 688 ILE A N 1
ATOM 5295 C CA . ILE A 1 688 ? 36.373 -17.425 -40.000 1.00 81.62 688 ILE A CA 1
ATOM 5296 C C . ILE A 1 688 ? 35.461 -18.252 -39.098 1.00 81.62 688 ILE A C 1
ATOM 5298 O O . ILE A 1 688 ? 35.707 -19.449 -38.946 1.00 81.62 688 ILE A O 1
ATOM 5302 N N . ALA A 1 689 ? 34.411 -17.646 -38.540 1.00 87.50 689 ALA A N 1
ATOM 5303 C CA . ALA A 1 689 ? 33.337 -18.341 -37.833 1.00 87.50 689 ALA A CA 1
ATOM 5304 C C . ALA A 1 689 ? 31.989 -18.032 -38.498 1.00 87.50 689 ALA A C 1
ATOM 5306 O O . ALA A 1 689 ? 31.689 -16.873 -38.782 1.00 87.50 689 ALA A O 1
ATOM 5307 N N . ILE A 1 690 ? 31.192 -19.066 -38.764 1.00 90.88 690 ILE A N 1
ATOM 5308 C CA . ILE A 1 690 ? 29.912 -18.968 -39.474 1.00 90.88 690 ILE A CA 1
ATOM 5309 C C . ILE A 1 690 ? 28.852 -19.733 -38.683 1.00 90.88 690 ILE A C 1
ATOM 5311 O O . ILE A 1 690 ? 29.000 -20.934 -38.459 1.00 90.88 690 ILE A O 1
ATOM 5315 N N . ILE A 1 691 ? 27.784 -19.059 -38.266 1.00 93.75 691 ILE A N 1
ATOM 5316 C CA . ILE A 1 691 ? 26.615 -19.700 -37.658 1.00 93.75 691 ILE A CA 1
ATOM 5317 C C . ILE A 1 691 ? 25.779 -20.346 -38.765 1.00 93.75 691 ILE A C 1
ATOM 5319 O O . ILE A 1 691 ? 25.515 -19.721 -39.796 1.00 93.75 691 ILE A O 1
ATOM 5323 N N . VAL A 1 692 ? 25.371 -21.597 -38.548 1.00 94.44 692 VAL A N 1
ATOM 5324 C CA . VAL A 1 692 ? 24.651 -22.410 -39.537 1.00 94.44 692 VAL A CA 1
ATOM 5325 C C . VAL A 1 692 ? 23.329 -22.933 -38.994 1.00 94.44 692 VAL A C 1
ATOM 5327 O O . VAL A 1 692 ? 23.118 -23.050 -37.784 1.00 94.44 692 VAL A O 1
ATOM 5330 N N . SER A 1 693 ? 22.438 -23.319 -39.899 1.00 94.06 693 SER A N 1
ATOM 5331 C CA . SER A 1 693 ? 21.229 -24.049 -39.536 1.00 94.06 693 SER A CA 1
ATOM 5332 C C . SER A 1 693 ? 21.526 -25.478 -39.044 1.00 94.06 693 SER A C 1
ATOM 5334 O O . SER A 1 693 ? 22.512 -26.093 -39.458 1.00 94.06 693 SER A O 1
ATOM 5336 N N . PRO A 1 694 ? 20.630 -26.079 -38.233 1.00 93.44 694 PRO A N 1
ATOM 5337 C CA . PRO A 1 694 ? 20.683 -27.513 -37.936 1.00 93.44 694 PRO A CA 1
ATOM 5338 C C . PRO A 1 694 ? 20.608 -28.400 -39.192 1.00 93.44 694 PRO A C 1
ATOM 5340 O O . PRO A 1 694 ? 21.179 -29.487 -39.204 1.00 93.44 694 PRO A O 1
ATOM 5343 N N . HIS A 1 695 ? 19.939 -27.933 -40.253 1.00 93.38 695 HIS A N 1
ATOM 5344 C CA . HIS A 1 695 ? 19.847 -28.642 -41.530 1.00 93.38 695 HIS A CA 1
ATOM 5345 C C . HIS A 1 695 ? 21.200 -28.682 -42.256 1.00 93.38 695 HIS A C 1
ATOM 5347 O O . HIS A 1 695 ? 21.694 -29.760 -42.575 1.00 93.38 695 HIS A O 1
ATOM 5353 N N . GLU A 1 696 ? 21.855 -27.532 -42.436 1.00 94.50 696 GLU A N 1
ATOM 5354 C CA . GLU A 1 696 ? 23.207 -27.453 -43.004 1.00 94.50 696 GLU A CA 1
ATOM 5355 C C . GLU A 1 696 ? 24.223 -28.240 -42.174 1.00 94.50 696 GLU A C 1
ATOM 5357 O O . GLU A 1 696 ? 25.050 -28.958 -42.737 1.00 94.50 696 GLU A O 1
ATOM 5362 N N . ALA A 1 697 ? 24.150 -28.145 -40.842 1.00 94.25 697 ALA A N 1
ATOM 5363 C CA . ALA A 1 697 ? 25.007 -28.912 -39.944 1.00 94.25 697 ALA A CA 1
ATOM 5364 C C . ALA A 1 697 ? 24.858 -30.428 -40.166 1.00 94.25 697 ALA A C 1
ATOM 5366 O O . ALA A 1 697 ? 25.870 -31.129 -40.191 1.00 94.25 697 ALA A O 1
ATOM 5367 N N . ASN A 1 698 ? 23.633 -30.923 -40.383 1.00 94.19 698 ASN A N 1
ATOM 5368 C CA . ASN A 1 698 ? 23.354 -32.329 -40.680 1.00 94.19 698 ASN A CA 1
ATOM 5369 C C . ASN A 1 698 ? 23.864 -32.753 -42.068 1.00 94.19 698 ASN A C 1
ATOM 5371 O O . ASN A 1 698 ? 24.679 -33.670 -42.175 1.00 94.19 698 ASN A O 1
ATOM 5375 N N . GLU A 1 699 ? 23.432 -32.068 -43.129 1.00 94.56 699 GLU A N 1
ATOM 5376 C CA . GLU A 1 699 ? 23.733 -32.453 -44.517 1.00 94.56 699 GLU A CA 1
ATOM 5377 C C . GLU A 1 699 ? 25.224 -32.328 -44.864 1.00 94.56 699 GLU A C 1
ATOM 5379 O O . GLU A 1 699 ? 25.760 -33.094 -45.670 1.00 94.56 699 GLU A O 1
ATOM 5384 N N . LEU A 1 700 ? 25.934 -31.379 -44.246 1.00 93.69 700 LEU A N 1
ATOM 5385 C CA . LEU A 1 700 ? 27.358 -31.155 -44.507 1.00 93.69 700 LEU A CA 1
ATOM 5386 C C . LEU A 1 700 ? 28.262 -32.025 -43.624 1.00 93.69 700 LEU A C 1
ATOM 5388 O O . LEU A 1 700 ? 29.430 -32.213 -43.976 1.00 93.69 700 LEU A O 1
ATOM 5392 N N . LEU A 1 701 ? 27.741 -32.641 -42.553 1.00 91.88 701 LEU A N 1
ATOM 5393 C CA . LEU A 1 701 ? 28.487 -33.515 -41.637 1.00 91.88 701 LEU A CA 1
ATOM 5394 C C . LEU A 1 701 ? 29.312 -34.617 -42.341 1.00 91.88 701 LEU A C 1
ATOM 5396 O O . LEU A 1 701 ? 30.483 -34.791 -41.981 1.00 91.88 701 LEU A O 1
ATOM 5400 N N . PRO A 1 702 ? 28.802 -35.337 -43.366 1.00 91.88 702 PRO A N 1
ATOM 5401 C CA . PRO A 1 702 ? 29.586 -36.343 -44.086 1.00 91.88 702 PRO A CA 1
ATOM 5402 C C . PRO A 1 702 ? 30.695 -35.738 -44.958 1.00 91.88 702 PRO A C 1
ATOM 5404 O O . PRO A 1 702 ? 31.655 -36.434 -45.288 1.00 91.88 702 PRO A O 1
ATOM 5407 N N . THR A 1 703 ? 30.577 -34.462 -45.341 1.00 90.81 703 THR A N 1
ATOM 5408 C CA . THR A 1 703 ? 31.596 -33.737 -46.118 1.00 90.81 703 THR A CA 1
ATOM 5409 C C . THR A 1 703 ? 32.676 -33.171 -45.197 1.00 90.81 703 THR A C 1
ATOM 5411 O O . THR A 1 703 ? 33.856 -33.347 -45.485 1.00 90.81 703 THR A O 1
ATOM 5414 N N . ILE A 1 704 ? 32.296 -32.595 -44.050 1.00 90.38 704 ILE A N 1
ATOM 5415 C CA . ILE A 1 704 ? 33.207 -32.109 -42.995 1.00 90.38 704 ILE A CA 1
ATOM 5416 C C . ILE A 1 704 ? 34.144 -33.231 -42.535 1.00 90.38 704 ILE A C 1
ATOM 5418 O O . ILE A 1 704 ? 35.366 -33.082 -42.556 1.00 90.38 704 ILE A O 1
ATOM 5422 N N . ARG A 1 705 ? 33.574 -34.404 -42.222 1.00 89.69 705 ARG A N 1
ATOM 5423 C CA . ARG A 1 705 ? 34.318 -35.616 -41.831 1.00 89.69 705 ARG A CA 1
ATOM 5424 C C . ARG A 1 705 ? 35.263 -36.153 -42.920 1.00 89.69 705 ARG A C 1
ATOM 5426 O O . ARG A 1 705 ? 36.118 -36.970 -42.599 1.00 89.69 705 ARG A O 1
ATOM 5433 N N . LYS A 1 706 ? 35.113 -35.727 -44.182 1.00 87.75 706 LYS A N 1
ATOM 5434 C CA . LYS A 1 706 ? 35.963 -36.134 -45.319 1.00 87.75 706 LYS A CA 1
ATOM 5435 C C . LYS A 1 706 ? 36.986 -35.076 -45.738 1.00 87.75 706 LYS A C 1
ATOM 5437 O O . LYS A 1 706 ? 38.053 -35.454 -46.207 1.00 87.75 706 LYS A O 1
ATOM 5442 N N . SER A 1 707 ? 36.678 -33.782 -45.620 1.00 86.00 707 SER A N 1
ATOM 5443 C CA . SER A 1 707 ? 37.586 -32.707 -46.047 1.00 86.00 707 SER A CA 1
ATOM 5444 C C . SER A 1 707 ? 38.608 -32.336 -44.974 1.00 86.00 707 SER A C 1
ATOM 5446 O O . SER A 1 707 ? 39.748 -32.007 -45.303 1.00 86.00 707 SER A O 1
ATOM 5448 N N . GLY A 1 708 ? 38.196 -32.334 -43.700 1.00 81.44 708 GLY A N 1
ATOM 5449 C CA . GLY A 1 708 ? 38.995 -31.825 -42.583 1.00 81.44 708 GLY A CA 1
ATOM 5450 C C . GLY A 1 708 ? 39.388 -30.343 -42.697 1.00 81.44 708 GLY A C 1
ATOM 5451 O O . GLY A 1 708 ? 40.261 -29.897 -41.958 1.00 81.44 708 GLY A O 1
ATOM 5452 N N . LYS A 1 709 ? 38.796 -29.579 -43.630 1.00 85.62 709 LYS A N 1
ATOM 5453 C CA . LYS A 1 709 ? 39.136 -28.162 -43.880 1.00 85.62 709 LYS A CA 1
ATOM 5454 C C . LYS A 1 709 ? 38.330 -27.174 -43.045 1.00 85.62 709 LYS A C 1
ATOM 5456 O O . LYS A 1 709 ? 38.785 -26.060 -42.820 1.00 85.62 709 LYS A O 1
ATOM 5461 N N . VAL A 1 710 ? 37.155 -27.597 -42.595 1.00 89.19 710 VAL A N 1
ATOM 5462 C CA . VAL A 1 710 ? 36.244 -26.843 -41.730 1.00 89.19 710 VAL A CA 1
ATOM 5463 C C . VAL A 1 710 ? 35.972 -27.697 -40.496 1.00 89.19 710 VAL A C 1
ATOM 5465 O O . VAL A 1 710 ? 35.892 -28.922 -40.605 1.00 89.19 710 VAL A O 1
ATOM 5468 N N . ARG A 1 711 ? 35.831 -27.064 -39.331 1.00 88.56 711 ARG A N 1
ATOM 5469 C CA . ARG A 1 711 ? 35.366 -27.705 -38.094 1.00 88.56 711 ARG A CA 1
ATOM 5470 C C . ARG A 1 711 ? 33.935 -27.282 -37.796 1.00 88.56 711 ARG A C 1
ATOM 5472 O O . ARG A 1 711 ? 33.624 -26.100 -37.867 1.00 88.56 711 ARG A O 1
ATOM 5479 N N . LEU A 1 712 ? 33.084 -28.237 -37.437 1.00 91.56 712 LEU A N 1
ATOM 5480 C CA . LEU A 1 712 ? 31.784 -28.006 -36.808 1.00 91.56 712 LEU A CA 1
ATOM 5481 C C . LEU A 1 712 ? 31.963 -28.037 -35.290 1.00 91.56 712 LEU A C 1
ATOM 5483 O O . LEU A 1 712 ? 32.531 -28.991 -34.762 1.00 91.56 712 LEU A O 1
ATOM 5487 N N . HIS A 1 713 ? 31.458 -27.012 -34.615 1.00 90.56 713 HIS A N 1
ATOM 5488 C CA . HIS A 1 713 ? 31.492 -26.834 -33.169 1.00 90.56 713 HIS A CA 1
ATOM 5489 C C . HIS A 1 713 ? 30.064 -26.865 -32.615 1.00 90.56 713 HIS A C 1
ATOM 5491 O O . HIS A 1 713 ? 29.175 -26.197 -33.154 1.00 90.56 713 HIS A O 1
ATOM 5497 N N . VAL A 1 714 ? 29.855 -27.617 -31.532 1.00 91.69 714 VAL A N 1
ATOM 5498 C CA . VAL A 1 714 ? 28.650 -27.497 -30.697 1.00 91.69 714 VAL A CA 1
ATOM 5499 C C . VAL A 1 714 ? 28.839 -26.315 -29.756 1.00 91.69 714 VAL A C 1
ATOM 5501 O O . VAL A 1 714 ? 29.861 -26.219 -29.077 1.00 91.69 714 VAL A O 1
ATOM 5504 N N . TYR A 1 715 ? 27.846 -25.437 -29.709 1.00 92.75 715 TYR A N 1
ATOM 5505 C CA . TYR A 1 715 ? 27.841 -24.229 -28.891 1.00 92.75 715 TYR A CA 1
ATOM 5506 C C . TYR A 1 715 ? 26.481 -24.062 -28.200 1.00 92.75 715 TYR A C 1
ATOM 5508 O O . TYR A 1 715 ? 25.472 -24.571 -28.686 1.00 92.75 715 TYR A O 1
ATOM 5516 N N . ALA A 1 716 ? 26.457 -23.344 -27.079 1.00 92.25 716 ALA A N 1
ATOM 5517 C CA . ALA A 1 716 ? 25.242 -22.817 -26.469 1.00 92.25 716 ALA A CA 1
ATOM 5518 C C . ALA A 1 716 ? 25.589 -21.555 -25.651 1.00 92.25 716 ALA A C 1
ATOM 5520 O O . ALA A 1 716 ? 26.606 -21.563 -24.951 1.00 92.25 716 ALA A O 1
ATOM 5521 N N . PRO A 1 717 ? 24.774 -20.484 -25.697 1.00 92.94 717 PRO A N 1
ATOM 5522 C CA . PRO A 1 717 ? 24.994 -19.292 -24.879 1.00 92.94 717 PRO A CA 1
ATOM 5523 C C . PRO A 1 717 ? 24.835 -19.613 -23.390 1.00 92.94 717 PRO A C 1
ATOM 5525 O O . PRO A 1 717 ? 23.907 -20.324 -22.998 1.00 92.94 717 PRO A O 1
ATOM 5528 N N . ARG A 1 718 ? 25.703 -19.058 -22.537 1.00 91.62 718 ARG A N 1
ATOM 5529 C CA . ARG A 1 718 ? 25.626 -19.260 -21.081 1.00 91.62 718 ARG A CA 1
ATOM 5530 C C . ARG A 1 718 ? 24.486 -18.434 -20.467 1.00 91.62 718 ARG A C 1
ATOM 5532 O O . ARG A 1 718 ? 24.650 -17.258 -20.147 1.00 91.62 718 ARG A O 1
ATOM 5539 N N . VAL A 1 719 ? 23.307 -19.047 -20.347 1.00 89.19 719 VAL A N 1
ATOM 5540 C CA . VAL A 1 719 ? 22.061 -18.391 -19.890 1.00 89.19 719 VAL A CA 1
ATOM 5541 C C . VAL A 1 719 ? 21.762 -18.546 -18.393 1.00 89.19 719 VAL A C 1
ATOM 5543 O O . VAL A 1 719 ? 20.835 -17.912 -17.902 1.00 89.19 719 VAL A O 1
ATOM 5546 N N . THR A 1 720 ? 22.551 -19.329 -17.651 1.00 83.12 720 THR A N 1
ATOM 5547 C CA . THR A 1 720 ? 22.545 -19.359 -16.175 1.00 83.12 720 THR A CA 1
ATOM 5548 C C . THR A 1 720 ? 23.979 -19.327 -15.641 1.00 83.12 720 THR A C 1
ATOM 5550 O O . THR A 1 720 ? 24.905 -19.778 -16.318 1.00 83.12 720 THR A O 1
ATOM 5553 N N . ALA A 1 721 ? 24.181 -18.833 -14.416 1.00 80.69 721 ALA A N 1
ATOM 5554 C CA . ALA A 1 721 ? 25.511 -18.773 -13.801 1.00 80.69 721 ALA A CA 1
ATOM 5555 C C . ALA A 1 721 ? 26.151 -20.169 -13.630 1.00 80.69 721 ALA A C 1
ATOM 5557 O O . ALA A 1 721 ? 27.351 -20.332 -13.853 1.00 80.69 721 ALA A O 1
ATOM 5558 N N . SER A 1 722 ? 25.341 -21.182 -13.300 1.00 80.69 722 SER A N 1
ATOM 5559 C CA . SER A 1 722 ? 25.757 -22.581 -13.109 1.00 80.69 722 SER A CA 1
ATOM 5560 C C . SER A 1 722 ? 26.007 -23.356 -14.410 1.00 80.69 722 SER A C 1
ATOM 5562 O O . SER A 1 722 ? 26.603 -24.434 -14.382 1.00 80.69 722 SER A O 1
ATOM 5564 N N . MET A 1 723 ? 25.576 -22.834 -15.562 1.00 83.62 723 MET A N 1
ATOM 5565 C CA . MET A 1 723 ? 25.801 -23.468 -16.859 1.00 83.62 723 MET A CA 1
ATOM 5566 C C . MET A 1 723 ? 27.287 -23.423 -17.239 1.00 83.62 723 MET A C 1
ATOM 5568 O O . MET A 1 723 ? 27.935 -22.379 -17.165 1.00 83.62 723 MET A O 1
ATOM 5572 N N . ARG A 1 724 ? 27.820 -24.564 -17.700 1.00 84.75 724 ARG A N 1
ATOM 5573 C CA . ARG A 1 724 ? 29.165 -24.657 -18.289 1.00 84.75 724 ARG A CA 1
ATOM 5574 C C . ARG A 1 724 ? 29.290 -23.685 -19.468 1.00 84.75 724 ARG A C 1
ATOM 5576 O O . ARG A 1 724 ? 28.395 -23.617 -20.303 1.00 84.75 724 ARG A O 1
ATOM 5583 N N . SER A 1 725 ? 30.425 -22.999 -19.572 1.00 86.12 725 SER A N 1
ATOM 5584 C CA . SER A 1 725 ? 30.735 -22.180 -20.744 1.00 86.12 725 SER A CA 1
ATOM 5585 C C . SER A 1 725 ? 30.988 -23.026 -21.997 1.00 86.12 725 SER A C 1
ATOM 5587 O O . SER A 1 725 ? 31.689 -24.037 -21.938 1.00 86.12 725 SER A O 1
ATOM 5589 N N . PHE A 1 726 ? 30.465 -22.573 -23.138 1.00 87.94 726 PHE A N 1
ATOM 5590 C CA . PHE A 1 726 ? 30.787 -23.092 -24.476 1.00 87.94 726 PHE A CA 1
ATOM 5591 C C . PHE A 1 726 ? 31.516 -22.035 -25.331 1.00 87.94 726 PHE A C 1
ATOM 5593 O O . PHE A 1 726 ? 31.785 -22.261 -26.511 1.00 87.94 726 PHE A O 1
ATOM 5600 N N . SER A 1 727 ? 31.847 -20.879 -24.741 1.00 83.50 727 SER A N 1
ATOM 5601 C CA . SER A 1 727 ? 32.409 -19.699 -25.413 1.00 83.50 727 SER A CA 1
ATOM 5602 C C . SER A 1 727 ? 33.775 -19.927 -26.051 1.00 83.50 727 SER A C 1
ATOM 5604 O O . SER A 1 727 ? 34.168 -19.176 -26.936 1.00 83.50 727 SER A O 1
ATOM 5606 N N . ASP A 1 728 ? 34.527 -20.934 -25.607 1.00 82.25 728 ASP A N 1
ATOM 5607 C CA . ASP A 1 728 ? 35.809 -21.320 -26.205 1.00 82.25 728 ASP A CA 1
ATOM 5608 C C . ASP A 1 728 ? 35.658 -22.094 -27.529 1.00 82.25 728 ASP A C 1
ATOM 5610 O O . ASP A 1 728 ? 36.635 -22.244 -28.266 1.00 82.25 728 ASP A O 1
ATOM 5614 N N . LEU A 1 729 ? 34.435 -22.549 -27.841 1.00 85.56 729 LEU A N 1
ATOM 5615 C CA . LEU A 1 729 ? 34.087 -23.448 -28.942 1.00 85.56 729 LEU A CA 1
ATOM 5616 C C . LEU A 1 729 ? 34.853 -24.790 -28.909 1.00 85.56 729 LEU A C 1
ATOM 5618 O O . LEU A 1 729 ? 34.921 -25.488 -29.922 1.00 85.56 729 LEU A O 1
ATOM 5622 N N . ALA A 1 730 ? 35.410 -25.194 -27.765 1.00 82.38 730 ALA A N 1
ATOM 5623 C CA . ALA A 1 730 ? 36.210 -26.413 -27.628 1.00 82.38 730 ALA A CA 1
ATOM 5624 C C . ALA A 1 730 ? 35.400 -27.640 -27.171 1.00 82.38 730 ALA A C 1
ATOM 5626 O O . ALA A 1 730 ? 35.849 -28.765 -27.389 1.00 82.38 730 ALA A O 1
ATOM 5627 N N . PHE A 1 731 ? 34.214 -27.441 -26.575 1.00 85.38 731 PHE A N 1
ATOM 5628 C CA . PHE A 1 731 ? 33.407 -28.489 -25.924 1.00 85.38 731 PHE A CA 1
ATOM 5629 C C . PHE A 1 731 ? 33.240 -29.778 -26.747 1.00 85.38 731 PHE A C 1
ATOM 5631 O O . PHE A 1 731 ? 33.480 -30.872 -26.237 1.00 85.38 731 PHE A O 1
ATOM 5638 N N . TYR A 1 732 ? 32.821 -29.662 -28.010 1.00 86.88 732 TYR A N 1
ATOM 5639 C CA . TYR A 1 732 ? 32.713 -30.797 -28.924 1.00 86.88 732 TYR A CA 1
ATOM 5640 C C . TYR A 1 732 ? 32.897 -30.336 -30.370 1.00 86.88 732 TYR A C 1
ATOM 5642 O O . TYR A 1 732 ? 32.206 -29.423 -30.831 1.00 86.88 732 TYR A O 1
ATOM 5650 N N . THR A 1 733 ? 33.836 -30.966 -31.082 1.00 87.44 733 THR A N 1
ATOM 5651 C CA . THR A 1 733 ? 34.265 -30.553 -32.424 1.00 87.44 733 THR A CA 1
ATOM 5652 C C . THR A 1 733 ? 34.341 -31.726 -33.402 1.00 87.44 733 THR A C 1
ATOM 5654 O O . THR A 1 733 ? 34.718 -32.843 -33.043 1.00 87.44 733 THR A O 1
ATOM 5657 N N . ILE A 1 734 ? 33.971 -31.480 -34.663 1.00 88.00 734 ILE A N 1
ATOM 5658 C CA . ILE A 1 734 ? 34.051 -32.453 -35.761 1.00 88.00 734 ILE A CA 1
ATOM 5659 C C . ILE A 1 734 ? 34.767 -31.810 -36.963 1.00 88.00 734 ILE A C 1
ATOM 5661 O O . ILE A 1 734 ? 34.255 -30.823 -37.487 1.00 88.00 734 ILE A O 1
ATOM 5665 N N . PRO A 1 735 ? 35.884 -32.377 -37.464 1.00 81.75 735 PRO A N 1
ATOM 5666 C CA . PRO A 1 735 ? 36.651 -33.470 -36.860 1.00 81.75 735 PRO A CA 1
ATOM 5667 C C . PRO A 1 735 ? 37.263 -33.061 -35.509 1.00 81.75 735 PRO A C 1
ATOM 5669 O O . PRO A 1 735 ? 37.580 -31.894 -35.292 1.00 81.75 735 PRO A O 1
ATOM 5672 N N . SER A 1 736 ? 37.437 -34.039 -34.618 1.00 73.06 736 SER A N 1
ATOM 5673 C CA . SER A 1 736 ? 38.053 -33.827 -33.304 1.00 73.06 736 SER A CA 1
ATOM 5674 C C . SER A 1 736 ? 39.553 -33.567 -33.458 1.00 73.06 736 SER A C 1
ATOM 5676 O O . SER A 1 736 ? 40.244 -34.340 -34.122 1.00 73.06 736 SER A O 1
ATOM 5678 N N . ALA A 1 737 ? 40.059 -32.507 -32.826 1.00 59.78 737 ALA A N 1
ATOM 5679 C CA . ALA A 1 737 ? 41.450 -32.056 -32.922 1.00 59.78 737 ALA A CA 1
ATOM 5680 C C . ALA A 1 737 ? 42.001 -31.646 -31.538 1.00 59.78 737 ALA A C 1
ATOM 5682 O O . ALA A 1 737 ? 41.219 -31.252 -30.670 1.00 59.78 737 ALA A O 1
ATOM 5683 N N . PRO A 1 738 ? 43.324 -31.723 -31.296 1.00 57.34 738 PRO A N 1
ATOM 5684 C CA . PRO A 1 738 ? 43.911 -31.315 -30.022 1.00 57.34 738 PRO A CA 1
ATOM 5685 C C . PRO A 1 738 ? 43.831 -29.792 -29.821 1.00 57.34 738 PRO A C 1
ATOM 5687 O O . PRO A 1 738 ? 44.127 -29.010 -30.725 1.00 57.34 738 PRO A O 1
ATOM 5690 N N . ALA A 1 739 ? 43.518 -29.363 -28.595 1.00 51.66 739 ALA A N 1
ATOM 5691 C CA . ALA A 1 739 ? 43.231 -27.968 -28.219 1.00 51.66 739 ALA A CA 1
ATOM 5692 C C . ALA A 1 739 ? 44.407 -26.961 -28.337 1.00 51.66 739 ALA A C 1
ATOM 5694 O O . ALA A 1 739 ? 44.328 -25.855 -27.813 1.00 51.66 739 ALA A O 1
ATOM 5695 N N . ARG A 1 740 ? 45.513 -27.325 -29.001 1.00 50.56 740 ARG A N 1
ATOM 5696 C CA . ARG A 1 740 ? 46.659 -26.438 -29.284 1.00 50.56 740 ARG A CA 1
ATOM 5697 C C . ARG A 1 740 ? 46.659 -25.855 -30.701 1.00 50.56 740 ARG A C 1
ATOM 5699 O O . ARG A 1 740 ? 47.439 -24.948 -30.966 1.00 50.56 740 ARG A O 1
ATOM 5706 N N . GLU A 1 741 ? 45.826 -26.363 -31.609 1.00 54.78 741 GLU A N 1
ATOM 5707 C CA . GLU A 1 741 ? 45.859 -25.974 -33.032 1.00 54.78 741 GLU A CA 1
ATOM 5708 C C . GLU A 1 741 ? 44.896 -24.834 -33.401 1.00 54.78 741 GLU A C 1
ATOM 5710 O O . GLU A 1 741 ? 44.919 -24.342 -34.532 1.00 54.78 741 GLU A O 1
ATOM 5715 N N . TRP A 1 742 ? 44.018 -24.418 -32.485 1.00 59.91 742 TRP A N 1
ATOM 5716 C CA . TRP A 1 742 ? 43.060 -23.340 -32.723 1.00 59.91 742 TRP A CA 1
ATOM 5717 C C . TRP A 1 742 ? 42.539 -22.749 -31.413 1.00 59.91 742 TRP A C 1
ATOM 5719 O O . TRP A 1 742 ? 42.146 -23.487 -30.514 1.00 59.91 742 TRP A O 1
ATOM 5729 N N . THR A 1 743 ? 42.464 -21.420 -31.365 1.00 64.25 743 THR A N 1
ATOM 5730 C CA . THR A 1 743 ? 41.788 -20.656 -30.313 1.00 64.25 743 THR A CA 1
ATOM 5731 C C . THR A 1 743 ? 40.982 -19.560 -30.992 1.00 64.25 743 THR A C 1
ATOM 5733 O O . THR A 1 743 ? 41.522 -18.839 -31.834 1.00 64.25 743 THR A O 1
ATOM 5736 N N . ALA A 1 744 ? 39.712 -19.402 -30.625 1.00 66.19 744 ALA A N 1
ATOM 5737 C CA . ALA A 1 744 ? 38.883 -18.323 -31.146 1.00 66.19 744 ALA A CA 1
ATOM 5738 C C . ALA A 1 744 ? 39.455 -16.945 -30.761 1.00 66.19 744 ALA A C 1
ATOM 5740 O O . ALA A 1 744 ? 39.785 -16.701 -29.589 1.00 66.19 744 ALA A O 1
ATOM 5741 N N . LEU A 1 745 ? 39.520 -16.018 -31.725 1.00 74.06 745 LEU A N 1
ATOM 5742 C CA . LEU A 1 745 ? 39.848 -14.616 -31.448 1.00 74.06 745 LEU A CA 1
ATOM 5743 C C . LEU A 1 745 ? 38.844 -14.034 -30.436 1.00 74.06 745 LEU A C 1
ATOM 5745 O O . LEU A 1 745 ? 37.691 -14.460 -30.372 1.00 74.06 745 LEU A O 1
ATOM 5749 N N . ALA A 1 746 ? 39.288 -13.092 -29.602 1.00 76.19 746 ALA A N 1
ATOM 5750 C CA . ALA A 1 746 ? 38.467 -12.610 -28.490 1.00 76.19 746 ALA A CA 1
ATOM 5751 C C . ALA A 1 746 ? 37.183 -11.899 -28.966 1.00 76.19 746 ALA A C 1
ATOM 5753 O O . ALA A 1 746 ? 36.117 -12.173 -28.424 1.00 76.19 746 ALA A O 1
ATOM 5754 N N . HIS A 1 747 ? 37.272 -11.071 -30.017 1.00 76.50 747 HIS A N 1
ATOM 5755 C CA . HIS A 1 747 ? 36.114 -10.397 -30.622 1.00 76.50 747 HIS A CA 1
ATOM 5756 C C . HIS A 1 747 ? 35.099 -11.401 -31.190 1.00 76.50 747 HIS A C 1
ATOM 5758 O O . HIS A 1 747 ? 33.932 -11.350 -30.817 1.00 76.50 747 HIS A O 1
ATOM 5764 N N . LEU A 1 748 ? 35.560 -12.410 -31.946 1.00 79.62 748 LEU A N 1
ATOM 5765 C CA . LEU A 1 748 ? 34.715 -13.487 -32.483 1.00 79.62 748 LEU A CA 1
ATOM 5766 C C . LEU A 1 748 ? 33.860 -14.173 -31.407 1.00 79.62 748 LEU A C 1
ATOM 5768 O O . LEU A 1 748 ? 32.689 -14.455 -31.646 1.00 79.62 748 LEU A O 1
ATOM 5772 N N . ARG A 1 749 ? 34.430 -14.436 -30.221 1.00 84.12 749 ARG A N 1
ATOM 5773 C CA . ARG A 1 749 ? 33.691 -15.029 -29.091 1.00 84.12 749 ARG A CA 1
ATOM 5774 C C . ARG A 1 749 ? 32.679 -14.065 -28.490 1.00 84.12 749 ARG A C 1
ATOM 5776 O O . ARG A 1 749 ? 31.569 -14.472 -28.175 1.00 84.12 749 ARG A O 1
ATOM 5783 N N . ILE A 1 750 ? 33.058 -12.802 -28.325 1.00 87.81 750 ILE A N 1
ATOM 5784 C CA . ILE A 1 750 ? 32.203 -11.783 -27.714 1.00 87.81 750 ILE A CA 1
ATOM 5785 C C . ILE A 1 750 ? 31.001 -11.477 -28.610 1.00 87.81 750 ILE A C 1
ATOM 5787 O O . ILE A 1 750 ? 29.870 -11.529 -28.142 1.00 87.81 750 ILE A O 1
ATOM 5791 N N . GLU A 1 751 ? 31.223 -11.238 -29.899 1.00 88.31 751 GLU A N 1
ATOM 5792 C CA . GLU A 1 751 ? 30.160 -10.962 -30.869 1.00 88.31 751 GLU A CA 1
ATOM 5793 C C . GLU A 1 751 ? 29.202 -12.153 -31.026 1.00 88.31 751 GLU A C 1
ATOM 5795 O O . GLU A 1 751 ? 27.985 -11.964 -31.038 1.00 88.31 751 GLU A O 1
ATOM 5800 N N . LEU A 1 752 ? 29.733 -13.384 -31.050 1.00 89.69 752 LEU A N 1
ATOM 5801 C CA . LEU A 1 752 ? 28.931 -14.610 -31.024 1.00 89.69 752 LEU A CA 1
ATOM 5802 C C . LEU A 1 752 ? 28.069 -14.699 -29.754 1.00 89.69 752 LEU A C 1
ATOM 5804 O O . LEU A 1 752 ? 26.870 -14.951 -29.851 1.00 89.69 752 LEU A O 1
ATOM 5808 N N . ASN A 1 753 ? 28.661 -14.467 -28.579 1.00 92.38 753 ASN A N 1
ATOM 5809 C CA . ASN A 1 753 ? 27.978 -14.550 -27.287 1.00 92.38 753 ASN A CA 1
ATOM 5810 C C . ASN A 1 753 ? 26.880 -13.486 -27.137 1.00 92.38 753 ASN A C 1
ATOM 5812 O O . ASN A 1 753 ? 25.767 -13.815 -26.722 1.00 92.38 753 ASN A O 1
ATOM 5816 N N . LEU A 1 754 ? 27.161 -12.238 -27.526 1.00 91.50 754 LEU A N 1
ATOM 5817 C CA . LEU A 1 754 ? 26.184 -11.146 -27.534 1.00 91.50 754 LEU A CA 1
ATOM 5818 C C . LEU A 1 754 ? 25.009 -11.461 -28.472 1.00 91.50 754 LEU A C 1
ATOM 5820 O O . LEU A 1 754 ? 23.852 -11.337 -28.079 1.00 91.50 754 LEU A O 1
ATOM 5824 N N . PHE A 1 755 ? 25.280 -11.936 -29.692 1.00 91.44 755 PHE A N 1
ATOM 5825 C CA . PHE A 1 755 ? 24.223 -12.283 -30.646 1.00 91.44 755 PHE A CA 1
ATOM 5826 C C . PHE A 1 755 ? 23.407 -13.518 -30.240 1.00 91.44 755 PHE A C 1
ATOM 5828 O O . PHE A 1 755 ? 22.215 -13.611 -30.549 1.00 91.44 755 PHE A O 1
ATOM 5835 N N . ALA A 1 756 ? 24.034 -14.485 -29.569 1.00 92.12 756 ALA A N 1
ATOM 5836 C CA . ALA A 1 756 ? 23.371 -15.679 -29.062 1.00 92.12 756 ALA A CA 1
ATOM 5837 C C . ALA A 1 756 ? 22.515 -15.412 -27.809 1.00 92.12 756 ALA A C 1
ATOM 5839 O O . ALA A 1 756 ? 21.655 -16.232 -27.494 1.00 92.12 756 ALA A O 1
ATOM 5840 N N . GLY A 1 757 ? 22.705 -14.276 -27.126 1.00 91.19 757 GLY A N 1
ATOM 5841 C CA . GLY A 1 757 ? 22.000 -13.934 -25.887 1.00 91.19 757 GLY A CA 1
ATOM 5842 C C . GLY A 1 757 ? 22.601 -14.593 -24.642 1.00 91.19 757 GLY A C 1
ATOM 5843 O O . GLY A 1 757 ? 21.861 -15.021 -23.758 1.00 91.19 757 GLY A O 1
ATOM 5844 N N . GLN A 1 758 ? 23.931 -14.718 -24.575 1.00 93.69 758 GLN A N 1
ATOM 5845 C CA . GLN A 1 758 ? 24.630 -15.143 -23.358 1.00 93.69 758 GLN A CA 1
ATOM 5846 C C . GLN A 1 758 ? 24.441 -14.107 -22.244 1.00 93.69 758 GLN A C 1
ATOM 5848 O O . GLN A 1 758 ? 24.713 -12.930 -22.444 1.00 93.69 758 GLN A O 1
ATOM 5853 N N . LEU A 1 759 ? 24.002 -14.555 -21.067 1.00 93.12 759 LEU A N 1
ATOM 5854 C CA . LEU A 1 759 ? 23.627 -13.676 -19.956 1.00 93.12 759 LEU A CA 1
ATOM 5855 C C . LEU A 1 759 ? 24.730 -13.493 -18.909 1.00 93.12 759 LEU A C 1
ATOM 5857 O O . LEU A 1 759 ? 24.743 -12.481 -18.214 1.00 93.12 759 LEU A O 1
ATOM 5861 N N . TYR A 1 760 ? 25.638 -14.464 -18.796 1.00 92.25 760 TYR A N 1
ATOM 5862 C CA . TYR A 1 760 ? 26.697 -14.490 -17.785 1.00 92.25 760 TYR A CA 1
ATOM 5863 C C . TYR A 1 760 ? 28.080 -14.526 -18.428 1.00 92.25 760 TYR A C 1
ATOM 5865 O O . TYR A 1 760 ? 28.261 -15.158 -19.474 1.00 92.25 760 TYR A O 1
ATOM 5873 N N . PHE A 1 761 ? 29.066 -13.881 -17.807 1.00 90.94 761 PHE A N 1
ATOM 5874 C CA . PHE A 1 761 ? 30.431 -13.835 -18.327 1.00 90.94 761 PHE A CA 1
ATOM 5875 C C . PHE A 1 761 ? 31.319 -14.948 -17.759 1.00 90.94 761 PHE A C 1
ATOM 5877 O O . PHE A 1 761 ? 31.125 -15.476 -16.665 1.00 90.94 761 PHE A O 1
ATOM 5884 N N . ASP A 1 762 ? 32.312 -15.330 -18.552 1.00 85.94 762 ASP A N 1
ATOM 5885 C CA . ASP A 1 762 ? 33.226 -16.445 -18.302 1.00 85.94 762 ASP A CA 1
ATOM 5886 C C . ASP A 1 762 ? 34.509 -16.020 -17.575 1.00 85.94 762 ASP A C 1
ATOM 5888 O O . ASP A 1 762 ? 35.203 -16.861 -17.010 1.00 85.94 762 ASP A O 1
ATOM 5892 N N . SER A 1 763 ? 34.831 -14.724 -17.599 1.00 87.00 763 SER A N 1
ATOM 5893 C CA . SER A 1 763 ? 35.933 -14.114 -16.850 1.00 87.00 763 SER A CA 1
ATOM 5894 C C . SER A 1 763 ? 35.797 -12.589 -16.815 1.00 87.00 763 SER A C 1
ATOM 5896 O O . SER A 1 763 ? 35.120 -11.989 -17.659 1.00 87.00 763 SER A O 1
ATOM 5898 N N . ARG A 1 764 ? 36.508 -11.934 -15.888 1.00 86.44 764 ARG A N 1
ATOM 5899 C CA . ARG A 1 764 ? 36.551 -10.466 -15.796 1.00 86.44 764 ARG A CA 1
ATOM 5900 C C . ARG A 1 764 ? 37.176 -9.821 -17.039 1.00 86.44 764 ARG A C 1
ATOM 5902 O O . ARG A 1 764 ? 36.788 -8.723 -17.424 1.00 86.44 764 ARG A O 1
ATOM 5909 N N . GLU A 1 765 ? 38.072 -10.544 -17.714 1.00 86.75 765 GLU A N 1
ATOM 5910 C CA . GLU A 1 765 ? 38.648 -10.179 -19.015 1.00 86.75 765 GLU A CA 1
ATOM 5911 C C . GLU A 1 765 ? 37.581 -10.140 -20.132 1.00 86.75 765 GLU A C 1
ATOM 5913 O O . GLU A 1 765 ? 37.641 -9.288 -21.019 1.00 86.75 765 GLU A O 1
ATOM 5918 N N . GLN A 1 766 ? 36.584 -11.036 -20.101 1.00 87.38 766 GLN A N 1
ATOM 5919 C CA . GLN A 1 766 ? 35.469 -11.015 -21.054 1.00 87.38 766 GLN A CA 1
ATOM 5920 C C . GLN A 1 766 ? 34.538 -9.827 -20.781 1.00 87.38 766 GLN A C 1
ATOM 5922 O O . GLN A 1 766 ? 34.241 -9.090 -21.717 1.00 87.38 766 GLN A O 1
ATOM 5927 N N . TYR A 1 767 ? 34.157 -9.596 -19.518 1.00 90.50 767 TYR A N 1
ATOM 5928 C CA . TYR A 1 767 ? 33.402 -8.409 -19.086 1.00 90.50 767 TYR A CA 1
ATOM 5929 C C . TYR A 1 767 ? 34.072 -7.108 -19.561 1.00 90.50 767 TYR A C 1
ATOM 5931 O O . TYR A 1 767 ? 33.459 -6.322 -20.282 1.00 90.50 767 TYR A O 1
ATOM 5939 N N . GLN A 1 768 ? 35.361 -6.926 -19.254 1.00 88.69 768 GLN A N 1
ATOM 5940 C CA . GLN A 1 768 ? 36.129 -5.752 -19.677 1.00 88.69 768 GLN A CA 1
ATOM 5941 C C . GLN A 1 768 ? 36.118 -5.574 -21.198 1.00 88.69 768 GLN A C 1
ATOM 5943 O O . GLN A 1 768 ? 35.874 -4.471 -21.677 1.00 88.69 768 GLN A O 1
ATOM 5948 N N . ARG A 1 769 ? 36.316 -6.648 -21.975 1.00 88.12 769 ARG A N 1
ATOM 5949 C CA . ARG A 1 769 ? 36.276 -6.565 -23.443 1.00 88.12 769 ARG A CA 1
ATOM 5950 C C . ARG A 1 769 ? 34.884 -6.297 -24.019 1.00 88.12 769 ARG A C 1
ATOM 5952 O O . ARG A 1 769 ? 34.817 -5.740 -25.108 1.00 88.12 769 ARG A O 1
ATOM 5959 N N . VAL A 1 770 ? 33.795 -6.667 -23.342 1.00 91.00 770 VAL A N 1
ATOM 5960 C CA . VAL A 1 770 ? 32.439 -6.250 -23.748 1.00 91.00 770 VAL A CA 1
ATOM 5961 C C . VAL A 1 770 ? 32.282 -4.744 -23.545 1.00 91.00 770 VAL A C 1
ATOM 5963 O O . VAL A 1 770 ? 31.816 -4.062 -24.453 1.00 91.00 770 VAL A O 1
ATOM 5966 N N . CYS A 1 771 ? 32.748 -4.205 -22.415 1.00 90.44 771 CYS A N 1
ATOM 5967 C CA . CYS A 1 771 ? 32.736 -2.763 -22.166 1.00 90.44 771 CYS A CA 1
ATOM 5968 C C . CYS A 1 771 ? 33.631 -1.988 -23.153 1.00 90.44 771 CYS A C 1
ATOM 5970 O O . CYS A 1 771 ? 33.199 -0.959 -23.665 1.00 90.44 771 CYS A O 1
ATOM 5972 N N . GLU A 1 772 ? 34.821 -2.506 -23.491 1.00 89.44 772 GLU A N 1
ATOM 5973 C CA . GLU A 1 772 ? 35.681 -1.948 -24.552 1.00 89.44 772 GLU A CA 1
ATOM 5974 C C . GLU A 1 772 ? 35.012 -2.010 -25.933 1.00 89.44 772 GLU A C 1
ATOM 5976 O O . GLU A 1 772 ? 35.078 -1.044 -26.689 1.00 89.44 772 GLU A O 1
ATOM 5981 N N . LEU A 1 773 ? 34.359 -3.127 -26.276 1.00 88.12 773 LEU A N 1
ATOM 5982 C CA . LEU A 1 773 ? 33.678 -3.285 -27.563 1.00 88.12 773 LEU A CA 1
ATOM 5983 C C . LEU A 1 773 ? 32.514 -2.301 -27.698 1.00 88.12 773 LEU A C 1
ATOM 5985 O O . LEU A 1 773 ? 32.393 -1.663 -28.738 1.00 88.12 773 LEU A O 1
ATOM 5989 N N . LEU A 1 774 ? 31.687 -2.157 -26.661 1.00 90.31 774 LEU A N 1
ATOM 5990 C CA . LEU A 1 774 ? 30.492 -1.305 -26.658 1.00 90.31 774 LEU A CA 1
ATOM 5991 C C . LEU A 1 774 ? 30.770 0.169 -26.300 1.00 90.31 774 LEU A C 1
ATOM 5993 O O . LEU A 1 774 ? 29.821 0.940 -26.202 1.00 90.31 774 LEU A O 1
ATOM 5997 N N . ALA A 1 775 ? 32.036 0.565 -26.111 1.00 90.69 775 ALA A N 1
ATOM 5998 C CA . ALA A 1 775 ? 32.445 1.908 -25.674 1.00 90.69 775 ALA A CA 1
ATOM 5999 C C . ALA A 1 775 ? 31.758 2.398 -24.384 1.00 90.69 775 ALA A C 1
ATOM 6001 O O . ALA A 1 775 ? 31.451 3.580 -24.247 1.00 90.69 775 ALA A O 1
ATOM 6002 N N . LEU A 1 776 ? 31.492 1.499 -23.436 1.00 91.12 776 LEU A N 1
ATOM 6003 C CA . LEU A 1 776 ? 30.824 1.848 -22.181 1.00 91.12 776 LEU A CA 1
ATOM 6004 C C . LEU A 1 776 ? 31.777 2.609 -21.247 1.00 91.12 776 LEU A C 1
ATOM 6006 O O . LEU A 1 776 ? 32.967 2.292 -21.187 1.00 91.12 776 LEU A O 1
ATOM 6010 N N . HIS A 1 777 ? 31.258 3.556 -20.456 1.00 89.12 777 HIS A N 1
ATOM 6011 C CA . HIS A 1 777 ? 32.051 4.364 -19.501 1.00 89.12 777 HIS A CA 1
ATOM 6012 C C . HIS A 1 777 ? 32.931 3.523 -18.558 1.00 89.12 777 HIS A C 1
ATOM 6014 O O . HIS A 1 777 ? 34.052 3.909 -18.236 1.00 89.12 777 HIS A O 1
ATOM 6020 N N . MET A 1 778 ? 32.482 2.308 -18.229 1.00 87.38 778 MET A N 1
ATOM 6021 C CA . MET A 1 778 ? 33.208 1.297 -17.449 1.00 87.38 778 MET A CA 1
ATOM 6022 C C . MET A 1 778 ? 34.574 0.890 -18.041 1.00 87.38 778 MET A C 1
ATOM 6024 O O . MET A 1 778 ? 35.410 0.348 -17.319 1.00 87.38 778 MET A O 1
ATOM 6028 N N . ALA A 1 779 ? 34.804 1.121 -19.339 1.00 86.12 779 ALA A N 1
ATOM 6029 C CA . ALA A 1 779 ? 36.082 0.920 -20.030 1.00 86.12 779 ALA A CA 1
ATOM 6030 C C . ALA A 1 779 ? 36.839 2.233 -20.329 1.00 86.12 779 ALA A C 1
ATOM 6032 O O . ALA A 1 779 ? 38.000 2.183 -20.736 1.00 86.12 779 ALA A O 1
ATOM 6033 N N . HIS A 1 780 ? 36.212 3.390 -20.099 1.00 84.12 780 HIS A N 1
ATOM 6034 C CA . HIS A 1 780 ? 36.746 4.727 -20.370 1.00 84.12 780 HIS A CA 1
ATOM 6035 C C . HIS A 1 780 ? 36.649 5.630 -19.120 1.00 84.12 780 HIS A C 1
ATOM 6037 O O . HIS A 1 780 ? 35.968 6.660 -19.145 1.00 84.12 780 HIS A O 1
ATOM 6043 N N . PRO A 1 781 ? 37.299 5.262 -17.996 1.00 77.69 781 PRO A N 1
ATOM 6044 C CA . PRO A 1 781 ? 37.265 6.069 -16.781 1.00 77.69 781 PRO A CA 1
ATOM 6045 C C . PRO A 1 781 ? 37.840 7.467 -17.048 1.00 77.69 781 PRO A C 1
ATOM 6047 O O . PRO A 1 781 ? 38.901 7.608 -17.661 1.00 77.69 781 PRO A O 1
ATOM 6050 N N . GLY A 1 782 ? 37.131 8.498 -16.582 1.00 74.94 782 GLY A N 1
ATOM 6051 C CA . GLY A 1 782 ? 37.503 9.898 -16.802 1.00 74.94 782 GLY A CA 1
ATOM 6052 C C . GLY A 1 782 ? 37.150 10.462 -18.185 1.00 74.94 782 GLY A C 1
ATOM 6053 O O . GLY A 1 782 ? 37.688 11.504 -18.546 1.00 74.94 782 GLY A O 1
ATOM 6054 N N . ALA A 1 783 ? 36.275 9.808 -18.960 1.00 82.88 783 ALA A N 1
ATOM 6055 C CA . ALA A 1 783 ? 35.672 10.421 -20.145 1.00 82.88 783 ALA A CA 1
ATOM 6056 C C . ALA A 1 783 ? 34.884 11.693 -19.768 1.00 82.88 783 ALA A C 1
ATOM 6058 O O . ALA A 1 783 ? 34.073 11.672 -18.845 1.00 82.88 783 ALA A O 1
ATOM 6059 N N . GLU A 1 784 ? 35.105 12.792 -20.495 1.00 81.62 784 GLU A N 1
ATOM 6060 C CA . GLU A 1 784 ? 34.476 14.098 -20.217 1.00 81.62 784 GLU A CA 1
ATOM 6061 C C . GLU A 1 784 ? 32.965 14.122 -20.495 1.00 81.62 784 GLU A C 1
ATOM 6063 O O . GLU A 1 784 ? 32.243 14.951 -19.943 1.00 81.62 784 GLU A O 1
ATOM 6068 N N . HIS A 1 785 ? 32.485 13.231 -21.367 1.00 83.62 785 HIS A N 1
ATOM 6069 C CA . HIS A 1 785 ? 31.082 13.129 -21.743 1.00 83.62 785 HIS A CA 1
ATOM 6070 C C . HIS A 1 785 ? 30.685 11.667 -21.979 1.00 83.62 785 HIS A C 1
ATOM 6072 O O . HIS A 1 785 ? 31.435 10.888 -22.573 1.00 83.62 785 HIS A O 1
ATOM 6078 N N . VAL A 1 786 ? 29.491 11.319 -21.502 1.00 88.19 786 VAL A N 1
ATOM 6079 C CA . VAL A 1 786 ? 28.874 9.992 -21.558 1.00 88.19 786 VAL A CA 1
ATOM 6080 C C . VAL A 1 786 ? 27.393 10.197 -21.893 1.00 88.19 786 VAL A C 1
ATOM 6082 O O . VAL A 1 786 ? 26.762 11.106 -21.350 1.00 88.19 786 VAL A O 1
ATOM 6085 N N . GLU A 1 787 ? 26.843 9.386 -22.793 1.00 83.25 787 GLU A N 1
ATOM 6086 C CA . GLU A 1 787 ? 25.419 9.385 -23.140 1.00 83.25 787 GLU A CA 1
ATOM 6087 C C . GLU A 1 787 ? 24.573 8.728 -22.030 1.00 83.25 787 GLU A C 1
ATOM 6089 O O . GLU A 1 787 ? 25.082 8.007 -21.172 1.00 83.25 787 GLU A O 1
ATOM 6094 N N . VAL A 1 788 ? 23.256 8.966 -22.041 1.00 78.75 788 VAL A N 1
ATOM 6095 C CA . VAL A 1 788 ? 22.323 8.537 -20.973 1.00 78.75 788 VAL A CA 1
ATOM 6096 C C . VAL A 1 788 ? 22.259 7.009 -20.801 1.00 78.75 788 VAL A C 1
ATOM 6098 O O . VAL A 1 788 ? 21.953 6.520 -19.717 1.00 78.75 788 VAL A O 1
ATOM 6101 N N . ASP A 1 789 ? 22.581 6.240 -21.843 1.00 81.31 789 ASP A N 1
ATOM 6102 C CA . ASP A 1 789 ? 22.673 4.776 -21.790 1.00 81.31 789 ASP A CA 1
ATOM 6103 C C . ASP A 1 789 ? 24.078 4.249 -21.433 1.00 81.31 789 ASP A C 1
ATOM 6105 O O . ASP A 1 789 ? 24.299 3.039 -21.441 1.00 81.31 789 ASP A O 1
ATOM 6109 N N . GLY A 1 790 ? 25.018 5.140 -21.098 1.00 85.75 790 GLY A N 1
ATOM 6110 C CA . GLY A 1 790 ? 26.383 4.824 -20.679 1.00 85.75 790 GLY A CA 1
ATOM 6111 C C . GLY A 1 790 ? 27.413 4.691 -21.803 1.00 85.75 790 GLY A C 1
ATOM 6112 O O . GLY A 1 790 ? 28.571 4.372 -21.507 1.00 85.75 790 GLY A O 1
ATOM 6113 N N . PHE A 1 791 ? 27.029 4.918 -23.063 1.00 92.06 791 PHE A N 1
ATOM 6114 C CA . PHE A 1 791 ? 27.945 4.972 -24.206 1.00 92.06 791 PHE A CA 1
ATOM 6115 C C . PHE A 1 791 ? 28.866 6.201 -24.143 1.00 92.06 791 PHE A C 1
ATOM 6117 O O . PHE A 1 791 ? 28.445 7.296 -23.779 1.00 92.06 791 PHE A O 1
ATOM 6124 N N . VAL A 1 792 ? 30.131 6.044 -24.535 1.00 90.88 792 VAL A N 1
ATOM 6125 C CA . VAL A 1 792 ? 31.099 7.144 -24.657 1.00 90.88 792 VAL A CA 1
ATOM 6126 C C . VAL A 1 792 ? 31.308 7.472 -26.139 1.00 90.88 792 VAL A C 1
ATOM 6128 O O . VAL A 1 792 ? 31.847 6.632 -26.878 1.00 90.88 792 VAL A O 1
ATOM 6131 N N . PRO A 1 793 ? 30.931 8.679 -26.606 1.00 89.75 793 PRO A N 1
ATOM 6132 C CA . PRO A 1 793 ? 31.133 9.087 -27.995 1.00 89.75 793 PRO A CA 1
ATOM 6133 C C . PRO A 1 793 ? 32.621 9.117 -28.383 1.00 89.75 793 PRO A C 1
ATOM 6135 O O . PRO A 1 793 ? 33.462 9.426 -27.534 1.00 89.75 793 PRO A O 1
ATOM 6138 N N . PRO A 1 794 ? 32.983 8.857 -29.659 1.00 88.25 794 PRO A N 1
ATOM 6139 C CA . PRO A 1 794 ? 34.378 8.717 -30.094 1.00 88.25 794 PRO A CA 1
ATOM 6140 C C . PRO A 1 794 ? 35.334 9.841 -29.665 1.00 88.25 794 PRO A C 1
ATOM 6142 O O . PRO A 1 794 ? 36.499 9.567 -29.393 1.00 88.25 794 PRO A O 1
ATOM 6145 N N . ALA A 1 795 ? 34.847 11.083 -29.562 1.00 86.06 795 ALA A N 1
ATOM 6146 C CA . ALA A 1 795 ? 35.643 12.251 -29.182 1.00 86.06 795 ALA A CA 1
ATOM 6147 C C . ALA A 1 795 ? 36.138 12.251 -27.719 1.00 86.06 795 ALA A C 1
ATOM 6149 O O . ALA A 1 795 ? 37.127 12.918 -27.430 1.00 86.06 795 ALA A O 1
ATOM 6150 N N . HIS A 1 796 ? 35.492 11.505 -26.813 1.00 86.44 796 HIS A N 1
ATOM 6151 C CA . HIS A 1 796 ? 35.778 11.529 -25.367 1.00 86.44 796 HIS A CA 1
ATOM 6152 C C . HIS A 1 796 ? 36.340 10.196 -24.831 1.00 86.44 796 HIS A C 1
ATOM 6154 O O . HIS A 1 796 ? 36.449 10.004 -23.620 1.00 86.44 796 HIS A O 1
ATOM 6160 N N . ARG A 1 797 ? 36.700 9.253 -25.716 1.00 86.69 797 ARG A N 1
ATOM 6161 C CA . ARG A 1 797 ? 37.196 7.919 -25.334 1.00 86.69 797 ARG A CA 1
ATOM 6162 C C . ARG A 1 797 ? 38.644 7.951 -24.856 1.00 86.69 797 ARG A C 1
ATOM 6164 O O . ARG A 1 797 ? 39.547 8.355 -25.585 1.00 86.69 797 ARG A O 1
ATOM 6171 N N . THR A 1 798 ? 38.887 7.397 -23.672 1.00 72.81 798 THR A N 1
ATOM 6172 C CA . THR A 1 798 ? 40.231 7.151 -23.138 1.00 72.81 798 THR A CA 1
ATOM 6173 C C . THR A 1 798 ? 40.649 5.695 -23.398 1.00 72.81 798 THR A C 1
ATOM 6175 O O . THR A 1 798 ? 40.024 4.758 -22.907 1.00 72.81 798 THR A O 1
ATOM 6178 N N . GLY A 1 799 ? 41.711 5.466 -24.182 1.00 68.19 799 GLY A N 1
ATOM 6179 C CA . GLY A 1 799 ? 42.281 4.125 -24.402 1.00 68.19 799 GLY A CA 1
ATOM 6180 C C . GLY A 1 799 ? 41.993 3.501 -25.776 1.00 68.19 799 GLY A C 1
ATOM 6181 O O . GLY A 1 799 ? 42.300 4.100 -26.805 1.00 68.19 799 GLY A O 1
ATOM 6182 N N . LYS A 1 800 ? 41.514 2.246 -25.808 1.00 64.25 800 LYS A N 1
ATOM 6183 C CA . LYS A 1 800 ? 41.296 1.496 -27.063 1.00 64.25 800 LYS A CA 1
ATOM 6184 C C . LYS A 1 800 ? 40.084 2.030 -27.834 1.00 64.25 800 LYS A C 1
ATOM 6186 O O . LYS A 1 800 ? 39.095 2.425 -27.227 1.00 64.25 800 LYS A O 1
ATOM 6191 N N . SER A 1 801 ? 40.131 1.961 -29.166 1.00 70.06 801 SER A N 1
ATOM 6192 C CA . SER A 1 801 ? 38.984 2.325 -30.003 1.00 70.06 801 SER A CA 1
ATOM 6193 C C . SER A 1 801 ? 37.958 1.190 -30.099 1.00 70.06 801 SER A C 1
ATOM 6195 O O . SER A 1 801 ? 38.302 0.072 -30.488 1.00 70.06 801 SER A O 1
ATOM 6197 N N . SER A 1 802 ? 36.701 1.502 -29.782 1.00 83.38 802 SER A N 1
ATOM 6198 C CA . SER A 1 802 ? 35.523 0.713 -30.161 1.00 83.38 802 SER A CA 1
ATOM 6199 C C . SER A 1 802 ? 35.161 0.974 -31.633 1.00 83.38 802 SER A C 1
ATOM 6201 O O . SER A 1 802 ? 35.287 2.117 -32.081 1.00 83.38 802 SER A O 1
ATOM 6203 N N . PRO A 1 803 ? 34.664 -0.030 -32.383 1.00 80.44 803 PRO A N 1
ATOM 6204 C CA . PRO A 1 803 ? 34.226 0.150 -33.766 1.00 80.44 803 PRO A CA 1
ATOM 6205 C C . PRO A 1 803 ? 32.882 0.890 -33.902 1.00 80.44 803 PRO A C 1
ATOM 6207 O O . PRO A 1 803 ? 32.493 1.205 -35.023 1.00 80.44 803 PRO A O 1
ATOM 6210 N N . PHE A 1 804 ? 32.159 1.160 -32.808 1.00 85.75 804 PHE A N 1
ATOM 6211 C CA . PHE A 1 804 ? 30.877 1.871 -32.850 1.00 85.75 804 PHE A CA 1
ATOM 6212 C C . PHE A 1 804 ? 31.073 3.391 -32.839 1.00 85.75 804 PHE A C 1
ATOM 6214 O O . PHE A 1 804 ? 31.751 3.929 -31.957 1.00 85.75 804 PHE A O 1
ATOM 6221 N N . SER A 1 805 ? 30.443 4.096 -33.780 1.00 83.75 805 SER A N 1
ATOM 6222 C CA . SER A 1 805 ? 30.419 5.565 -33.845 1.00 83.75 805 SER A CA 1
ATOM 6223 C C . SER A 1 805 ? 29.249 6.182 -33.070 1.00 83.75 805 SER A C 1
ATOM 6225 O O . SER A 1 805 ? 29.359 7.321 -32.627 1.00 83.75 805 SER A O 1
ATOM 6227 N N . ILE A 1 806 ? 28.160 5.427 -32.883 1.00 85.19 806 ILE A N 1
ATOM 6228 C CA . ILE A 1 806 ? 26.960 5.779 -32.098 1.00 85.19 806 ILE A CA 1
ATOM 6229 C C . ILE A 1 806 ? 26.550 4.594 -31.209 1.00 85.19 806 ILE A C 1
ATOM 6231 O O . ILE A 1 806 ? 26.966 3.465 -31.482 1.00 85.19 806 ILE A O 1
ATOM 6235 N N . SER A 1 807 ? 25.738 4.817 -30.170 1.00 87.94 807 SER A N 1
ATOM 6236 C CA . SER A 1 807 ? 25.325 3.731 -29.273 1.00 87.94 807 SER A CA 1
ATOM 6237 C C . SER A 1 807 ? 24.560 2.610 -29.996 1.00 87.94 807 SER A C 1
ATOM 6239 O O . SER A 1 807 ? 23.596 2.838 -30.730 1.00 87.94 807 SER A O 1
ATOM 6241 N N . ALA A 1 808 ? 24.970 1.368 -29.726 1.00 86.88 808 ALA A N 1
ATOM 6242 C CA . ALA A 1 808 ? 24.274 0.143 -30.126 1.00 86.88 808 ALA A CA 1
ATOM 6243 C C . ALA A 1 808 ? 23.512 -0.522 -28.956 1.00 86.88 808 ALA A C 1
ATOM 6245 O O . ALA A 1 808 ? 22.944 -1.606 -29.114 1.00 86.88 808 ALA A O 1
ATOM 6246 N N . ILE A 1 809 ? 23.507 0.086 -27.765 1.00 88.94 809 ILE A N 1
ATOM 6247 C CA . ILE A 1 809 ? 23.104 -0.560 -26.504 1.00 88.94 809 ILE A CA 1
ATOM 6248 C C . ILE A 1 809 ? 21.619 -0.950 -26.519 1.00 88.94 809 ILE A C 1
ATOM 6250 O O . ILE A 1 809 ? 21.269 -2.090 -26.203 1.00 88.94 809 ILE A O 1
ATOM 6254 N N . SER A 1 810 ? 20.745 -0.051 -26.974 1.00 85.06 810 SER A N 1
ATOM 6255 C CA . SER A 1 810 ? 19.306 -0.305 -27.162 1.00 85.06 810 SER A CA 1
ATOM 6256 C C . SER A 1 810 ? 19.019 -1.462 -28.134 1.00 85.06 810 SER A C 1
ATOM 6258 O O . SER A 1 810 ? 18.082 -2.243 -27.938 1.00 85.06 810 SER A O 1
ATOM 6260 N N . MET A 1 811 ? 19.866 -1.634 -29.151 1.00 86.75 811 MET A N 1
ATOM 6261 C CA . MET A 1 811 ? 19.757 -2.702 -30.146 1.00 86.75 811 MET A CA 1
ATOM 6262 C C . MET A 1 811 ? 20.195 -4.053 -29.560 1.00 86.75 811 MET A C 1
ATOM 6264 O O . MET A 1 811 ? 19.516 -5.061 -29.764 1.00 86.75 811 MET A O 1
ATOM 6268 N N . PHE A 1 812 ? 21.270 -4.082 -28.762 1.00 89.12 812 PHE A N 1
ATOM 6269 C CA . PHE A 1 812 ? 21.682 -5.278 -28.016 1.00 89.12 812 PHE A CA 1
ATOM 6270 C C . PHE A 1 812 ? 20.663 -5.672 -26.932 1.00 89.12 812 PHE A C 1
ATOM 6272 O O . PHE A 1 812 ? 20.394 -6.866 -26.773 1.00 89.12 812 PHE A O 1
ATOM 6279 N N . LYS A 1 813 ? 20.018 -4.711 -26.250 1.00 87.88 813 LYS A N 1
ATOM 6280 C CA . LYS A 1 813 ? 18.871 -4.987 -25.357 1.00 87.88 813 LYS A CA 1
ATOM 6281 C C . LYS A 1 813 ? 17.717 -5.639 -26.116 1.00 87.88 813 LYS A C 1
ATOM 6283 O O . LYS A 1 813 ? 17.221 -6.678 -25.688 1.00 87.88 813 LYS A O 1
ATOM 6288 N N . SER A 1 814 ? 17.345 -5.082 -27.269 1.00 85.94 814 SER A N 1
ATOM 6289 C CA . SER A 1 814 ? 16.266 -5.606 -28.121 1.00 85.94 814 SER A CA 1
ATOM 6290 C C . SER A 1 814 ? 16.551 -7.035 -28.605 1.00 85.94 814 SER A C 1
ATOM 6292 O O . SER A 1 814 ? 15.708 -7.923 -28.477 1.00 85.94 814 SER A O 1
ATOM 6294 N N . LEU A 1 815 ? 17.771 -7.291 -29.088 1.00 87.56 815 LEU A N 1
ATOM 6295 C CA . LEU A 1 815 ? 18.220 -8.623 -29.503 1.00 87.56 815 LEU A CA 1
ATOM 6296 C C . LEU A 1 815 ? 18.205 -9.623 -28.338 1.00 87.56 815 LEU A C 1
ATOM 6298 O O . LEU A 1 815 ? 17.739 -10.751 -28.505 1.00 87.56 815 LEU A O 1
ATOM 6302 N N . THR A 1 816 ? 18.663 -9.210 -27.154 1.00 89.69 816 THR A N 1
ATOM 6303 C CA . THR A 1 816 ? 18.665 -10.059 -25.952 1.00 89.69 816 THR A CA 1
ATOM 6304 C C . THR A 1 816 ? 17.237 -10.372 -25.495 1.00 89.69 816 THR A C 1
ATOM 6306 O O . THR A 1 816 ? 16.935 -11.530 -25.220 1.00 89.69 816 THR A O 1
ATOM 6309 N N . GLY A 1 817 ? 16.321 -9.398 -25.516 1.00 85.81 817 GLY A N 1
ATOM 6310 C CA . GLY A 1 817 ? 14.900 -9.604 -25.207 1.00 85.81 817 GLY A CA 1
ATOM 6311 C C . GLY A 1 817 ? 14.219 -10.627 -26.123 1.00 85.81 817 GLY A C 1
ATOM 6312 O O . GLY A 1 817 ? 13.514 -11.514 -25.637 1.00 85.81 817 GLY A O 1
ATOM 6313 N N . LEU A 1 818 ? 14.500 -10.581 -27.432 1.00 85.69 818 LEU A N 1
ATOM 6314 C CA . LEU A 1 818 ? 14.010 -11.573 -28.399 1.00 85.69 818 LEU A CA 1
ATOM 6315 C C . LEU A 1 818 ? 14.654 -12.953 -28.196 1.00 85.69 818 LEU A C 1
ATOM 6317 O O . LEU A 1 818 ? 13.955 -13.966 -28.196 1.00 85.69 818 LEU A O 1
ATOM 6321 N N . ARG A 1 819 ? 15.969 -13.020 -27.931 1.00 88.62 819 ARG A N 1
ATOM 6322 C CA . ARG A 1 819 ? 16.657 -14.271 -27.546 1.00 88.62 819 ARG A CA 1
ATOM 6323 C C . ARG A 1 819 ? 16.070 -14.899 -26.282 1.00 88.62 819 ARG A C 1
ATOM 6325 O O . ARG A 1 819 ? 16.054 -16.122 -26.159 1.00 88.62 819 ARG A O 1
ATOM 6332 N N . ARG A 1 820 ? 15.565 -14.066 -25.373 1.00 86.31 820 ARG A N 1
ATOM 6333 C CA . ARG A 1 820 ? 14.914 -14.445 -24.117 1.00 86.31 820 ARG A CA 1
ATOM 6334 C C . ARG A 1 820 ? 13.403 -14.643 -24.225 1.00 86.31 820 ARG A C 1
ATOM 6336 O O . ARG A 1 820 ? 12.806 -15.048 -23.234 1.00 86.31 820 ARG A O 1
ATOM 6343 N N . LYS A 1 821 ? 12.785 -14.395 -25.388 1.00 80.12 821 LYS A N 1
ATOM 6344 C CA . LYS A 1 821 ? 11.327 -14.489 -25.608 1.00 80.12 821 LYS A CA 1
ATOM 6345 C C . LYS A 1 821 ? 10.512 -13.754 -24.533 1.00 80.12 821 LYS A C 1
ATOM 6347 O O . LYS A 1 821 ? 9.564 -14.299 -23.979 1.00 80.12 821 LYS A O 1
ATOM 6352 N N . GLY A 1 822 ? 10.937 -12.539 -24.185 1.00 63.44 822 GLY A N 1
ATOM 6353 C CA . GLY A 1 822 ? 10.288 -11.721 -23.155 1.00 63.44 822 GLY A CA 1
ATOM 6354 C C . GLY A 1 822 ? 10.620 -12.085 -21.701 1.00 63.44 822 GLY A C 1
ATOM 6355 O O . GLY A 1 822 ? 10.209 -11.354 -20.803 1.00 63.44 822 GLY A O 1
ATOM 6356 N N . MET A 1 823 ? 11.396 -13.144 -21.427 1.00 69.56 823 MET A N 1
ATOM 6357 C CA . MET A 1 823 ? 11.939 -13.362 -20.080 1.00 69.56 823 MET A CA 1
ATOM 6358 C C . MET A 1 823 ? 12.912 -12.234 -19.707 1.00 69.56 823 MET A C 1
ATOM 6360 O O . MET A 1 823 ? 13.789 -11.875 -20.499 1.00 69.56 823 MET A O 1
ATOM 6364 N N . ALA A 1 824 ? 12.822 -11.737 -18.473 1.00 67.88 824 ALA A N 1
ATOM 6365 C CA . ALA A 1 824 ? 13.746 -10.734 -17.955 1.00 67.88 824 ALA A CA 1
ATOM 6366 C C . ALA A 1 824 ? 15.216 -11.210 -17.995 1.00 67.88 824 ALA A C 1
ATOM 6368 O O . ALA A 1 824 ? 15.523 -12.415 -17.981 1.00 67.88 824 ALA A O 1
ATOM 6369 N N . PHE A 1 825 ? 16.130 -10.237 -18.070 1.00 79.81 825 PHE A N 1
ATOM 6370 C CA . PHE A 1 825 ? 17.579 -10.467 -18.061 1.00 79.81 825 PHE A CA 1
ATOM 6371 C C . PHE A 1 825 ? 18.412 -9.363 -17.378 1.00 79.81 825 PHE A C 1
ATOM 6373 O O . PHE A 1 825 ? 19.614 -9.568 -17.204 1.00 79.81 825 PHE A O 1
ATOM 6380 N N . GLY A 1 826 ? 17.817 -8.242 -16.943 1.00 70.75 826 GLY A N 1
ATOM 6381 C CA . GLY A 1 826 ? 18.532 -7.115 -16.311 1.00 70.75 826 GLY A CA 1
ATOM 6382 C C . GLY A 1 826 ? 19.346 -7.513 -15.071 1.00 70.75 826 GLY A C 1
ATOM 6383 O O . GLY A 1 826 ? 20.468 -7.054 -14.879 1.00 70.75 826 GLY A O 1
ATOM 6384 N N . GLY A 1 827 ? 18.848 -8.469 -14.279 1.00 71.88 827 GLY A N 1
ATOM 6385 C CA . GLY A 1 827 ? 19.557 -9.001 -13.111 1.00 71.88 827 GLY A CA 1
ATOM 6386 C C . GLY A 1 827 ? 20.860 -9.779 -13.388 1.00 71.88 827 GLY A C 1
ATOM 6387 O O . GLY A 1 827 ? 21.594 -10.046 -12.426 1.00 71.88 827 GLY A O 1
ATOM 6388 N N . THR A 1 828 ? 21.150 -10.138 -14.646 1.00 85.75 828 THR A N 1
ATOM 6389 C CA . THR A 1 828 ? 22.326 -10.929 -15.085 1.00 85.75 828 THR A CA 1
ATOM 6390 C C . THR A 1 828 ? 23.517 -10.051 -15.484 1.00 85.75 828 THR A C 1
ATOM 6392 O O . THR A 1 828 ? 23.367 -8.839 -15.620 1.00 85.75 828 THR A O 1
ATOM 6395 N N . ASP A 1 829 ? 24.699 -10.639 -15.685 1.00 91.50 829 ASP A N 1
ATOM 6396 C CA . ASP A 1 829 ? 25.931 -9.890 -15.967 1.00 91.50 829 ASP A CA 1
ATOM 6397 C C . ASP A 1 829 ? 25.819 -9.038 -17.243 1.00 91.50 829 ASP A C 1
ATOM 6399 O O . ASP A 1 829 ? 26.143 -7.849 -17.224 1.00 91.50 829 ASP A O 1
ATOM 6403 N N . LEU A 1 830 ? 25.309 -9.614 -18.343 1.00 90.81 830 LEU A N 1
ATOM 6404 C CA . LEU A 1 830 ? 25.078 -8.863 -19.581 1.00 90.81 830 LEU A CA 1
ATOM 6405 C C . LEU A 1 830 ? 23.950 -7.837 -19.415 1.00 90.81 830 LEU A C 1
ATOM 6407 O O . LEU A 1 830 ? 24.048 -6.746 -19.967 1.00 90.81 830 LEU A O 1
ATOM 6411 N N . GLY A 1 831 ? 22.906 -8.159 -18.643 1.00 86.56 831 GLY A N 1
ATOM 6412 C CA . GLY A 1 831 ? 21.829 -7.216 -18.327 1.00 86.56 831 GLY A CA 1
ATOM 6413 C C . GLY A 1 831 ? 22.370 -5.937 -17.694 1.00 86.56 831 GLY A C 1
ATOM 6414 O O . GLY A 1 831 ? 22.199 -4.855 -18.251 1.00 86.56 831 GLY A O 1
ATOM 6415 N N . ARG A 1 832 ? 23.137 -6.081 -16.607 1.00 84.44 832 ARG A N 1
ATOM 6416 C CA . ARG A 1 832 ? 23.805 -4.967 -15.918 1.00 84.44 832 ARG A CA 1
ATOM 6417 C C . ARG A 1 832 ? 24.727 -4.180 -16.843 1.00 84.44 832 ARG A C 1
ATOM 6419 O O . ARG A 1 832 ? 24.659 -2.957 -16.838 1.00 84.44 832 ARG A O 1
ATOM 6426 N N . VAL A 1 833 ? 25.532 -4.856 -17.668 1.00 89.25 833 VAL A N 1
ATOM 6427 C CA . VAL A 1 833 ? 26.431 -4.193 -18.630 1.00 89.25 833 VAL A CA 1
ATOM 6428 C C . VAL A 1 833 ? 25.667 -3.378 -19.671 1.00 89.25 833 VAL A C 1
ATOM 6430 O O . VAL A 1 833 ? 26.073 -2.259 -19.971 1.00 89.25 833 VAL A O 1
ATOM 6433 N N . LEU A 1 834 ? 24.552 -3.891 -20.197 1.00 88.75 834 LEU A N 1
ATOM 6434 C CA . LEU A 1 834 ? 23.700 -3.141 -21.123 1.00 88.75 834 LEU A CA 1
ATOM 6435 C C . LEU A 1 834 ? 22.934 -2.010 -20.413 1.00 88.75 834 LEU A C 1
ATOM 6437 O O . LEU A 1 834 ? 22.633 -0.997 -21.034 1.00 88.75 834 LEU A O 1
ATOM 6441 N N . ASP A 1 835 ? 22.649 -2.130 -19.119 1.00 84.75 835 ASP A N 1
ATOM 6442 C CA . ASP A 1 835 ? 22.167 -1.032 -18.265 1.00 84.75 835 ASP A CA 1
ATOM 6443 C C . ASP A 1 835 ? 23.301 -0.113 -17.756 1.00 84.75 835 ASP A C 1
ATOM 6445 O O . ASP A 1 835 ? 23.081 0.695 -16.856 1.00 84.75 835 ASP A O 1
ATOM 6449 N N . ALA A 1 836 ? 24.509 -0.240 -18.321 1.00 82.81 836 ALA A N 1
ATOM 6450 C CA . ALA A 1 836 ? 25.724 0.502 -17.978 1.00 82.81 836 ALA A CA 1
ATOM 6451 C C . ALA A 1 836 ? 26.148 0.445 -16.496 1.00 82.81 836 ALA A C 1
ATOM 6453 O O . ALA A 1 836 ? 26.906 1.296 -16.021 1.00 82.81 836 ALA A O 1
ATOM 6454 N N . ARG A 1 837 ? 25.699 -0.579 -15.763 1.00 81.50 837 ARG A N 1
ATOM 6455 C CA . ARG A 1 837 ? 26.027 -0.816 -14.353 1.00 81.50 837 ARG A CA 1
ATOM 6456 C C . ARG A 1 837 ? 27.275 -1.703 -14.250 1.00 81.50 837 ARG A C 1
ATOM 6458 O O . ARG A 1 837 ? 27.275 -2.800 -14.817 1.00 81.50 837 ARG A O 1
ATOM 6465 N N . PRO A 1 838 ? 28.319 -1.290 -13.507 1.00 82.31 838 PRO A N 1
ATOM 6466 C CA . PRO A 1 838 ? 29.499 -2.121 -13.305 1.00 82.31 838 PRO A CA 1
ATOM 6467 C C . PRO A 1 838 ? 29.168 -3.387 -12.510 1.00 82.31 838 PRO A C 1
ATOM 6469 O O . PRO A 1 838 ? 28.294 -3.400 -11.641 1.00 82.31 838 PRO A O 1
ATOM 6472 N N . LEU A 1 839 ? 29.905 -4.460 -12.793 1.00 82.50 839 LEU A N 1
ATOM 6473 C CA . LEU A 1 839 ? 29.886 -5.668 -11.968 1.00 82.50 839 LEU A CA 1
ATOM 6474 C C . LEU A 1 839 ? 30.737 -5.439 -10.707 1.00 82.50 839 LEU A C 1
ATOM 6476 O O . LEU A 1 839 ? 31.747 -4.732 -10.765 1.00 82.50 839 LEU A O 1
ATOM 6480 N N . SER A 1 840 ? 30.317 -6.003 -9.568 1.00 69.12 840 SER A N 1
ATOM 6481 C CA . SER A 1 840 ? 30.969 -5.766 -8.273 1.00 69.12 840 SER A CA 1
ATOM 6482 C C . SER A 1 840 ? 32.361 -6.406 -8.180 1.00 69.12 840 SER A C 1
ATOM 6484 O O . SER A 1 840 ? 32.784 -7.182 -9.041 1.00 69.12 840 SER A O 1
ATOM 6486 N N . SER A 1 841 ? 33.096 -6.072 -7.116 1.00 54.34 841 SER A N 1
ATOM 6487 C CA . SER A 1 841 ? 34.409 -6.648 -6.787 1.00 54.34 841 SER A CA 1
ATOM 6488 C C . SER A 1 841 ? 34.414 -8.175 -6.724 1.00 54.34 841 SER A C 1
ATOM 6490 O O . SER A 1 841 ? 35.429 -8.796 -7.030 1.00 54.34 841 SER A O 1
ATOM 6492 N N . ASP A 1 842 ? 33.274 -8.752 -6.360 1.00 51.31 842 ASP A N 1
ATOM 6493 C CA . ASP A 1 842 ? 33.099 -10.133 -5.890 1.00 51.31 842 ASP A CA 1
ATOM 6494 C C . ASP A 1 842 ? 32.814 -11.107 -7.049 1.00 51.31 842 ASP A C 1
ATOM 6496 O O . ASP A 1 842 ? 32.485 -12.273 -6.855 1.00 51.31 842 ASP A O 1
ATOM 6500 N N . PHE A 1 843 ? 32.987 -10.626 -8.283 1.00 52.66 843 PHE A N 1
ATOM 6501 C CA . PHE A 1 843 ? 32.802 -11.348 -9.542 1.00 52.66 843 PHE A CA 1
ATOM 6502 C C . PHE A 1 843 ? 33.674 -12.625 -9.696 1.00 52.66 843 PHE A C 1
ATOM 6504 O O . PHE A 1 843 ? 33.472 -13.392 -10.633 1.00 52.66 843 PHE A O 1
ATOM 6511 N N . GLU A 1 844 ? 34.633 -12.877 -8.797 1.00 42.06 844 GLU A N 1
ATOM 6512 C CA . GLU A 1 844 ? 35.533 -14.049 -8.828 1.00 42.06 844 GLU A CA 1
ATOM 6513 C C . GLU A 1 844 ? 35.529 -14.870 -7.511 1.00 42.06 844 GLU A C 1
ATOM 6515 O O . GLU A 1 844 ? 36.494 -15.590 -7.248 1.00 42.06 844 GLU A O 1
ATOM 6520 N N . SER A 1 845 ? 34.469 -14.761 -6.687 1.00 34.31 845 SER A N 1
ATOM 6521 C CA . SER A 1 845 ? 34.263 -15.571 -5.459 1.00 34.31 845 SER A CA 1
ATOM 6522 C C . SER A 1 845 ? 33.458 -16.855 -5.675 1.00 34.31 845 SER A C 1
ATOM 6524 O O . SER A 1 845 ? 32.385 -16.761 -6.310 1.00 34.31 845 SER A O 1
#

pLDDT: mean 75.63, std 19.38, range [24.62, 97.88]

Secondary structure (DSSP, 8-state):
-HHHHHHHHHHHHHHHS----------PSPTT-EEEEEE-SSPPTTEEEEESPPTT-EEEEEEEE--S-HHHHHHHHHHHH-TTSTTTT-PPPHHHHHHHHHTT-TT--SSSSSEEEEEEEEHHHHHHHHT--EEEEEETTT--EEEEESEEEEEHHHHTTEEEEESSS--S-SSPPP---EEE-----S--------S---------------------HHHHHHHTT-TT---S-TTT--EEEEESTT-B--HHHHHHHHHHH-TT-TT--EEEEEES---B-HHHHHHHHHHHHHHTTS-EEEEEE-S-HHHHHHHHHHHHHH-SS--SEEEE----BSSSS-HHHHHHHHHHHHHHHHTT-EEEEE--SSTT-STT-EEE-TTS-EEE----SSB-SSS-----TTSEEEEEEE-STT-EE-TT---EEEEEEEPPGGGTTTHHHHHHHHTTTTTTTS-TTEEEE-SEEEE-SSEEEEETTEEEEEESHHHHHHHHHHHHHHHHHHHHHTTPPP--S-HHHIIIIIGGGS----S-B--BTTB--PBP-SSEETTTEE-S--TTS--HHHHHHHHHHHH--S---------PPP--PBPPP---HHHHHHHHHS---TT-TTEEETTTTTTGGGGB-TTS------EEEHHHH--BTT--TTS--TTPPP--EEEEE-SGGG-EEEE--HHHHHHHHHHHHHH-SSEEEE-----STTSPP-TTS-SSEES---TTS----HHHHHHHHHHHT--S-S-HHHHHHHHHHTTBGGGSTT-S---TTSB--GGG--SSPPSBSS--HHHHHHHHHHHTTT---TTSHHHHHHTTPPPPTTTT-

Radius of gyration: 35.0 Å; chains: 1; bounding box: 76×75×100 Å

Sequence (845 aa):
MRYYLFSLFSVLIGLITGSLGNLTTPAAPGWGDIHTKHAWKAVPMKWENLGPPPVGTTIDLRIALKSHNKDALIDALYNVSNPGHPKYGSHLSRDQVSTLELVHSWLEYQGSGNWLKLIGLPVSQADGLLGASFQLYLHIDTSDTILRTLSYALPEVLHAHVQTITPTTYLGPPRTPRRTPRTHPDGVTAARAKPESKEPTRVSSIRNSGSDDDDDDDVSPSYMRWLYNTMGYVPKAADRNVLGIVGFNGDYPSPQDLELFMEEFRTDGEDATFTVLQINAGEFGIESSLSIQYASAMAYPTPNTFYSVGGNWDDALMSWLHYMVDQEDVPQTLTTTYGIDEVKVPPDYAASACSLFARLSLRGVSVLYSSGDDGVGEGDCLVGDSSGNRHVQFIPVFPAPSHPTIMGPWLTVVGGTTSYAPEIAASISSGGFSNVFQRPDYQNIAVPFYLHILGDQYNGFYGAEGRGYPDIAAQAFHCGIVVDGEFMHIDGTSCATPTVAGIIAVLNDYRLWKGKPVLGFLNYWLYGSGLTGLNDIITGSNPGCNTDGFPAIVGWDPVAGLSPEINGIPSLRERLERLGEREVNHEVERECHVEPPPSVHPAKHIIHSDFHNFVRTGSLPMHSRYIIPLFSQTGIDKALDSTAESSASPLATIDFTITTRCSDTVHLTDYLRPVNWVFTSGSGKNSIAIIVSPHEANELLPTIRKSGKVRLHVYAPRVTASMRSFSDLAFYTIPSAPAREWTALAHLRIELNLFAGQLYFDSREQYQRVCELLALHMAHPGAEHVEVDGFVPPAHRTGKSSPFSISAISMFKSLTGLRRKGMAFGGTDLGRVLDARPLSSDFES

Organism: NCBI:txid416441

Foldseek 3Di:
DVVVVVVVVCVVVCLVPPDDDDDDDPDDPDLPQKDWLAFDPDPDPQKDFPWADDQQDFDKKKWAWDQPCPPQLVVLLCQCQFPPHPNPLVFDFLVRLQCSSCVPVPDDDPDDDRMDIDPRHGVVVVCVQFVWGWTWMARNVPRDIDTETRTTIGRPVCSNITLDMPPYNQPDDFFFPPLFFDWDPDDPPDDPDDDPDDDDDPPDDDPDDDDPDPDDDFPALVVLCVLLVVPVDAFDVLVPAEEEEEAEQQADADPVQLLVLCVPRPVVCSVADAAEDEADHDDHDPLNQLLCNLLRSLAPPRYYYYYRFHTGPLVRLVSVLVVQSPDRDHHLEYFYEGAAWFASQAQSSLVVSLSSLSSQLSNNYAAEYEQWFFAQAADQCWDQDPVRDTDHAGTRDHHDDDHGHNPRPLHQYEFAWDDVVPIAFDLRTYWAFTLRAFADPLCPQFLVVLCVVCDCPCPPNHNSRGHTDNAAYYHFFNHWGGDPRDIIGGGGSSNTGSNVSSVLSSVCSVCVVVVHRGNRRCNSVCSPVVQVSGAAHAAAAHDHSPDSHWGGHAAADGGRHGHQDDPPDHRSHVVVVVVCVVPPPDDDPDPPPPPDDDDFAWDDADDDPQNLVCLQAVDGDPDPPQKAALCQQLCVVVQFDPPPDDQQGAIEGPRQQRTGPPDDSHYDDLRHDAQFKWKWADADSPIYIYGYDPVCCVVCLVSNLVRVGIKIFTAHAAADPPDDHCLQSQPDIVVHDDPPGHTDDLNRSLSSNLLNLRFADPDVVNLLVNCQQQQFCSNAPPFPDADPQRHRAPVRGDDDDHRGRDGCLVSSVVSNCSSVVNDDRCVTSVNCVSSSHDDDPVSPD

InterPro domains:
  IPR015366 Peptidase S53, activation domain [PF09286] (46-170)
  IPR015366 Peptidase S53, activation domain [SM00944] (44-171)
  IPR015366 Peptidase S53, activation domain [cd11377] (47-168)
  IPR023828 Peptidase S8, subtilisin, Ser-active site [PS00138] (492-502)
  IPR030400 Sedolisin domain [PS51695] (218-577)
  IPR030400 Sedolisin domain [cd04056] (219-562)
  IPR036852 Peptidase S8/S53 domain superfamily [G3DSA:3.40.50.200] (218-568)
  IPR036852 Peptidase S8/S53 domain superfamily [SSF52743] (239-562)
  IPR050819 Tripeptidyl-peptidase I and related peptidases [PTHR14218] (38-574)